Protein 8QNL (pdb70)

B-factor: mean 52.07, std 15.45, range [23.97, 124.37]

Organism: Pseudomonas aeruginosa (strain ATCC 15692 / DSM 22644 / CIP 104116 / JCM 14847 / LMG 12228 / 1C / PRS 101 / PAO1) (NCBI:txid208964)

Sequence (980 aa):
DLNWISSALIKERPSADAVLAKAVLAAREQLGLTQLELAGIVGVDRSAISRWKTQGLRVDSKTGELALLLVRVYRALYALFGGQQEDMRHFLRTPNHHLAGEPLALMGQVQGLVHVLEYLDAIRGKVERPSADAVLAKAVLAAREQLGLTQLELAGIVGVDRSAISRWKTQGLRVDSKTGELALLLVRVYRALYALFGGQQEDMRHFLRTPNHHLAGEPLALMGQVQGLVHVLEYLDAIRPSEIWRQCKGERHIRPLQGRLVRLVESQEQVATLQLVDTLEEQALLEELLESSKPPVPADAEPLHYLLKTPFRYPPLRWGSRFGRRHEPSLFYAALKLETAMAESAYYRCVLWSGMVVPPPSGRILSEHASFEAGWKVERGIRLQAPPFSDHEAALTDIADYRAPQELGSAMRSAGVQAFEYRSARCPERGCNVALFTPAAFTEKRPRNLTPWLCETTAGYVAFKPAHVPGSPKIFSWELFLVDGKLPHPDLNWISSALIKERPSADAVLAKAVLAAREQLGLTQLELAGIVGVDRSAISRWKTQGLRVDSKTGELALLLVRVYRALYALFGGQQEDMRHFLRTPNHHLAGEPLALMGQVQGLVHVLEYLDAIRGKVERPSADAVLAKAVLAAREQLGLTQLELAGIVGVDRSAISRWKTQGLRVDSKTGELALLLVRVYRALYALFGGQQEDMRHFLRTPNHHLAGEPLALMGQVQGLVHVLEYLDAIRPSEIWRQCKGERHIRPLQGRLVRLVESQEQVATLQLVDTLEEQALLEELLESSKPPVPADAEPLHYLLKTPFRYPPLRWGSRFGRRHEPSLFYAALKLETAMAESAYYRCVLWSGMVVPPPSGRILSEHASFEAGWKVERGIRLQAPPFSDHEAALTDIADYRAPQELGSAMRSAGVQAFEYRSARCPERGCNVALFTPAAFTEKRPRNLTPWLCETTAGYVAFKPAHVPGSPKIFSWELFLVDGKLPHP

Structure (mmCIF, N/CA/C/O backbone):
data_8QNL
#
_entry.id   8QNL
#
_cell.length_a   55.180
_cell.length_b   106.922
_cell.length_c   93.499
_cell.angle_alpha   90.00
_cell.angle_beta   104.21
_cell.angle_gamma   90.00
#
_symmetry.space_group_name_H-M   'P 1 21 1'
#
loop_
_entity.id
_entity.type
_entity.pdbx_description
1 polymer 'Antitoxin Xre/MbcA/ParS-like toxin-binding domain-containing protein'
2 polymer 'RES domain-containing protein'
3 non-polymer 'PHOSPHATE ION'
4 water water
#
loop_
_atom_site.group_PDB
_atom_site.id
_atom_site.type_symbol
_atom_site.label_atom_id
_atom_site.label_alt_id
_atom_site.label_comp_id
_atom_site.label_asym_id
_atom_site.label_entity_id
_atom_site.label_seq_id
_atom_site.pdbx_PDB_ins_code
_atom_site.Cartn_x
_atom_site.Cartn_y
_atom_site.Cartn_z
_atom_site.occupancy
_atom_site.B_iso_or_equiv
_atom_site.auth_seq_id
_atom_site.auth_comp_id
_atom_site.auth_asym_id
_atom_site.auth_atom_id
_atom_site.pdbx_PDB_model_num
ATOM 1 N N . ASP A 1 3 ? 25.524 74.687 101.038 0.00 81.25 -4 ASP A N 1
ATOM 2 C CA . ASP A 1 3 ? 24.510 75.404 101.803 0.00 81.30 -4 ASP A CA 1
ATOM 3 C C . ASP A 1 3 ? 23.165 74.689 101.724 0.00 82.22 -4 ASP A C 1
ATOM 4 O O . ASP A 1 3 ? 22.749 74.027 102.675 0.00 82.47 -4 ASP A O 1
ATOM 9 N N . LEU A 1 4 ? 22.504 74.763 100.561 1.00 84.32 -3 LEU A N 1
ATOM 10 C CA . LEU A 1 4 ? 21.165 74.128 100.381 1.00 84.22 -3 LEU A CA 1
ATOM 11 C C . LEU A 1 4 ? 21.131 73.342 99.069 1.00 84.11 -3 LEU A C 1
ATOM 12 O O . LEU A 1 4 ? 20.037 73.145 98.539 1.00 81.65 -3 LEU A O 1
ATOM 17 N N . ASN A 1 5 ? 22.293 72.908 98.584 1.00 88.08 -2 ASN A N 1
ATOM 18 C CA . ASN A 1 5 ? 22.377 72.206 97.279 1.00 85.32 -2 ASN A CA 1
ATOM 19 C C . ASN A 1 5 ? 21.740 70.834 97.445 1.00 87.63 -2 ASN A C 1
ATOM 20 O O . ASN A 1 5 ? 21.354 70.230 96.443 1.00 87.60 -2 ASN A O 1
ATOM 25 N N . TRP A 1 6 ? 21.624 70.389 98.687 1.00 85.27 -1 TRP A N 1
ATOM 26 C CA . TRP A 1 6 ? 20.959 69.115 98.935 1.00 81.19 -1 TRP A CA 1
ATOM 27 C C . TRP A 1 6 ? 19.464 69.176 98.654 1.00 81.62 -1 TRP A C 1
ATOM 28 O O . TRP A 1 6 ? 18.852 68.131 98.413 1.00 82.20 -1 TRP A O 1
ATOM 39 N N . ILE A 1 7 ? 18.867 70.370 98.684 0.00 80.01 0 ILE A N 1
ATOM 40 C CA . ILE A 1 7 ? 17.434 70.501 98.427 0.00 77.90 0 ILE A CA 1
ATOM 41 C C . ILE A 1 7 ? 17.089 69.982 97.036 0.00 77.34 0 ILE A C 1
ATOM 42 O O . ILE A 1 7 ? 16.081 69.289 96.848 0.00 76.79 0 ILE A O 1
ATOM 47 N N . SER A 1 8 ? 17.917 70.302 96.042 0.00 76.70 1 SER A N 1
ATOM 48 C CA . SER A 1 8 ? 17.698 69.821 94.685 0.00 74.56 1 SER A CA 1
ATOM 49 C C . SER A 1 8 ? 18.568 68.628 94.319 0.00 78.88 1 SER A C 1
ATOM 50 O O . SER A 1 8 ? 18.280 67.958 93.321 0.00 78.39 1 SER A O 1
ATOM 53 N N . SER A 1 9 ? 19.625 68.350 95.085 1.00 82.61 2 SER A N 1
ATOM 54 C CA . SER A 1 9 ? 20.423 67.158 94.826 1.00 85.11 2 SER A CA 1
ATOM 55 C C . SER A 1 9 ? 19.664 65.885 95.156 1.00 88.81 2 SER A C 1
ATOM 56 O O . SER A 1 9 ? 20.095 64.799 94.753 1.00 92.11 2 SER A O 1
ATOM 59 N N . ALA A 1 10 ? 18.554 65.997 95.878 1.00 87.79 3 ALA A N 1
ATOM 60 C CA . ALA A 1 10 ? 17.715 64.858 96.202 1.00 87.14 3 ALA A CA 1
ATOM 61 C C . ALA A 1 10 ? 16.272 65.334 96.275 1.00 88.86 3 ALA A C 1
ATOM 62 O O . ALA A 1 10 ? 15.988 66.535 96.226 1.00 86.53 3 ALA A O 1
ATOM 64 N N . LEU A 1 11 ? 15.362 64.369 96.382 1.00 86.56 4 LEU A N 1
ATOM 65 C CA . LEU A 1 11 ? 13.926 64.608 96.497 1.00 86.25 4 LEU A CA 1
ATOM 66 C C . LEU A 1 11 ? 13.357 65.372 95.309 1.00 86.18 4 LEU A C 1
ATOM 67 O O . LEU A 1 11 ? 12.312 66.024 95.429 1.00 82.91 4 LEU A O 1
ATOM 72 N N . ILE A 1 12 ? 14.011 65.298 94.154 1.00 85.10 5 ILE A N 1
ATOM 73 C CA . ILE A 1 12 ? 13.518 65.961 92.955 1.00 79.59 5 ILE A CA 1
ATOM 74 C C . ILE A 1 12 ? 14.018 65.193 91.741 1.00 83.02 5 ILE A C 1
ATOM 75 O O . ILE A 1 12 ? 13.504 65.357 90.628 1.00 78.53 5 ILE A O 1
ATOM 80 N N . LYS A 1 13 ? 15.023 64.349 91.953 1.00 85.39 6 LYS A N 1
ATOM 81 C CA . LYS A 1 13 ? 15.556 63.475 90.919 1.00 82.49 6 LYS A CA 1
ATOM 82 C C . LYS A 1 13 ? 15.011 62.070 91.133 1.00 85.66 6 LYS A C 1
ATOM 83 O O . LYS A 1 13 ? 15.157 61.500 92.220 1.00 87.42 6 LYS A O 1
ATOM 89 N N . GLU A 1 14 ? 14.381 61.519 90.101 1.00 83.83 7 GLU A N 1
ATOM 90 C CA . GLU A 1 14 ? 13.867 60.160 90.136 1.00 77.26 7 GLU A CA 1
ATOM 91 C C . GLU A 1 14 ? 14.711 59.269 89.233 1.00 83.05 7 GLU A C 1
ATOM 92 O O . GLU A 1 14 ? 15.331 59.738 88.273 1.00 83.09 7 GLU A O 1
ATOM 98 N N . ARG A 1 15 ? 14.738 57.974 89.554 1.00 73.82 8 ARG A N 1
ATOM 99 C CA . ARG A 1 15 ? 15.502 56.982 88.797 1.00 69.59 8 ARG A CA 1
ATOM 100 C C . ARG A 1 15 ? 14.535 55.986 88.167 1.00 67.02 8 ARG A C 1
ATOM 101 O O . ARG A 1 15 ? 14.235 54.935 88.755 1.00 61.57 8 ARG A O 1
ATOM 109 N N . PRO A 1 16 ? 14.044 56.266 86.963 1.00 58.26 9 PRO A N 1
ATOM 110 C CA . PRO A 1 16 ? 13.018 55.417 86.351 1.00 62.52 9 PRO A CA 1
ATOM 111 C C . PRO A 1 16 ? 13.585 54.099 85.847 1.00 53.16 9 PRO A C 1
ATOM 112 O O . PRO A 1 16 ? 14.783 53.953 85.598 1.00 51.20 9 PRO A O 1
ATOM 116 N N . SER A 1 17 ? 12.680 53.1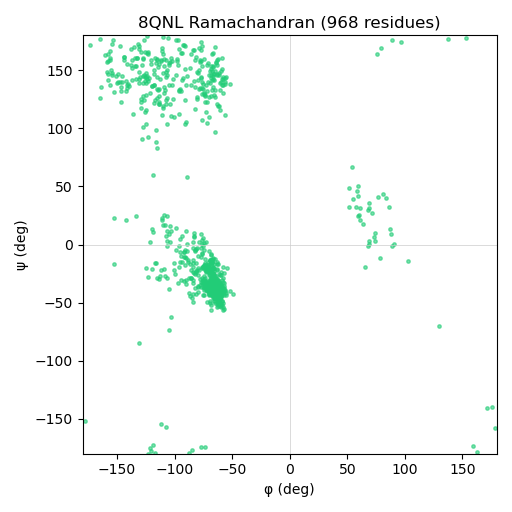37 85.685 1.00 48.12 10 SER A N 1
ATOM 117 C CA . SER A 1 17 ? 13.034 51.822 85.172 1.00 51.45 10 SER A CA 1
ATOM 118 C C . SER A 1 17 ? 13.255 51.873 83.666 1.00 44.69 10 SER A C 1
ATOM 119 O O . SER A 1 17 ? 12.513 52.535 82.936 1.00 47.37 10 SER A O 1
ATOM 122 N N . ALA A 1 18 ? 14.282 51.158 83.201 1.00 48.22 11 ALA A N 1
ATOM 123 C CA . ALA A 1 18 ? 14.589 51.151 81.774 1.00 41.96 11 ALA A CA 1
ATOM 124 C C . ALA A 1 18 ? 13.496 50.456 80.971 1.00 47.39 11 ALA A C 1
ATOM 125 O O . ALA A 1 18 ? 13.140 50.910 79.877 1.00 46.69 11 ALA A O 1
ATOM 127 N N . ASP A 1 19 ? 12.938 49.363 81.505 1.00 43.43 12 ASP A N 1
ATOM 128 C CA . ASP A 1 19 ? 11.890 48.637 80.790 1.00 42.40 12 ASP A CA 1
ATOM 129 C C . ASP A 1 19 ? 10.605 49.451 80.696 1.00 44.70 12 ASP A C 1
ATOM 130 O O . ASP A 1 19 ? 9.885 49.368 79.694 1.00 41.62 12 ASP A O 1
ATOM 135 N N . ALA A 1 20 ? 10.290 50.227 81.735 1.00 44.95 13 ALA A N 1
ATOM 136 C CA . ALA A 1 20 ? 9.080 51.041 81.700 1.00 40.89 13 ALA A CA 1
ATOM 137 C C . ALA A 1 20 ? 9.238 52.217 80.745 1.00 39.89 13 ALA A C 1
ATOM 138 O O . ALA A 1 20 ? 8.281 52.601 80.063 1.00 38.81 13 ALA A O 1
ATOM 140 N N . VAL A 1 21 ? 10.437 52.801 80.684 1.00 41.44 14 VAL A N 1
ATOM 141 C CA . VAL A 1 21 ? 10.678 53.915 79.770 1.00 41.50 14 VAL A CA 1
ATOM 142 C C . VAL A 1 21 ? 10.612 53.443 78.322 1.00 41.14 14 VAL A C 1
ATOM 143 O O . VAL A 1 21 ? 10.024 54.112 77.463 1.00 38.85 14 VAL A O 1
ATOM 147 N N . LEU A 1 22 ? 11.213 52.289 78.027 1.00 39.97 15 LEU A N 1
ATOM 148 C CA . LEU A 1 22 ? 11.179 51.775 76.662 1.00 40.86 15 LEU A CA 1
ATOM 149 C C . LEU A 1 22 ? 9.753 51.461 76.229 1.00 42.70 15 LEU A C 1
ATOM 150 O O . LEU A 1 22 ? 9.358 51.769 75.098 1.00 36.85 15 LEU A O 1
ATOM 155 N N . ALA A 1 23 ? 8.967 50.849 77.117 1.00 44.97 16 ALA A N 1
ATOM 156 C CA . ALA A 1 23 ? 7.578 50.545 76.793 1.00 42.78 16 ALA A CA 1
ATOM 157 C C . ALA A 1 23 ? 6.791 51.824 76.541 1.00 41.25 16 ALA A C 1
ATOM 158 O O . ALA A 1 23 ? 6.046 51.928 75.560 1.00 42.04 16 ALA A O 1
ATOM 160 N N . LYS A 1 24 ? 6.958 52.815 77.420 1.00 42.22 17 LYS A N 1
ATOM 161 C CA . LYS A 1 24 ? 6.282 54.097 77.247 1.00 43.62 17 LYS A CA 1
ATOM 162 C C . LYS A 1 24 ? 6.698 54.774 75.944 1.00 39.02 17 LYS A C 1
ATOM 163 O O . LYS A 1 24 ? 5.864 55.370 75.250 1.00 38.26 17 LYS A O 1
ATOM 169 N N . ALA A 1 25 ? 7.983 54.687 75.591 1.00 39.66 18 ALA A N 1
ATOM 170 C CA . ALA A 1 25 ? 8.468 55.376 74.398 1.00 38.86 18 ALA A CA 1
ATOM 171 C C . ALA A 1 25 ? 7.987 54.695 73.125 1.00 38.57 18 ALA A C 1
ATOM 172 O O . ALA A 1 25 ? 7.634 55.369 72.150 1.00 36.80 18 ALA A O 1
ATOM 174 N N . VAL A 1 26 ? 7.964 53.365 73.109 1.00 37.01 19 VAL A N 1
ATOM 175 C CA . VAL A 1 26 ? 7.561 52.682 71.887 1.00 36.50 19 VAL A CA 1
ATOM 176 C C . VAL A 1 26 ? 6.053 52.795 71.656 1.00 40.34 19 VAL A C 1
ATOM 177 O O . VAL A 1 26 ? 5.607 52.849 70.504 1.00 40.64 19 VAL A O 1
ATOM 181 N N . LEU A 1 27 ? 5.244 52.867 72.719 1.00 40.78 20 LEU A N 1
ATOM 182 C CA . LEU A 1 27 ? 3.810 53.067 72.523 1.00 42.79 20 LEU A CA 1
ATOM 183 C C . LEU A 1 27 ? 3.514 54.489 72.069 1.00 43.32 20 LEU A C 1
ATOM 184 O O . LEU A 1 27 ? 2.614 54.711 71.250 1.00 39.23 20 LEU A O 1
ATOM 189 N N . ALA A 1 28 ? 4.256 55.466 72.594 1.00 37.30 21 ALA A N 1
ATOM 190 C CA . ALA A 1 28 ? 4.082 56.839 72.133 1.00 37.58 21 ALA A CA 1
ATOM 191 C C . ALA A 1 28 ? 4.546 56.995 70.690 1.00 38.48 21 ALA A C 1
ATOM 192 O O . ALA A 1 28 ? 3.941 57.746 69.917 1.00 39.84 21 ALA A O 1
ATOM 194 N N . ALA A 1 29 ? 5.616 56.297 70.307 1.00 35.17 22 ALA A N 1
ATOM 195 C CA . ALA A 1 29 ? 6.063 56.365 68.922 1.00 38.71 22 ALA A CA 1
ATOM 196 C C . ALA A 1 29 ? 5.049 55.712 67.994 1.00 37.33 22 ALA A C 1
ATOM 197 O O . ALA A 1 29 ? 4.865 56.153 66.852 1.00 37.99 22 ALA A O 1
ATOM 199 N N . ARG A 1 30 ? 4.384 54.657 68.470 1.00 43.48 23 ARG A N 1
ATOM 200 C CA . ARG A 1 30 ? 3.330 54.021 67.688 1.00 43.72 23 ARG A CA 1
ATOM 201 C C . ARG A 1 30 ? 2.184 54.986 67.428 1.00 44.36 23 ARG A C 1
ATOM 202 O O . ARG A 1 30 ? 1.673 55.075 66.305 1.00 43.79 23 ARG A O 1
ATOM 210 N N . GLU A 1 31 ? 1.762 55.710 68.463 1.00 46.21 24 GLU A N 1
ATOM 211 C CA . GLU A 1 31 ? 0.632 56.614 68.319 1.00 46.49 24 GLU A CA 1
ATOM 212 C C . GLU A 1 31 ? 0.987 57.802 67.432 1.00 46.49 24 GLU A C 1
ATOM 213 O O . GLU A 1 31 ? 0.187 58.205 66.580 1.00 43.36 24 GLU A O 1
ATOM 219 N N . GLN A 1 32 ? 2.192 58.356 67.595 1.00 41.51 25 GLN A N 1
ATOM 220 C CA . GLN A 1 32 ? 2.576 59.524 66.807 1.00 41.48 25 GLN A CA 1
ATOM 221 C C . GLN A 1 32 ? 2.732 59.175 65.330 1.00 41.18 25 GLN A C 1
ATOM 222 O O . GLN A 1 32 ? 2.327 59.953 64.458 1.00 40.98 25 GLN A O 1
ATOM 228 N N . LEU A 1 33 ? 3.309 58.012 65.025 1.00 38.66 26 LEU A N 1
ATOM 229 C CA . LEU A 1 33 ? 3.442 57.565 63.642 1.00 38.03 26 LEU A CA 1
ATOM 230 C C . LEU A 1 33 ? 2.140 57.023 63.062 1.00 40.18 26 LEU A C 1
ATOM 231 O O . LEU A 1 33 ? 2.111 56.668 61.879 1.00 39.66 26 LEU A O 1
ATOM 236 N N . GLY A 1 34 ? 1.071 56.952 63.850 1.00 41.19 27 GLY A N 1
ATOM 237 C CA . GLY A 1 34 ? -0.189 56.445 63.342 1.00 42.82 27 GLY A CA 1
ATOM 238 C C . GLY A 1 34 ? -0.184 54.968 63.023 1.00 46.74 27 GLY A C 1
ATOM 239 O O . GLY A 1 34 ? -0.828 54.547 62.057 1.00 44.61 27 GLY A O 1
ATOM 240 N N . LEU A 1 35 ? 0.528 54.166 63.809 1.00 40.52 28 LEU A N 1
ATOM 241 C CA . LEU A 1 35 ? 0.598 52.730 63.588 1.00 40.92 28 LEU A CA 1
ATOM 242 C C . LEU A 1 35 ? -0.457 52.012 64.420 1.00 42.80 28 LEU A C 1
ATOM 243 O O . LEU A 1 35 ? -0.722 52.385 65.566 1.00 46.12 28 LEU A O 1
ATOM 248 N N . THR A 1 36 ? -1.059 50.980 63.835 1.00 46.22 29 THR A N 1
ATOM 249 C CA . THR A 1 36 ? -1.975 50.137 64.584 1.00 46.85 29 THR A CA 1
ATOM 250 C C . THR A 1 36 ? -1.194 49.186 65.486 1.00 48.08 29 THR A C 1
ATOM 251 O O . THR A 1 36 ? 0.024 49.027 65.364 1.00 43.00 29 THR A O 1
ATOM 255 N N . GLN A 1 37 ? -1.917 48.542 66.405 1.00 48.35 30 GLN A N 1
ATOM 256 C CA . GLN A 1 37 ? -1.278 47.581 67.295 1.00 50.81 30 GLN A CA 1
ATOM 257 C C . GLN A 1 37 ? -0.728 46.386 66.529 1.00 50.35 30 GLN A C 1
ATOM 258 O O . GLN A 1 37 ? 0.305 45.828 66.915 1.00 49.58 30 GLN A O 1
ATOM 264 N N . LEU A 1 38 ? -1.389 45.984 65.442 1.00 47.67 31 LEU A N 1
ATOM 265 C CA . LEU A 1 38 ? -0.894 44.859 64.656 1.00 53.61 31 LEU A CA 1
ATOM 266 C C . LEU A 1 38 ? 0.309 45.255 63.808 1.00 47.95 31 LEU A C 1
ATOM 267 O O . LEU A 1 38 ? 1.234 44.453 63.628 1.00 45.47 31 LEU A O 1
ATOM 272 N N . GLU A 1 39 ? 0.316 46.483 63.277 1.00 45.42 32 GLU A N 1
ATOM 273 C CA . GLU A 1 39 ? 1.489 46.973 62.559 1.00 46.04 32 GLU A CA 1
ATOM 274 C C . GLU A 1 39 ? 2.694 47.073 63.485 1.00 45.05 32 GLU A C 1
ATOM 275 O O . GLU A 1 39 ? 3.808 46.685 63.112 1.00 44.35 32 GLU A O 1
ATOM 281 N N . LEU A 1 40 ? 2.491 47.587 64.702 1.00 41.88 33 LEU A N 1
ATOM 282 C CA . LEU A 1 40 ? 3.563 47.577 65.691 1.00 44.81 33 LEU A CA 1
ATOM 283 C C . LEU A 1 40 ? 3.969 46.150 66.039 1.00 48.34 33 LEU A C 1
ATOM 284 O O . LEU A 1 40 ? 5.157 45.861 66.226 1.00 44.52 33 LEU A O 1
ATOM 289 N N . ALA A 1 41 ? 2.995 45.240 66.116 1.00 48.62 34 ALA A N 1
ATOM 290 C CA . ALA A 1 41 ? 3.300 43.857 66.466 1.00 45.71 34 ALA A CA 1
ATOM 291 C C . ALA A 1 41 ? 4.172 43.198 65.406 1.00 46.33 34 ALA A C 1
ATOM 292 O O . ALA A 1 41 ? 5.049 42.388 65.727 1.00 45.24 34 ALA A O 1
ATOM 294 N N . GLY A 1 42 ? 3.952 43.539 64.133 1.00 46.19 35 GLY A N 1
ATOM 295 C CA . GLY A 1 42 ? 4.751 42.967 63.064 1.00 44.82 35 GLY A CA 1
ATOM 296 C C . GLY A 1 42 ? 6.151 43.529 62.953 1.00 44.36 35 GLY A C 1
ATOM 297 O O . GLY A 1 42 ? 7.017 42.889 62.348 1.00 45.79 35 GLY A O 1
ATOM 298 N N . ILE A 1 43 ? 6.396 44.708 63.523 1.00 44.37 36 ILE A N 1
ATOM 299 C CA . ILE A 1 43 ? 7.722 45.310 63.445 1.00 44.46 36 ILE A CA 1
ATOM 300 C C . ILE A 1 43 ? 8.631 44.753 64.533 1.00 40.67 36 ILE A C 1
ATOM 301 O O . ILE A 1 43 ? 9.762 44.332 64.263 1.00 39.90 36 ILE A O 1
ATOM 306 N N . VAL A 1 44 ? 8.148 44.737 65.780 1.00 40.81 37 VAL A N 1
ATOM 307 C CA . VAL A 1 44 ? 8.957 44.264 66.902 1.00 43.40 37 VAL A CA 1
ATOM 308 C C . VAL A 1 44 ? 8.829 42.765 67.131 1.00 41.58 37 VAL A C 1
ATOM 309 O O . VAL A 1 44 ? 9.633 42.194 67.884 1.00 38.08 37 VAL A O 1
ATOM 313 N N . GLY A 1 45 ? 7.847 42.113 66.518 1.00 40.88 38 GLY A N 1
ATOM 314 C CA . GLY A 1 45 ? 7.765 40.666 66.558 1.00 41.72 38 GLY A CA 1
ATOM 315 C C . GLY A 1 45 ? 7.107 40.075 67.783 1.00 49.08 38 GLY A C 1
ATOM 316 O O . GLY A 1 45 ? 7.574 39.053 68.301 1.00 52.59 38 GLY A O 1
ATOM 317 N N . VAL A 1 46 ? 6.030 40.688 68.267 1.00 48.00 39 VAL A N 1
ATOM 318 C CA . VAL A 1 46 ? 5.233 40.146 69.356 1.00 51.62 39 VAL A CA 1
ATOM 319 C C . VAL A 1 46 ? 3.779 40.081 68.904 1.00 54.71 39 VAL A C 1
ATOM 320 O O . VAL A 1 46 ? 3.426 40.517 67.810 1.00 58.70 39 VAL A O 1
ATOM 324 N N . ASP A 1 47 ? 2.937 39.522 69.761 1.00 54.29 40 ASP A N 1
ATOM 325 C CA . ASP A 1 47 ? 1.503 39.523 69.532 1.00 56.95 40 ASP A CA 1
ATOM 326 C C . ASP A 1 47 ? 0.867 40.706 70.255 1.00 57.42 40 ASP A C 1
ATOM 327 O O . ASP A 1 47 ? 1.480 41.339 71.119 1.00 60.81 40 ASP A O 1
ATOM 332 N N . ARG A 1 48 ? -0.377 41.014 69.886 1.00 60.40 41 ARG A N 1
ATOM 333 C CA . ARG A 1 48 ? -1.058 42.147 70.504 1.00 66.63 41 ARG A CA 1
ATOM 334 C C . ARG A 1 48 ? -1.336 41.925 71.982 1.00 68.15 41 ARG A C 1
ATOM 335 O O . ARG A 1 48 ? -1.477 42.901 72.725 1.00 71.34 41 ARG A O 1
ATOM 343 N N . SER A 1 49 ? -1.388 40.669 72.430 1.00 66.90 42 SER A N 1
ATOM 344 C CA . SER A 1 49 ? -1.542 40.410 73.856 1.00 68.79 42 SER A CA 1
ATOM 345 C C . SER A 1 49 ? -0.283 40.794 74.618 1.00 69.02 42 SER A C 1
ATOM 346 O O . SER A 1 49 ? -0.364 41.332 75.726 1.00 70.37 42 SER A O 1
ATOM 349 N N . ALA A 1 50 ? 0.891 40.532 74.038 1.00 65.91 43 ALA A N 1
ATOM 350 C CA . ALA A 1 50 ? 2.136 40.862 74.721 1.00 68.09 43 ALA A CA 1
ATOM 351 C C . ALA A 1 50 ? 2.354 42.368 74.799 1.00 64.52 43 ALA A C 1
ATOM 352 O O . ALA A 1 50 ? 3.036 42.845 75.714 1.00 61.19 43 ALA A O 1
ATOM 354 N N . ILE A 1 51 ? 1.788 43.129 73.859 1.00 62.20 44 ILE A N 1
ATOM 355 C CA . ILE A 1 51 ? 1.892 44.585 73.925 1.00 63.85 44 ILE A CA 1
ATOM 356 C C . ILE A 1 51 ? 1.153 45.110 75.151 1.00 69.57 44 ILE A C 1
ATOM 357 O O . ILE A 1 51 ? 1.607 46.050 75.817 1.00 67.76 44 ILE A O 1
ATOM 362 N N . SER A 1 52 ? 0.020 44.488 75.486 1.00 74.16 45 SER A N 1
ATOM 363 C CA . SER A 1 52 ? -0.782 44.916 76.626 1.00 69.99 45 SER A CA 1
ATOM 364 C C . SER A 1 52 ? -0.078 44.695 77.964 1.00 67.93 45 SER A C 1
ATOM 365 O O . SER A 1 52 ? -0.458 45.329 78.955 1.00 68.20 45 SER A O 1
ATOM 368 N N . ARG A 1 53 ? 0.933 43.818 78.019 1.00 67.46 46 ARG A N 1
ATOM 369 C CA . ARG A 1 53 ? 1.715 43.633 79.241 1.00 68.36 46 ARG A CA 1
ATOM 370 C C . ARG A 1 53 ? 2.782 44.704 79.430 1.00 70.37 46 ARG A C 1
ATOM 371 O O . ARG A 1 53 ? 3.248 44.894 80.559 1.00 65.47 46 ARG A O 1
ATOM 379 N N . TRP A 1 54 ? 3.201 45.380 78.353 1.00 64.59 47 TRP A N 1
ATOM 380 C CA . TRP A 1 54 ? 4.241 46.400 78.475 1.00 60.75 47 TRP A CA 1
ATOM 381 C C . TRP A 1 54 ? 3.829 47.513 79.430 1.00 59.83 47 TRP A C 1
ATOM 382 O O . TRP A 1 54 ? 4.674 48.062 80.146 1.00 55.72 47 TRP A O 1
ATOM 393 N N . LYS A 1 55 ? 2.540 47.854 79.459 1.00 60.33 48 LYS A N 1
ATOM 394 C CA . LYS A 1 55 ? 2.072 48.934 80.318 1.00 69.44 48 LYS A CA 1
ATOM 395 C C . LYS A 1 55 ? 2.079 48.567 81.797 1.00 66.68 48 LYS A C 1
ATOM 396 O O . LYS A 1 55 ? 2.127 49.469 82.640 1.00 71.29 48 LYS A O 1
ATOM 402 N N . THR A 1 56 ? 2.044 47.277 82.132 1.00 68.32 49 THR A N 1
ATOM 403 C CA . THR A 1 56 ? 2.125 46.824 83.516 1.00 66.94 49 THR A CA 1
ATOM 404 C C . THR A 1 56 ? 3.449 46.165 83.867 1.00 65.49 49 THR A C 1
ATOM 405 O O . THR A 1 56 ? 3.848 46.197 85.033 1.00 73.25 49 THR A O 1
ATOM 409 N N . GLN A 1 57 ? 4.137 45.572 82.894 1.00 66.12 50 GLN A N 1
ATOM 410 C CA . GLN A 1 57 ? 5.404 44.889 83.120 1.00 67.92 50 GLN A CA 1
ATOM 411 C C . GLN A 1 57 ? 6.591 45.564 82.444 1.00 66.39 50 GLN A C 1
ATOM 412 O O . GLN A 1 57 ? 7.707 45.486 82.965 1.00 62.84 50 GLN A O 1
ATOM 418 N N . GLY A 1 58 ? 6.384 46.240 81.320 1.00 63.59 51 GLY A N 1
ATOM 419 C CA . GLY A 1 58 ? 7.460 46.883 80.598 1.00 51.25 51 GLY A CA 1
ATOM 420 C C . GLY A 1 58 ? 7.973 46.022 79.458 1.00 54.28 51 GLY A C 1
ATOM 421 O O . GLY A 1 58 ? 7.576 44.870 79.268 1.00 52.40 51 GLY A O 1
ATOM 422 N N . LEU A 1 59 ? 8.875 46.609 78.681 1.00 56.27 52 LEU A N 1
ATOM 423 C CA . LEU A 1 59 ? 9.522 45.925 77.570 1.00 47.20 52 LEU A CA 1
ATOM 424 C C . LEU A 1 59 ? 10.982 45.734 77.947 1.00 47.40 52 LEU A C 1
ATOM 425 O O . LEU A 1 59 ? 11.736 46.708 78.047 1.00 49.81 52 LEU A O 1
ATOM 430 N N . ARG A 1 60 ? 11.370 44.482 78.174 1.00 50.38 53 ARG A N 1
ATOM 431 C CA . ARG A 1 60 ? 12.716 44.194 78.646 1.00 52.57 53 ARG A CA 1
ATOM 432 C C . ARG A 1 60 ? 13.731 44.582 77.579 1.00 57.85 53 ARG A C 1
ATOM 433 O O . ARG A 1 60 ? 13.620 44.178 76.418 1.00 56.22 53 ARG A O 1
ATOM 441 N N . VAL A 1 61 ? 14.716 45.388 77.977 1.00 55.53 54 VAL A N 1
ATOM 442 C CA . VAL A 1 61 ? 15.636 45.968 77.007 1.00 53.84 54 VAL A CA 1
ATOM 443 C C . VAL A 1 61 ? 16.660 44.948 76.524 1.00 56.23 54 VAL A C 1
ATOM 444 O O . VAL A 1 61 ? 17.148 45.048 75.392 1.00 58.27 54 VAL A O 1
ATOM 448 N N . ASP A 1 62 ? 17.002 43.957 77.349 1.00 61.45 55 ASP A N 1
ATOM 449 C CA . ASP A 1 62 ? 18.011 42.971 76.978 1.00 62.28 55 ASP A CA 1
ATOM 450 C C . ASP A 1 62 ? 17.497 41.939 75.988 1.00 65.28 55 ASP A C 1
ATOM 451 O O . ASP A 1 62 ? 18.231 41.004 75.657 1.00 76.24 55 ASP A O 1
ATOM 456 N N . SER A 1 63 ? 16.265 42.071 75.519 1.00 60.67 56 SER A N 1
ATOM 457 C CA . SER A 1 63 ? 15.685 41.111 74.597 1.00 52.10 56 SER A CA 1
ATOM 458 C C . SER A 1 63 ? 15.797 41.622 73.171 1.00 53.45 56 SER A C 1
ATOM 459 O O . SER A 1 63 ? 15.933 42.824 72.923 1.00 52.02 56 SER A O 1
ATOM 462 N N . LYS A 1 64 ? 15.727 40.684 72.226 1.00 50.65 57 LYS A N 1
ATOM 463 C CA . LYS A 1 64 ? 15.715 41.061 70.820 1.00 47.87 57 LYS A CA 1
ATOM 464 C C . LYS A 1 64 ? 14.445 41.819 70.459 1.00 49.54 57 LYS A C 1
ATOM 465 O O . LYS A 1 64 ? 14.457 42.647 69.541 1.00 49.00 57 LYS A O 1
ATOM 471 N N . THR A 1 65 ? 13.343 41.548 71.164 1.00 44.19 58 THR A N 1
ATOM 472 C CA . THR A 1 65 ? 12.139 42.356 70.999 1.00 47.07 58 THR A CA 1
ATOM 473 C C . THR A 1 65 ? 12.406 43.809 71.368 1.00 49.19 58 THR A C 1
ATOM 474 O O . THR A 1 65 ? 11.948 44.730 70.681 1.00 48.75 58 THR A O 1
ATOM 478 N N . GLY A 1 66 ? 13.156 44.031 72.450 1.00 44.83 59 GLY A N 1
ATOM 479 C CA . GLY A 1 66 ? 13.473 45.389 72.854 1.00 40.55 59 GLY A CA 1
ATOM 480 C C . GLY A 1 66 ? 14.413 46.088 71.890 1.00 43.06 59 GLY A C 1
ATOM 481 O O . GLY A 1 66 ? 14.270 47.288 71.636 1.00 38.66 59 GLY A O 1
ATOM 482 N N . GLU A 1 67 ? 15.391 45.354 71.349 1.00 41.35 60 GLU A N 1
ATOM 483 C CA . GLU A 1 67 ? 16.304 45.935 70.366 1.00 43.59 60 GLU A CA 1
ATOM 484 C C . GLU A 1 67 ? 15.555 46.421 69.136 1.00 40.54 60 GLU A C 1
ATOM 485 O O . GLU A 1 67 ? 15.818 47.518 68.630 1.00 42.45 60 GLU A O 1
ATOM 491 N N . LEU A 1 68 ? 14.625 45.610 68.630 1.00 37.40 61 LEU A N 1
ATOM 492 C CA . LEU A 1 68 ? 13.823 46.041 67.494 1.00 41.25 61 LEU A CA 1
ATOM 493 C C . LEU A 1 68 ? 12.971 47.251 67.849 1.00 39.02 61 LEU A C 1
ATOM 494 O O . LEU A 1 68 ? 12.751 48.126 67.001 1.00 36.22 61 LEU A O 1
ATOM 499 N N . ALA A 1 69 ? 12.503 47.330 69.098 1.00 40.95 62 ALA A N 1
ATOM 500 C CA . ALA A 1 69 ? 11.779 48.516 69.544 1.00 39.24 62 ALA A CA 1
ATOM 501 C C . ALA A 1 69 ? 12.692 49.730 69.641 1.00 36.43 62 ALA A C 1
ATOM 502 O O . ALA A 1 69 ? 12.251 50.856 69.385 1.00 36.36 62 ALA A O 1
ATOM 504 N N . LEU A 1 70 ? 13.959 49.525 70.004 1.00 36.49 63 LEU A N 1
ATOM 505 C CA . LEU A 1 70 ? 14.913 50.627 69.977 1.00 33.72 63 LEU A CA 1
ATOM 506 C C . LEU A 1 70 ? 15.126 51.128 68.557 1.00 37.17 63 LEU A C 1
ATOM 507 O O . LEU A 1 70 ? 15.158 52.341 68.323 1.00 35.79 63 LEU A O 1
ATOM 512 N N . LEU A 1 71 ? 15.270 50.209 67.596 1.00 37.49 64 LEU A N 1
ATOM 513 C CA . LEU A 1 71 ? 15.422 50.616 66.202 1.00 33.73 64 LEU A CA 1
ATOM 514 C C . LEU A 1 71 ? 14.184 51.350 65.707 1.00 37.33 64 LEU A C 1
ATOM 515 O O . LEU A 1 71 ? 14.294 52.328 64.960 1.00 36.78 64 LEU A O 1
ATOM 520 N N . LEU A 1 72 ? 12.997 50.889 66.107 1.00 37.47 65 LEU A N 1
ATOM 521 C CA . LEU A 1 72 ? 11.771 51.565 65.697 1.00 32.37 65 LEU A CA 1
ATOM 522 C C . LEU A 1 72 ? 11.712 52.983 66.252 1.00 33.16 65 LEU A C 1
ATOM 523 O O . LEU A 1 72 ? 11.311 53.914 65.545 1.00 31.87 65 LEU A O 1
ATOM 528 N N . VAL A 1 73 ? 12.111 53.170 67.514 1.00 30.62 66 VAL A N 1
ATOM 529 C CA . VAL A 1 73 ? 12.119 54.509 68.097 1.00 33.83 66 VAL A CA 1
ATOM 530 C C . VAL A 1 73 ? 13.122 55.396 67.371 1.00 32.21 66 VAL A C 1
ATOM 531 O O . VAL A 1 73 ? 12.874 56.588 67.147 1.00 32.04 66 VAL A O 1
ATOM 535 N N . ARG A 1 74 ? 14.266 54.827 66.981 1.00 30.90 67 ARG A N 1
ATOM 536 C CA . ARG A 1 74 ? 15.256 55.583 66.222 1.00 31.35 67 ARG A CA 1
ATOM 537 C C . ARG A 1 74 ? 14.731 55.973 64.847 1.00 32.09 67 ARG A C 1
ATOM 538 O O . ARG A 1 74 ? 15.126 57.013 64.308 1.00 31.64 67 ARG A O 1
ATOM 546 N N . VAL A 1 75 ? 13.845 55.159 64.268 1.00 26.56 68 VAL A N 1
ATOM 547 C CA . VAL A 1 75 ? 13.194 55.532 63.015 1.00 31.59 68 VAL A CA 1
ATOM 548 C C . VAL A 1 75 ? 12.301 56.750 63.226 1.00 32.88 68 VAL A C 1
ATOM 549 O O . VAL A 1 75 ? 12.329 57.705 62.441 1.00 32.29 68 VAL A O 1
ATOM 553 N N . TYR A 1 76 ? 11.497 56.737 64.296 1.00 33.00 69 TYR A N 1
ATOM 554 C CA . TYR A 1 76 ? 10.711 57.917 64.644 1.00 33.43 69 TYR A CA 1
ATOM 555 C C . TYR A 1 76 ? 11.615 59.097 64.968 1.00 30.80 69 TYR A C 1
ATOM 556 O O . TYR A 1 76 ? 11.300 60.243 64.627 1.00 37.20 69 TYR A O 1
ATOM 565 N N . ARG A 1 77 ? 12.727 58.838 65.656 1.00 31.06 70 ARG A N 1
ATOM 566 C CA . ARG A 1 77 ? 13.618 59.916 66.071 1.00 32.45 70 ARG A CA 1
ATOM 567 C C . ARG A 1 77 ? 14.256 60.594 64.861 1.00 33.15 70 ARG A C 1
ATOM 568 O O . ARG A 1 77 ? 14.285 61.829 64.774 1.00 26.85 70 ARG A O 1
ATOM 576 N N . ALA A 1 78 ? 14.739 59.800 63.899 1.00 30.29 71 ALA A N 1
ATOM 577 C CA . ALA A 1 78 ? 15.292 60.368 62.673 1.00 32.27 71 ALA A CA 1
ATOM 578 C C . ALA A 1 78 ? 14.217 61.059 61.839 1.00 30.71 71 ALA A C 1
ATOM 579 O O . ALA A 1 78 ? 14.452 62.144 61.297 1.00 30.43 71 ALA A O 1
ATOM 581 N N . LEU A 1 79 ? 13.035 60.446 61.713 1.00 29.96 72 LEU A N 1
ATOM 582 C CA . LEU A 1 79 ? 11.971 61.066 60.926 1.00 31.30 72 LEU A CA 1
ATOM 583 C C . LEU A 1 79 ? 11.565 62.416 61.502 1.00 29.66 72 LEU A C 1
ATOM 584 O O . LEU A 1 79 ? 11.292 63.360 60.754 1.00 30.78 72 LEU A O 1
ATOM 589 N N . TYR A 1 80 ? 11.511 62.525 62.831 1.00 30.26 73 TYR A N 1
ATOM 590 C CA . TYR A 1 80 ? 11.133 63.792 63.450 1.00 30.94 73 TYR A CA 1
ATOM 591 C C . TYR A 1 80 ? 12.142 64.883 63.116 1.00 28.72 73 TYR A C 1
ATOM 592 O O . TYR A 1 80 ? 11.767 66.002 62.743 1.00 27.29 73 TYR A O 1
ATOM 601 N N . ALA A 1 81 ? 13.434 64.572 63.241 1.00 29.58 74 ALA A N 1
ATOM 602 C CA . ALA A 1 81 ? 14.460 65.567 62.956 1.00 33.08 74 ALA A CA 1
ATOM 603 C C . ALA A 1 81 ? 14.488 65.919 61.474 1.00 30.34 74 ALA A C 1
ATOM 604 O O . ALA A 1 81 ? 14.683 67.085 61.112 1.00 36.47 74 ALA A O 1
ATOM 606 N N . LEU A 1 82 ? 14.274 64.926 60.607 1.00 28.73 75 LEU A N 1
ATOM 607 C CA . LEU A 1 82 ? 14.298 65.172 59.168 1.00 30.77 75 LEU A CA 1
ATOM 608 C C . LEU A 1 82 ? 13.102 66.001 58.715 1.00 30.83 75 LEU A C 1
ATOM 609 O O . LEU A 1 82 ? 13.239 66.869 57.845 1.00 31.50 75 LEU A O 1
ATOM 614 N N . PHE A 1 83 ? 11.923 65.749 59.283 1.00 30.81 76 PHE A N 1
ATOM 615 C CA . PHE A 1 83 ? 10.699 66.415 58.856 1.00 31.60 76 PHE A CA 1
ATOM 616 C C . PHE A 1 83 ? 10.242 67.501 59.825 1.00 29.72 76 PHE A C 1
ATOM 617 O O . PHE A 1 83 ? 9.090 67.941 59.746 1.00 29.41 76 PHE A O 1
ATOM 625 N N . GLY A 1 84 ? 11.115 67.948 60.725 1.00 29.47 77 GLY A N 1
ATOM 626 C CA . GLY A 1 84 ? 10.761 68.999 61.658 1.00 31.77 77 GLY A CA 1
ATOM 627 C C . GLY A 1 84 ? 9.597 68.681 62.572 1.00 35.07 77 GLY A C 1
ATOM 628 O O . GLY A 1 84 ? 8.924 69.601 63.043 1.00 30.24 77 GLY A O 1
ATOM 629 N N . GLY A 1 85 ? 9.337 67.406 62.844 1.00 29.28 78 GLY A N 1
ATOM 630 C CA . GLY A 1 85 ? 8.226 67.058 63.698 1.00 31.54 78 GLY A CA 1
ATOM 631 C C . GLY A 1 85 ? 6.857 67.193 63.071 1.00 34.28 78 GLY A C 1
ATOM 632 O O . GLY A 1 85 ? 5.854 67.099 63.787 1.00 30.27 78 GLY A O 1
ATOM 633 N N . GLN A 1 86 ? 6.771 67.408 61.762 1.00 31.96 79 GLN A N 1
ATOM 634 C CA . GLN A 1 86 ? 5.467 67.517 61.117 1.00 32.68 79 GLN A CA 1
ATOM 635 C C . GLN A 1 86 ? 4.867 66.125 60.966 1.00 36.69 79 GLN A C 1
ATOM 636 O O . GLN A 1 86 ? 5.307 65.335 60.125 1.00 33.17 79 GLN A O 1
ATOM 642 N N . GLN A 1 87 ? 3.852 65.831 61.785 1.00 36.43 80 GLN A N 1
ATOM 643 C CA . GLN A 1 87 ? 3.347 64.466 61.901 1.00 38.35 80 GLN A CA 1
ATOM 644 C C . GLN A 1 87 ? 2.791 63.949 60.578 1.00 38.37 80 GLN A C 1
ATOM 645 O O . GLN A 1 87 ? 2.994 62.779 60.231 1.00 36.50 80 GLN A O 1
ATOM 651 N N . GLU A 1 88 ? 2.094 64.798 59.819 1.00 34.86 81 GLU A N 1
ATOM 652 C CA . GLU A 1 88 ? 1.502 64.322 58.571 1.00 42.73 81 GLU A CA 1
ATOM 653 C C . GLU A 1 88 ? 2.568 63.968 57.537 1.00 43.27 81 GLU A C 1
ATOM 654 O O . GLU A 1 88 ? 2.339 63.096 56.690 1.00 40.74 81 GLU A O 1
ATOM 660 N N . ASP A 1 89 ? 3.738 64.615 57.594 1.00 35.86 82 ASP A N 1
ATOM 661 C CA . ASP A 1 89 ? 4.822 64.257 56.683 1.00 38.08 82 ASP A CA 1
ATOM 662 C C . ASP A 1 89 ? 5.562 63.008 57.148 1.00 32.45 82 ASP A C 1
ATOM 663 O O . ASP A 1 89 ? 5.986 62.195 56.320 1.00 32.69 82 ASP A O 1
ATOM 668 N N . MET A 1 90 ? 5.730 62.841 58.460 1.00 28.65 83 MET A N 1
ATOM 669 C CA . MET A 1 90 ? 6.368 61.631 58.965 1.00 33.40 83 MET A CA 1
ATOM 670 C C . MET A 1 90 ? 5.531 60.398 58.655 1.00 34.31 83 MET A C 1
ATOM 671 O O . MET A 1 90 ? 6.070 59.359 58.255 1.00 36.31 83 MET A O 1
ATOM 676 N N . ARG A 1 91 ? 4.212 60.493 58.833 1.00 33.35 84 ARG A N 1
ATOM 677 C CA . ARG A 1 91 ? 3.342 59.371 58.500 1.00 35.63 84 ARG A CA 1
ATOM 678 C C . ARG A 1 91 ? 3.317 59.125 56.998 1.00 33.26 84 ARG A C 1
ATOM 679 O O . ARG A 1 91 ? 3.304 57.972 56.552 1.00 32.43 84 ARG A O 1
ATOM 687 N N . HIS A 1 92 ? 3.306 60.199 56.205 1.00 32.07 85 HIS A N 1
ATOM 688 C CA . HIS A 1 92 ? 3.316 60.050 54.753 1.00 36.15 85 HIS A CA 1
ATOM 689 C C . HIS A 1 92 ? 4.554 59.299 54.278 1.00 35.43 85 HIS A C 1
ATOM 690 O O . HIS A 1 92 ? 4.468 58.455 53.379 1.00 31.90 85 HIS A O 1
ATOM 697 N N . PHE A 1 93 ? 5.716 59.591 54.872 1.00 32.37 86 PHE A N 1
ATOM 698 C CA . PHE A 1 93 ? 6.940 58.907 54.467 1.00 34.66 86 PHE A CA 1
ATOM 699 C C . PHE A 1 93 ? 6.817 57.400 54.655 1.00 33.20 86 PHE A C 1
ATOM 700 O O . PHE A 1 93 ? 7.222 56.626 53.781 1.00 32.60 86 PHE A O 1
ATOM 708 N N . LEU A 1 94 ? 6.252 56.963 55.785 1.00 29.38 87 LEU A N 1
ATOM 709 C CA . LEU A 1 94 ? 6.194 55.534 56.079 1.00 33.54 87 LEU A CA 1
ATOM 710 C C . LEU A 1 94 ? 5.250 54.789 55.143 1.00 35.29 87 LEU A C 1
ATOM 711 O O . LEU A 1 94 ? 5.501 53.623 54.818 1.00 38.17 87 LEU A O 1
ATOM 716 N N . ARG A 1 95 ? 4.166 55.428 54.707 1.00 35.63 88 ARG A N 1
ATOM 717 C CA . ARG A 1 95 ? 3.124 54.741 53.955 1.00 40.98 88 ARG A CA 1
ATOM 718 C C . ARG A 1 95 ? 3.149 55.063 52.466 1.00 40.62 88 ARG A C 1
ATOM 719 O O . ARG A 1 95 ? 2.222 54.679 51.746 1.00 45.40 88 ARG A O 1
ATOM 727 N N . THR A 1 96 ? 4.188 55.750 51.984 1.00 37.18 89 THR A N 1
ATOM 728 C CA . THR A 1 96 ? 4.309 56.071 50.571 1.00 35.82 89 THR A CA 1
ATOM 729 C C . THR A 1 96 ? 5.422 55.249 49.935 1.00 37.68 89 THR A C 1
ATOM 730 O O . THR A 1 96 ? 6.495 55.103 50.531 1.00 32.60 89 THR A O 1
ATOM 734 N N . PRO A 1 97 ? 5.191 54.682 48.751 1.00 41.04 90 PRO A N 1
ATOM 735 C CA . PRO A 1 97 ? 6.286 54.032 48.023 1.00 42.15 90 PRO A CA 1
ATOM 736 C C . PRO A 1 97 ? 7.477 54.968 47.885 1.00 39.06 90 PRO A C 1
ATOM 737 O O . PRO A 1 97 ? 7.327 56.166 47.627 1.00 35.24 90 PRO A O 1
ATOM 741 N N . ASN A 1 98 ? 8.670 54.412 48.086 1.00 32.10 91 ASN A N 1
ATOM 742 C CA . ASN A 1 98 ? 9.916 55.166 48.095 1.00 33.09 91 ASN A CA 1
ATOM 743 C C . ASN A 1 98 ? 10.849 54.625 47.021 1.00 33.60 91 ASN A C 1
ATOM 744 O O . ASN A 1 98 ? 11.076 53.413 46.944 1.00 31.76 91 ASN A O 1
ATOM 749 N N . HIS A 1 99 ? 11.399 55.530 46.203 1.00 31.59 92 HIS A N 1
ATOM 750 C CA . HIS A 1 99 ? 12.328 55.120 45.151 1.00 32.43 92 HIS A CA 1
ATOM 751 C C . HIS A 1 99 ? 13.634 54.588 45.727 1.00 34.14 92 HIS A C 1
ATOM 752 O O . HIS A 1 99 ? 14.169 53.583 45.242 1.00 38.14 92 HIS A O 1
ATOM 759 N N . HIS A 1 100 ? 14.173 55.260 46.747 1.00 34.16 93 HIS A N 1
ATOM 760 C CA . HIS A 1 100 ? 15.484 54.904 47.282 1.00 33.63 93 HIS A CA 1
ATOM 761 C C . HIS A 1 100 ? 15.449 53.618 48.095 1.00 36.91 93 HIS A C 1
ATOM 762 O O . HIS A 1 100 ? 16.442 52.886 48.125 1.00 45.67 93 HIS A O 1
ATOM 769 N N . LEU A 1 101 ? 14.338 53.333 48.761 1.00 34.75 94 LEU A N 1
ATOM 770 C CA . LEU A 1 101 ? 14.189 52.086 49.489 1.00 39.27 94 LEU A CA 1
ATOM 771 C C . LEU A 1 101 ? 13.526 51.042 48.594 1.00 41.91 94 LEU A C 1
ATOM 772 O O . LEU A 1 101 ? 13.057 51.335 47.492 1.00 45.19 94 LEU A O 1
ATOM 777 N N . ALA A 1 102 ? 13.495 49.800 49.080 1.00 40.57 95 ALA A N 1
ATOM 778 C CA . ALA A 1 102 ? 12.963 48.718 48.260 1.00 62.79 95 ALA A CA 1
ATOM 779 C C . ALA A 1 102 ? 11.468 48.853 47.994 1.00 47.46 95 ALA A C 1
ATOM 780 O O . ALA A 1 102 ? 10.945 48.146 47.126 1.00 46.05 95 ALA A O 1
ATOM 782 N N . GLY A 1 103 ? 10.777 49.742 48.706 1.00 47.55 96 GLY A N 1
ATOM 783 C CA . GLY A 1 103 ? 9.342 49.904 48.573 1.00 38.49 96 GLY A CA 1
ATOM 784 C C . GLY A 1 103 ? 8.781 50.900 49.571 1.00 42.07 96 GLY A C 1
ATOM 785 O O . GLY A 1 103 ? 9.396 51.940 49.828 1.00 43.53 96 GLY A O 1
ATOM 786 N N . GLU A 1 104 ? 7.616 50.596 50.136 1.00 41.50 97 GLU A N 1
ATOM 787 C CA . GLU A 1 104 ? 7.028 51.461 51.153 1.00 45.30 97 GLU A CA 1
ATOM 788 C C . GLU A 1 104 ? 7.688 51.183 52.499 1.00 39.68 97 GLU A C 1
ATOM 789 O O . GLU A 1 104 ? 7.742 50.025 52.924 1.00 40.37 97 GLU A O 1
ATOM 795 N N . PRO A 1 105 ? 8.206 52.208 53.183 1.00 39.93 98 PRO A N 1
ATOM 796 C CA . PRO A 1 105 ? 9.018 51.950 54.387 1.00 39.13 98 PRO A CA 1
ATOM 797 C C . PRO A 1 105 ? 8.302 51.151 55.461 1.00 41.63 98 PRO A C 1
ATOM 798 O O . PRO A 1 105 ? 8.926 50.288 56.091 1.00 38.30 98 PRO A O 1
ATOM 802 N N . LEU A 1 106 ? 7.010 51.403 55.689 1.00 38.73 99 LEU A N 1
ATOM 803 C CA . LEU A 1 106 ? 6.301 50.658 56.726 1.00 43.19 99 LEU A CA 1
ATOM 804 C C . LEU A 1 106 ? 6.244 49.172 56.394 1.00 41.05 99 LEU A C 1
ATOM 805 O O . LEU A 1 106 ? 6.405 48.326 57.281 1.00 42.98 99 LEU A O 1
ATOM 810 N N . ALA A 1 107 ? 6.021 48.832 55.123 1.00 36.50 100 ALA A N 1
ATOM 811 C CA . ALA A 1 107 ? 6.014 47.424 54.743 1.00 40.69 100 ALA A CA 1
ATOM 812 C C . ALA A 1 107 ? 7.394 46.802 54.925 1.00 40.51 100 ALA A C 1
ATOM 813 O O . ALA A 1 107 ? 7.509 45.664 55.396 1.00 40.39 100 ALA A O 1
ATOM 815 N N . LEU A 1 108 ? 8.452 47.544 54.583 1.00 40.12 101 LEU A N 1
ATOM 816 C CA . LEU A 1 108 ? 9.809 47.032 54.753 1.00 36.34 101 LEU A CA 1
ATOM 817 C C . LEU A 1 108 ? 10.130 46.766 56.221 1.00 36.34 101 LEU A C 1
ATOM 818 O O . LEU A 1 108 ? 10.765 45.757 56.548 1.00 39.25 101 LEU A O 1
ATOM 823 N N . MET A 1 109 ? 9.691 47.651 57.120 1.00 36.62 102 MET A N 1
ATOM 824 C CA . MET A 1 109 ? 9.952 47.480 58.545 1.00 41.23 102 MET A CA 1
ATOM 825 C C . MET A 1 109 ? 9.272 46.253 59.138 1.00 38.15 102 MET A C 1
ATOM 826 O O . MET A 1 109 ? 9.598 45.876 60.269 1.00 40.72 102 MET A O 1
ATOM 831 N N . GLY A 1 110 ? 8.342 45.624 58.415 1.00 40.54 103 GLY A N 1
ATOM 832 C CA . GLY A 1 110 ? 7.773 44.372 58.880 1.00 44.28 103 GLY A CA 1
ATOM 833 C C . GLY A 1 110 ? 8.778 43.243 58.983 1.00 46.12 103 GLY A C 1
ATOM 834 O O . GLY A 1 110 ? 8.538 42.275 59.715 1.00 47.33 103 GLY A O 1
ATOM 835 N N . GLN A 1 111 ? 9.896 43.341 58.270 1.00 38.93 104 GLN A N 1
ATOM 836 C CA . GLN A 1 111 ? 10.980 42.378 58.371 1.00 43.60 104 GLN A CA 1
ATOM 837 C C . GLN A 1 111 ? 12.215 43.039 58.969 1.00 39.85 104 GLN A C 1
ATOM 838 O O . GLN A 1 111 ? 12.403 44.255 58.882 1.00 39.50 104 GLN A O 1
ATOM 844 N N . VAL A 1 112 ? 13.064 42.205 59.573 1.00 38.23 105 VAL A N 1
ATOM 845 C CA . VAL A 1 112 ? 14.245 42.704 60.273 1.00 36.65 105 VAL A CA 1
ATOM 846 C C . VAL A 1 112 ? 15.167 43.447 59.313 1.00 39.55 105 VAL A C 1
ATOM 847 O O . VAL A 1 112 ? 15.582 44.581 59.578 1.00 38.89 105 VAL A O 1
ATOM 851 N N . GLN A 1 113 ? 15.508 42.816 58.185 1.00 39.14 106 GLN A N 1
ATOM 852 C CA . GLN A 1 113 ? 16.438 43.440 57.246 1.00 41.49 106 GLN A CA 1
ATOM 853 C C . GLN A 1 113 ? 15.857 44.707 56.629 1.00 38.63 106 GLN A C 1
ATOM 854 O O . GLN A 1 113 ? 16.605 45.644 56.315 1.00 38.42 106 GLN A O 1
ATOM 860 N N . GLY A 1 114 ? 14.537 44.759 56.448 1.00 37.85 10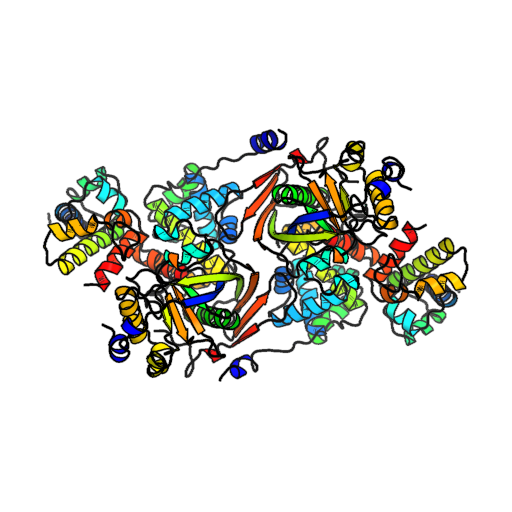7 GLY A N 1
ATOM 861 C CA . GLY A 1 114 ? 13.918 45.978 55.961 1.00 38.19 107 GLY A CA 1
ATOM 862 C C . GLY A 1 114 ? 13.905 47.083 56.998 1.00 36.15 107 GLY A C 1
ATOM 863 O O . GLY A 1 114 ? 14.092 48.256 56.662 1.00 35.29 107 GLY A O 1
ATOM 864 N N . LEU A 1 115 ? 13.695 46.729 58.269 1.00 34.94 108 LEU A N 1
ATOM 865 C CA . LEU A 1 115 ? 13.755 47.724 59.335 1.00 39.24 108 LEU A CA 1
ATOM 866 C C . LEU A 1 115 ? 15.133 48.367 59.415 1.00 37.92 108 LEU A C 1
ATOM 867 O O . LEU A 1 115 ? 15.247 49.589 59.555 1.00 39.97 108 LEU A O 1
ATOM 872 N N . VAL A 1 116 ? 16.193 47.559 59.327 1.00 33.29 109 VAL A N 1
ATOM 873 C CA . VAL A 1 116 ? 17.543 48.114 59.337 1.00 36.17 109 VAL A CA 1
ATOM 874 C C . VAL A 1 116 ? 17.778 48.951 58.087 1.00 35.36 109 VAL A C 1
ATOM 875 O O . VAL A 1 116 ? 18.409 50.014 58.143 1.00 32.83 109 VAL A O 1
ATOM 879 N N . HIS A 1 117 ? 17.257 48.497 56.946 1.00 33.83 110 HIS A N 1
ATOM 880 C CA . HIS A 1 117 ? 17.411 49.246 55.703 1.00 37.75 110 HIS A CA 1
ATOM 881 C C . HIS A 1 117 ? 16.779 50.630 55.810 1.00 33.55 110 HIS A C 1
ATOM 882 O O . HIS A 1 117 ? 17.390 51.632 55.419 1.00 34.97 110 HIS A O 1
ATOM 889 N N . VAL A 1 118 ? 15.561 50.710 56.349 1.00 34.64 111 VAL A N 1
ATOM 890 C CA . VAL A 1 118 ? 14.905 52.005 56.501 1.00 32.70 111 VAL A CA 1
ATOM 891 C C . VAL A 1 118 ? 15.671 52.883 57.485 1.00 32.69 111 VAL A C 1
ATOM 892 O O . VAL A 1 118 ? 15.908 54.069 57.227 1.00 31.92 111 VAL A O 1
ATOM 896 N N . LEU A 1 119 ? 16.090 52.312 58.617 1.00 30.49 112 LEU A N 1
ATOM 897 C CA . LEU A 1 119 ? 16.791 53.096 59.629 1.00 32.52 112 LEU A CA 1
ATOM 898 C C . LEU A 1 119 ? 18.129 53.612 59.113 1.00 33.43 112 LEU A C 1
ATOM 899 O O . LEU A 1 119 ? 18.467 54.784 59.320 1.00 33.18 112 LEU A O 1
ATOM 904 N N . GLU A 1 120 ? 18.905 52.754 58.446 1.00 32.76 113 GLU A N 1
ATOM 905 C CA . GLU A 1 120 ? 20.191 53.191 57.914 1.00 35.21 113 GLU A CA 1
ATOM 906 C C . GLU A 1 120 ? 20.030 54.304 56.886 1.00 32.21 113 GLU A C 1
ATOM 907 O O . GLU A 1 120 ? 20.835 55.242 56.861 1.00 26.76 113 GLU A O 1
ATOM 913 N N . TYR A 1 121 ? 18.989 54.234 56.054 1.00 29.10 114 TYR A N 1
ATOM 914 C CA . TYR A 1 121 ? 18.726 55.305 55.099 1.00 27.75 114 TYR A CA 1
ATOM 915 C C . TYR A 1 121 ? 18.440 56.622 55.812 1.00 31.92 114 TYR A C 1
ATOM 916 O O . TYR A 1 121 ? 18.982 57.672 55.448 1.00 29.79 114 TYR A O 1
ATOM 925 N N . LEU A 1 122 ? 17.575 56.584 56.828 1.00 32.04 115 LEU A N 1
ATOM 926 C CA . LEU A 1 122 ? 17.230 57.800 57.555 1.00 32.37 115 LEU A CA 1
ATOM 927 C C . LEU A 1 122 ? 18.416 58.337 58.345 1.00 30.96 115 LEU A C 1
ATOM 928 O O . LEU A 1 122 ? 18.563 59.556 58.488 1.00 34.43 115 LEU A O 1
ATOM 933 N N . ASP A 1 123 ? 19.266 57.452 58.863 1.00 30.32 116 ASP A N 1
ATOM 934 C CA . ASP A 1 123 ? 20.461 57.916 59.557 1.00 32.42 116 ASP A CA 1
ATOM 935 C C . ASP A 1 123 ? 21.437 58.573 58.590 1.00 33.96 116 ASP A C 1
ATOM 936 O O . ASP A 1 123 ? 21.987 59.639 58.886 1.00 35.62 116 ASP A O 1
ATOM 941 N N . ALA A 1 124 ? 21.645 57.965 57.417 1.00 33.71 117 ALA A N 1
ATOM 942 C CA . ALA A 1 124 ? 22.660 58.463 56.496 1.00 37.07 117 ALA A CA 1
ATOM 943 C C . ALA A 1 124 ? 22.229 59.759 55.820 1.00 37.41 117 ALA A C 1
ATOM 944 O O . ALA A 1 124 ? 23.070 60.623 55.547 1.00 33.06 117 ALA A O 1
ATOM 946 N N . ILE A 1 125 ? 20.932 59.921 55.538 1.00 32.28 118 ILE A N 1
ATOM 947 C CA . ILE A 1 125 ? 20.477 61.143 54.879 1.00 32.32 118 ILE A CA 1
ATOM 948 C C . ILE A 1 125 ? 20.425 62.333 55.828 1.00 33.51 118 ILE A C 1
ATOM 949 O O . ILE A 1 125 ? 20.210 63.466 55.378 1.00 33.76 118 ILE A O 1
ATOM 954 N N . ARG A 1 126 ? 20.641 62.126 57.123 1.00 39.06 119 ARG A N 1
ATOM 955 C CA . ARG A 1 126 ? 20.695 63.244 58.057 1.00 40.05 119 ARG A CA 1
ATOM 956 C C . ARG A 1 126 ? 22.052 63.936 57.966 1.00 47.50 119 ARG A C 1
ATOM 957 O O . ARG A 1 126 ? 23.075 63.291 57.741 1.00 39.67 119 ARG A O 1
ATOM 965 N N . GLY A 1 127 ? 22.074 65.227 58.239 1.00 52.63 120 GLY A N 1
ATOM 966 C CA . GLY A 1 127 ? 23.371 65.882 58.441 1.00 55.55 120 GLY A CA 1
ATOM 967 C C . GLY A 1 127 ? 23.793 65.351 59.794 1.00 56.52 120 GLY A C 1
ATOM 968 O O . GLY A 1 127 ? 22.895 65.342 60.645 1.00 59.35 120 GLY A O 1
ATOM 969 N N . LYS A 1 128 ? 25.051 64.971 60.004 1.00 57.93 121 LYS A N 1
ATOM 970 C CA . LYS A 1 128 ? 25.561 64.236 61.204 1.00 52.39 121 LYS A CA 1
ATOM 971 C C . LYS A 1 128 ? 25.715 62.796 60.739 1.00 44.51 121 LYS A C 1
ATOM 972 O O . LYS A 1 128 ? 26.407 62.063 61.419 1.00 59.89 121 LYS A O 1
ATOM 978 N N . VAL A 1 129 ? 25.127 62.446 59.587 0.00 48.44 122 VAL A N 1
ATOM 979 C CA . VAL A 1 129 ? 25.166 61.050 59.044 0.00 45.87 122 VAL A CA 1
ATOM 980 C C . VAL A 1 129 ? 25.270 60.050 60.205 0.00 45.05 122 VAL A C 1
ATOM 981 O O . VAL A 1 129 ? 24.308 59.954 60.969 0.00 44.27 122 VAL A O 1
ATOM 986 N N . GLU B 1 14 ? 8.202 11.618 57.938 1.00 62.22 7 GLU B N 1
ATOM 987 C CA . GLU B 1 14 ? 7.402 12.816 58.177 1.00 59.81 7 GLU B CA 1
ATOM 988 C C . GLU B 1 14 ? 7.629 13.859 57.082 1.00 56.47 7 GLU B C 1
ATOM 989 O O . GLU B 1 14 ? 8.706 13.922 56.491 1.00 56.78 7 GLU B O 1
ATOM 995 N N . ARG B 1 15 ? 6.607 14.675 56.822 1.00 57.32 8 ARG B N 1
ATOM 996 C CA . ARG B 1 15 ? 6.680 15.649 55.745 1.00 50.27 8 ARG B CA 1
ATOM 997 C C . ARG B 1 15 ? 7.740 16.709 56.038 1.00 53.55 8 ARG B C 1
ATOM 998 O O . ARG B 1 15 ? 7.968 17.071 57.195 1.00 52.87 8 ARG B O 1
ATOM 1006 N N . PRO B 1 16 ? 8.408 17.213 55.003 1.00 44.67 9 PRO B N 1
ATOM 1007 C CA . PRO B 1 16 ? 9.323 18.340 55.199 1.00 42.36 9 PRO B CA 1
ATOM 1008 C C . PRO B 1 16 ? 8.554 19.614 55.507 1.00 43.66 9 PRO B C 1
ATOM 1009 O O . PRO B 1 16 ? 7.449 19.838 55.008 1.00 46.29 9 PRO B O 1
ATOM 1013 N N . SER B 1 17 ? 9.149 20.450 56.353 1.00 45.92 10 SER B N 1
ATOM 1014 C CA . SER B 1 17 ? 8.497 21.672 56.796 1.00 43.11 10 SER B CA 1
ATOM 1015 C C . SER B 1 17 ? 9.505 22.811 56.803 1.00 37.24 10 SER B C 1
ATOM 1016 O O . SER B 1 17 ? 10.715 22.602 56.933 1.00 38.54 10 SER B O 1
ATOM 1019 N N . ALA B 1 18 ? 8.977 24.029 56.658 1.00 37.17 11 ALA B N 1
ATOM 1020 C CA . ALA B 1 18 ? 9.822 25.218 56.643 1.00 39.24 11 ALA B CA 1
ATOM 1021 C C . ALA B 1 18 ? 10.600 25.364 57.943 1.00 43.67 11 ALA B C 1
ATOM 1022 O O . ALA B 1 18 ? 11.787 25.712 57.928 1.00 39.26 11 ALA B O 1
ATOM 1024 N N . ASP B 1 19 ? 9.948 25.098 59.079 1.00 41.51 12 ASP B N 1
ATOM 1025 C CA . ASP B 1 19 ? 10.610 25.245 60.371 1.00 44.51 12 ASP B CA 1
ATOM 1026 C C . ASP B 1 19 ? 11.750 24.246 60.528 1.00 46.89 12 ASP B C 1
ATOM 1027 O O . ASP B 1 19 ? 12.799 24.579 61.093 1.00 48.14 12 ASP B O 1
ATOM 1032 N N . ALA B 1 20 ? 11.566 23.017 60.040 1.00 42.08 13 ALA B N 1
ATOM 1033 C CA . ALA B 1 20 ? 12.643 22.036 60.109 1.00 45.67 13 ALA B CA 1
ATOM 1034 C C . ALA B 1 20 ? 13.779 22.385 59.156 1.00 41.25 13 ALA B C 1
ATOM 1035 O O . ALA B 1 20 ? 14.947 22.121 59.463 1.00 41.01 13 ALA B O 1
ATOM 1037 N N . VAL B 1 21 ? 13.461 22.969 58.001 1.00 38.71 14 VAL B N 1
ATOM 1038 C CA . VAL B 1 21 ? 14.505 23.349 57.054 1.00 42.10 14 VAL B CA 1
ATOM 1039 C C . VAL B 1 21 ? 15.375 24.456 57.639 1.00 39.11 14 VAL B C 1
ATOM 1040 O O . VAL B 1 21 ? 16.608 24.366 57.636 1.00 38.54 14 VAL B O 1
ATOM 1044 N N . LEU B 1 22 ? 14.747 25.508 58.168 1.00 38.92 15 LEU B N 1
ATOM 1045 C CA . LEU B 1 22 ? 15.519 26.604 58.743 1.00 39.30 15 LEU B CA 1
ATOM 1046 C C . LEU B 1 22 ? 16.348 26.135 59.933 1.00 41.16 15 LEU B C 1
ATOM 1047 O O . LEU B 1 22 ? 17.510 26.531 60.079 1.00 39.00 15 LEU B O 1
ATOM 1052 N N . ALA B 1 23 ? 15.776 25.278 60.784 1.00 41.94 16 ALA B N 1
ATOM 1053 C CA . ALA B 1 23 ? 16.509 24.791 61.949 1.00 44.02 16 ALA B CA 1
ATOM 1054 C C . ALA B 1 23 ? 17.753 24.019 61.532 1.00 44.24 16 ALA B C 1
ATOM 1055 O O . ALA B 1 23 ? 18.840 24.222 62.085 1.00 44.95 16 ALA B O 1
ATOM 1057 N N . LYS B 1 24 ? 17.613 23.130 60.545 1.00 42.62 17 LYS B N 1
ATOM 1058 C CA . LYS B 1 24 ? 18.755 22.359 60.067 1.00 42.14 17 LYS B CA 1
ATOM 1059 C C . LYS B 1 24 ? 19.839 23.270 59.498 1.00 44.33 17 LYS B C 1
ATOM 1060 O O . LYS B 1 24 ? 21.035 23.017 59.685 1.00 43.46 17 LYS B O 1
ATOM 1066 N N . ALA B 1 25 ? 19.438 24.345 58.816 1.00 42.37 18 ALA B N 1
ATOM 1067 C CA . ALA B 1 25 ? 20.412 25.244 58.204 1.00 43.07 18 ALA B CA 1
ATOM 1068 C C . ALA B 1 25 ? 21.188 26.023 59.259 1.00 42.01 18 ALA B C 1
ATOM 1069 O O . ALA B 1 25 ? 22.421 26.104 59.204 1.00 45.52 18 ALA B O 1
ATOM 1071 N N . VAL B 1 26 ? 20.483 26.615 60.224 1.00 42.79 19 VAL B N 1
ATOM 1072 C CA . VAL B 1 26 ? 21.176 27.428 61.217 1.00 52.78 19 VAL B CA 1
ATOM 1073 C C . VAL B 1 26 ? 22.032 26.553 62.130 1.00 48.58 19 VAL B C 1
ATOM 1074 O O . VAL B 1 26 ? 23.124 26.962 62.544 1.00 52.31 19 VAL B O 1
ATOM 1078 N N . LEU B 1 27 ? 21.580 25.332 62.433 1.00 48.05 20 LEU B N 1
ATOM 1079 C CA . LEU B 1 27 ? 22.392 24.433 63.249 1.00 49.99 20 LEU B CA 1
ATOM 1080 C C . LEU B 1 27 ? 23.642 23.991 62.499 1.00 52.68 20 LEU B C 1
ATOM 1081 O O . LEU B 1 27 ? 24.708 23.817 63.103 1.00 53.92 20 LEU B O 1
ATOM 1086 N N . ALA B 1 28 ? 23.531 23.806 61.182 1.00 49.64 21 ALA B N 1
ATOM 1087 C CA . ALA B 1 28 ? 24.704 23.483 60.379 1.00 52.20 21 ALA B CA 1
ATOM 1088 C C . ALA B 1 28 ? 25.666 24.661 60.292 1.00 56.33 21 ALA B C 1
ATOM 1089 O O . ALA B 1 28 ? 26.886 24.460 60.242 1.00 61.28 21 ALA B O 1
ATOM 1091 N N . ALA B 1 29 ? 25.146 25.890 60.271 1.00 56.94 22 ALA B N 1
ATOM 1092 C CA . ALA B 1 29 ? 26.022 27.057 60.256 1.00 57.70 22 ALA B CA 1
ATOM 1093 C C . ALA B 1 29 ? 26.725 27.234 61.595 1.00 58.50 22 ALA B C 1
ATOM 1094 O O . ALA B 1 29 ? 27.903 27.608 61.638 1.00 56.77 22 ALA B O 1
ATOM 1096 N N . ARG B 1 30 ? 26.020 26.970 62.699 1.00 55.77 23 ARG B N 1
ATOM 1097 C CA . ARG B 1 30 ? 26.638 27.071 64.018 1.00 61.15 23 ARG B CA 1
ATOM 1098 C C . ARG B 1 30 ? 27.769 26.064 64.173 1.00 67.85 23 ARG B C 1
ATOM 1099 O O . ARG B 1 30 ? 28.806 26.368 64.776 1.00 68.65 23 ARG B O 1
ATOM 1107 N N . GLU B 1 31 ? 27.581 24.856 63.638 1.00 69.90 24 GLU B N 1
ATOM 1108 C CA . GLU B 1 31 ? 28.617 23.831 63.713 1.00 70.24 24 GLU B CA 1
ATOM 1109 C C . GLU B 1 31 ? 29.892 24.283 63.015 1.00 66.06 24 GLU B C 1
ATOM 1110 O O . GLU B 1 31 ? 30.980 24.258 63.602 1.00 67.76 24 GLU B O 1
ATOM 1116 N N . GLN B 1 32 ? 29.773 24.710 61.754 1.00 67.99 25 GLN B N 1
ATOM 1117 C CA . GLN B 1 32 ? 30.954 25.030 60.959 1.00 69.18 25 GLN B CA 1
ATOM 1118 C C . GLN B 1 32 ? 31.663 26.283 61.459 1.00 67.30 25 GLN B C 1
ATOM 1119 O O . GLN B 1 32 ? 32.894 26.368 61.376 1.00 68.71 25 GLN B O 1
ATOM 1125 N N . LEU B 1 33 ? 30.919 27.259 61.976 1.00 65.48 26 LEU B N 1
ATOM 1126 C CA . LEU B 1 33 ? 31.522 28.489 62.474 1.00 66.71 26 LEU B CA 1
ATOM 1127 C C . LEU B 1 33 ? 32.059 28.358 63.894 1.00 67.70 26 LEU B C 1
ATOM 1128 O O . LEU B 1 33 ? 32.677 29.305 64.392 1.00 65.40 26 LEU B O 1
ATOM 1133 N N . GLY B 1 34 ? 31.845 27.222 64.553 1.00 68.44 27 GLY B N 1
ATOM 1134 C CA . GLY B 1 34 ? 32.358 27.034 65.897 1.00 68.95 27 GLY B CA 1
ATOM 1135 C C . GLY B 1 34 ? 31.697 27.896 66.946 1.00 67.29 27 GLY B C 1
ATOM 1136 O O . GLY B 1 34 ? 32.347 28.282 67.922 1.00 70.92 27 GLY B O 1
ATOM 1137 N N . LEU B 1 35 ? 30.417 28.212 66.773 1.00 63.67 28 LEU B N 1
ATOM 1138 C CA . LEU B 1 35 ? 29.693 29.046 67.718 1.00 63.85 28 LEU B CA 1
ATOM 1139 C C . LEU B 1 35 ? 29.124 28.202 68.850 1.00 68.14 28 LEU B C 1
ATOM 1140 O O . LEU B 1 35 ? 28.596 27.109 68.624 1.00 67.01 28 LEU B O 1
ATOM 1145 N N . THR B 1 36 ? 29.241 28.715 70.072 1.00 62.60 29 THR B N 1
ATOM 1146 C CA . THR B 1 36 ? 28.628 28.068 71.218 1.00 67.89 29 THR B CA 1
ATOM 1147 C C . THR B 1 36 ? 27.129 28.358 71.238 1.00 68.27 29 THR B C 1
ATOM 1148 O O . THR B 1 36 ? 26.606 29.124 70.426 1.00 70.39 29 THR B O 1
ATOM 1152 N N . GLN B 1 37 ? 26.429 27.727 72.181 1.00 68.00 30 GLN B N 1
ATOM 1153 C CA . GLN B 1 37 ? 24.998 27.981 72.297 1.00 75.88 30 GLN B CA 1
ATOM 1154 C C . GLN B 1 37 ? 24.735 29.382 72.832 1.00 76.95 30 GLN B C 1
ATOM 1155 O O . GLN B 1 37 ? 23.763 30.032 72.434 1.00 77.69 30 GLN B O 1
ATOM 1161 N N . LEU B 1 38 ? 25.592 29.866 73.733 1.00 75.81 31 LEU B N 1
ATOM 1162 C CA . LEU B 1 38 ? 25.403 31.208 74.270 1.00 76.93 31 LEU B CA 1
ATOM 1163 C C . LEU B 1 38 ? 25.701 32.271 73.217 1.00 75.10 31 LEU B C 1
ATOM 1164 O O . LEU B 1 38 ? 25.021 33.302 73.158 1.00 75.38 31 LEU B O 1
ATOM 1169 N N . GLU B 1 39 ? 26.701 32.031 72.365 1.00 67.16 32 GLU B N 1
ATOM 1170 C CA . GLU B 1 39 ? 26.985 32.963 71.278 1.00 69.05 32 GLU B CA 1
ATOM 1171 C C . GLU B 1 39 ? 25.860 32.971 70.249 1.00 70.37 32 GLU B C 1
ATOM 1172 O O . GLU B 1 39 ? 25.451 34.038 69.776 1.00 65.42 32 GLU B O 1
ATOM 1178 N N . LEU B 1 40 ? 25.346 31.790 69.892 1.00 72.02 33 LEU B N 1
ATOM 1179 C CA . LEU B 1 40 ? 24.200 31.717 68.990 1.00 65.05 33 LEU B CA 1
ATOM 1180 C C . LEU B 1 40 ? 22.958 32.333 69.623 1.00 66.70 33 LEU B C 1
ATOM 1181 O O . LEU B 1 40 ? 22.147 32.960 68.932 1.00 60.95 33 LEU B O 1
ATOM 1186 N N . ALA B 1 41 ? 22.795 32.164 70.938 1.00 71.95 34 ALA B N 1
ATOM 1187 C CA . ALA B 1 41 ? 21.622 32.697 71.623 1.00 69.16 34 ALA B CA 1
ATOM 1188 C C . ALA B 1 41 ? 21.588 34.219 71.569 1.00 63.01 34 ALA B C 1
ATOM 1189 O O . ALA B 1 41 ? 20.519 34.819 71.410 1.00 62.74 34 ALA B O 1
ATOM 1191 N N . GLY B 1 42 ? 22.749 34.862 71.705 1.00 59.41 35 GLY B N 1
ATOM 1192 C CA . GLY B 1 42 ? 22.796 36.310 71.639 1.00 59.69 35 GLY B CA 1
ATOM 1193 C C . GLY B 1 42 ? 22.632 36.871 70.242 1.00 59.39 35 GLY B C 1
ATOM 1194 O O . GLY B 1 42 ? 22.322 38.057 70.098 1.00 52.67 35 GLY B O 1
ATOM 1195 N N . ILE B 1 43 ? 22.837 36.051 69.209 1.00 60.63 36 ILE B N 1
ATOM 1196 C CA . ILE B 1 43 ? 22.709 36.549 67.842 1.00 52.96 36 ILE B CA 1
ATOM 1197 C C . ILE B 1 43 ? 21.265 36.468 67.371 1.00 49.29 36 ILE B C 1
ATOM 1198 O O . ILE B 1 43 ? 20.747 37.415 66.769 1.00 51.60 36 ILE B O 1
ATOM 1203 N N . VAL B 1 44 ? 20.589 35.346 67.647 1.00 49.07 37 VAL B N 1
ATOM 1204 C CA . VAL B 1 44 ? 19.195 35.177 67.238 1.00 52.11 37 VAL B CA 1
ATOM 1205 C C . VAL B 1 44 ? 18.204 35.619 68.305 1.00 58.34 37 VAL B C 1
ATOM 1206 O O . VAL B 1 44 ? 16.991 35.630 68.041 1.00 59.53 37 VAL B O 1
ATOM 1210 N N . GLY B 1 45 ? 18.668 35.970 69.499 1.00 58.75 38 GLY B N 1
ATOM 1211 C CA . GLY B 1 45 ? 17.784 36.539 70.499 1.00 62.82 38 GLY B CA 1
ATOM 1212 C C . GLY B 1 45 ? 16.879 35.553 71.201 1.00 68.55 38 GLY B C 1
ATOM 1213 O O . GLY B 1 45 ? 15.702 35.855 71.439 1.00 71.83 38 GLY B O 1
ATOM 1214 N N . VAL B 1 46 ? 17.396 34.377 71.549 1.00 67.98 39 VAL B N 1
ATOM 1215 C CA . VAL B 1 46 ? 16.632 33.361 72.252 1.00 72.72 39 VAL B CA 1
ATOM 1216 C C . VAL B 1 46 ? 17.506 32.805 73.370 1.00 76.19 39 VAL B C 1
ATOM 1217 O O . VAL B 1 46 ? 18.697 33.100 73.461 1.00 76.00 39 VAL B O 1
ATOM 1221 N N . ASP B 1 47 ? 16.893 32.008 74.241 1.00 81.76 40 ASP B N 1
ATOM 1222 C CA . ASP B 1 47 ? 17.628 31.412 75.344 1.00 85.12 40 ASP B CA 1
ATOM 1223 C C . ASP B 1 47 ? 18.387 30.171 74.880 1.00 86.55 40 ASP B C 1
ATOM 1224 O O . ASP B 1 47 ? 18.097 29.583 73.835 1.00 88.02 40 ASP B O 1
ATOM 1229 N N . ARG B 1 48 ? 19.378 29.775 75.684 1.00 87.74 41 ARG B N 1
ATOM 1230 C CA . ARG B 1 48 ? 20.188 28.610 75.340 1.00 87.34 41 ARG B CA 1
ATOM 1231 C C . ARG B 1 48 ? 19.375 27.324 75.381 1.00 89.62 41 ARG B C 1
ATOM 1232 O O . ARG B 1 48 ? 19.710 26.360 74.685 1.00 91.40 41 ARG B O 1
ATOM 1240 N N . SER B 1 49 ? 18.310 27.287 76.183 1.00 88.13 42 SER B N 1
ATOM 1241 C CA . SER B 1 49 ? 17.487 26.086 76.251 1.00 89.26 42 SER B CA 1
ATOM 1242 C C . SER B 1 49 ? 16.644 25.912 74.995 1.00 88.97 42 SER B C 1
ATOM 1243 O O . SER B 1 49 ? 16.403 24.778 74.564 1.00 90.39 42 SER B O 1
ATOM 1246 N N . ALA B 1 50 ? 16.201 27.016 74.389 1.00 87.90 43 ALA B N 1
ATOM 1247 C CA . ALA B 1 50 ? 15.334 26.930 73.223 1.00 87.37 43 ALA B CA 1
ATOM 1248 C C . ALA B 1 50 ? 16.081 26.487 71.974 1.00 84.24 43 ALA B C 1
ATOM 1249 O O . ALA B 1 50 ? 15.442 26.052 71.010 1.00 81.85 43 ALA B O 1
ATOM 1251 N N . ILE B 1 51 ? 17.412 26.585 71.967 1.00 80.75 44 ILE B N 1
ATOM 1252 C CA . ILE B 1 51 ? 18.187 26.115 70.823 1.00 84.27 44 ILE B CA 1
ATOM 1253 C C . ILE B 1 51 ? 18.083 24.600 70.693 1.00 88.46 44 ILE B C 1
ATOM 1254 O O . ILE B 1 51 ? 18.003 24.061 69.582 1.00 84.27 44 ILE B O 1
ATOM 1259 N N . SER B 1 52 ? 18.066 23.891 71.823 1.00 90.68 45 SER B N 1
ATOM 1260 C CA . SER B 1 52 ? 18.023 22.434 71.795 1.00 84.43 45 SER B CA 1
ATOM 1261 C C . SER B 1 52 ? 16.677 21.899 71.324 1.00 83.04 45 SER B C 1
ATOM 1262 O O . SER B 1 52 ? 16.593 20.732 70.930 1.00 81.06 45 SER B O 1
ATOM 1265 N N . ARG B 1 53 ? 15.628 22.718 71.350 1.00 81.66 46 ARG B N 1
ATOM 1266 C CA . ARG B 1 53 ? 14.323 22.271 70.887 1.00 78.69 46 ARG B CA 1
ATOM 1267 C C . ARG B 1 53 ? 14.155 22.388 69.378 1.00 80.16 46 ARG B C 1
ATOM 1268 O O . ARG B 1 53 ? 13.210 21.804 68.833 1.00 77.07 46 ARG B O 1
ATOM 1276 N N . TRP B 1 54 ? 15.052 23.108 68.694 1.00 79.41 47 TRP B N 1
ATOM 1277 C CA . TRP B 1 54 ? 14.943 23.261 67.244 1.00 75.87 47 TRP B CA 1
ATOM 1278 C C . TRP B 1 54 ? 15.069 21.929 66.521 1.00 77.20 47 TRP B C 1
ATOM 1279 O O . TRP B 1 54 ? 14.434 21.726 65.482 1.00 76.99 47 TRP B O 1
ATOM 1290 N N . LYS B 1 55 ? 15.879 21.013 67.052 1.00 79.62 48 LYS B N 1
ATOM 1291 C CA . LYS B 1 55 ? 16.111 19.737 66.381 1.00 81.18 48 LYS B CA 1
ATOM 1292 C C . LYS B 1 55 ? 14.832 18.912 66.310 1.00 80.73 48 LYS B C 1
ATOM 1293 O O . LYS B 1 55 ? 14.498 18.349 65.261 1.00 87.16 48 LYS B O 1
ATOM 1299 N N . THR B 1 56 ? 14.101 18.825 67.423 1.00 80.62 49 THR B N 1
ATOM 1300 C CA . THR B 1 56 ? 12.907 17.989 67.463 1.00 80.17 49 THR B CA 1
ATOM 1301 C C . THR B 1 56 ? 11.714 18.681 66.820 1.00 77.65 49 THR B C 1
ATOM 1302 O O . THR B 1 56 ? 10.937 18.043 66.100 1.00 84.85 49 THR B O 1
ATOM 1306 N N . GLN B 1 57 ? 11.557 19.981 67.063 1.00 74.18 50 GLN B N 1
ATOM 1307 C CA . GLN B 1 57 ? 10.415 20.736 66.569 1.00 82.80 50 GLN B CA 1
ATOM 1308 C C . GLN B 1 57 ? 10.770 21.593 65.360 1.00 83.53 50 GLN B C 1
ATOM 1309 O O . GLN B 1 57 ? 10.231 21.375 64.272 1.00 84.85 50 GLN B O 1
ATOM 1315 N N . GLY B 1 58 ? 11.672 22.557 65.510 1.00 76.05 51 GLY B N 1
ATOM 1316 C CA . GLY B 1 58 ? 11.996 23.460 64.418 1.00 69.09 51 GLY B CA 1
ATOM 1317 C C . GLY B 1 58 ? 12.119 24.899 64.857 1.00 67.71 51 GLY B C 1
ATOM 1318 O O . GLY B 1 58 ? 11.906 25.222 66.020 1.00 67.56 51 GLY B O 1
ATOM 1319 N N . LEU B 1 59 ? 12.472 25.771 63.913 1.00 61.10 52 LEU B N 1
ATOM 1320 C CA . LEU B 1 59 ? 12.592 27.199 64.170 1.00 52.03 52 LEU B CA 1
ATOM 1321 C C . LEU B 1 59 ? 11.560 27.924 63.315 1.00 55.82 52 LEU B C 1
ATOM 1322 O O . LEU B 1 59 ? 11.546 27.769 62.085 1.00 58.16 52 LEU B O 1
ATOM 1327 N N . ARG B 1 60 ? 10.713 28.724 63.958 1.00 51.97 53 ARG B N 1
ATOM 1328 C CA . ARG B 1 60 ? 9.645 29.414 63.242 1.00 55.85 53 ARG B CA 1
ATOM 1329 C C . ARG B 1 60 ? 10.228 30.372 62.209 1.00 53.99 53 ARG B C 1
ATOM 1330 O O . ARG B 1 60 ? 10.966 31.300 62.553 1.00 55.09 53 ARG B O 1
ATOM 1338 N N . VAL B 1 61 ? 9.896 30.140 60.937 1.00 52.36 54 VAL B N 1
ATOM 1339 C CA . VAL B 1 61 ? 10.383 31.011 59.870 1.00 58.67 54 VAL B CA 1
ATOM 1340 C C . VAL B 1 61 ? 9.742 32.388 59.975 1.00 58.67 54 VAL B C 1
ATOM 1341 O O . VAL B 1 61 ? 10.388 33.414 59.725 1.00 55.95 54 VAL B O 1
ATOM 1345 N N . ASP B 1 62 ? 8.475 32.436 60.368 1.00 61.47 55 ASP B N 1
ATOM 1346 C CA . ASP B 1 62 ? 7.734 33.685 60.476 1.00 70.75 55 ASP B CA 1
ATOM 1347 C C . ASP B 1 62 ? 8.085 34.488 61.731 1.00 70.28 55 ASP B C 1
ATOM 1348 O O . ASP B 1 62 ? 7.405 35.480 62.019 1.00 75.00 55 ASP B O 1
ATOM 1353 N N . SER B 1 63 ? 9.116 34.106 62.476 1.00 64.96 56 SER B N 1
ATOM 1354 C CA . SER B 1 63 ? 9.481 34.788 63.709 1.00 58.86 56 SER B CA 1
ATOM 1355 C C . SER B 1 63 ? 10.688 35.693 63.495 1.00 54.81 56 SER B C 1
ATOM 1356 O O . SER B 1 63 ? 11.451 35.539 62.538 1.00 52.73 56 SER B O 1
ATOM 1359 N N . LYS B 1 64 ? 10.858 36.647 64.414 1.00 44.18 57 LYS B N 1
ATOM 1360 C CA . LYS B 1 64 ? 12.047 37.491 64.374 1.00 46.63 57 LYS B CA 1
ATOM 1361 C C . LYS B 1 64 ? 13.301 36.669 64.625 1.00 42.69 57 LYS B C 1
ATOM 1362 O O . LYS B 1 64 ? 14.356 36.931 64.035 1.00 44.89 57 LYS B O 1
ATOM 1368 N N . THR B 1 65 ? 13.205 35.664 65.497 1.00 43.17 58 THR B N 1
ATOM 1369 C CA . THR B 1 65 ? 14.311 34.731 65.672 1.00 48.63 58 THR B CA 1
ATOM 1370 C C . THR B 1 65 ? 14.602 33.986 64.374 1.00 43.81 58 THR B C 1
ATOM 1371 O O . THR B 1 65 ? 15.765 33.716 64.051 1.00 44.45 58 THR B O 1
ATOM 1375 N N . GLY B 1 66 ? 13.558 33.660 63.609 1.00 43.73 59 GLY B N 1
ATOM 1376 C CA . GLY B 1 66 ? 13.770 33.007 62.328 1.00 46.78 59 GLY B CA 1
ATOM 1377 C C . GLY B 1 66 ? 14.415 33.925 61.309 1.00 40.81 59 GLY B C 1
ATOM 1378 O O . GLY B 1 66 ? 15.289 33.503 60.546 1.00 38.72 59 GLY B O 1
ATOM 1379 N N . GLU B 1 67 ? 13.996 35.193 61.284 1.00 39.97 60 GLU B N 1
ATOM 1380 C CA . GLU B 1 67 ? 14.609 36.166 60.384 1.00 40.96 60 GLU B CA 1
ATOM 1381 C C . GLU B 1 67 ? 16.084 36.371 60.710 1.00 43.17 60 GLU B C 1
ATOM 1382 O O . GLU B 1 67 ? 16.918 36.484 59.803 1.00 42.94 60 GLU B O 1
ATOM 1388 N N . LEU B 1 68 ? 16.426 36.427 61.999 1.00 40.10 61 LEU B N 1
ATOM 1389 C CA . LEU B 1 68 ? 17.826 36.583 62.384 1.00 39.62 61 LEU B CA 1
ATOM 1390 C C . LEU B 1 68 ? 18.612 35.307 62.131 1.00 40.41 61 LEU B C 1
ATOM 1391 O O . LEU B 1 68 ? 19.789 35.360 61.758 1.00 43.12 61 LEU B O 1
ATOM 1396 N N . ALA B 1 69 ? 17.986 34.149 62.358 1.00 41.41 62 ALA B N 1
ATOM 1397 C CA . ALA B 1 69 ? 18.635 32.888 62.022 1.00 41.84 62 ALA B CA 1
ATOM 1398 C C . ALA B 1 69 ? 18.943 32.818 60.533 1.00 44.57 62 ALA B C 1
ATOM 1399 O O . ALA B 1 69 ? 20.022 32.363 60.135 1.00 40.43 62 ALA B O 1
ATOM 1401 N N . LEU B 1 70 ? 18.011 33.281 59.697 1.00 40.53 63 LEU B N 1
ATOM 1402 C CA . LEU B 1 70 ? 18.265 33.326 58.262 1.00 41.06 63 LEU B CA 1
ATOM 1403 C C . LEU B 1 70 ? 19.422 34.265 57.939 1.00 43.96 63 LEU B C 1
ATOM 1404 O O . LEU B 1 70 ? 20.265 33.952 57.089 1.00 42.09 63 LEU B O 1
ATOM 1409 N N . LEU B 1 71 ? 19.481 35.420 58.609 1.00 38.18 64 LEU B N 1
ATOM 1410 C CA . LEU B 1 71 ? 20.589 36.344 58.394 1.00 47.71 64 LEU B CA 1
ATOM 1411 C C . LEU B 1 71 ? 21.917 35.712 58.791 1.00 42.36 64 LEU B C 1
ATOM 1412 O O . LEU B 1 71 ? 22.936 35.916 58.121 1.00 34.00 64 LEU B O 1
ATOM 1417 N N . LEU B 1 72 ? 21.925 34.934 59.875 1.00 39.48 65 LEU B N 1
ATOM 1418 C CA . LEU B 1 72 ? 23.148 34.248 60.276 1.00 43.78 65 LEU B CA 1
ATOM 1419 C C . LEU B 1 72 ? 23.567 33.206 59.243 1.00 41.48 65 LEU B C 1
ATOM 1420 O O . LEU B 1 72 ? 24.762 33.041 58.970 1.00 42.09 65 LEU B O 1
ATOM 1425 N N . VAL B 1 73 ? 22.601 32.494 58.658 1.00 39.65 66 VAL B N 1
ATOM 1426 C CA . VAL B 1 73 ? 22.932 31.522 57.619 1.00 41.92 66 VAL B CA 1
ATOM 1427 C C . VAL B 1 73 ? 23.542 32.224 56.413 1.00 41.44 66 VAL B C 1
ATOM 1428 O O . VAL B 1 73 ? 24.526 31.751 55.833 1.00 43.47 66 VAL B O 1
ATOM 1432 N N . ARG B 1 74 ? 22.973 33.368 56.022 1.00 42.40 67 ARG B N 1
ATOM 1433 C CA . ARG B 1 74 ? 23.533 34.128 54.909 1.00 38.86 67 ARG B CA 1
ATOM 1434 C C . ARG B 1 74 ? 24.952 34.592 55.208 1.00 44.01 67 ARG B C 1
ATOM 1435 O O . ARG B 1 74 ? 25.776 34.699 54.292 1.00 46.14 67 ARG B O 1
ATOM 1443 N N . VAL B 1 75 ? 25.258 34.863 56.478 1.00 39.24 68 VAL B N 1
ATOM 1444 C CA . VAL B 1 75 ? 26.625 35.214 56.851 1.00 46.55 68 VAL B CA 1
ATOM 1445 C C . VAL B 1 75 ? 27.551 34.021 56.653 1.00 43.06 68 VAL B C 1
ATOM 1446 O O . VAL B 1 75 ? 28.642 34.153 56.087 1.00 46.09 68 VAL B O 1
ATOM 1450 N N . TYR B 1 76 ? 27.128 32.840 57.106 1.00 47.04 69 TYR B N 1
ATOM 1451 C CA . TYR B 1 76 ? 27.925 31.636 56.898 1.00 48.10 69 TYR B CA 1
ATOM 1452 C C . TYR B 1 76 ? 28.111 31.341 55.414 1.00 49.99 69 TYR B C 1
ATOM 1453 O O . TYR B 1 76 ? 29.191 30.912 54.991 1.00 47.22 69 TYR B O 1
ATOM 1462 N N . ARG B 1 77 ? 27.070 31.566 54.608 1.00 48.21 70 ARG B N 1
ATOM 1463 C CA . ARG B 1 77 ? 27.185 31.338 53.170 1.00 45.96 70 ARG B CA 1
ATOM 1464 C C . ARG B 1 77 ? 28.155 32.321 52.530 1.00 52.84 70 ARG B C 1
ATOM 1465 O O . ARG B 1 77 ? 28.871 31.970 51.586 1.00 55.04 70 ARG B O 1
ATOM 1473 N N . ALA B 1 78 ? 28.185 33.561 53.022 1.00 51.13 71 ALA B N 1
ATOM 1474 C CA . ALA B 1 78 ? 29.133 34.532 52.488 1.00 47.83 71 ALA B CA 1
ATOM 1475 C C . ALA B 1 78 ? 30.555 34.214 52.933 1.00 52.56 71 ALA B C 1
ATOM 1476 O O . ALA B 1 78 ? 31.504 34.386 52.159 1.00 59.90 71 ALA B O 1
ATOM 1478 N N . LEU B 1 79 ? 30.724 33.741 54.171 1.00 51.95 72 LEU B N 1
ATOM 1479 C CA . LEU B 1 79 ? 32.052 33.352 54.636 1.00 57.99 72 LEU B CA 1
ATOM 1480 C C . LEU B 1 79 ? 32.562 32.125 53.894 1.00 61.30 72 LEU B C 1
ATOM 1481 O O . LEU B 1 79 ? 33.760 32.018 53.608 1.00 63.75 72 LEU B O 1
ATOM 1486 N N . TYR B 1 80 ? 31.668 31.183 53.585 1.00 57.42 73 TYR B N 1
ATOM 1487 C CA . TYR B 1 80 ? 32.079 29.975 52.878 1.00 63.67 73 TYR B CA 1
ATOM 1488 C C . TYR B 1 80 ? 32.537 30.297 51.462 1.00 67.53 73 TYR B C 1
ATOM 1489 O O . TYR B 1 80 ? 33.531 29.740 50.982 1.00 70.92 73 TYR B O 1
ATOM 1498 N N . ALA B 1 81 ? 31.829 31.200 50.781 1.00 61.54 74 ALA B N 1
ATOM 1499 C CA . ALA B 1 81 ? 32.190 31.544 49.411 1.00 64.97 74 ALA B CA 1
ATOM 1500 C C . ALA B 1 81 ? 33.441 32.410 49.355 1.00 69.06 74 ALA B C 1
ATOM 1501 O O . ALA B 1 81 ? 34.225 32.304 48.405 1.00 71.92 74 ALA B O 1
ATOM 1503 N N . LEU B 1 82 ? 33.647 33.269 50.355 1.00 68.40 75 LEU B N 1
ATOM 1504 C CA . LEU B 1 82 ? 34.778 34.189 50.310 1.00 69.63 75 LEU B CA 1
ATOM 1505 C C . LEU B 1 82 ? 36.086 33.491 50.660 1.00 66.72 75 LEU B C 1
ATOM 1506 O O . LEU B 1 82 ? 37.133 33.808 50.084 1.00 72.06 75 LEU B O 1
ATOM 1511 N N . PHE B 1 83 ? 36.049 32.547 51.597 1.00 69.60 76 PHE B N 1
ATOM 1512 C CA . PHE B 1 83 ? 37.232 31.805 52.006 1.00 71.04 76 PHE B CA 1
ATOM 1513 C C . PHE B 1 83 ? 37.327 30.437 51.342 1.00 71.05 76 PHE B C 1
ATOM 1514 O O . PHE B 1 83 ? 38.120 29.599 51.783 1.00 74.90 76 PHE B O 1
ATOM 1522 N N . GLY B 1 84 ? 36.537 30.195 50.298 1.00 71.19 77 GLY B N 1
ATOM 1523 C CA . GLY B 1 84 ? 36.617 28.948 49.561 1.00 73.79 77 GLY B CA 1
ATOM 1524 C C . GLY B 1 84 ? 36.264 27.717 50.360 1.00 72.58 77 GLY B C 1
ATOM 1525 O O . GLY B 1 84 ? 36.602 26.604 49.951 1.00 76.31 77 GLY B O 1
ATOM 1526 N N . GLY B 1 85 ? 35.589 27.881 51.492 1.00 73.07 78 GLY B N 1
ATOM 1527 C CA . GLY B 1 85 ? 35.254 26.758 52.337 1.00 71.15 78 GLY B CA 1
ATOM 1528 C C . GLY B 1 85 ? 36.271 26.420 53.405 1.00 70.16 78 GLY B C 1
ATOM 1529 O O . GLY B 1 85 ? 36.055 25.455 54.153 1.00 72.04 78 GLY B O 1
ATOM 1530 N N . GLN B 1 86 ? 37.376 27.166 53.508 1.00 77.48 79 GLN B N 1
ATOM 1531 C CA . GLN B 1 86 ? 38.330 26.931 54.594 1.00 79.75 79 GLN B CA 1
ATOM 1532 C C . GLN B 1 86 ? 37.694 27.232 55.940 1.00 76.80 79 GLN B C 1
ATOM 1533 O O . GLN B 1 86 ? 37.668 28.385 56.381 1.00 78.02 79 GLN B O 1
ATOM 1539 N N . GLN B 1 87 ? 37.201 26.188 56.609 1.00 75.91 80 GLN B N 1
ATOM 1540 C CA . GLN B 1 87 ? 36.484 26.361 57.873 1.00 78.80 80 GLN B CA 1
ATOM 1541 C C . GLN B 1 87 ? 37.343 27.080 58.906 1.00 78.12 80 GLN B C 1
ATOM 1542 O O . GLN B 1 87 ? 36.834 27.848 59.730 1.00 77.15 80 GLN B O 1
ATOM 1548 N N . GLU B 1 88 ? 38.655 26.849 58.867 1.00 77.20 81 GLU B N 1
ATOM 1549 C CA . GLU B 1 88 ? 39.549 27.480 59.828 1.00 78.88 81 GLU B CA 1
ATOM 1550 C C . GLU B 1 88 ? 39.701 28.973 59.562 1.00 76.08 81 GLU B C 1
ATOM 1551 O O . GLU B 1 88 ? 39.829 29.764 60.507 1.00 76.50 81 GLU B O 1
ATOM 1557 N N . ASP B 1 89 ? 39.670 29.381 58.292 1.00 74.57 82 ASP B N 1
ATOM 15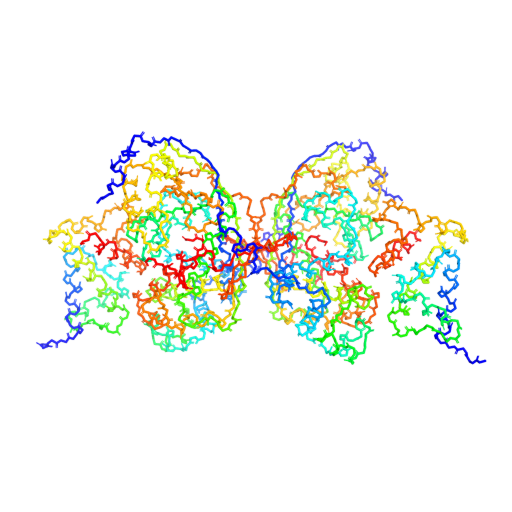58 C CA . ASP B 1 89 ? 39.738 30.800 57.956 1.00 73.12 82 ASP B CA 1
ATOM 1559 C C . ASP B 1 89 ? 38.432 31.529 58.248 1.00 74.52 82 ASP B C 1
ATOM 1560 O O . ASP B 1 89 ? 38.461 32.708 58.619 1.00 74.03 82 ASP B O 1
ATOM 1565 N N . MET B 1 90 ? 37.287 30.858 58.090 1.00 72.84 83 MET B N 1
ATOM 1566 C CA . MET B 1 90 ? 36.014 31.483 58.442 1.00 69.42 83 MET B CA 1
ATOM 1567 C C . MET B 1 90 ? 35.933 31.764 59.938 1.00 70.06 83 MET B C 1
ATOM 1568 O O . MET B 1 90 ? 35.401 32.800 60.353 1.00 67.48 83 MET B O 1
ATOM 1573 N N . ARG B 1 91 ? 36.449 30.852 60.764 1.00 64.71 84 ARG B N 1
ATOM 1574 C CA . ARG B 1 91 ? 36.437 31.079 62.206 1.00 70.40 84 ARG B CA 1
ATOM 1575 C C . ARG B 1 91 ? 37.434 32.157 62.610 1.00 68.85 84 ARG B C 1
ATOM 1576 O O . ARG B 1 91 ? 37.199 32.884 63.582 1.00 63.76 84 ARG B O 1
ATOM 1584 N N . HIS B 1 92 ? 38.546 32.275 61.882 1.00 67.78 85 HIS B N 1
ATOM 1585 C CA . HIS B 1 92 ? 39.519 33.317 62.189 1.00 71.25 85 HIS B CA 1
ATOM 1586 C C . HIS B 1 92 ? 38.968 34.700 61.863 1.00 70.23 85 HIS B C 1
ATOM 1587 O O . HIS B 1 92 ? 39.237 35.668 62.585 1.00 69.85 85 HIS B O 1
ATOM 1594 N N . PHE B 1 93 ? 38.193 34.812 60.782 1.00 69.77 86 PHE B N 1
ATOM 1595 C CA . PHE B 1 93 ? 37.617 36.102 60.414 1.00 66.56 86 PHE B CA 1
ATOM 1596 C C . PHE B 1 93 ? 36.638 36.595 61.472 1.00 65.38 86 PHE B C 1
ATOM 1597 O O . PHE B 1 93 ? 36.598 37.791 61.781 1.00 68.29 86 PHE B O 1
ATOM 1605 N N . LEU B 1 94 ? 35.845 35.686 62.047 1.00 61.45 87 LEU B N 1
ATOM 1606 C CA . LEU B 1 94 ? 34.782 36.095 62.960 1.00 65.22 87 LEU B CA 1
ATOM 1607 C C . LEU B 1 94 ? 35.322 36.599 64.293 1.00 68.11 87 LEU B C 1
ATOM 1608 O O . LEU B 1 94 ? 34.722 37.492 64.900 1.00 67.57 87 LEU B O 1
ATOM 1613 N N . ARG B 1 95 ? 36.438 36.048 64.770 1.00 71.49 88 ARG B N 1
ATOM 1614 C CA . ARG B 1 95 ? 36.919 36.341 66.114 1.00 73.80 88 ARG B CA 1
ATOM 1615 C C . ARG B 1 95 ? 38.160 37.228 66.135 1.00 76.09 88 ARG B C 1
ATOM 1616 O O . ARG B 1 95 ? 38.740 37.434 67.205 1.00 81.69 88 ARG B O 1
ATOM 1624 N N . THR B 1 96 ? 38.577 37.760 64.990 1.00 73.65 89 THR B N 1
ATOM 1625 C CA . THR B 1 96 ? 39.703 38.680 64.946 1.00 78.15 89 THR B CA 1
ATOM 1626 C C . THR B 1 96 ? 39.202 40.087 64.668 1.00 81.03 89 THR B C 1
ATOM 1627 O O . THR B 1 96 ? 38.365 40.267 63.772 1.00 78.36 89 THR B O 1
ATOM 1631 N N . PRO B 1 97 ? 39.661 41.096 65.409 1.00 83.67 90 PRO B N 1
ATOM 1632 C CA . PRO B 1 97 ? 39.244 42.475 65.117 1.00 81.60 90 PRO B CA 1
ATOM 1633 C C . PRO B 1 97 ? 39.607 42.869 63.693 1.00 81.54 90 PRO B C 1
ATOM 1634 O O . PRO B 1 97 ? 40.741 42.689 63.249 1.00 82.48 90 PRO B O 1
ATOM 1638 N N . ASN B 1 98 ? 38.629 43.411 62.978 1.00 82.78 91 ASN B N 1
ATOM 1639 C CA . ASN B 1 98 ? 38.778 43.695 61.559 1.00 83.79 91 ASN B CA 1
ATOM 1640 C C . ASN B 1 98 ? 39.256 45.126 61.346 1.00 81.98 91 ASN B C 1
ATOM 1641 O O . ASN B 1 98 ? 38.861 46.044 62.072 1.00 82.31 91 ASN B O 1
ATOM 1646 N N . HIS B 1 99 ? 40.113 45.310 60.337 1.00 81.29 92 HIS B N 1
ATOM 1647 C CA . HIS B 1 99 ? 40.655 46.635 60.054 1.00 86.10 92 HIS B CA 1
ATOM 1648 C C . HIS B 1 99 ? 39.598 47.546 59.442 1.00 85.76 92 HIS B C 1
ATOM 1649 O O . HIS B 1 99 ? 39.529 48.736 59.774 1.00 86.17 92 HIS B O 1
ATOM 1656 N N . HIS B 1 100 ? 38.765 47.007 58.550 1.00 84.56 93 HIS B N 1
ATOM 1657 C CA . HIS B 1 100 ? 37.753 47.807 57.872 1.00 78.10 93 HIS B CA 1
ATOM 1658 C C . HIS B 1 100 ? 36.467 47.935 58.677 1.00 75.85 93 HIS B C 1
ATOM 1659 O O . HIS B 1 100 ? 35.698 48.875 58.445 1.00 77.39 93 HIS B O 1
ATOM 1666 N N . LEU B 1 101 ? 36.211 47.019 59.603 1.00 76.74 94 LEU B N 1
ATOM 1667 C CA . LEU B 1 101 ? 35.002 47.031 60.411 1.00 68.65 94 LEU B CA 1
ATOM 1668 C C . LEU B 1 101 ? 35.261 47.712 61.750 1.00 73.25 94 LEU B C 1
ATOM 1669 O O . LEU B 1 101 ? 36.401 47.980 62.135 1.00 80.71 94 LEU B O 1
ATOM 1674 N N . ALA B 1 102 ? 34.173 47.989 62.467 1.00 67.71 95 ALA B N 1
ATOM 1675 C CA . ALA B 1 102 ? 34.250 48.704 63.735 1.00 64.29 95 ALA B CA 1
ATOM 1676 C C . ALA B 1 102 ? 34.637 47.812 64.907 1.00 63.12 95 ALA B C 1
ATOM 1677 O O . ALA B 1 102 ? 34.790 48.320 66.023 1.00 62.99 95 ALA B O 1
ATOM 1679 N N . GLY B 1 103 ? 34.798 46.513 64.692 1.00 67.76 96 GLY B N 1
ATOM 1680 C CA . GLY B 1 103 ? 35.190 45.633 65.773 1.00 68.70 96 GLY B CA 1
ATOM 1681 C C . GLY B 1 103 ? 35.262 44.198 65.308 1.00 71.01 96 GLY B C 1
ATOM 1682 O O . GLY B 1 103 ? 35.412 43.923 64.116 1.00 77.62 96 GLY B O 1
ATOM 1683 N N . GLU B 1 104 ? 35.157 43.283 66.264 1.00 70.51 97 GLU B N 1
ATOM 1684 C CA . GLU B 1 104 ? 35.207 41.864 65.938 1.00 70.76 97 GLU B CA 1
ATOM 1685 C C . GLU B 1 104 ? 33.893 41.447 65.290 1.00 64.75 97 GLU B C 1
ATOM 1686 O O . GLU B 1 104 ? 32.820 41.754 65.824 1.00 62.16 97 GLU B O 1
ATOM 1692 N N . PRO B 1 105 ? 33.928 40.767 64.139 1.00 64.18 98 PRO B N 1
ATOM 1693 C CA . PRO B 1 105 ? 32.666 40.446 63.450 1.00 60.84 98 PRO B CA 1
ATOM 1694 C C . PRO B 1 105 ? 31.682 39.665 64.307 1.00 58.72 98 PRO B C 1
ATOM 1695 O O . PRO B 1 105 ? 30.478 39.939 64.249 1.00 52.36 98 PRO B O 1
ATOM 1699 N N . LEU B 1 106 ? 32.157 38.715 65.118 1.00 61.45 99 LEU B N 1
ATOM 1700 C CA . LEU B 1 106 ? 31.248 37.959 65.974 1.00 58.91 99 LEU B CA 1
ATOM 1701 C C . LEU B 1 106 ? 30.609 38.857 67.025 1.00 53.95 99 LEU B C 1
ATOM 1702 O O . LEU B 1 106 ? 29.447 38.657 67.402 1.00 55.91 99 LEU B O 1
ATOM 1707 N N . ALA B 1 107 ? 31.356 39.850 67.514 1.00 61.49 100 ALA B N 1
ATOM 1708 C CA . ALA B 1 107 ? 30.797 40.794 68.476 1.00 60.22 100 ALA B CA 1
ATOM 1709 C C . ALA B 1 107 ? 29.789 41.727 67.814 1.00 55.94 100 ALA B C 1
ATOM 1710 O O . ALA B 1 107 ? 28.763 42.069 68.415 1.00 48.98 100 ALA B O 1
ATOM 1712 N N . LEU B 1 108 ? 30.064 42.146 66.576 1.00 56.01 101 LEU B N 1
ATOM 1713 C CA . LEU B 1 108 ? 29.122 42.992 65.850 1.00 50.91 101 LEU B CA 1
ATOM 1714 C C . LEU B 1 108 ? 27.798 42.277 65.622 1.00 56.13 101 LEU B C 1
ATOM 1715 O O . LEU B 1 108 ? 26.728 42.888 65.727 1.00 56.30 101 LEU B O 1
ATOM 1720 N N . MET B 1 109 ? 27.848 40.981 65.311 1.00 55.60 102 MET B N 1
ATOM 1721 C CA . MET B 1 109 ? 26.639 40.213 65.041 1.00 52.39 102 MET B CA 1
ATOM 1722 C C . MET B 1 109 ? 25.772 40.020 66.276 1.00 51.90 102 MET B C 1
ATOM 1723 O O . MET B 1 109 ? 24.643 39.536 66.146 1.00 49.04 102 MET B O 1
ATOM 1728 N N . GLY B 1 110 ? 26.268 40.382 67.461 1.00 54.60 103 GLY B N 1
ATOM 1729 C CA . GLY B 1 110 ? 25.459 40.307 68.663 1.00 51.65 103 GLY B CA 1
ATOM 1730 C C . GLY B 1 110 ? 24.302 41.283 68.688 1.00 54.94 103 GLY B C 1
ATOM 1731 O O . GLY B 1 110 ? 23.365 41.095 69.471 1.00 55.34 103 GLY B O 1
ATOM 1732 N N . GLN B 1 111 ? 24.344 42.321 67.855 1.00 50.09 104 GLN B N 1
ATOM 1733 C CA . GLN B 1 111 ? 23.245 43.263 67.725 1.00 54.35 104 GLN B CA 1
ATOM 1734 C C . GLN B 1 111 ? 22.658 43.179 66.321 1.00 49.99 104 GLN B C 1
ATOM 1735 O O . GLN B 1 111 ? 23.303 42.707 65.379 1.00 50.95 104 GLN B O 1
ATOM 1741 N N . VAL B 1 112 ? 21.417 43.653 66.193 1.00 49.14 105 VAL B N 1
ATOM 1742 C CA . VAL B 1 112 ? 20.680 43.503 64.940 1.00 46.35 105 VAL B CA 1
ATOM 1743 C C . VAL B 1 112 ? 21.374 44.254 63.814 1.00 46.56 105 VAL B C 1
ATOM 1744 O O . VAL B 1 112 ? 21.627 43.702 62.736 1.00 46.95 105 VAL B O 1
ATOM 1748 N N . GLN B 1 113 ? 21.682 45.530 64.044 1.00 45.36 106 GLN B N 1
ATOM 1749 C CA . GLN B 1 113 ? 22.275 46.341 62.990 1.00 44.05 106 GLN B CA 1
ATOM 1750 C C . GLN B 1 113 ? 23.682 45.868 62.642 1.00 48.17 106 GLN B C 1
ATOM 1751 O O . GLN B 1 113 ? 24.093 45.950 61.479 1.00 49.64 106 GLN B O 1
ATOM 1757 N N . GLY B 1 114 ? 24.430 45.364 63.625 1.00 46.62 107 GLY B N 1
ATOM 1758 C CA . GLY B 1 114 ? 25.736 44.803 63.329 1.00 43.60 107 GLY B CA 1
ATOM 1759 C C . GLY B 1 114 ? 25.658 43.498 62.564 1.00 47.77 107 GLY B C 1
ATOM 1760 O O . GLY B 1 114 ? 26.524 43.210 61.732 1.00 47.54 107 GLY B O 1
ATOM 1761 N N . LEU B 1 115 ? 24.625 42.695 62.827 1.00 48.08 108 LEU B N 1
ATOM 1762 C CA . LEU B 1 115 ? 24.442 41.459 62.074 1.00 49.12 108 LEU B CA 1
ATOM 1763 C C . LEU B 1 115 ? 24.209 41.750 60.598 1.00 46.96 108 LEU B C 1
ATOM 1764 O O . LEU B 1 115 ? 24.780 41.083 59.727 1.00 45.08 108 LEU B O 1
ATOM 1769 N N . VAL B 1 116 ? 23.381 42.753 60.297 1.00 46.35 109 VAL B N 1
ATOM 1770 C CA . VAL B 1 116 ? 23.170 43.153 58.910 1.00 42.81 109 VAL B CA 1
ATOM 1771 C C . VAL B 1 116 ? 24.448 43.738 58.322 1.00 45.24 109 VAL B C 1
ATOM 1772 O O . VAL B 1 116 ? 24.791 43.474 57.163 1.00 46.59 109 VAL B O 1
ATOM 1776 N N . HIS B 1 117 ? 25.182 44.522 59.113 1.00 42.36 110 HIS B N 1
ATOM 1777 C CA . HIS B 1 117 ? 26.382 45.173 58.597 1.00 49.74 110 HIS B CA 1
ATOM 1778 C C . HIS B 1 117 ? 27.451 44.157 58.212 1.00 49.67 110 HIS B C 1
ATOM 1779 O O . HIS B 1 117 ? 28.143 44.329 57.201 1.00 45.96 110 HIS B O 1
ATOM 1786 N N . VAL B 1 118 ? 27.605 43.095 59.005 1.00 49.40 111 VAL B N 1
ATOM 1787 C CA . VAL B 1 118 ? 28.587 42.066 58.674 1.00 48.01 111 VAL B CA 1
ATOM 1788 C C . VAL B 1 118 ? 28.210 41.374 57.370 1.00 50.30 111 VAL B C 1
ATOM 1789 O O . VAL B 1 118 ? 29.073 41.066 56.539 1.00 49.96 111 VAL B O 1
ATOM 1793 N N . LEU B 1 119 ? 26.914 41.135 57.159 1.00 46.07 112 LEU B N 1
ATOM 1794 C CA . LEU B 1 119 ? 26.478 40.536 55.902 1.00 48.37 112 LEU B CA 1
ATOM 1795 C C . LEU B 1 119 ? 26.696 41.490 54.731 1.00 50.04 112 LEU B C 1
ATOM 1796 O O . LEU B 1 119 ? 27.113 41.063 53.648 1.00 53.10 112 LEU B O 1
ATOM 1801 N N . GLU B 1 120 ? 26.433 42.786 54.930 1.00 52.48 113 GLU B N 1
ATOM 1802 C CA . GLU B 1 120 ? 26.673 43.766 53.873 1.00 50.61 113 GLU B CA 1
ATOM 1803 C C . GLU B 1 120 ? 28.155 43.863 53.536 1.00 54.50 113 GLU B C 1
ATOM 1804 O O . GLU B 1 120 ? 28.524 44.031 52.368 1.00 53.32 113 GLU B O 1
ATOM 1810 N N . TYR B 1 121 ? 29.020 43.760 54.547 1.00 50.27 114 TYR B N 1
ATOM 1811 C CA . TYR B 1 121 ? 30.456 43.821 54.301 1.00 51.96 114 TYR B CA 1
ATOM 1812 C C . TYR B 1 121 ? 30.936 42.600 53.525 1.00 57.96 114 TYR B C 1
ATOM 1813 O O . TYR B 1 121 ? 31.765 42.720 52.616 1.00 59.58 114 TYR B O 1
ATOM 1822 N N . LEU B 1 122 ? 30.410 41.418 53.855 1.00 57.63 115 LEU B N 1
ATOM 1823 C CA . LEU B 1 122 ? 30.871 40.202 53.193 1.00 56.70 115 LEU B CA 1
ATOM 1824 C C . LEU B 1 122 ? 30.378 40.127 51.753 1.00 59.21 115 LEU B C 1
ATOM 1825 O O . LEU B 1 122 ? 31.101 39.654 50.870 1.00 58.07 115 LEU B O 1
ATOM 1830 N N . ASP B 1 123 ? 29.154 40.592 51.493 1.00 60.66 116 ASP B N 1
ATOM 1831 C CA . ASP B 1 123 ? 28.633 40.559 50.130 1.00 60.63 116 ASP B CA 1
ATOM 1832 C C . ASP B 1 123 ? 29.379 41.523 49.215 1.00 62.51 116 ASP B C 1
ATOM 1833 O O . ASP B 1 123 ? 29.513 41.256 48.015 1.00 68.72 116 ASP B O 1
ATOM 1838 N N . ALA B 1 124 ? 29.880 42.634 49.758 1.00 61.15 117 ALA B N 1
ATOM 1839 C CA . ALA B 1 124 ? 30.579 43.615 48.934 1.00 63.84 117 ALA B CA 1
ATOM 1840 C C . ALA B 1 124 ? 31.973 43.140 48.546 1.00 71.21 117 ALA B C 1
ATOM 1841 O O . ALA B 1 124 ? 32.379 43.290 47.388 1.00 75.15 117 ALA B O 1
ATOM 1843 N N . ILE B 1 125 ? 32.721 42.568 49.493 1.00 68.83 118 ILE B N 1
ATOM 1844 C CA . ILE B 1 125 ? 34.060 42.089 49.176 1.00 69.64 118 ILE B CA 1
ATOM 1845 C C . ILE B 1 125 ? 34.015 40.887 48.246 1.00 75.59 118 ILE B C 1
ATOM 1846 O O . ILE B 1 125 ? 35.041 40.526 47.658 1.00 79.83 118 ILE B O 1
ATOM 1851 N N . ARG B 1 126 ? 32.853 40.256 48.098 1.00 75.45 119 ARG B N 1
ATOM 1852 C CA . ARG B 1 126 ? 32.669 39.201 47.107 1.00 77.64 119 ARG B CA 1
ATOM 1853 C C . ARG B 1 126 ? 32.830 39.768 45.703 1.00 78.29 119 ARG B C 1
ATOM 1854 O O . ARG B 1 126 ? 32.106 40.683 45.310 1.00 85.43 119 ARG B O 1
ATOM 1862 N N . PRO C 2 14 ? 41.768 48.751 41.099 1.00 75.85 1 PRO C N 1
ATOM 1863 C CA . PRO C 2 14 ? 42.523 49.981 41.365 1.00 71.60 1 PRO C CA 1
ATOM 1864 C C . PRO C 2 14 ? 41.885 51.210 40.724 1.00 67.89 1 PRO C C 1
ATOM 1865 O O . PRO C 2 14 ? 41.026 51.077 39.854 1.00 70.04 1 PRO C O 1
ATOM 1869 N N . SER C 2 15 ? 42.310 52.395 41.151 1.00 61.18 2 SER C N 1
ATOM 1870 C CA . SER C 2 15 ? 41.799 53.645 40.603 1.00 57.07 2 SER C CA 1
ATOM 1871 C C . SER C 2 15 ? 42.662 54.082 39.426 1.00 58.63 2 SER C C 1
ATOM 1872 O O . SER C 2 15 ? 43.882 54.232 39.565 1.00 54.61 2 SER C O 1
ATOM 1875 N N . GLU C 2 16 ? 42.026 54.291 38.270 1.00 55.04 3 GLU C N 1
ATOM 1876 C CA . GLU C 2 16 ? 42.742 54.855 37.131 1.00 57.67 3 GLU C CA 1
ATOM 1877 C C . GLU C 2 16 ? 43.197 56.278 37.410 1.00 50.44 3 GLU C C 1
ATOM 1878 O O . GLU C 2 16 ? 44.267 56.691 36.953 1.00 55.60 3 GLU C O 1
ATOM 1884 N N . ILE C 2 17 ? 42.403 57.040 38.162 1.00 51.61 4 ILE C N 1
ATOM 1885 C CA . ILE C 2 17 ? 42.786 58.406 38.493 1.00 49.47 4 ILE C CA 1
ATOM 1886 C C . ILE C 2 17 ? 43.972 58.415 39.449 1.00 52.90 4 ILE C C 1
ATOM 1887 O O . ILE C 2 17 ? 44.781 59.344 39.429 1.00 52.46 4 ILE C O 1
ATOM 1892 N N . TRP C 2 18 ? 44.108 57.390 40.291 1.00 47.62 5 TRP C N 1
ATOM 1893 C CA . TRP C 2 18 ? 45.238 57.355 41.209 1.00 48.16 5 TRP C CA 1
ATOM 1894 C C . TRP C 2 18 ? 46.496 56.828 40.531 1.00 49.89 5 TRP C C 1
ATOM 1895 O O . TRP C 2 18 ? 47.605 57.292 40.831 1.00 49.48 5 TRP C O 1
ATOM 1906 N N . ARG C 2 19 ? 46.350 55.834 39.649 1.00 51.66 6 ARG C N 1
ATOM 1907 C CA . ARG C 2 19 ? 47.492 55.363 38.870 1.00 54.47 6 ARG C CA 1
ATOM 1908 C C . ARG C 2 19 ? 48.025 56.482 37.986 1.00 52.24 6 ARG C C 1
ATOM 1909 O O . ARG C 2 19 ? 49.219 56.801 38.018 1.00 55.32 6 ARG C O 1
ATOM 1917 N N . GLN C 2 20 ? 47.149 57.095 37.193 1.00 50.16 7 GLN C N 1
ATOM 1918 C CA . GLN C 2 20 ? 47.476 58.363 36.566 1.00 55.12 7 GLN C CA 1
ATOM 1919 C C . GLN C 2 20 ? 47.643 59.420 37.657 1.00 58.75 7 GLN C C 1
ATOM 1920 O O . GLN C 2 20 ? 47.361 59.180 38.830 1.00 60.51 7 GLN C O 1
ATOM 1926 N N . CYS C 2 21 ? 48.144 60.593 37.273 1.00 56.60 8 CYS C N 1
ATOM 1927 C CA . CYS C 2 21 ? 48.420 61.662 38.236 1.00 53.22 8 CYS C CA 1
ATOM 1928 C C . CYS C 2 21 ? 49.527 61.293 39.219 1.00 47.91 8 CYS C C 1
ATOM 1929 O O . CYS C 2 21 ? 50.093 62.182 39.860 1.00 48.91 8 CYS C O 1
ATOM 1932 N N . LYS C 2 22 ? 49.819 60.001 39.378 1.00 43.12 9 LYS C N 1
ATOM 1933 C CA . LYS C 2 22 ? 50.849 59.519 40.299 1.00 52.04 9 LYS C CA 1
ATOM 1934 C C . LYS C 2 22 ? 50.602 60.061 41.711 1.00 50.25 9 LYS C C 1
ATOM 1935 O O . LYS C 2 22 ? 51.370 60.851 42.259 1.00 47.39 9 LYS C O 1
ATOM 1941 N N . GLY C 2 23 ? 49.490 59.590 42.284 1.00 45.23 10 GLY C N 1
ATOM 1942 C CA . GLY C 2 23 ? 48.954 60.211 43.487 1.00 42.14 10 GLY C CA 1
ATOM 1943 C C . GLY C 2 23 ? 49.929 60.241 44.649 1.00 44.03 10 GLY C C 1
ATOM 1944 O O . GLY C 2 23 ? 50.013 61.238 45.372 1.00 40.76 10 GLY C O 1
ATOM 1945 N N . GLU C 2 24 ? 50.684 59.154 44.840 1.00 48.22 11 GLU C N 1
ATOM 1946 C CA . GLU C 2 24 ? 51.601 59.065 45.974 1.00 47.88 11 GLU C CA 1
ATOM 1947 C C . GLU C 2 24 ? 52.618 60.199 45.976 1.00 43.74 11 GLU C C 1
ATOM 1948 O O . GLU C 2 24 ? 53.094 60.602 47.044 1.00 47.59 11 GLU C O 1
ATOM 1954 N N . ARG C 2 25 ? 52.964 60.723 44.796 1.00 45.32 12 ARG C N 1
ATOM 1955 C CA . ARG C 2 25 ? 53.939 61.802 44.710 1.00 42.89 12 ARG C CA 1
ATOM 1956 C C . ARG C 2 25 ? 53.379 63.135 45.184 1.00 46.74 12 ARG C C 1
ATOM 1957 O O . ARG C 2 25 ? 54.157 64.052 45.466 1.00 47.42 12 ARG C O 1
ATOM 1965 N N . HIS C 2 26 ? 52.058 63.269 45.271 1.00 46.47 13 HIS C N 1
ATOM 1966 C CA . HIS C 2 26 ? 51.432 64.537 45.618 1.00 48.20 13 HIS C CA 1
ATOM 1967 C C . HIS C 2 26 ? 50.864 64.556 47.032 1.00 43.28 13 HIS C C 1
ATOM 1968 O O . HIS C 2 26 ? 50.258 65.556 47.430 1.00 41.36 13 HIS C O 1
ATOM 1975 N N . ILE C 2 27 ? 51.053 63.482 47.799 1.00 41.91 14 ILE C N 1
ATOM 1976 C CA . ILE C 2 27 ? 50.642 63.466 49.198 1.00 38.83 14 ILE C CA 1
ATOM 1977 C C . ILE C 2 27 ? 51.528 64.416 49.991 1.00 47.55 14 ILE C C 1
ATOM 1978 O O . ILE C 2 27 ? 52.763 64.348 49.916 1.00 51.83 14 ILE C O 1
ATOM 1983 N N . ARG C 2 28 ? 50.905 65.315 50.746 1.00 47.50 15 ARG C N 1
ATOM 1984 C CA . ARG C 2 28 ? 51.634 66.331 51.491 1.00 43.78 15 ARG C CA 1
ATOM 1985 C C . ARG C 2 28 ? 50.753 66.814 52.634 1.00 46.78 15 ARG C C 1
ATOM 1986 O O . ARG C 2 28 ? 49.528 66.642 52.592 1.00 39.95 15 ARG C O 1
ATOM 1994 N N . PRO C 2 29 ? 51.347 67.391 53.680 1.00 44.90 16 PRO C N 1
ATOM 1995 C CA . PRO C 2 29 ? 50.540 67.891 54.798 1.00 44.91 16 PRO C CA 1
ATOM 1996 C C . PRO C 2 29 ? 49.551 68.956 54.352 1.00 42.52 16 PRO C C 1
ATOM 1997 O O . PRO C 2 29 ? 49.797 69.718 53.415 1.00 42.40 16 PRO C O 1
ATOM 2001 N N . LEU C 2 30 ? 48.421 69.005 55.053 1.00 38.84 17 LEU C N 1
ATOM 2002 C CA . LEU C 2 30 ? 47.308 69.852 54.660 1.00 42.08 17 LEU C CA 1
ATOM 2003 C C . LEU C 2 30 ? 46.554 70.285 55.910 1.00 39.60 17 LEU C C 1
ATOM 2004 O O . LEU C 2 30 ? 46.364 69.488 56.833 1.00 35.69 17 LEU C O 1
ATOM 2009 N N . GLN C 2 31 ? 46.137 71.553 55.936 1.00 41.54 18 GLN C N 1
ATOM 2010 C CA . GLN C 2 31 ? 45.431 72.139 57.070 1.00 46.42 18 GLN C CA 1
ATOM 2011 C C . GLN C 2 31 ? 44.284 73.004 56.567 1.00 39.73 18 GLN C C 1
ATOM 2012 O O . GLN C 2 31 ? 44.195 73.329 55.380 1.00 43.97 18 GLN C O 1
ATOM 2018 N N . GLY C 2 32 ? 43.414 73.391 57.486 1.00 41.66 19 GLY C N 1
ATOM 2019 C CA . GLY C 2 32 ? 42.310 74.271 57.156 1.00 40.61 19 GLY C CA 1
ATOM 2020 C C . GLY C 2 32 ? 41.198 74.167 58.180 1.00 42.18 19 GLY C C 1
ATOM 2021 O O . GLY C 2 32 ? 41.323 73.511 59.211 1.00 39.49 19 GLY C O 1
ATOM 2022 N N . ARG C 2 33 ? 40.098 74.848 57.870 1.00 37.41 20 ARG C N 1
ATOM 2023 C CA . ARG C 2 33 ? 38.879 74.788 58.661 1.00 44.63 20 ARG C CA 1
ATOM 2024 C C . ARG C 2 33 ? 37.766 74.159 57.833 1.00 37.64 20 ARG C C 1
ATOM 2025 O O . ARG C 2 33 ? 37.821 74.126 56.601 1.00 41.13 20 ARG C O 1
ATOM 2033 N N . LEU C 2 34 ? 36.755 73.646 58.523 1.00 33.52 21 LEU C N 1
ATOM 2034 C CA . LEU C 2 34 ? 35.618 73.035 57.858 1.00 37.43 21 LEU C CA 1
ATOM 2035 C C . LEU C 2 34 ? 34.327 73.543 58.482 1.00 38.84 21 LEU C C 1
ATOM 2036 O O . LEU C 2 34 ? 34.299 73.955 59.645 1.00 41.60 21 LEU C O 1
ATOM 2041 N N . VAL C 2 35 ? 33.262 73.520 57.685 1.00 40.53 22 VAL C N 1
ATOM 2042 C CA . VAL C 2 35 ? 31.921 73.888 58.118 1.00 38.52 22 VAL C CA 1
ATOM 2043 C C . VAL C 2 35 ? 30.982 72.751 57.757 1.00 38.56 22 VAL C C 1
ATOM 2044 O O . VAL C 2 35 ? 31.076 72.179 56.666 1.00 38.05 22 VAL C O 1
ATOM 2048 N N . ARG C 2 36 ? 30.061 72.442 58.664 1.00 36.86 23 ARG C N 1
ATOM 2049 C CA . ARG C 2 36 ? 29.163 71.311 58.501 1.00 37.83 23 ARG C CA 1
ATOM 2050 C C . ARG C 2 36 ? 27.791 71.696 59.029 1.00 40.19 23 ARG C C 1
ATOM 2051 O O . ARG C 2 36 ? 27.680 72.247 60.127 1.00 36.90 23 ARG C O 1
ATOM 2059 N N . LEU C 2 37 ? 26.756 71.414 58.248 1.00 37.89 24 LEU C N 1
ATOM 2060 C CA . LEU C 2 37 ? 25.379 71.717 58.613 1.00 37.99 24 LEU C CA 1
ATOM 2061 C C . LEU C 2 37 ? 24.678 70.411 58.957 1.00 43.43 24 LEU C C 1
ATOM 2062 O O . LEU C 2 37 ? 24.621 69.499 58.126 1.00 45.19 24 LEU C O 1
ATOM 2067 N N . VAL C 2 38 ? 24.165 70.314 60.185 1.00 38.66 25 VAL C N 1
ATOM 2068 C CA . VAL C 2 38 ? 23.560 69.085 60.680 1.00 47.07 25 VAL C CA 1
ATOM 2069 C C . VAL C 2 38 ? 22.171 69.393 61.226 1.00 44.71 25 VAL C C 1
ATOM 2070 O O . VAL C 2 38 ? 21.840 70.537 61.540 1.00 42.25 25 VAL C O 1
ATOM 2074 N N . GLU C 2 39 ? 21.355 68.348 61.342 1.00 46.49 26 GLU C N 1
ATOM 2075 C CA . GLU C 2 39 ? 20.035 68.503 61.934 1.00 45.55 26 GLU C CA 1
ATOM 2076 C C . GLU C 2 39 ? 20.126 68.512 63.453 1.00 49.12 26 GLU C C 1
ATOM 2077 O O . GLU C 2 39 ? 21.004 67.889 64.055 1.00 51.99 26 GLU C O 1
ATOM 2083 N N . SER C 2 40 ? 19.216 69.258 64.073 1.00 40.71 27 SER C N 1
ATOM 2084 C CA . SER C 2 40 ? 18.930 69.191 65.494 1.00 48.97 27 SER C CA 1
ATOM 2085 C C . SER C 2 40 ? 17.573 68.504 65.667 1.00 45.09 27 SER C C 1
ATOM 2086 O O . SER C 2 40 ? 17.151 67.751 64.770 1.00 55.79 27 SER C O 1
ATOM 2089 N N . GLN C 2 41 ? 16.907 68.745 66.795 1.00 44.02 28 GLN C N 1
ATOM 2090 C CA . GLN C 2 41 ? 15.578 68.218 67.100 1.00 42.90 28 GLN C CA 1
ATOM 2091 C C . GLN C 2 41 ? 15.548 66.707 67.327 1.00 37.82 28 GLN C C 1
ATOM 2092 O O . GLN C 2 41 ? 14.468 66.161 67.569 1.00 35.62 28 GLN C O 1
ATOM 2098 N N . GLU C 2 42 ? 16.683 66.011 67.245 1.00 39.19 29 GLU C N 1
ATOM 2099 C CA . GLU C 2 42 ? 16.707 64.591 67.596 1.00 39.18 29 GLU C CA 1
ATOM 2100 C C . GLU C 2 42 ? 16.372 64.377 69.069 1.00 39.13 29 GLU C C 1
ATOM 2101 O O . GLU C 2 42 ? 15.616 63.457 69.413 1.00 35.61 29 GLU C O 1
ATOM 2107 N N . GLN C 2 43 ? 16.928 65.207 69.956 1.00 38.38 30 GLN C N 1
ATOM 2108 C CA . GLN C 2 43 ? 16.600 65.084 71.373 1.00 41.43 30 GLN C CA 1
ATOM 2109 C C . GLN C 2 43 ? 15.203 65.598 71.684 1.00 35.81 30 GLN C C 1
ATOM 2110 O O . GLN C 2 43 ? 14.523 65.034 72.546 1.00 35.75 30 GLN C O 1
ATOM 2116 N N . VAL C 2 44 ? 14.766 66.660 71.000 1.00 35.77 31 VAL C N 1
ATOM 2117 C CA . VAL C 2 44 ? 13.377 67.106 71.094 1.00 36.49 31 VAL C CA 1
ATOM 2118 C C . VAL C 2 44 ? 12.432 65.986 70.688 1.00 32.31 31 VAL C C 1
ATOM 2119 O O . VAL C 2 44 ? 11.362 65.816 71.285 1.00 38.11 31 VAL C O 1
ATOM 2123 N N . ALA C 2 45 ? 12.817 65.199 69.681 1.00 32.01 32 ALA C N 1
ATOM 2124 C CA . ALA C 2 45 ? 11.975 64.106 69.206 1.00 33.34 32 ALA C CA 1
ATOM 2125 C C . ALA C 2 45 ? 11.653 63.123 70.326 1.00 35.81 32 ALA C C 1
ATOM 2126 O O . ALA C 2 45 ? 10.483 62.814 70.578 1.00 34.52 32 ALA C O 1
ATOM 2128 N N . THR C 2 46 ? 12.684 62.614 71.006 1.00 28.92 33 THR C N 1
ATOM 2129 C CA . THR C 2 46 ? 12.462 61.616 72.047 1.00 34.25 33 THR C CA 1
ATOM 2130 C C . THR C 2 46 ? 11.844 62.216 73.301 1.00 37.02 33 THR C C 1
ATOM 2131 O O . THR C 2 46 ? 11.222 61.485 74.081 1.00 40.11 33 THR C O 1
ATOM 2135 N N . LEU C 2 47 ? 11.992 63.525 73.512 1.00 36.19 34 LEU C N 1
ATOM 2136 C CA . LEU C 2 47 ? 11.325 64.158 74.642 1.00 38.38 34 LEU C CA 1
ATOM 2137 C C . LEU C 2 47 ? 9.807 64.119 74.486 1.00 43.03 34 LEU C C 1
ATOM 2138 O O . LEU C 2 47 ? 9.085 64.139 75.489 1.00 42.73 34 LEU C O 1
ATOM 2143 N N . GLN C 2 48 ? 9.306 64.035 73.245 1.00 38.16 35 GLN C N 1
ATOM 2144 C CA . GLN C 2 48 ? 7.870 63.892 73.015 1.00 39.40 35 GLN C CA 1
ATOM 2145 C C . GLN C 2 48 ? 7.352 62.510 73.398 1.00 42.74 35 GLN C C 1
ATOM 2146 O O . GLN C 2 48 ? 6.145 62.361 73.636 1.00 42.26 35 GLN C O 1
ATOM 2152 N N . LEU C 2 49 ? 8.229 61.499 73.452 1.00 42.11 36 LEU C N 1
ATOM 2153 C CA . LEU C 2 49 ? 7.826 60.131 73.773 1.00 40.37 36 LEU C CA 1
ATOM 2154 C C . LEU C 2 49 ? 7.686 59.862 75.268 1.00 44.34 36 LEU C C 1
ATOM 2155 O O . LEU C 2 49 ? 6.946 58.951 75.647 1.00 48.81 36 LEU C O 1
ATOM 2160 N N . VAL C 2 50 ? 8.381 60.614 76.123 1.00 41.47 37 VAL C N 1
ATOM 2161 C CA . VAL C 2 50 ? 8.340 60.385 77.565 1.00 45.32 37 VAL C CA 1
ATOM 2162 C C . VAL C 2 50 ? 7.778 61.622 78.258 1.00 45.54 37 VAL C C 1
ATOM 2163 O O . VAL C 2 50 ? 7.300 62.552 77.598 1.00 47.96 37 VAL C O 1
ATOM 2167 N N . ASP C 2 51 ? 7.821 61.644 79.589 1.00 54.18 38 ASP C N 1
ATOM 2168 C CA . ASP C 2 51 ? 7.263 62.760 80.345 1.00 56.74 38 ASP C CA 1
ATOM 2169 C C . ASP C 2 51 ? 8.310 63.696 80.925 1.00 57.05 38 ASP C C 1
ATOM 2170 O O . ASP C 2 51 ? 8.107 64.913 80.915 1.00 57.58 38 ASP C O 1
ATOM 2175 N N . THR C 2 52 ? 9.432 63.172 81.411 1.00 49.76 39 THR C N 1
ATOM 2176 C CA . THR C 2 52 ? 10.435 63.976 82.092 1.00 50.82 39 THR C CA 1
ATOM 2177 C C . THR C 2 52 ? 11.752 63.958 81.327 1.00 44.10 39 THR C C 1
ATOM 2178 O O . THR C 2 52 ? 12.009 63.079 80.500 1.00 42.23 39 THR C O 1
ATOM 2182 N N . LEU C 2 53 ? 12.589 64.960 81.616 1.00 45.74 40 LEU C N 1
ATOM 2183 C CA . LEU C 2 53 ? 13.922 65.004 81.027 1.00 47.09 40 LEU C CA 1
ATOM 2184 C C . LEU C 2 53 ? 14.779 63.843 81.509 1.00 48.37 40 LEU C C 1
ATOM 2185 O O . LEU C 2 53 ? 15.663 63.378 80.780 1.00 41.99 40 LEU C O 1
ATOM 2190 N N . GLU C 2 54 ? 14.533 63.366 82.731 1.00 45.89 41 GLU C N 1
ATOM 2191 C CA . GLU C 2 54 ? 15.247 62.196 83.230 1.00 48.74 41 GLU C CA 1
ATOM 2192 C C . GLU C 2 54 ? 14.859 60.936 82.462 1.00 41.53 41 GLU C C 1
ATOM 2193 O O . GLU C 2 54 ? 15.719 60.096 82.171 1.00 46.76 41 GLU C O 1
ATOM 2199 N N . GLU C 2 55 ? 13.573 60.779 82.132 1.00 46.49 42 GLU C N 1
ATOM 2200 C CA . GLU C 2 55 ? 13.161 59.637 81.319 1.00 39.60 42 GLU C CA 1
ATOM 2201 C C . GLU C 2 55 ? 13.745 59.730 79.917 1.00 41.58 42 GLU C C 1
ATOM 2202 O O . GLU C 2 55 ? 14.140 58.714 79.331 1.00 39.18 42 GLU C O 1
ATOM 2208 N N . GLN C 2 56 ? 13.811 60.943 79.363 1.00 39.15 43 GLN C N 1
ATOM 2209 C CA . GLN C 2 56 ? 14.395 61.120 78.038 1.00 41.87 43 GLN C CA 1
ATOM 2210 C C . GLN C 2 56 ? 15.888 60.809 78.049 1.00 42.48 43 GLN C C 1
ATOM 2211 O O . GLN C 2 56 ? 16.406 60.204 77.104 1.00 39.32 43 GLN C O 1
ATOM 2217 N N . ALA C 2 57 ? 16.594 61.197 79.116 1.00 43.47 44 ALA C N 1
ATOM 2218 C CA . ALA C 2 57 ? 18.020 60.897 79.193 1.00 43.80 44 ALA C CA 1
ATOM 2219 C C . ALA C 2 57 ? 18.262 59.394 79.251 1.00 43.92 44 ALA C C 1
ATOM 2220 O O . ALA C 2 57 ? 19.189 58.883 78.610 1.00 45.38 44 ALA C O 1
ATOM 2222 N N . LEU C 2 58 ? 17.431 58.668 80.001 1.00 40.39 45 LEU C N 1
ATOM 2223 C CA . LEU C 2 58 ? 17.562 57.216 80.045 1.00 42.20 45 LEU C CA 1
ATOM 2224 C C . LEU C 2 58 ? 17.230 56.592 78.694 1.00 37.13 45 LEU C C 1
ATOM 2225 O O . LEU C 2 58 ? 17.911 55.658 78.253 1.00 36.13 45 LEU C O 1
ATOM 2230 N N . LEU C 2 59 ? 16.194 57.097 78.018 1.00 37.55 46 LEU C N 1
ATOM 2231 C CA . LEU C 2 59 ? 15.831 56.557 76.710 1.00 40.49 46 LEU C CA 1
ATOM 2232 C C . LEU C 2 59 ? 16.947 56.773 75.694 1.00 37.02 46 LEU C C 1
ATOM 2233 O O . LEU C 2 59 ? 17.253 55.876 74.900 1.00 39.83 46 LEU C O 1
ATOM 2238 N N . GLU C 2 60 ? 17.571 57.956 75.711 1.00 37.83 47 GLU C N 1
ATOM 2239 C CA . GLU C 2 60 ? 18.698 58.217 74.820 1.00 42.44 47 GLU C CA 1
ATOM 2240 C C . GLU C 2 60 ? 19.854 57.257 75.082 1.00 41.93 47 GLU C C 1
ATOM 2241 O O . GLU C 2 60 ? 20.561 56.869 74.145 1.00 38.44 47 GLU C O 1
ATOM 2247 N N . GLU C 2 61 ? 20.059 56.859 76.341 1.00 40.57 48 GLU C N 1
ATOM 2248 C CA . GLU C 2 61 ? 21.074 55.852 76.640 1.00 43.78 48 GLU C CA 1
ATOM 2249 C C . GLU C 2 61 ? 20.697 54.495 76.057 1.00 41.75 48 GLU C C 1
ATOM 2250 O O . GLU C 2 61 ? 21.561 53.770 75.550 1.00 42.55 48 GLU C O 1
ATOM 2256 N N . LEU C 2 62 ? 19.414 54.130 76.120 1.00 38.88 49 LEU C N 1
ATOM 2257 C CA . LEU C 2 62 ? 18.989 52.863 75.532 1.00 40.53 49 LEU C CA 1
ATOM 2258 C C . LEU C 2 62 ? 19.141 52.884 74.017 1.00 44.44 49 LEU C C 1
ATOM 2259 O O . LEU C 2 62 ? 19.562 51.890 73.414 1.00 41.21 49 LEU C O 1
ATOM 2264 N N . LEU C 2 63 ? 18.799 54.009 73.385 1.00 39.06 50 LEU C N 1
ATOM 2265 C CA . LEU C 2 63 ? 18.951 54.119 71.940 1.00 40.56 50 LEU C CA 1
ATOM 2266 C C . LEU C 2 63 ? 20.414 54.061 71.528 1.00 40.85 50 LEU C C 1
ATOM 2267 O O . LEU C 2 63 ? 20.738 53.502 70.473 1.00 38.17 50 LEU C O 1
ATOM 2272 N N . GLU C 2 64 ? 21.307 54.620 72.348 1.00 40.70 51 GLU C N 1
ATOM 2273 C CA . GLU C 2 64 ? 22.730 54.601 72.033 1.00 39.48 51 GLU C CA 1
ATOM 2274 C C . GLU C 2 64 ? 23.273 53.179 71.957 1.00 41.29 51 GLU C C 1
ATOM 2275 O O . GLU C 2 64 ? 24.141 52.889 71.124 1.00 43.23 51 GLU C O 1
ATOM 2281 N N . SER C 2 65 ? 22.767 52.277 72.804 1.00 42.38 52 SER C N 1
ATOM 2282 C CA . SER C 2 65 ? 23.281 50.912 72.854 1.00 43.42 52 SER C CA 1
ATOM 2283 C C . SER C 2 65 ? 22.961 50.115 71.597 1.00 41.52 52 SER C C 1
ATOM 2284 O O . SER C 2 65 ? 23.649 49.129 71.314 1.00 43.52 52 SER C O 1
ATOM 2287 N N . SER C 2 66 ? 21.935 50.506 70.844 1.00 36.35 53 SER C N 1
ATOM 2288 C CA . SER C 2 66 ? 21.570 49.793 69.629 1.00 37.72 53 SER C CA 1
ATOM 2289 C C . SER C 2 66 ? 22.249 50.347 68.384 1.00 39.45 53 SER C C 1
ATOM 2290 O O . SER C 2 66 ? 22.113 49.753 67.310 1.00 38.67 53 SER C O 1
ATOM 2293 N N . LYS C 2 67 ? 22.969 51.462 68.499 1.00 38.97 54 LYS C N 1
ATOM 2294 C CA . LYS C 2 67 ? 23.620 52.097 67.364 1.00 40.49 54 LYS C CA 1
ATOM 2295 C C . LYS C 2 67 ? 24.891 51.347 66.977 1.00 43.03 54 LYS C C 1
ATOM 2296 O O . LYS C 2 67 ? 25.460 50.612 67.788 1.00 41.23 54 LYS C O 1
ATOM 2302 N N . PRO C 2 68 ? 25.352 51.502 65.737 1.00 45.83 55 PRO C N 1
ATOM 2303 C CA . PRO C 2 68 ? 26.654 50.945 65.357 1.00 45.21 55 PRO C CA 1
ATOM 2304 C C . PRO C 2 68 ? 27.750 51.518 66.234 1.00 45.56 55 PRO C C 1
ATOM 2305 O O . PRO C 2 68 ? 27.705 52.701 66.607 1.00 43.58 55 PRO C O 1
ATOM 2309 N N . PRO C 2 69 ? 28.743 50.712 66.600 1.00 46.98 56 PRO C N 1
ATOM 2310 C CA . PRO C 2 69 ? 29.754 51.186 67.549 1.00 41.67 56 PRO C CA 1
ATOM 2311 C C . PRO C 2 69 ? 30.639 52.262 66.943 1.00 45.02 56 PRO C C 1
ATOM 2312 O O . PRO C 2 69 ? 30.889 52.296 65.735 1.00 47.47 56 PRO C O 1
ATOM 2316 N N . VAL C 2 70 ? 31.098 53.156 67.806 1.00 43.77 57 VAL C N 1
ATOM 2317 C CA . VAL C 2 70 ? 32.016 54.221 67.398 1.00 41.20 57 VAL C CA 1
ATOM 2318 C C . VAL C 2 70 ? 33.405 53.620 67.201 1.00 45.47 57 VAL C C 1
ATOM 2319 O O . VAL C 2 70 ? 33.853 52.834 68.052 1.00 46.29 57 VAL C O 1
ATOM 2323 N N . PRO C 2 71 ? 34.103 53.936 66.107 1.00 47.21 58 PRO C N 1
ATOM 2324 C CA . PRO C 2 71 ? 35.497 53.493 65.975 1.00 47.88 58 PRO C CA 1
ATOM 2325 C C . PRO C 2 71 ? 36.336 53.982 67.148 1.00 46.58 58 PRO C C 1
ATOM 2326 O O . PRO C 2 71 ? 36.140 55.090 67.653 1.00 41.85 58 PRO C O 1
ATOM 2330 N N . ALA C 2 72 ? 37.281 53.136 67.574 1.00 50.36 59 ALA C N 1
ATOM 2331 C CA . ALA C 2 72 ? 38.000 53.370 68.825 1.00 50.36 59 ALA C CA 1
ATOM 2332 C C . ALA C 2 72 ? 38.702 54.721 68.848 1.00 48.06 59 ALA C C 1
ATOM 2333 O O . ALA C 2 72 ? 38.777 55.361 69.904 1.00 55.41 59 ALA C O 1
ATOM 2335 N N . ASP C 2 73 ? 39.218 55.172 67.706 1.00 52.18 60 ASP C N 1
ATOM 2336 C CA . ASP C 2 73 ? 39.923 56.446 67.654 1.00 53.82 60 ASP C CA 1
ATOM 2337 C C . ASP C 2 73 ? 38.985 57.648 67.687 1.00 48.99 60 ASP C C 1
ATOM 2338 O O . ASP C 2 73 ? 39.425 58.749 68.034 1.00 52.73 60 ASP C O 1
ATOM 2343 N N . ALA C 2 74 ? 37.710 57.471 67.343 1.00 49.02 61 ALA C N 1
ATOM 2344 C CA . ALA C 2 74 ? 36.765 58.580 67.378 1.00 46.89 61 ALA C CA 1
ATOM 2345 C C . ALA C 2 74 ? 36.035 58.709 68.710 1.00 48.33 61 ALA C C 1
ATOM 2346 O O . ALA C 2 74 ? 35.373 59.728 68.933 1.00 47.30 61 ALA C O 1
ATOM 2348 N N . GLU C 2 75 ? 36.147 57.719 69.598 1.00 48.60 62 GLU C N 1
ATOM 2349 C CA . GLU C 2 75 ? 35.393 57.754 70.852 1.00 55.16 62 GLU C CA 1
ATOM 2350 C C . GLU C 2 75 ? 35.703 58.970 71.719 1.00 52.49 62 GLU C C 1
ATOM 2351 O O . GLU C 2 75 ? 34.753 59.582 72.237 1.00 54.62 62 GLU C O 1
ATOM 2357 N N . PRO C 2 76 ? 36.961 59.375 71.932 1.00 50.30 63 PRO C N 1
ATOM 2358 C CA . PRO C 2 76 ? 37.214 60.538 72.799 1.00 47.81 63 PRO C CA 1
ATOM 2359 C C . PRO C 2 76 ? 36.832 61.877 72.186 1.00 50.71 63 PRO C C 1
ATOM 2360 O O . PRO C 2 76 ? 37.052 62.911 72.826 1.00 51.17 63 PRO C O 1
ATOM 2364 N N . LEU C 2 77 ? 36.273 61.903 70.980 1.00 49.56 64 LEU C N 1
ATOM 2365 C CA . LEU C 2 77 ? 35.911 63.165 70.361 1.00 48.28 64 LEU C CA 1
ATOM 2366 C C . LEU C 2 77 ? 34.541 63.635 70.836 1.00 43.83 64 LEU C C 1
ATOM 2367 O O . LEU C 2 77 ? 33.771 62.895 71.457 1.00 47.90 64 LEU C O 1
ATOM 2372 N N . HIS C 2 78 ? 34.244 64.892 70.524 1.00 42.21 65 HIS C N 1
ATOM 2373 C CA . HIS C 2 78 ? 32.932 65.454 70.798 1.00 42.03 65 HIS C CA 1
ATOM 2374 C C . HIS C 2 78 ? 31.861 64.709 70.001 1.00 44.67 65 HIS C C 1
ATOM 2375 O O . HIS C 2 78 ? 32.127 64.128 68.943 1.00 40.75 65 HIS C O 1
ATOM 2382 N N . TYR C 2 79 ? 30.632 64.738 70.529 1.00 40.54 66 TYR C N 1
ATOM 2383 C CA . TYR C 2 79 ? 29.521 64.006 69.924 1.00 38.18 66 TYR C CA 1
ATOM 2384 C C . TYR C 2 79 ? 29.328 64.378 68.457 1.00 42.41 66 TYR C C 1
ATOM 2385 O O . TYR C 2 79 ? 29.078 63.505 67.618 1.00 41.61 66 TYR C O 1
ATOM 2394 N N . LEU C 2 80 ? 29.431 65.669 68.128 1.00 39.61 67 LEU C N 1
ATOM 2395 C CA . LEU C 2 80 ? 29.237 66.099 66.746 1.00 39.93 67 LEU C CA 1
ATOM 2396 C C . LEU C 2 80 ? 30.402 65.711 65.843 1.00 41.27 67 LEU C C 1
ATOM 2397 O O . LEU C 2 80 ? 30.225 65.644 64.622 1.00 37.30 67 LEU C O 1
ATOM 2402 N N . LEU C 2 81 ? 31.583 65.461 66.404 1.00 38.19 68 LEU C N 1
ATOM 2403 C CA . LEU C 2 81 ? 32.721 65.052 65.589 1.00 40.43 68 LEU C CA 1
ATOM 2404 C C . LEU C 2 81 ? 32.818 63.542 65.427 1.00 37.03 68 LEU C C 1
ATOM 2405 O O . LEU C 2 81 ? 33.285 63.069 64.385 1.00 38.25 68 LEU C O 1
ATOM 2410 N N . LYS C 2 82 ? 32.370 62.773 66.420 1.00 39.55 69 LYS C N 1
ATOM 2411 C CA . LYS C 2 82 ? 32.481 61.320 66.372 1.00 45.44 69 LYS C CA 1
ATOM 2412 C C . LYS C 2 82 ? 31.329 60.649 65.635 1.00 40.52 69 LYS C C 1
ATOM 2413 O O . LYS C 2 82 ? 31.523 59.572 65.059 1.00 38.84 69 LYS C O 1
ATOM 2419 N N . THR C 2 83 ? 30.140 61.254 65.636 1.00 38.60 70 THR C N 1
ATOM 2420 C CA . THR C 2 83 ? 28.970 60.591 65.064 1.00 38.83 70 THR C CA 1
ATOM 2421 C C . THR C 2 83 ? 29.116 60.252 63.583 1.00 35.22 70 THR C C 1
ATOM 2422 O O . THR C 2 83 ? 28.750 59.125 63.204 1.00 39.82 70 THR C O 1
ATOM 2426 N N . PRO C 2 84 ? 29.619 61.132 62.708 1.00 38.40 71 PRO C N 1
ATOM 2427 C CA . PRO C 2 84 ? 29.744 60.750 61.290 1.00 44.03 71 PRO C CA 1
ATOM 2428 C C . PRO C 2 84 ? 30.588 59.505 61.041 1.00 41.52 71 PRO C C 1
ATOM 2429 O O . PRO C 2 84 ? 30.383 58.833 60.021 1.00 43.85 71 PRO C O 1
ATOM 2433 N N . PHE C 2 85 ? 31.514 59.164 61.938 1.00 36.72 72 PHE C N 1
ATOM 2434 C CA . PHE C 2 85 ? 32.359 57.994 61.745 1.00 39.00 72 PHE C CA 1
ATOM 2435 C C . PHE C 2 85 ? 31.673 56.682 62.110 1.00 39.30 72 PHE C C 1
ATOM 2436 O O . PHE C 2 85 ? 32.226 55.619 61.813 1.00 39.81 72 PHE C O 1
ATOM 2444 N N . ARG C 2 86 ? 30.493 56.715 62.735 1.00 35.40 73 ARG C N 1
ATOM 2445 C CA . ARG C 2 86 ? 29.869 55.482 63.200 1.00 36.19 73 ARG C CA 1
ATOM 2446 C C . ARG C 2 86 ? 28.785 54.949 62.270 1.00 39.37 73 ARG C C 1
ATOM 2447 O O . ARG C 2 86 ? 28.526 53.741 62.282 1.00 42.26 73 ARG C O 1
ATOM 2455 N N . TYR C 2 87 ? 28.153 55.805 61.467 1.00 37.65 74 TYR C N 1
ATOM 2456 C CA . TYR C 2 87 ? 27.054 55.252 60.692 1.00 38.70 74 TYR C CA 1
ATOM 2457 C C . TYR C 2 87 ? 27.496 54.933 59.269 1.00 39.33 74 TYR C C 1
ATOM 2458 O O . TYR C 2 87 ? 28.334 55.636 58.697 1.00 40.25 74 TYR C O 1
ATOM 2467 N N . PRO C 2 88 ? 26.950 53.881 58.665 1.00 39.22 75 PRO C N 1
ATOM 2468 C CA . PRO C 2 88 ? 27.249 53.595 57.260 1.00 36.05 75 PRO C CA 1
ATOM 2469 C C . PRO C 2 88 ? 26.582 54.615 56.356 1.00 38.92 75 PRO C C 1
ATOM 2470 O O . PRO C 2 88 ? 25.589 55.247 56.745 1.00 37.92 75 PRO C O 1
ATOM 2474 N N . PRO C 2 89 ? 27.098 54.811 55.143 1.00 42.34 76 PRO C N 1
ATOM 2475 C CA . PRO C 2 89 ? 26.471 55.773 54.227 1.00 36.41 76 PRO C CA 1
ATOM 2476 C C . PRO C 2 89 ? 25.217 55.204 53.585 1.00 35.80 76 PRO C C 1
ATOM 2477 O O . PRO C 2 89 ? 24.780 54.102 53.936 1.00 34.56 76 PRO C O 1
ATOM 2481 N N . LEU C 2 90 ? 24.633 55.947 52.646 1.00 31.86 77 LEU C N 1
ATOM 2482 C CA . LEU C 2 90 ? 23.540 55.422 51.842 1.00 33.26 77 LEU C CA 1
ATOM 2483 C C . LEU C 2 90 ? 23.992 54.179 51.081 1.00 35.67 77 LEU C C 1
ATOM 2484 O O . LEU C 2 90 ? 25.187 53.942 50.871 1.00 33.98 77 LEU C O 1
ATOM 2489 N N . ARG C 2 91 ? 23.007 53.384 50.652 1.00 37.91 78 ARG C N 1
ATOM 2490 C CA . ARG C 2 91 ? 23.302 52.082 50.062 1.00 38.98 78 ARG C CA 1
ATOM 2491 C C . ARG C 2 91 ? 24.114 52.208 48.778 1.00 40.02 78 ARG C C 1
ATOM 2492 O O . ARG C 2 91 ? 24.906 51.314 48.459 1.00 41.20 78 ARG C O 1
ATOM 2500 N N . TRP C 2 92 ? 23.952 53.301 48.036 1.00 37.35 79 TRP C N 1
ATOM 2501 C CA . TRP C 2 92 ? 24.781 53.541 46.862 1.00 38.12 79 TRP C CA 1
ATOM 2502 C C . TRP C 2 92 ? 26.123 54.178 47.210 1.00 36.82 79 TRP C C 1
ATOM 2503 O O . TRP C 2 92 ? 26.848 54.601 46.304 1.00 33.74 79 TRP C O 1
ATOM 2514 N N . GLY C 2 93 ? 26.471 54.249 48.494 1.00 35.96 80 GLY C N 1
ATOM 2515 C CA . GLY C 2 93 ? 27.743 54.794 48.920 1.00 34.34 80 GLY C CA 1
ATOM 2516 C C . GLY C 2 93 ? 27.771 56.314 48.923 1.00 32.52 80 GLY C C 1
ATOM 2517 O O . GLY C 2 93 ? 26.877 56.995 48.422 1.00 37.18 80 GLY C O 1
ATOM 2518 N N . SER C 2 94 ? 28.830 56.853 49.525 1.00 32.87 81 SER C N 1
ATOM 2519 C CA . SER C 2 94 ? 29.151 58.266 49.407 1.00 28.23 81 SER C CA 1
ATOM 2520 C C . SER C 2 94 ? 30.007 58.486 48.163 1.00 29.96 81 SER C C 1
ATOM 2521 O O . SER C 2 94 ? 30.325 57.549 47.427 1.00 29.71 81 SER C O 1
ATOM 2524 N N . ARG C 2 95 ? 30.398 59.743 47.926 1.00 30.58 82 ARG C N 1
ATOM 2525 C CA . ARG C 2 95 ? 31.159 60.070 46.723 1.00 29.67 82 ARG C CA 1
ATOM 2526 C C . ARG C 2 95 ? 32.515 59.368 46.706 1.00 34.03 82 ARG C C 1
ATOM 2527 O O . ARG C 2 95 ? 32.955 58.885 45.655 1.00 33.04 82 ARG C O 1
ATOM 2535 N N . PHE C 2 96 ? 33.187 59.291 47.857 1.00 28.58 83 PHE C N 1
ATOM 2536 C CA . PHE C 2 96 ? 34.519 58.701 47.951 1.00 33.07 83 PHE C CA 1
ATOM 2537 C C . PHE C 2 96 ? 34.570 57.497 48.883 1.00 33.49 83 PHE C C 1
ATOM 2538 O O . PHE C 2 96 ? 35.668 57.053 49.242 1.00 36.97 83 PHE C O 1
ATOM 2546 N N . GLY C 2 97 ? 33.428 56.955 49.278 1.00 32.08 84 GLY C N 1
ATOM 2547 C CA . GLY C 2 97 ? 33.404 55.810 50.171 1.00 35.86 84 GLY C CA 1
ATOM 2548 C C . GLY C 2 97 ? 32.196 54.948 49.891 1.00 36.50 84 GLY C C 1
ATOM 2549 O O . GLY C 2 97 ? 31.128 55.446 49.519 1.00 36.80 84 GLY C O 1
ATOM 2550 N N . ARG C 2 98 ? 32.366 53.644 50.067 1.00 37.48 85 ARG C N 1
ATOM 2551 C CA . ARG C 2 98 ? 31.306 52.689 49.790 1.00 43.12 85 ARG C CA 1
ATOM 2552 C C . ARG C 2 98 ? 30.791 52.064 51.079 1.00 45.60 85 ARG C C 1
ATOM 2553 O O . ARG C 2 98 ? 31.378 52.206 52.155 1.00 48.32 85 ARG C O 1
ATOM 2561 N N . ARG C 2 99 ? 29.671 51.353 50.939 1.00 49.10 86 ARG C N 1
ATOM 2562 C CA . ARG C 2 99 ? 28.950 50.812 52.084 1.00 56.10 86 ARG C CA 1
ATOM 2563 C C . ARG C 2 99 ? 29.799 49.862 52.921 1.00 54.87 86 ARG C C 1
ATOM 2564 O O . ARG C 2 99 ? 29.529 49.700 54.116 1.00 63.14 86 ARG C O 1
ATOM 2572 N N . HIS C 2 100 ? 30.830 49.251 52.340 1.00 49.96 87 HIS C N 1
ATOM 2573 C CA . HIS C 2 100 ? 31.639 48.264 53.043 1.00 51.04 87 HIS C CA 1
ATOM 2574 C C . HIS C 2 100 ? 32.911 48.841 53.653 1.00 55.68 87 HIS C C 1
ATOM 2575 O O . HIS C 2 100 ? 33.669 48.095 54.281 1.00 63.03 87 HIS C O 1
ATOM 2582 N N . GLU C 2 101 ? 33.173 50.130 53.480 1.00 51.55 88 GLU C N 1
ATOM 2583 C CA . GLU C 2 101 ? 34.343 50.780 54.049 1.00 46.76 88 GLU C CA 1
ATOM 2584 C C . GLU C 2 101 ? 33.940 51.690 55.203 1.00 50.47 88 GLU C C 1
ATOM 2585 O O . GLU C 2 101 ? 32.774 52.087 55.315 1.00 47.04 88 GLU C O 1
ATOM 2591 N N . PRO C 2 102 ? 34.872 52.025 56.095 1.00 51.08 89 PRO C N 1
ATOM 2592 C CA . PRO C 2 102 ? 34.551 52.989 57.155 1.00 49.21 89 PRO C CA 1
ATOM 2593 C C . PRO C 2 102 ? 34.100 54.315 56.559 1.00 44.04 89 PRO C C 1
ATOM 2594 O O . PRO C 2 102 ? 34.672 54.807 55.584 1.00 43.00 89 PRO C O 1
ATOM 2598 N N . SER C 2 103 ? 33.048 54.879 57.146 1.00 41.72 90 SER C N 1
ATOM 2599 C CA . SER C 2 103 ? 32.500 56.132 56.653 1.00 45.08 90 SER C CA 1
ATOM 2600 C C . SER C 2 103 ? 33.514 57.262 56.810 1.00 39.64 90 SER C C 1
ATOM 2601 O O . SER C 2 103 ? 34.435 57.203 57.628 1.00 37.66 90 SER C O 1
ATOM 2604 N N . LEU C 2 104 ? 33.339 58.294 55.993 1.00 35.51 91 LEU C N 1
ATOM 2605 C CA . LEU C 2 104 ? 34.184 59.477 56.022 1.00 36.29 91 LEU C CA 1
ATOM 2606 C C . LEU C 2 104 ? 33.442 60.635 56.674 1.00 34.71 91 LEU C C 1
ATOM 2607 O O . LEU C 2 104 ? 32.210 60.686 56.691 1.00 35.17 91 LEU C O 1
ATOM 2612 N N . PHE C 2 105 ? 34.213 61.581 57.194 1.00 31.10 92 PHE C N 1
ATOM 2613 C CA . PHE C 2 105 ? 33.661 62.830 57.712 1.00 34.71 92 PHE C CA 1
ATOM 2614 C C . PHE C 2 105 ? 33.642 63.831 56.563 1.00 35.88 92 PHE C C 1
ATOM 2615 O O . PHE C 2 105 ? 34.684 64.353 56.164 1.00 32.54 92 PHE C O 1
ATOM 2623 N N . TYR C 2 106 ? 32.453 64.097 56.027 1.00 28.37 93 TYR C N 1
ATOM 2624 C CA . TYR C 2 106 ? 32.291 65.037 54.926 1.00 27.55 93 TYR C CA 1
ATOM 2625 C C . TYR C 2 106 ? 31.908 66.416 55.448 1.00 31.19 93 TYR C C 1
ATOM 2626 O O . TYR C 2 106 ? 31.021 66.547 56.295 1.00 33.93 93 TYR C O 1
ATOM 2635 N N . ALA C 2 107 ? 32.575 67.447 54.932 1.00 25.60 94 ALA C N 1
ATOM 2636 C CA . ALA C 2 107 ? 32.238 68.821 55.285 1.00 30.01 94 ALA C CA 1
ATOM 2637 C C . ALA C 2 107 ? 32.639 69.734 54.135 1.00 32.10 94 ALA C C 1
ATOM 2638 O O . ALA C 2 107 ? 33.212 69.294 53.136 1.00 34.83 94 ALA C O 1
ATOM 2640 N N . ALA C 2 108 ? 32.316 71.015 54.282 1.00 31.91 95 ALA C N 1
ATOM 2641 C CA . ALA C 2 108 ? 32.658 72.036 53.306 1.00 32.80 95 ALA C CA 1
ATOM 2642 C C . ALA C 2 108 ? 33.698 72.986 53.886 1.00 36.65 95 ALA C C 1
ATOM 2643 O O . ALA C 2 108 ? 33.861 73.095 55.104 1.00 33.08 95 ALA C O 1
ATOM 2645 N N . LEU C 2 109 ? 34.411 73.674 52.991 1.00 33.02 96 LEU C N 1
ATOM 2646 C CA . LEU C 2 109 ? 35.387 74.666 53.429 1.00 38.33 96 LEU C CA 1
ATOM 2647 C C . LEU C 2 109 ? 34.725 75.981 53.817 1.00 35.11 96 LEU C C 1
ATOM 2648 O O . LEU C 2 109 ? 35.277 76.732 54.628 1.00 40.14 96 LEU C O 1
ATOM 2653 N N . LYS C 2 110 ? 33.558 76.275 53.251 1.00 36.36 97 LYS C N 1
ATOM 2654 C CA . LYS C 2 110 ? 32.855 77.522 53.505 1.00 38.39 97 LYS C CA 1
ATOM 2655 C C . LYS C 2 110 ? 31.386 77.229 53.767 1.00 38.04 97 LYS C C 1
ATOM 2656 O O . LYS C 2 110 ? 30.863 76.176 53.392 1.00 35.15 97 LYS C O 1
ATOM 2662 N N . LEU C 2 111 ? 30.720 78.194 54.403 1.00 37.81 98 LEU C N 1
ATOM 2663 C CA . LEU C 2 111 ? 29.343 77.986 54.837 1.00 35.77 98 LEU C CA 1
ATOM 2664 C C . LEU C 2 111 ? 28.396 77.831 53.652 1.00 36.48 98 LEU C C 1
ATOM 2665 O O . LEU C 2 111 ? 27.538 76.941 53.655 1.00 38.72 98 LEU C O 1
ATOM 2670 N N . GLU C 2 112 ? 28.537 78.682 52.631 1.00 32.10 99 GLU C N 1
ATOM 2671 C CA . GLU C 2 112 ? 27.618 78.636 51.497 1.00 35.90 99 GLU C CA 1
ATOM 2672 C C . GLU C 2 112 ? 27.710 77.310 50.751 1.00 36.56 99 GLU C C 1
ATOM 2673 O O . GLU C 2 112 ? 26.711 76.844 50.191 1.00 34.02 99 GLU C O 1
ATOM 2679 N N . THR C 2 113 ? 28.893 76.688 50.734 1.00 34.53 100 THR C N 1
ATOM 2680 C CA . THR C 2 113 ? 29.027 75.360 50.140 1.00 33.18 100 THR C CA 1
ATOM 2681 C C . THR C 2 113 ? 28.352 74.304 51.008 1.00 35.41 100 THR C C 1
ATOM 2682 O O . THR C 2 113 ? 27.740 73.362 50.490 1.00 30.26 100 THR C O 1
ATOM 2686 N N . ALA C 2 114 ? 28.458 74.445 52.332 1.00 30.35 101 ALA C N 1
ATOM 2687 C CA . ALA C 2 114 ? 27.797 73.511 53.236 1.00 30.79 101 ALA C CA 1
ATOM 2688 C C . ALA C 2 114 ? 26.285 73.574 53.077 1.00 33.56 101 ALA C C 1
ATOM 2689 O O . ALA C 2 114 ? 25.603 72.544 53.129 1.00 36.25 101 ALA C O 1
ATOM 2691 N N . MET C 2 115 ? 25.745 74.778 52.878 1.00 30.52 102 MET C N 1
ATOM 2692 C CA . MET C 2 115 ? 24.308 74.921 52.681 1.00 31.15 102 MET C CA 1
ATOM 2693 C C . MET C 2 115 ? 23.865 74.304 51.361 1.00 33.96 102 MET C C 1
ATOM 2694 O O . MET C 2 115 ? 22.783 73.711 51.282 1.00 31.78 102 MET C O 1
ATOM 2699 N N . ALA C 2 116 ? 24.686 74.423 50.314 1.00 31.79 103 ALA C N 1
ATOM 2700 C CA . ALA C 2 116 ? 24.336 73.812 49.035 1.00 33.17 103 ALA C CA 1
ATOM 2701 C C . ALA C 2 116 ? 24.295 72.292 49.141 1.00 29.43 103 ALA C C 1
ATOM 2702 O O . ALA C 2 116 ? 23.376 71.652 48.615 1.00 31.01 103 ALA C O 1
ATOM 2704 N N . GLU C 2 117 ? 25.281 71.695 49.815 1.00 29.42 104 GLU C N 1
ATOM 2705 C CA . GLU C 2 117 ? 25.278 70.246 49.986 1.00 29.13 104 GLU C CA 1
ATOM 2706 C C . GLU C 2 117 ? 24.107 69.802 50.853 1.00 31.29 104 GLU C C 1
ATOM 2707 O O . GLU C 2 117 ? 23.484 68.770 50.580 1.00 30.79 104 GLU C O 1
ATOM 2713 N N . SER C 2 118 ? 23.783 70.577 51.893 1.00 30.97 105 SER C N 1
ATOM 2714 C CA . SER C 2 118 ? 22.628 70.256 52.726 1.00 30.42 105 SER C CA 1
ATOM 2715 C C . SER C 2 118 ? 21.321 70.411 51.953 1.00 30.10 105 SER C C 1
ATOM 2716 O O . SER C 2 118 ? 20.432 69.560 52.060 1.00 29.25 105 SER C O 1
ATOM 2719 N N . ALA C 2 119 ? 21.180 71.486 51.171 1.00 27.96 106 ALA C N 1
ATOM 2720 C CA . ALA C 2 119 ? 19.961 71.655 50.381 1.00 28.53 106 ALA C CA 1
ATOM 2721 C C . ALA C 2 119 ? 19.775 70.518 49.386 1.00 29.32 106 ALA C C 1
ATOM 2722 O O . ALA C 2 119 ? 18.640 70.091 49.137 1.00 27.77 106 ALA C O 1
ATOM 2724 N N . TYR C 2 120 ? 20.867 70.011 48.810 1.00 28.04 107 TYR C N 1
ATOM 2725 C CA . TYR C 2 120 ? 20.740 68.923 47.847 1.00 30.18 107 TYR C CA 1
ATOM 2726 C C . TYR C 2 120 ? 20.156 67.677 48.507 1.00 28.73 107 TYR C C 1
ATOM 2727 O O . TYR C 2 120 ? 19.241 67.048 47.962 1.00 31.39 107 TYR C O 1
ATOM 2736 N N . TYR C 2 121 ? 20.648 67.324 49.702 1.00 26.40 108 TYR C N 1
ATOM 2737 C CA . TYR C 2 121 ? 20.129 66.153 50.406 1.00 31.76 108 TYR C CA 1
ATOM 2738 C C . TYR C 2 121 ? 18.753 66.382 51.025 1.00 28.38 108 TYR C C 1
ATOM 2739 O O . TYR C 2 121 ? 18.060 65.403 51.321 1.00 28.96 108 TYR C O 1
ATOM 2748 N N . ARG C 2 122 ? 18.318 67.633 51.193 1.00 30.64 109 ARG C N 1
ATOM 2749 C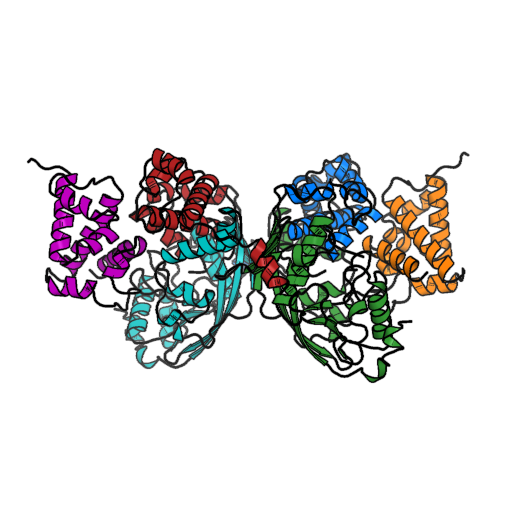 CA . ARG C 2 122 ? 16.896 67.861 51.430 1.00 30.39 109 ARG C CA 1
ATOM 2750 C C . ARG C 2 122 ? 16.076 67.472 50.205 1.00 27.52 109 ARG C C 1
ATOM 2751 O O . ARG C 2 122 ? 15.013 66.856 50.336 1.00 27.81 109 ARG C O 1
ATOM 2759 N N . CYS C 2 123 ? 16.559 67.808 49.001 1.00 28.36 110 CYS C N 1
ATOM 2760 C CA . CYS C 2 123 ? 15.852 67.395 47.791 1.00 29.50 110 CYS C CA 1
ATOM 2761 C C . CYS C 2 123 ? 15.923 65.888 47.593 1.00 28.48 110 CYS C C 1
ATOM 2762 O O . CYS C 2 123 ? 14.986 65.294 47.046 1.00 28.31 110 CYS C O 1
ATOM 2765 N N . VAL C 2 124 ? 17.027 65.260 48.012 1.00 28.03 111 VAL C N 1
ATOM 2766 C CA . VAL C 2 124 ? 17.148 63.807 47.918 1.00 31.35 111 VAL C CA 1
ATOM 2767 C C . VAL C 2 124 ? 16.082 63.132 48.772 1.00 32.15 111 VAL C C 1
ATOM 2768 O O . VAL C 2 124 ? 15.416 62.189 48.330 1.00 33.64 111 VAL C O 1
ATOM 2772 N N . LEU C 2 125 ? 15.911 63.598 50.012 1.00 27.57 112 LEU C N 1
ATOM 2773 C CA . LEU C 2 125 ? 14.863 63.042 50.862 1.00 29.58 112 LEU C CA 1
ATOM 2774 C C . LEU C 2 125 ? 13.490 63.262 50.242 1.00 31.53 112 LEU C C 1
ATOM 2775 O O . LEU C 2 125 ? 12.680 62.331 50.159 1.00 30.50 112 LEU C O 1
ATOM 2780 N N . TRP C 2 126 ? 13.228 64.486 49.776 1.00 26.65 113 TRP C N 1
ATOM 2781 C CA . TRP C 2 126 ? 11.944 64.824 49.167 1.00 29.42 113 TRP C CA 1
ATOM 2782 C C . TRP C 2 126 ? 11.643 63.934 47.962 1.00 33.25 113 TRP C C 1
ATOM 2783 O O . TRP C 2 126 ? 10.560 63.340 47.871 1.00 30.65 113 TRP C O 1
ATOM 2794 N N . SER C 2 127 ? 12.602 63.822 47.031 1.00 29.84 114 SER C N 1
ATOM 2795 C CA . SER C 2 127 ? 12.433 63.078 45.781 1.00 33.84 114 SER C CA 1
ATOM 2796 C C . SER C 2 127 ? 12.387 61.560 45.963 1.00 34.53 114 SER C C 1
ATOM 2797 O O . SER C 2 127 ? 11.962 60.863 45.039 1.00 35.18 114 SER C O 1
ATOM 2800 N N . GLY C 2 128 ? 12.798 61.025 47.114 1.00 33.10 115 GLY C N 1
ATOM 2801 C CA . GLY C 2 128 ? 12.673 59.589 47.330 1.00 34.40 115 GLY C CA 1
ATOM 2802 C C . GLY C 2 128 ? 11.229 59.117 47.374 1.00 36.06 115 GLY C C 1
ATOM 2803 O O . GLY C 2 128 ? 10.907 58.028 46.890 1.00 32.35 115 GLY C O 1
ATOM 2804 N N . MET C 2 129 ? 10.342 59.922 47.952 1.00 31.71 116 MET C N 1
ATOM 2805 C CA . MET C 2 129 ? 8.936 59.547 48.037 1.00 34.29 116 MET C CA 1
ATOM 2806 C C . MET C 2 129 ? 8.271 59.661 46.673 1.00 32.18 116 MET C C 1
ATOM 2807 O O . MET C 2 129 ? 8.379 60.693 46.004 1.00 33.59 116 MET C O 1
ATOM 2812 N N . VAL C 2 130 ? 7.583 58.595 46.258 1.00 33.84 117 VAL C N 1
ATOM 2813 C CA . VAL C 2 130 ? 6.910 58.607 44.962 1.00 36.23 117 VAL C CA 1
ATOM 2814 C C . VAL C 2 130 ? 5.878 59.726 44.910 1.00 33.69 117 VAL C C 1
ATOM 2815 O O . VAL C 2 130 ? 5.709 60.391 43.881 1.00 38.88 117 VAL C O 1
ATOM 2819 N N . VAL C 2 131 ? 5.191 59.961 46.017 1.00 35.19 118 VAL C N 1
ATOM 2820 C CA . VAL C 2 131 ? 4.259 61.075 46.169 1.00 36.49 118 VAL C CA 1
ATOM 2821 C C . VAL C 2 131 ? 4.911 62.102 47.086 1.00 31.87 118 VAL C C 1
ATOM 2822 O O . VAL C 2 131 ? 5.325 61.747 48.194 1.00 30.91 118 VAL C O 1
ATOM 2826 N N . PRO C 2 132 ? 5.023 63.363 46.674 1.00 32.99 119 PRO C N 1
ATOM 2827 C CA . PRO C 2 132 ? 5.745 64.360 47.484 1.00 36.48 119 PRO C CA 1
ATOM 2828 C C . PRO C 2 132 ? 5.080 64.566 48.834 1.00 39.41 119 PRO C C 1
ATOM 2829 O O . PRO C 2 132 ? 3.895 64.241 49.008 1.00 41.07 119 PRO C O 1
ATOM 2833 N N . PRO C 2 133 ? 5.815 65.091 49.815 1.00 42.42 120 PRO C N 1
ATOM 2834 C CA . PRO C 2 133 ? 5.243 65.268 51.148 1.00 43.32 120 PRO C CA 1
ATOM 2835 C C . PRO C 2 133 ? 4.008 66.151 51.101 1.00 45.57 120 PRO C C 1
ATOM 2836 O O . PRO C 2 133 ? 3.934 67.105 50.306 1.00 38.29 120 PRO C O 1
ATOM 2840 N N . PRO C 2 134 ? 3.013 65.860 51.940 1.00 48.16 121 PRO C N 1
ATOM 2841 C CA . PRO C 2 134 ? 1.789 66.667 51.949 1.00 50.75 121 PRO C CA 1
ATOM 2842 C C . PRO C 2 134 ? 2.049 68.068 52.475 1.00 46.30 121 PRO C C 1
ATOM 2843 O O . PRO C 2 134 ? 2.943 68.287 53.293 1.00 51.09 121 PRO C O 1
ATOM 2847 N N . SER C 2 135 ? 1.248 69.024 51.989 1.00 45.78 122 SER C N 1
ATOM 2848 C CA . SER C 2 135 ? 1.316 70.431 52.375 1.00 59.83 122 SER C CA 1
ATOM 2849 C C . SER C 2 135 ? 2.459 71.126 51.659 1.00 50.83 122 SER C C 1
ATOM 2850 O O . SER C 2 135 ? 2.542 72.358 51.671 1.00 61.34 122 SER C O 1
ATOM 2853 N N . GLY C 2 136 ? 3.336 70.356 51.022 1.00 41.82 123 GLY C N 1
ATOM 2854 C CA . GLY C 2 136 ? 4.361 70.923 50.152 1.00 43.19 123 GLY C CA 1
ATOM 2855 C C . GLY C 2 136 ? 5.313 71.861 50.851 1.00 36.96 123 GLY C C 1
ATOM 2856 O O . GLY C 2 136 ? 5.807 72.814 50.237 1.00 42.24 123 GLY C O 1
ATOM 2857 N N . ARG C 2 137 ? 5.574 71.621 52.132 1.00 33.54 124 ARG C N 1
ATOM 2858 C CA . ARG C 2 137 ? 6.479 72.470 52.885 1.00 38.10 124 ARG C CA 1
ATOM 2859 C C . ARG C 2 137 ? 6.882 71.750 54.160 1.00 40.13 124 ARG C C 1
ATOM 2860 O O . ARG C 2 137 ? 6.039 71.146 54.829 1.00 45.58 124 ARG C O 1
ATOM 2868 N N . ILE C 2 138 ? 8.175 71.806 54.474 1.00 37.05 125 ILE C N 1
ATOM 2869 C CA . ILE C 2 138 ? 8.738 71.194 55.670 1.00 32.49 125 ILE C CA 1
ATOM 2870 C C . ILE C 2 138 ? 9.570 72.247 56.382 1.00 31.34 125 ILE C C 1
ATOM 2871 O O . ILE C 2 138 ? 10.563 72.735 55.828 1.00 35.99 125 ILE C O 1
ATOM 2876 N N . LEU C 2 139 ? 9.175 72.586 57.604 1.00 29.68 126 LEU C N 1
ATOM 2877 C CA . LEU C 2 139 ? 9.912 73.511 58.452 1.00 29.30 126 LEU C CA 1
ATOM 2878 C C . LEU C 2 139 ? 10.715 72.684 59.449 1.00 30.37 126 LEU C C 1
ATOM 2879 O O . LEU C 2 139 ? 10.143 72.062 60.350 1.00 38.15 126 LEU C O 1
ATOM 2884 N N . SER C 2 140 ? 12.033 72.669 59.279 1.00 34.61 127 SER C N 1
ATOM 2885 C CA . SER C 2 140 ? 12.931 71.926 60.146 1.00 30.18 127 SER C CA 1
ATOM 2886 C C . SER C 2 140 ? 14.002 72.861 60.688 1.00 36.08 127 SER C C 1
ATOM 2887 O O . SER C 2 140 ? 14.193 73.977 60.195 1.00 38.33 127 SER C O 1
ATOM 2890 N N . GLU C 2 141 ? 14.697 72.395 61.718 1.00 38.82 128 GLU C N 1
ATOM 2891 C CA . GLU C 2 141 ? 15.719 73.182 62.390 1.00 40.51 128 GLU C CA 1
ATOM 2892 C C . GLU C 2 141 ? 17.053 72.465 62.273 1.00 40.04 128 GLU C C 1
ATOM 2893 O O . GLU C 2 141 ? 17.126 71.243 62.437 1.00 36.85 128 GLU C O 1
ATOM 2899 N N . HIS C 2 142 ? 18.099 73.225 61.968 1.00 40.67 129 HIS C N 1
ATOM 2900 C CA . HIS C 2 142 ? 19.424 72.679 61.735 1.00 39.60 129 HIS C CA 1
ATOM 2901 C C . HIS C 2 142 ? 20.438 73.463 62.553 1.00 35.52 129 HIS C C 1
ATOM 2902 O O . HIS C 2 142 ? 20.132 74.507 63.135 1.00 36.05 129 HIS C O 1
ATOM 2909 N N . ALA C 2 143 ? 21.663 72.950 62.590 1.00 37.76 130 ALA C N 1
ATOM 2910 C CA . ALA C 2 143 ? 22.756 73.609 63.288 1.00 40.90 130 ALA C CA 1
ATOM 2911 C C . ALA C 2 143 ? 24.026 73.470 62.465 1.00 33.76 130 ALA C C 1
ATOM 2912 O O . ALA C 2 143 ? 24.296 72.404 61.908 1.00 36.03 130 ALA C O 1
ATOM 2914 N N . SER C 2 144 ? 24.796 74.549 62.384 1.00 38.37 131 SER C N 1
ATOM 2915 C CA . SER C 2 144 ? 26.101 74.531 61.739 1.00 37.77 131 SER C CA 1
ATOM 2916 C C . SER C 2 144 ? 27.197 74.681 62.785 1.00 37.45 131 SER C C 1
ATOM 2917 O O . SER C 2 144 ? 27.014 75.352 63.803 1.00 35.80 131 SER C O 1
ATOM 2920 N N . PHE C 2 145 ? 28.342 74.052 62.528 1.00 36.36 132 PHE C N 1
ATOM 2921 C CA . PHE C 2 145 ? 29.500 74.218 63.393 1.00 35.36 132 PHE C CA 1
ATOM 2922 C C . PHE C 2 145 ? 30.769 74.218 62.552 1.00 38.16 132 PHE C C 1
ATOM 2923 O O . PHE C 2 145 ? 30.784 73.765 61.404 1.00 31.88 132 PHE C O 1
ATOM 2931 N N . GLU C 2 146 ? 31.839 74.746 63.141 1.00 36.84 133 GLU C N 1
ATOM 2932 C CA . GLU C 2 146 ? 33.143 74.825 62.504 1.00 39.00 133 GLU C CA 1
ATOM 2933 C C . GLU C 2 146 ? 34.167 74.058 63.331 1.00 40.37 133 GLU C C 1
ATOM 2934 O O . GLU C 2 146 ? 33.999 73.861 64.538 1.00 40.51 133 GLU C O 1
ATOM 2940 N N . ALA C 2 147 ? 35.231 73.618 62.663 1.00 36.21 134 ALA C N 1
ATOM 2941 C CA . ALA C 2 147 ? 36.285 72.867 63.330 1.00 36.58 134 ALA C CA 1
ATOM 2942 C C . ALA C 2 147 ? 37.563 72.956 62.510 1.00 39.78 134 ALA C C 1
ATOM 2943 O O . ALA C 2 147 ? 37.523 73.045 61.280 1.00 42.30 134 ALA C O 1
ATOM 2945 N N . GLY C 2 148 ? 38.697 72.926 63.205 1.00 39.10 135 GLY C N 1
ATOM 2946 C CA . GLY C 2 148 ? 39.987 72.880 62.548 1.00 38.38 135 GLY C CA 1
ATOM 2947 C C . GLY C 2 148 ? 40.436 71.452 62.284 1.00 39.56 135 GLY C C 1
ATOM 2948 O O . GLY C 2 148 ? 40.170 70.543 63.066 1.00 39.97 135 GLY C O 1
ATOM 2949 N N . TRP C 2 149 ? 41.124 71.261 61.161 1.00 35.19 136 TRP C N 1
ATOM 2950 C CA . TRP C 2 149 ? 41.648 69.951 60.808 1.00 40.79 136 TRP C CA 1
ATOM 2951 C C . TRP C 2 149 ? 43.063 70.091 60.266 1.00 39.89 136 TRP C C 1
ATOM 2952 O O . TRP C 2 149 ? 43.367 71.045 59.545 1.00 41.21 136 TRP C O 1
ATOM 2963 N N . LYS C 2 150 ? 43.926 69.141 60.624 1.00 39.02 137 LYS C N 1
ATOM 2964 C CA . LYS C 2 150 ? 45.307 69.133 60.154 1.00 39.37 137 LYS C CA 1
ATOM 2965 C C . LYS C 2 150 ? 45.770 67.694 59.997 1.00 37.33 137 LYS C C 1
ATOM 2966 O O . LYS C 2 150 ? 45.565 66.874 60.897 1.00 37.17 137 LYS C O 1
ATOM 2972 N N . VAL C 2 151 ? 46.385 67.388 58.857 1.00 34.85 138 VAL C N 1
ATOM 2973 C CA . VAL C 2 151 ? 46.922 66.059 58.600 1.00 32.25 138 VAL C CA 1
ATOM 2974 C C . VAL C 2 151 ? 48.315 66.202 58.010 1.00 37.94 138 VAL C C 1
ATOM 2975 O O . VAL C 2 151 ? 48.646 67.211 57.379 1.00 38.73 138 VAL C O 1
ATOM 2979 N N . GLU C 2 152 ? 49.139 65.181 58.215 1.00 38.71 139 GLU C N 1
ATOM 2980 C CA . GLU C 2 152 ? 50.449 65.190 57.588 1.00 47.57 139 GLU C CA 1
ATOM 2981 C C . GLU C 2 152 ? 50.429 64.580 56.193 1.00 39.60 139 GLU C C 1
ATOM 2982 O O . GLU C 2 152 ? 51.373 64.797 55.427 1.00 39.28 139 GLU C O 1
ATOM 2988 N N . ARG C 2 153 ? 49.365 63.856 55.835 1.00 38.02 140 ARG C N 1
ATOM 2989 C CA . ARG C 2 153 ? 49.246 63.181 54.539 1.00 39.30 140 ARG C CA 1
ATOM 2990 C C . ARG C 2 153 ? 47.910 63.577 53.912 1.00 35.75 140 ARG C C 1
ATOM 2991 O O . ARG C 2 153 ? 46.890 62.916 54.130 1.00 36.91 140 ARG C O 1
ATOM 2999 N N . GLY C 2 154 ? 47.920 64.653 53.120 1.00 35.96 141 GLY C N 1
ATOM 3000 C CA . GLY C 2 154 ? 46.720 65.169 52.504 1.00 32.28 141 GLY C CA 1
ATOM 3001 C C . GLY C 2 154 ? 46.844 65.250 50.989 1.00 39.28 141 GLY C C 1
ATOM 3002 O O . GLY C 2 154 ? 47.937 65.162 50.417 1.00 39.04 141 GLY C O 1
ATOM 3003 N N . ILE C 2 155 ? 45.693 65.424 50.346 1.00 37.58 142 ILE C N 1
ATOM 3004 C CA . ILE C 2 155 ? 45.593 65.492 48.893 1.00 30.22 142 ILE C CA 1
ATOM 3005 C C . ILE C 2 155 ? 44.593 66.581 48.529 1.00 34.87 142 ILE C C 1
ATOM 3006 O O . ILE C 2 155 ? 43.534 66.694 49.154 1.00 37.28 142 ILE C O 1
ATOM 3011 N N . ARG C 2 156 ? 44.930 67.392 47.529 1.00 32.12 143 ARG C N 1
ATOM 3012 C CA . ARG C 2 156 ? 44.008 68.379 46.969 1.00 32.95 143 ARG C CA 1
ATOM 3013 C C . ARG C 2 156 ? 43.540 67.874 45.606 1.00 38.91 143 ARG C C 1
ATOM 3014 O O . ARG C 2 156 ? 44.273 67.964 44.619 1.00 36.91 143 ARG C O 1
ATOM 3022 N N . LEU C 2 157 ? 42.309 67.355 45.548 1.00 37.66 144 LEU C N 1
ATOM 3023 C CA . LEU C 2 157 ? 41.777 66.873 44.276 1.00 32.82 144 LEU C CA 1
ATOM 3024 C C . LEU C 2 157 ? 41.418 68.005 43.323 1.00 36.07 144 LEU C C 1
ATOM 3025 O O . LEU C 2 157 ? 41.286 67.762 42.118 1.00 36.63 144 LEU C O 1
ATOM 3030 N N . GLN C 2 158 ? 41.254 69.228 43.823 1.00 35.43 145 GLN C N 1
ATOM 3031 C CA . GLN C 2 158 ? 41.025 70.371 42.950 1.00 41.84 145 GLN C CA 1
ATOM 3032 C C . GLN C 2 158 ? 42.322 70.962 42.409 1.00 43.83 145 GLN C C 1
ATOM 3033 O O . GLN C 2 158 ? 42.270 71.956 41.678 1.00 40.23 145 GLN C O 1
ATOM 3039 N N . ALA C 2 159 ? 43.469 70.370 42.747 1.00 46.89 146 ALA C N 1
ATOM 3040 C CA . ALA C 2 159 ? 44.783 70.833 42.330 1.00 46.25 146 ALA C CA 1
ATOM 3041 C C . ALA C 2 159 ? 45.108 70.344 40.920 1.00 49.08 146 ALA C C 1
ATOM 3042 O O . ALA C 2 159 ? 44.536 69.356 40.456 1.00 49.36 146 ALA C O 1
ATOM 3044 N N . PRO C 2 160 ? 46.038 71.013 40.230 1.00 51.53 147 PRO C N 1
ATOM 3045 C CA . PRO C 2 160 ? 46.305 70.713 38.806 1.00 55.07 147 PRO C CA 1
ATOM 3046 C C . PRO C 2 160 ? 46.494 69.232 38.512 1.00 61.69 147 PRO C C 1
ATOM 3047 O O . PRO C 2 160 ? 45.981 68.752 37.489 1.00 69.08 147 PRO C O 1
ATOM 3051 N N . PRO C 2 161 ? 47.228 68.466 39.340 1.00 46.25 148 PRO C N 1
ATOM 3052 C CA . PRO C 2 161 ? 47.388 67.037 39.001 1.00 44.27 148 PRO C CA 1
ATOM 3053 C C . PRO C 2 161 ? 46.066 66.288 38.896 1.00 53.14 148 PRO C C 1
ATOM 3054 O O . PRO C 2 161 ? 45.828 65.589 37.900 1.00 51.57 148 PRO C O 1
ATOM 3058 N N . PHE C 2 162 ? 45.184 66.429 39.883 1.00 43.75 149 PHE C N 1
ATOM 3059 C CA . PHE C 2 162 ? 43.934 65.680 39.883 1.00 45.19 149 PHE C CA 1
ATOM 3060 C C . PHE C 2 162 ? 42.784 66.417 39.208 1.00 36.74 149 PHE C C 1
ATOM 3061 O O . PHE C 2 162 ? 41.788 65.779 38.848 1.00 39.02 149 PHE C O 1
ATOM 3069 N N . SER C 2 163 ? 42.899 67.733 39.018 1.00 38.72 150 SER C N 1
ATOM 3070 C CA . SER C 2 163 ? 41.844 68.500 38.370 1.00 43.26 150 SER C CA 1
ATOM 3071 C C . SER C 2 163 ? 41.663 68.142 36.900 1.00 43.22 150 SER C C 1
ATOM 3072 O O . SER C 2 163 ? 40.676 68.578 36.298 1.00 40.61 150 SER C O 1
ATOM 3075 N N . ASP C 2 164 ? 42.588 67.379 36.307 1.00 46.00 151 ASP C N 1
ATOM 3076 C CA . ASP C 2 164 ? 42.365 66.852 34.965 1.00 43.27 151 ASP C CA 1
ATOM 3077 C C . ASP C 2 164 ? 41.215 65.855 34.928 1.00 45.13 151 ASP C C 1
ATOM 3078 O O . ASP C 2 164 ? 40.710 65.550 33.843 1.00 40.90 151 ASP C O 1
ATOM 3083 N N . HIS C 2 165 ? 40.799 65.331 36.082 1.00 43.50 152 HIS C N 1
ATOM 3084 C CA . HIS C 2 165 ? 39.678 64.406 36.167 1.00 43.19 152 HIS C CA 1
ATOM 3085 C C . HIS C 2 165 ? 38.478 65.024 36.873 1.00 37.13 152 HIS C C 1
ATOM 3086 O O . HIS C 2 165 ? 37.609 64.296 37.364 1.00 38.77 152 HIS C O 1
ATOM 3093 N N . GLU C 2 166 ? 38.411 66.357 36.924 1.00 36.87 153 GLU C N 1
ATOM 3094 C CA . GLU C 2 166 ? 37.372 67.023 37.701 1.00 40.37 153 GLU C CA 1
ATOM 3095 C C . GLU C 2 166 ? 35.974 66.719 37.172 1.00 39.81 153 GLU C C 1
ATOM 3096 O O . GLU C 2 166 ? 35.014 66.693 37.952 1.00 38.71 153 GLU C O 1
ATOM 3102 N N . ALA C 2 167 ? 35.833 66.491 35.863 1.00 33.89 154 ALA C N 1
ATOM 3103 C CA . ALA C 2 167 ? 34.529 66.116 35.323 1.00 39.89 154 ALA C CA 1
ATOM 3104 C C . ALA C 2 167 ? 34.061 64.781 35.888 1.00 40.24 154 ALA C C 1
ATOM 3105 O O . ALA C 2 167 ? 32.873 64.602 36.170 1.00 40.84 154 ALA C O 1
ATOM 3107 N N . ALA C 2 168 ? 34.976 63.829 36.053 1.00 39.23 155 ALA C N 1
ATOM 3108 C CA . ALA C 2 168 ? 34.594 62.530 36.588 1.00 39.92 155 ALA C CA 1
ATOM 3109 C C . ALA C 2 168 ? 34.485 62.554 38.105 1.00 41.94 155 ALA C C 1
ATOM 3110 O O . ALA C 2 168 ? 33.768 61.729 38.687 1.00 47.47 155 ALA C O 1
ATOM 3112 N N . LEU C 2 169 ? 35.175 63.489 38.755 1.00 38.40 156 LEU C N 1
ATOM 3113 C CA . LEU C 2 169 ? 35.131 63.589 40.206 1.00 38.52 156 LEU C CA 1
ATOM 3114 C C . LEU C 2 169 ? 33.918 64.369 40.701 1.00 39.34 156 LEU C C 1
ATOM 3115 O O . LEU C 2 169 ? 33.474 64.148 41.833 1.00 37.01 156 LEU C O 1
ATOM 3120 N N . THR C 2 170 ? 33.360 65.253 39.872 1.00 39.64 157 THR C N 1
ATOM 3121 C CA . THR C 2 170 ? 32.201 66.059 40.235 1.00 41.76 157 THR C CA 1
ATOM 3122 C C . THR C 2 170 ? 30.943 65.629 39.486 1.00 43.44 157 THR C C 1
ATOM 3123 O O . THR C 2 170 ? 30.024 66.430 39.295 1.00 46.46 157 THR C O 1
ATOM 3127 N N . ASP C 2 171 ? 30.888 64.373 39.055 1.00 38.26 158 ASP C N 1
ATOM 3128 C CA . ASP C 2 171 ? 29.727 63.889 38.322 1.00 37.50 158 ASP C CA 1
ATOM 3129 C C . ASP C 2 171 ? 28.495 63.860 39.218 1.00 42.91 158 ASP C C 1
ATOM 3130 O O . ASP C 2 171 ? 28.574 63.509 40.397 1.00 40.02 158 ASP C O 1
ATOM 3135 N N . ILE C 2 172 ? 27.337 64.194 38.644 1.00 42.08 159 ILE C N 1
ATOM 3136 C CA . ILE C 2 172 ? 26.151 64.394 39.471 1.00 41.71 159 ILE C CA 1
ATOM 3137 C C . ILE C 2 172 ? 25.442 63.093 39.846 1.00 40.48 159 ILE C C 1
ATOM 3138 O O . ILE C 2 172 ? 24.628 63.097 40.779 1.00 43.03 159 ILE C O 1
ATOM 3143 N N . ALA C 2 173 ? 25.722 61.970 39.163 1.00 45.29 160 ALA C N 1
ATOM 3144 C CA . ALA C 2 173 ? 24.972 60.742 39.430 1.00 44.35 160 ALA C CA 1
ATOM 3145 C C . ALA C 2 173 ? 25.784 59.490 39.117 1.00 47.88 160 ALA C C 1
ATOM 3146 O O . ALA C 2 173 ? 25.209 58.418 38.891 1.00 50.21 160 ALA C O 1
ATOM 3148 N N . ASP C 2 174 ? 27.111 59.606 39.111 1.00 42.60 161 ASP C N 1
ATOM 3149 C CA . ASP C 2 174 ? 28.005 58.472 38.917 1.00 41.57 161 ASP C CA 1
ATOM 3150 C C . ASP C 2 174 ? 29.143 58.562 39.920 1.00 40.59 161 ASP C C 1
ATOM 3151 O O . ASP C 2 174 ? 30.009 59.438 39.808 1.00 40.99 161 ASP C O 1
ATOM 3156 N N . TYR C 2 175 ? 29.160 57.624 40.861 1.00 32.04 162 TYR C N 1
ATOM 3157 C CA . TYR C 2 175 ? 30.125 57.589 41.947 1.00 39.13 162 TYR C CA 1
ATOM 3158 C C . TYR C 2 175 ? 31.297 56.637 41.706 1.00 37.81 162 TYR C C 1
ATOM 3159 O O . TYR C 2 175 ? 32.216 56.607 42.529 1.00 33.91 162 TYR C O 1
ATOM 3168 N N . ARG C 2 176 ? 31.300 55.869 40.610 1.00 38.34 163 ARG C N 1
ATOM 3169 C CA . ARG C 2 176 ? 32.280 54.790 40.463 1.00 41.78 163 ARG C 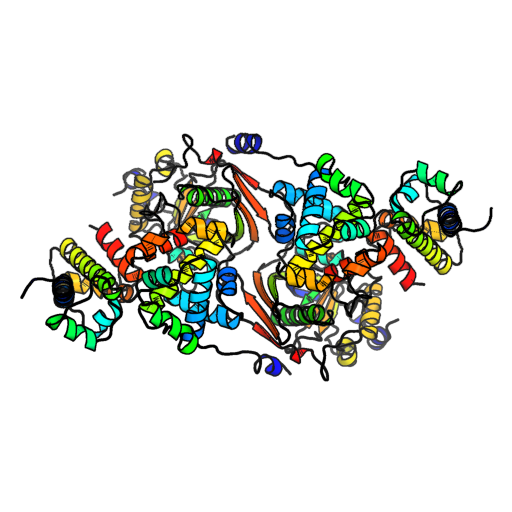CA 1
ATOM 3170 C C . ARG C 2 176 ? 33.711 55.315 40.506 1.00 37.15 163 ARG C C 1
ATOM 3171 O O . ARG C 2 176 ? 34.536 54.833 41.291 1.00 37.03 163 ARG C O 1
ATOM 3179 N N . ALA C 2 177 ? 34.028 56.300 39.663 1.00 36.29 164 ALA C N 1
ATOM 3180 C CA . ALA C 2 177 ? 35.394 56.822 39.623 1.00 40.59 164 ALA C CA 1
ATOM 3181 C C . ALA C 2 177 ? 35.822 57.451 40.943 1.00 39.12 164 ALA C C 1
ATOM 3182 O O . ALA C 2 177 ? 36.903 57.092 41.444 1.00 34.87 164 ALA C O 1
ATOM 3184 N N . PRO C 2 178 ? 35.059 58.361 41.564 1.00 39.26 165 PRO C N 1
ATOM 3185 C CA . PRO C 2 178 ? 35.506 58.881 42.867 1.00 35.56 165 PRO C CA 1
ATOM 3186 C C . PRO C 2 178 ? 35.553 57.820 43.958 1.00 34.40 165 PRO C C 1
ATOM 3187 O O . PRO C 2 178 ? 36.419 57.902 44.837 1.00 34.73 165 PRO C O 1
ATOM 3191 N N . GLN C 2 179 ? 34.666 56.819 43.930 1.00 30.66 166 GLN C N 1
ATOM 3192 C CA . GLN C 2 179 ? 34.687 55.798 44.977 1.00 35.12 166 GLN C CA 1
ATOM 3193 C C . GLN C 2 179 ? 35.920 54.913 44.869 1.00 39.09 166 GLN C C 1
ATOM 3194 O O . GLN C 2 179 ? 36.494 54.511 45.888 1.00 37.93 166 GLN C O 1
ATOM 3200 N N . GLU C 2 180 ? 36.337 54.587 43.645 1.00 39.41 167 GLU C N 1
ATOM 3201 C CA . GLU C 2 180 ? 37.577 53.840 43.486 1.00 39.02 167 GLU C CA 1
ATOM 3202 C C . GLU C 2 180 ? 38.785 54.691 43.861 1.00 33.28 167 GLU C C 1
ATOM 3203 O O . GLU C 2 180 ? 39.739 54.179 44.456 1.00 32.89 167 GLU C O 1
ATOM 3209 N N . LEU C 2 181 ? 38.755 55.989 43.541 1.00 33.23 168 LEU C N 1
ATOM 3210 C CA . LEU C 2 181 ? 39.830 56.878 43.970 1.00 34.73 168 LEU C CA 1
ATOM 3211 C C . LEU C 2 181 ? 39.904 56.959 45.490 1.00 39.11 168 LEU C C 1
ATOM 3212 O O . LEU C 2 181 ? 40.999 57.016 46.062 1.00 35.39 168 LEU C O 1
ATOM 3217 N N . GLY C 2 182 ? 38.748 56.962 46.159 1.00 36.91 169 GLY C N 1
ATOM 3218 C CA . GLY C 2 182 ? 38.746 57.000 47.612 1.00 36.46 169 GLY C CA 1
ATOM 3219 C C . GLY C 2 182 ? 39.386 55.774 48.233 1.00 39.83 169 GLY C C 1
ATOM 3220 O O . GLY C 2 182 ? 40.153 55.885 49.193 1.00 38.47 169 GLY C O 1
ATOM 3221 N N . SER C 2 183 ? 39.078 54.587 47.701 1.00 39.10 170 SER C N 1
ATOM 3222 C CA . SER C 2 183 ? 39.710 53.374 48.212 1.00 40.99 170 SER C CA 1
ATOM 3223 C C . SER C 2 183 ? 41.212 53.385 47.947 1.00 41.58 170 SER C C 1
ATOM 3224 O O . SER C 2 183 ? 41.998 52.915 48.779 1.00 44.41 170 SER C O 1
ATOM 3227 N N . ALA C 2 184 ? 41.628 53.928 46.799 1.00 35.84 171 ALA C N 1
ATOM 3228 C CA . ALA C 2 184 ? 43.050 53.992 46.476 1.00 37.79 171 ALA C CA 1
ATOM 3229 C C . ALA C 2 184 ? 43.782 54.973 47.384 1.00 38.77 171 ALA C C 1
ATOM 3230 O O . ALA C 2 184 ? 44.917 54.714 47.799 1.00 39.74 171 ALA C O 1
ATOM 3232 N N . MET C 2 185 ? 43.156 56.111 47.692 1.00 42.10 172 MET C N 1
ATOM 3233 C CA . MET C 2 185 ? 43.750 57.035 48.651 1.00 37.51 172 MET C CA 1
ATOM 3234 C C . MET C 2 185 ? 43.770 56.435 50.050 1.00 36.80 172 MET C C 1
ATOM 3235 O O . MET C 2 185 ? 44.743 56.609 50.792 1.00 40.94 172 MET C O 1
ATOM 3240 N N . ARG C 2 186 ? 42.706 55.723 50.425 1.00 34.03 173 ARG C N 1
ATOM 3241 C CA . ARG C 2 186 ? 42.662 55.096 51.742 1.00 40.94 173 ARG C CA 1
ATOM 3242 C C . ARG C 2 186 ? 43.804 54.098 51.912 1.00 43.71 173 ARG C C 1
ATOM 3243 O O . ARG C 2 186 ? 44.529 54.134 52.914 1.00 46.23 173 ARG C O 1
ATOM 3251 N N . SER C 2 187 ? 43.991 53.206 50.931 1.00 42.90 174 SER C N 1
ATOM 3252 C CA . SER C 2 187 ? 45.053 52.207 51.029 1.00 44.58 174 SER C CA 1
ATOM 3253 C C . SER C 2 187 ? 46.436 52.841 50.986 1.00 42.74 174 SER C C 1
ATOM 3254 O O . SER C 2 187 ? 47.372 52.321 51.604 1.00 45.39 174 SER C O 1
ATOM 3257 N N . ALA C 2 188 ? 46.587 53.950 50.263 1.00 41.84 175 ALA C N 1
ATOM 3258 C CA . ALA C 2 188 ? 47.855 54.663 50.185 1.00 37.04 175 ALA C CA 1
ATOM 3259 C C . ALA C 2 188 ? 48.159 55.491 51.430 1.00 40.67 175 ALA C C 1
ATOM 3260 O O . ALA C 2 188 ? 49.197 56.161 51.464 1.00 48.86 175 ALA C O 1
ATOM 3262 N N . GLY C 2 189 ? 47.292 55.480 52.439 1.00 45.18 176 GLY C N 1
ATOM 3263 C CA . GLY C 2 189 ? 47.555 56.194 53.673 1.00 42.52 176 GLY C CA 1
ATOM 3264 C C . GLY C 2 189 ? 47.128 57.646 53.708 1.00 40.71 176 GLY C C 1
ATOM 3265 O O . GLY C 2 189 ? 47.545 58.374 54.617 1.00 38.30 176 GLY C O 1
ATOM 3266 N N . VAL C 2 190 ? 46.316 58.097 52.753 1.00 42.16 177 VAL C N 1
ATOM 3267 C CA . VAL C 2 190 ? 45.810 59.465 52.794 1.00 40.49 177 VAL C CA 1
ATOM 3268 C C . VAL C 2 190 ? 44.909 59.627 54.011 1.00 35.65 177 VAL C C 1
ATOM 3269 O O . VAL C 2 190 ? 44.053 58.777 54.287 1.00 34.52 177 VAL C O 1
ATOM 3273 N N . GLN C 2 191 ? 45.114 60.712 54.760 1.00 34.18 178 GLN C N 1
ATOM 3274 C CA . GLN C 2 191 ? 44.346 60.960 55.974 1.00 36.96 178 GLN C CA 1
ATOM 3275 C C . GLN C 2 191 ? 43.167 61.894 55.740 1.00 31.59 178 GLN C C 1
ATOM 3276 O O . GLN C 2 191 ? 42.127 61.742 56.393 1.00 35.35 178 GLN C O 1
ATOM 3282 N N . ALA C 2 192 ? 43.304 62.853 54.827 1.00 32.42 179 ALA C N 1
ATOM 3283 C CA . ALA C 2 192 ? 42.228 63.777 54.500 1.00 33.27 179 ALA C CA 1
ATOM 3284 C C . ALA C 2 192 ? 42.497 64.356 53.121 1.00 34.17 179 ALA C C 1
ATOM 3285 O O . ALA C 2 192 ? 43.637 64.385 52.651 1.00 30.69 179 ALA C O 1
ATOM 3287 N N . PHE C 2 193 ? 41.434 64.829 52.480 1.00 31.23 180 PHE C N 1
ATOM 3288 C CA . PHE C 2 193 ? 41.598 65.400 51.155 1.00 32.60 180 PHE C CA 1
ATOM 3289 C C . PHE C 2 193 ? 40.485 66.400 50.888 1.00 34.55 180 PHE C C 1
ATOM 3290 O O . PHE C 2 193 ? 39.362 66.250 51.374 1.00 36.76 180 PHE C O 1
ATOM 3298 N N . GLU C 2 194 ? 40.825 67.429 50.123 1.00 29.37 181 GLU C N 1
ATOM 3299 C CA . GLU C 2 194 ? 39.871 68.408 49.628 1.00 32.45 181 GLU C CA 1
ATOM 3300 C C . GLU C 2 194 ? 39.457 68.042 48.209 1.00 33.57 181 GLU C C 1
ATOM 3301 O O . GLU C 2 194 ? 40.195 67.371 47.484 1.00 35.97 181 GLU C O 1
ATOM 3307 N N . TYR C 2 195 ? 38.264 68.478 47.819 1.00 33.57 182 TYR C N 1
ATOM 3308 C CA . TYR C 2 195 ? 37.773 68.171 46.483 1.00 35.09 182 TYR C CA 1
ATOM 3309 C C . TYR C 2 195 ? 36.746 69.218 46.080 1.00 39.26 182 TYR C C 1
ATOM 3310 O O . TYR C 2 195 ? 36.185 69.925 46.923 1.00 37.89 182 TYR C O 1
ATOM 3319 N N . ARG C 2 196 ? 36.517 69.312 44.773 1.00 34.81 183 ARG C N 1
ATOM 3320 C CA . ARG C 2 196 ? 35.546 70.258 44.243 1.00 34.72 183 ARG C CA 1
ATOM 3321 C C . ARG C 2 196 ? 34.134 69.750 44.506 1.00 36.80 183 ARG C C 1
ATOM 3322 O O . ARG C 2 196 ? 33.820 68.590 44.221 1.00 35.21 183 ARG C O 1
ATOM 3330 N N . SER C 2 197 ? 33.278 70.611 45.051 1.00 34.30 184 SER C N 1
ATOM 3331 C CA . SER C 2 197 ? 31.901 70.204 45.301 1.00 32.49 184 SER C CA 1
ATOM 3332 C C . SER C 2 197 ? 31.145 70.020 43.992 1.00 29.81 184 SER C C 1
ATOM 3333 O O . SER C 2 197 ? 31.285 70.812 43.057 1.00 30.64 184 SER C O 1
ATOM 3336 N N . ALA C 2 198 ? 30.328 68.969 43.935 1.00 30.66 185 ALA C N 1
ATOM 3337 C CA . ALA C 2 198 ? 29.506 68.686 42.767 1.00 30.64 185 ALA C CA 1
ATOM 3338 C C . ALA C 2 198 ? 28.192 69.450 42.765 1.00 36.23 185 ALA C C 1
ATOM 3339 O O . ALA C 2 198 ? 27.546 69.542 41.712 1.00 36.18 185 ALA C O 1
ATOM 3341 N N . ARG C 2 199 ? 27.789 70.001 43.911 1.00 29.70 186 ARG C N 1
ATOM 3342 C CA . ARG C 2 199 ? 26.499 70.654 44.057 1.00 36.28 186 ARG C CA 1
ATOM 3343 C C . ARG C 2 199 ? 26.582 72.159 44.252 1.00 32.97 186 ARG C C 1
ATOM 3344 O O . ARG C 2 199 ? 25.594 72.846 43.978 1.00 33.81 186 ARG C O 1
ATOM 3352 N N . CYS C 2 200 ? 27.708 72.686 44.715 1.00 28.78 187 CYS C N 1
ATOM 3353 C CA . CYS C 2 200 ? 27.786 74.108 45.028 1.00 33.12 187 CYS C CA 1
ATOM 3354 C C . CYS C 2 200 ? 27.836 74.921 43.741 1.00 40.11 187 CYS C C 1
ATOM 3355 O O . CYS C 2 200 ? 28.737 74.706 42.919 1.00 37.52 187 CYS C O 1
ATOM 3358 N N . PRO C 2 201 ? 26.909 75.858 43.521 1.00 39.58 188 PRO C N 1
ATOM 3359 C CA . PRO C 2 201 ? 26.923 76.600 42.251 1.00 37.60 188 PRO C CA 1
ATOM 3360 C C . PRO C 2 201 ? 28.064 77.594 42.158 1.00 41.06 188 PRO C C 1
ATOM 3361 O O . PRO C 2 201 ? 28.463 77.956 41.043 1.00 47.07 188 PRO C O 1
ATOM 3365 N N . GLU C 2 202 ? 28.594 78.057 43.287 1.00 39.98 189 GLU C N 1
ATOM 3366 C CA . GLU C 2 202 ? 29.758 78.934 43.292 1.00 43.74 189 GLU C CA 1
ATOM 3367 C C . GLU C 2 202 ? 31.068 78.160 43.182 1.00 46.36 189 GLU C C 1
ATOM 3368 O O . GLU C 2 202 ? 32.140 78.760 43.313 1.00 50.99 189 GLU C O 1
ATOM 3374 N N . ARG C 2 203 ? 30.991 76.847 42.954 1.00 48.70 190 ARG C N 1
ATOM 3375 C CA . ARG C 2 203 ? 32.161 75.976 42.807 1.00 47.00 190 ARG C CA 1
ATOM 3376 C C . ARG C 2 203 ? 33.046 76.006 44.051 1.00 43.46 190 ARG C C 1
ATOM 3377 O O . ARG C 2 203 ? 34.278 76.036 43.964 1.00 44.19 190 ARG C O 1
ATOM 3385 N N . GLY C 2 204 ? 32.412 75.992 45.224 1.00 38.16 191 GLY C N 1
ATOM 3386 C CA . GLY C 2 204 ? 33.152 75.845 46.457 1.00 37.69 191 GLY C CA 1
ATOM 3387 C C . GLY C 2 204 ? 33.783 74.471 46.585 1.00 39.85 191 GLY C C 1
ATOM 3388 O O . GLY C 2 204 ? 33.443 73.519 45.882 1.00 33.91 191 GLY C O 1
ATOM 3389 N N . CYS C 2 205 ? 34.735 74.372 47.504 1.00 33.79 192 CYS C N 1
ATOM 3390 C CA . CYS C 2 205 ? 35.447 73.128 47.746 1.00 34.40 192 CYS C CA 1
ATOM 3391 C C . CYS C 2 205 ? 34.997 72.502 49.058 1.00 38.56 192 CYS C C 1
ATOM 3392 O O . CYS C 2 205 ? 34.580 73.196 49.989 1.00 36.97 192 CYS C O 1
ATOM 3395 N N . ASN C 2 206 ? 35.061 71.177 49.105 1.00 35.19 193 ASN C N 1
ATOM 3396 C CA . ASN C 2 206 ? 34.724 70.389 50.278 1.00 27.06 193 ASN C CA 1
ATOM 3397 C C . ASN C 2 206 ? 35.995 69.781 50.860 1.00 32.11 193 ASN C C 1
ATOM 3398 O O . ASN C 2 206 ? 37.098 69.963 50.339 1.00 35.30 193 ASN C O 1
ATOM 3403 N N . VAL C 2 207 ? 35.830 69.052 51.956 1.00 35.56 194 VAL C N 1
ATOM 3404 C CA . VAL C 2 207 ? 36.930 68.315 52.566 1.00 31.77 194 VAL C CA 1
ATOM 3405 C C . VAL C 2 207 ? 36.358 67.038 53.161 1.00 33.92 194 VAL C C 1
ATOM 3406 O O . VAL C 2 207 ? 35.255 67.037 53.714 1.00 34.75 194 VAL C O 1
ATOM 3410 N N . ALA C 2 208 ? 37.094 65.942 53.013 1.00 32.69 195 ALA C N 1
ATOM 3411 C CA . ALA C 2 208 ? 36.725 64.666 53.606 1.00 36.69 195 ALA C CA 1
ATOM 3412 C C . ALA C 2 208 ? 37.858 64.186 54.500 1.00 31.80 195 ALA C C 1
ATOM 3413 O O . ALA C 2 208 ? 39.034 64.337 54.160 1.00 33.10 195 ALA C O 1
ATOM 3415 N N . LEU C 2 209 ? 37.501 63.605 55.642 1.00 34.24 196 LEU C N 1
ATOM 3416 C CA . LEU C 2 209 ? 38.473 63.084 56.594 1.00 32.27 196 LEU C CA 1
ATOM 3417 C C . LEU C 2 209 ? 38.305 61.575 56.680 1.00 35.39 196 LEU C C 1
ATOM 3418 O O . LEU C 2 209 ? 37.199 61.084 56.932 1.00 34.88 196 LEU C O 1
ATOM 3423 N N . PHE C 2 210 ? 39.400 60.840 56.464 1.00 33.96 197 PHE C N 1
ATOM 3424 C CA . PHE C 2 210 ? 39.359 59.394 56.644 1.00 34.67 197 PHE C CA 1
ATOM 3425 C C . PHE C 2 210 ? 39.415 59.005 58.114 1.00 35.53 197 PHE C C 1
ATOM 3426 O O . PHE C 2 210 ? 38.788 58.018 58.515 1.00 36.23 197 PHE C O 1
ATOM 3434 N N . THR C 2 211 ? 40.149 59.767 58.925 1.00 36.14 198 THR C N 1
ATOM 3435 C CA . THR C 2 211 ? 40.436 59.429 60.307 1.00 40.99 198 THR C CA 1
ATOM 3436 C C . THR C 2 211 ? 40.007 60.551 61.246 1.00 38.84 198 THR C C 1
ATOM 3437 O O . THR C 2 211 ? 40.128 61.734 60.910 1.00 36.52 198 THR C O 1
ATOM 3441 N N . PRO C 2 212 ? 39.511 60.208 62.438 1.00 43.56 199 PRO C N 1
ATOM 3442 C CA . PRO C 2 212 ? 39.170 61.249 63.419 1.00 36.79 199 PRO C CA 1
ATOM 3443 C C . PRO C 2 212 ? 40.378 61.998 63.967 1.00 41.14 199 PRO C C 1
ATOM 3444 O O . PRO C 2 212 ? 40.196 63.072 64.558 1.00 37.09 199 PRO C O 1
ATOM 3448 N N . ALA C 2 213 ? 41.600 61.488 63.775 1.00 37.78 200 ALA C N 1
ATOM 3449 C CA . ALA C 2 213 ? 42.797 62.183 64.241 1.00 43.23 200 ALA C CA 1
ATOM 3450 C C . ALA C 2 213 ? 43.069 63.476 63.479 1.00 41.28 200 ALA C C 1
ATOM 3451 O O . ALA C 2 213 ? 43.958 64.233 63.882 1.00 35.43 200 ALA C O 1
ATOM 3453 N N . ALA C 2 214 ? 42.332 63.744 62.396 1.00 39.85 201 ALA C N 1
ATOM 3454 C CA . ALA C 2 214 ? 42.504 64.992 61.658 1.00 36.48 201 ALA C CA 1
ATOM 3455 C C . ALA C 2 214 ? 42.082 66.207 62.474 1.00 39.37 201 ALA C C 1
ATOM 3456 O O . ALA C 2 214 ? 42.588 67.310 62.240 1.00 37.73 201 ALA C O 1
ATOM 3458 N N . PHE C 2 215 ? 41.157 66.041 63.414 1.00 37.73 202 PHE C N 1
ATOM 3459 C CA . PHE C 2 215 ? 40.644 67.193 64.143 1.00 44.58 202 PHE C CA 1
ATOM 3460 C C . PHE C 2 215 ? 41.710 67.753 65.076 1.00 42.64 202 PHE C C 1
ATOM 3461 O O . PHE C 2 215 ? 42.298 67.021 65.877 1.00 44.27 202 PHE C O 1
ATOM 3469 N N . THR C 2 216 ? 41.962 69.057 64.960 1.00 44.05 203 THR C N 1
ATOM 3470 C CA . THR C 2 216 ? 42.942 69.707 65.823 1.00 50.03 203 THR C CA 1
ATOM 3471 C C . THR C 2 216 ? 42.349 70.045 67.184 1.00 61.70 203 THR C C 1
ATOM 3472 O O . THR C 2 216 ? 42.999 69.843 68.216 1.00 63.95 203 THR C O 1
ATOM 3476 N N . GLU C 2 217 ? 41.124 70.557 67.204 1.00 63.18 204 GLU C N 1
ATOM 3477 C CA . GLU C 2 217 ? 40.512 71.041 68.428 1.00 59.12 204 GLU C CA 1
ATOM 3478 C C . GLU C 2 217 ? 39.722 69.933 69.120 1.00 64.15 204 GLU C C 1
ATOM 3479 O O . GLU C 2 217 ? 39.504 68.846 68.580 1.00 63.18 204 GLU C O 1
ATOM 3485 N N . LYS C 2 218 ? 39.290 70.235 70.341 1.00 66.30 205 LYS C N 1
ATOM 3486 C CA . LYS C 2 218 ? 38.545 69.302 71.171 1.00 66.72 205 LYS C CA 1
ATOM 3487 C C . LYS C 2 218 ? 37.039 69.501 71.087 1.00 69.59 205 LYS C C 1
ATOM 3488 O O . LYS C 2 218 ? 36.287 68.580 71.426 1.00 66.51 205 LYS C O 1
ATOM 3494 N N . ARG C 2 219 ? 36.584 70.667 70.634 1.00 60.88 206 ARG C N 1
ATOM 3495 C CA . ARG C 2 219 ? 35.184 71.030 70.679 1.00 52.83 206 ARG C CA 1
ATOM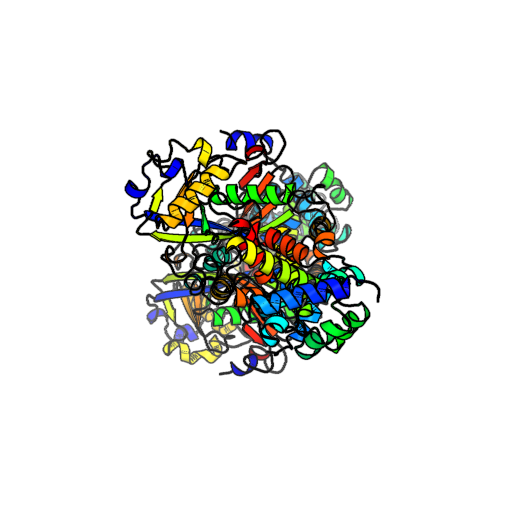 3496 C C . ARG C 2 219 ? 34.811 71.788 69.411 1.00 52.69 206 ARG C C 1
ATOM 3497 O O . ARG C 2 219 ? 35.557 72.681 68.982 1.00 49.65 206 ARG C O 1
ATOM 3505 N N . PRO C 2 220 ? 33.681 71.449 68.788 1.00 43.61 207 PRO C N 1
ATOM 3506 C CA . PRO C 2 220 ? 33.242 72.194 67.601 1.00 45.30 207 PRO C CA 1
ATOM 3507 C C . PRO C 2 220 ? 32.945 73.648 67.941 1.00 44.71 207 PRO C C 1
ATOM 3508 O O . PRO C 2 220 ? 32.475 73.969 69.034 1.00 50.04 207 PRO C O 1
ATOM 3512 N N . ARG C 2 221 ? 33.214 74.532 66.982 1.00 40.01 208 ARG C N 1
ATOM 3513 C CA . ARG C 2 221 ? 33.174 75.968 67.216 1.00 42.31 208 ARG C CA 1
ATOM 3514 C C . ARG C 2 221 ? 32.058 76.624 66.410 1.00 41.76 208 ARG C C 1
ATOM 3515 O O . ARG C 2 221 ? 31.650 76.128 65.356 1.00 36.52 208 ARG C O 1
ATOM 3523 N N . ASN C 2 222 ? 31.564 77.748 66.932 1.00 36.42 209 ASN C N 1
ATOM 3524 C CA . ASN C 2 222 ? 30.568 78.581 66.255 1.00 38.86 209 ASN C CA 1
ATOM 3525 C C . ASN C 2 222 ? 29.289 77.797 65.948 1.00 36.53 209 ASN C C 1
ATOM 3526 O O . ASN C 2 222 ? 28.750 77.850 64.839 1.00 38.24 209 ASN C O 1
ATOM 3531 N N . LEU C 2 223 ? 28.807 77.056 66.943 1.00 33.56 210 LEU C N 1
ATOM 3532 C CA . LEU C 2 223 ? 27.540 76.353 66.800 1.00 36.66 210 LEU C CA 1
ATOM 3533 C C . LEU C 2 223 ? 26.426 77.366 66.558 1.00 34.96 210 LEU C C 1
ATOM 3534 O O . LEU C 2 223 ? 26.183 78.242 67.395 1.00 34.24 210 LEU C O 1
ATOM 3539 N N . THR C 2 224 ? 25.765 77.263 65.407 1.00 32.61 211 THR C N 1
ATOM 3540 C CA . THR C 2 224 ? 24.776 78.252 64.979 1.00 36.53 211 THR C CA 1
ATOM 3541 C C . THR C 2 224 ? 23.493 77.530 64.591 1.00 42.54 211 THR C C 1
ATOM 3542 O O . THR C 2 224 ? 23.523 76.656 63.700 1.00 40.04 211 THR C O 1
ATOM 3546 N N . PRO C 2 225 ? 22.355 77.848 65.210 1.00 37.41 212 PRO C N 1
ATOM 3547 C CA . PRO C 2 225 ? 21.088 77.238 64.785 1.00 34.97 212 PRO C CA 1
ATOM 3548 C C . PRO C 2 225 ? 20.562 77.874 63.506 1.00 35.07 212 PRO C C 1
ATOM 3549 O O . PRO C 2 225 ? 20.698 79.080 63.286 1.00 35.96 212 PRO C O 1
ATOM 3553 N N . TRP C 2 226 ? 19.952 77.047 62.655 1.00 33.47 213 TRP C N 1
ATOM 3554 C CA . TRP C 2 226 ? 19.385 77.501 61.392 1.00 36.31 213 TRP C CA 1
ATOM 3555 C C . TRP C 2 226 ? 17.955 76.997 61.252 1.00 33.60 213 TRP C C 1
ATOM 3556 O O . TRP C 2 226 ? 17.632 75.886 61.682 1.00 31.94 213 TRP C O 1
ATOM 3567 N N . LEU C 2 227 ? 17.098 77.824 60.658 1.00 34.30 214 LEU C N 1
ATOM 3568 C CA . LEU C 2 227 ? 15.760 77.413 60.258 1.00 34.54 214 LEU C CA 1
ATOM 3569 C C . LEU C 2 227 ? 15.804 77.015 58.790 1.00 32.38 214 LEU C C 1
ATOM 3570 O O . LEU C 2 227 ? 16.368 77.743 57.969 1.00 30.66 214 LEU C O 1
ATOM 3575 N N . CYS C 2 228 ? 15.234 75.859 58.463 1.00 28.38 215 CYS C N 1
ATOM 3576 C CA . CYS C 2 228 ? 15.225 75.370 57.092 1.00 32.74 215 CYS C CA 1
ATOM 3577 C C . CYS C 2 228 ? 13.794 75.248 56.591 1.00 33.50 215 CYS C C 1
ATOM 3578 O O . CYS C 2 228 ? 12.912 74.766 57.307 1.00 31.52 215 CYS C O 1
ATOM 3581 N N . GLU C 2 229 ? 13.574 75.675 55.354 1.00 31.21 216 GLU C N 1
ATOM 3582 C CA . GLU C 2 229 ? 12.276 75.553 54.710 1.00 33.99 216 GLU C CA 1
ATOM 3583 C C . GLU C 2 229 ? 12.474 74.799 53.404 1.00 31.55 216 GLU C C 1
ATOM 3584 O O . GLU C 2 229 ? 13.169 75.283 52.506 1.00 33.63 216 GLU C O 1
ATOM 3590 N N . THR C 2 230 ? 11.878 73.612 53.298 1.00 31.58 217 THR C N 1
ATOM 3591 C CA . THR C 2 230 ? 12.016 72.768 52.115 1.00 28.30 217 THR C CA 1
ATOM 3592 C C . THR C 2 230 ? 10.667 72.670 51.414 1.00 30.49 217 THR C C 1
ATOM 3593 O O . THR C 2 230 ? 9.685 72.223 52.015 1.00 33.08 217 THR C O 1
ATOM 3597 N N . THR C 2 231 ? 10.622 73.092 50.154 1.00 33.20 218 THR C N 1
ATOM 3598 C CA . THR C 2 231 ? 9.452 72.962 49.292 1.00 32.51 218 THR C CA 1
ATOM 3599 C C . THR C 2 231 ? 9.822 72.143 48.061 1.00 33.34 218 THR C C 1
ATOM 3600 O O . THR C 2 231 ? 10.950 71.670 47.917 1.00 31.60 218 THR C O 1
ATOM 3604 N N . ALA C 2 232 ? 8.857 71.989 47.153 1.00 32.36 219 ALA C N 1
ATOM 3605 C CA . ALA C 2 232 ? 9.154 71.335 45.886 1.00 35.97 219 ALA C CA 1
ATOM 3606 C C . ALA C 2 232 ? 10.028 72.187 44.975 1.00 33.19 219 ALA C C 1
ATOM 3607 O O . ALA C 2 232 ? 10.644 71.640 44.054 1.00 32.46 219 ALA C O 1
ATOM 3609 N N . GLY C 2 233 ? 10.122 73.494 45.219 1.00 30.26 220 GLY C N 1
ATOM 3610 C CA . GLY C 2 233 ? 10.872 74.370 44.332 1.00 30.79 220 GLY C CA 1
ATOM 3611 C C . GLY C 2 233 ? 12.176 74.927 44.876 1.00 30.28 220 GLY C C 1
ATOM 3612 O O . GLY C 2 233 ? 13.048 75.329 44.099 1.00 35.70 220 GLY C O 1
ATOM 3613 N N . TYR C 2 234 ? 12.339 74.960 46.196 1.00 28.71 221 TYR C N 1
ATOM 3614 C CA . TYR C 2 234 ? 13.547 75.546 46.758 1.00 28.42 221 TYR C CA 1
ATOM 3615 C C . TYR C 2 234 ? 13.776 75.006 48.162 1.00 33.24 221 TYR C C 1
ATOM 3616 O O . TYR C 2 234 ? 12.879 74.435 48.789 1.00 30.83 221 TYR C O 1
ATOM 3625 N N . VAL C 2 235 ? 15.000 75.203 48.643 1.00 29.70 222 VAL C N 1
ATOM 3626 C CA . VAL C 2 235 ? 15.367 74.987 50.037 1.00 30.60 222 VAL C CA 1
ATOM 3627 C C . VAL C 2 235 ? 15.973 76.284 50.555 1.00 33.61 222 VAL C C 1
ATOM 3628 O O . VAL C 2 235 ? 16.874 76.845 49.923 1.00 30.93 222 VAL C O 1
ATOM 3632 N N . ALA C 2 236 ? 15.475 76.765 51.695 1.00 30.41 223 ALA C N 1
ATOM 3633 C CA . ALA C 2 236 ? 15.884 78.050 52.247 1.00 31.82 223 ALA C CA 1
ATOM 3634 C C . ALA C 2 236 ? 16.401 77.886 53.670 1.00 29.44 223 ALA C C 1
ATOM 3635 O O . ALA C 2 236 ? 15.874 77.086 54.449 1.00 29.09 223 ALA C O 1
ATOM 3637 N N . PHE C 2 237 ? 17.432 78.659 54.000 1.00 27.35 224 PHE C N 1
ATOM 3638 C CA . PHE C 2 237 ? 18.070 78.631 55.307 1.00 27.13 224 PHE C CA 1
ATOM 3639 C C . PHE C 2 237 ? 18.092 80.042 55.877 1.00 32.92 224 PHE C C 1
ATOM 3640 O O . PHE C 2 237 ? 18.273 81.022 55.144 1.00 31.20 224 PHE C O 1
ATOM 3648 N N . LYS C 2 238 ? 17.921 80.136 57.193 1.00 31.22 225 LYS C N 1
ATOM 3649 C CA . LYS C 2 238 ? 17.848 81.422 57.859 1.00 32.19 225 LYS C CA 1
ATOM 3650 C C . LYS C 2 238 ? 18.249 81.202 59.305 1.00 34.13 225 LYS C C 1
ATOM 3651 O O . LYS C 2 238 ? 17.846 80.189 59.895 1.00 33.34 225 LYS C O 1
ATOM 3657 N N . PRO C 2 239 ? 19.052 82.086 59.892 1.00 36.77 226 PRO C N 1
ATOM 3658 C CA . PRO C 2 239 ? 19.443 81.908 61.295 1.00 40.02 226 PRO C CA 1
ATOM 3659 C C . PRO C 2 239 ? 18.230 81.891 62.215 1.00 39.99 226 PRO C C 1
ATOM 3660 O O . PRO C 2 239 ? 17.280 82.656 62.035 1.00 38.83 226 PRO C O 1
ATOM 3664 N N . ALA C 2 240 ? 18.266 80.995 63.202 1.00 39.42 227 ALA C N 1
ATOM 3665 C CA . ALA C 2 240 ? 17.169 80.830 64.146 1.00 39.96 227 ALA C CA 1
ATOM 3666 C C . ALA C 2 240 ? 17.295 81.712 65.380 1.00 45.82 227 ALA C C 1
ATOM 3667 O O . ALA C 2 240 ? 16.327 81.827 66.141 1.00 47.52 227 ALA C O 1
ATOM 3669 N N . HIS C 2 241 ? 18.452 82.335 65.601 1.00 42.84 228 HIS C N 1
ATOM 3670 C CA . HIS C 2 241 ? 18.701 83.086 66.820 1.00 44.89 228 HIS C CA 1
ATOM 3671 C C . HIS C 2 241 ? 18.939 84.573 66.608 1.00 43.05 228 HIS C C 1
ATOM 3672 O O . HIS C 2 241 ? 18.859 85.328 67.581 1.00 50.46 228 HIS C O 1
ATOM 3679 N N . VAL C 2 242 ? 19.227 85.016 65.388 1.00 43.22 229 VAL C N 1
ATOM 3680 C CA . VAL C 2 242 ? 19.524 86.425 65.137 1.00 43.21 229 VAL C CA 1
ATOM 3681 C C . VAL C 2 242 ? 18.719 86.885 63.930 1.00 46.91 229 VAL C C 1
ATOM 3682 O O . VAL C 2 242 ? 18.255 86.066 63.122 1.00 44.86 229 VAL C O 1
ATOM 3686 N N . PRO C 2 243 ? 18.560 88.208 63.810 1.00 51.36 230 PRO C N 1
ATOM 3687 C CA . PRO C 2 243 ? 17.853 88.763 62.682 1.00 49.48 230 PRO C CA 1
ATOM 3688 C C . PRO C 2 243 ? 18.680 88.496 61.419 1.00 47.65 230 PRO C C 1
ATOM 3689 O O . PRO C 2 243 ? 19.875 88.644 61.442 1.00 51.55 230 PRO C O 1
ATOM 3693 N N . GLY C 2 244 ? 18.008 88.064 60.365 1.00 48.29 231 GLY C N 1
ATOM 3694 C CA . GLY C 2 244 ? 18.707 87.781 59.109 1.00 48.98 231 GLY C CA 1
ATOM 3695 C C . GLY C 2 244 ? 17.774 87.655 57.930 1.00 48.09 231 GLY C C 1
ATOM 3696 O O . GLY C 2 244 ? 16.567 87.756 58.116 1.00 47.90 231 GLY C O 1
ATOM 3697 N N . SER C 2 245 ? 18.342 87.462 56.755 1.00 42.12 232 SER C N 1
ATOM 3698 C CA . SER C 2 245 ? 17.544 87.280 55.531 1.00 46.86 232 SER C CA 1
ATOM 3699 C C . SER C 2 245 ? 17.784 85.859 55.001 1.00 45.33 232 SER C C 1
ATOM 3700 O O . SER C 2 245 ? 18.900 85.360 55.156 1.00 40.18 232 SER C O 1
ATOM 3703 N N . PRO C 2 246 ? 16.783 85.166 54.426 1.00 40.48 233 PRO C N 1
ATOM 3704 C CA . PRO C 2 246 ? 16.990 83.779 53.992 1.00 39.07 233 PRO C CA 1
ATOM 3705 C C . PRO C 2 246 ? 17.942 83.680 52.811 1.00 41.38 233 PRO C C 1
ATOM 3706 O O . PRO C 2 246 ? 17.988 84.553 51.939 1.00 39.70 233 PRO C O 1
ATOM 3710 N N . LYS C 2 247 ? 18.705 82.591 52.797 1.00 40.59 234 LYS C N 1
ATOM 3711 C CA . LYS C 2 247 ? 19.526 82.214 51.656 1.00 39.69 234 LYS C CA 1
ATOM 3712 C C . LYS C 2 247 ? 18.821 81.067 50.941 1.00 39.65 234 LYS C C 1
ATOM 3713 O O . LYS C 2 247 ? 18.555 80.025 51.551 1.00 32.31 234 LYS C O 1
ATOM 3719 N N . ILE C 2 248 ? 18.495 81.271 49.663 1.00 33.54 235 ILE C N 1
ATOM 3720 C CA . ILE C 2 248 ? 17.588 80.394 48.931 1.00 36.31 235 ILE C CA 1
ATOM 3721 C C . ILE C 2 248 ? 18.387 79.518 47.977 1.00 36.95 235 ILE C C 1
ATOM 3722 O O . ILE C 2 248 ? 19.310 79.990 47.301 1.00 39.22 235 ILE C O 1
ATOM 3727 N N . PHE C 2 249 ? 18.024 78.238 47.918 1.00 35.29 236 PHE C N 1
ATOM 3728 C CA . PHE C 2 249 ? 18.654 77.261 47.032 1.00 33.36 236 PHE C CA 1
ATOM 3729 C C . PHE C 2 249 ? 17.543 76.586 46.237 1.00 32.25 236 PHE C C 1
ATOM 3730 O O . PHE C 2 249 ? 16.846 75.707 46.750 1.00 30.78 236 PHE C O 1
ATOM 3738 N N . SER C 2 250 ? 17.375 77.011 44.990 1.00 30.17 237 SER C N 1
ATOM 3739 C CA . SER C 2 250 ? 16.369 76.425 44.123 1.00 34.10 237 SER C CA 1
ATOM 3740 C C . SER C 2 250 ? 16.721 74.974 43.803 1.00 33.43 237 SER C C 1
ATOM 3741 O O . SER C 2 250 ? 17.886 74.567 43.840 1.00 30.29 237 SER C O 1
ATOM 3744 N N . TRP C 2 251 ? 15.685 74.182 43.506 1.00 33.94 238 TRP C N 1
ATOM 3745 C CA . TRP C 2 251 ? 15.906 72.854 42.938 1.00 31.44 238 TRP C CA 1
ATOM 3746 C C . TRP C 2 251 ? 16.627 72.937 41.597 1.00 34.69 238 TRP C C 1
ATOM 3747 O O . TRP C 2 251 ? 17.297 71.980 41.192 1.00 32.79 238 TRP C O 1
ATOM 3758 N N . GLU C 2 252 ? 16.494 74.067 40.892 1.00 34.61 239 GLU C N 1
ATOM 3759 C CA . GLU C 2 252 ? 17.146 74.231 39.597 1.00 35.59 239 GLU C CA 1
ATOM 3760 C C . GLU C 2 252 ? 18.663 74.198 39.700 1.00 33.25 239 GLU C C 1
ATOM 3761 O O . GLU C 2 252 ? 19.338 74.071 38.674 1.00 35.51 239 GLU C O 1
ATOM 3767 N N . LEU C 2 253 ? 19.215 74.330 40.907 1.00 31.87 240 LEU C N 1
ATOM 3768 C CA . LEU C 2 253 ? 20.652 74.181 41.087 1.00 32.21 240 LEU C CA 1
ATOM 3769 C C . LEU C 2 253 ? 21.111 72.739 40.932 1.00 32.28 240 LEU C C 1
ATOM 3770 O O . LEU C 2 253 ? 22.305 72.506 40.709 1.00 34.44 240 LEU C O 1
ATOM 3775 N N . PHE C 2 254 ? 20.199 71.772 41.048 1.00 29.72 241 PHE C N 1
ATOM 3776 C CA . PHE C 2 254 ? 20.553 70.359 41.086 1.00 31.72 241 PHE C CA 1
ATOM 3777 C C . PHE C 2 254 ? 19.880 69.520 40.012 1.00 33.60 241 PHE C C 1
ATOM 3778 O O . PHE C 2 254 ? 20.444 68.499 39.616 1.00 37.50 241 PHE C O 1
ATOM 3786 N N . LEU C 2 255 ? 18.696 69.919 39.546 1.00 35.20 242 LEU C N 1
ATOM 3787 C CA . LEU C 2 255 ? 17.957 69.154 38.549 1.00 42.63 242 LEU C CA 1
ATOM 3788 C C . LEU C 2 255 ? 18.722 69.075 37.234 1.00 38.56 242 LEU C C 1
ATOM 3789 O O . LEU C 2 255 ? 19.415 70.014 36.834 1.00 37.42 242 LEU C O 1
ATOM 3794 N N . VAL C 2 256 ? 18.578 67.941 36.553 1.00 41.22 243 VAL C N 1
ATOM 3795 C CA . VAL C 2 256 ? 19.233 67.733 35.268 1.00 46.69 243 VAL C CA 1
ATOM 3796 C C . VAL C 2 256 ? 18.201 67.849 34.157 1.00 53.49 243 VAL C C 1
ATOM 3797 O O . VAL C 2 256 ? 18.171 68.840 33.420 1.00 65.46 243 VAL C O 1
ATOM 3801 N N . ASP C 2 257 ? 17.347 66.841 34.030 1.00 48.23 244 ASP C N 1
ATOM 3802 C CA . ASP C 2 257 ? 16.281 66.914 33.044 1.00 52.52 244 ASP C CA 1
ATOM 3803 C C . ASP C 2 257 ? 14.935 66.849 33.745 1.00 49.08 244 ASP C C 1
ATOM 3804 O O . ASP C 2 257 ? 14.143 65.938 33.493 1.00 50.49 244 ASP C O 1
ATOM 3809 N N . GLY C 2 258 ? 14.671 67.799 34.636 1.00 41.97 245 GLY C N 1
ATOM 3810 C CA . GLY C 2 258 ? 13.452 67.731 35.412 1.00 42.01 245 GLY C CA 1
ATOM 3811 C C . GLY C 2 258 ? 13.444 66.667 36.484 1.00 45.93 245 GLY C C 1
ATOM 3812 O O . GLY C 2 258 ? 12.406 66.452 37.115 1.00 46.79 245 GLY C O 1
ATOM 3813 N N . LYS C 2 259 ? 14.568 65.993 36.716 1.00 44.16 246 LYS C N 1
ATOM 3814 C CA . LYS C 2 259 ? 14.654 64.957 37.733 1.00 45.90 246 LYS C CA 1
ATOM 3815 C C . LYS C 2 259 ? 15.888 65.199 38.589 1.00 43.08 246 LYS C C 1
ATOM 3816 O O . LYS C 2 259 ? 16.896 65.735 38.119 1.00 34.30 246 LYS C O 1
ATOM 3822 N N . LEU C 2 260 ? 15.796 64.818 39.854 1.00 40.52 247 LEU C N 1
ATOM 3823 C CA . LEU C 2 260 ? 16.938 64.977 40.741 1.00 44.00 247 LEU C CA 1
ATOM 3824 C C . LEU C 2 260 ? 17.919 63.831 40.525 1.00 39.85 247 LEU C C 1
ATOM 3825 O O . LEU C 2 260 ? 17.533 62.663 40.636 1.00 42.59 247 LEU C O 1
ATOM 3830 N N . PRO C 2 261 ? 19.182 64.116 40.228 1.00 39.75 248 PRO C N 1
ATOM 3831 C CA . PRO C 2 261 ? 20.136 63.035 39.962 1.00 42.09 248 PRO C CA 1
ATOM 3832 C C . PRO C 2 261 ? 20.643 62.398 41.246 1.00 43.47 248 PRO C C 1
ATOM 3833 O O . PRO C 2 261 ? 20.875 63.073 42.253 1.00 41.46 248 PRO C O 1
ATOM 3837 N N . HIS C 2 262 ? 20.802 61.076 41.201 1.00 44.35 249 HIS C N 1
ATOM 3838 C CA . HIS C 2 262 ? 21.412 60.325 42.290 1.00 48.80 249 HIS C CA 1
ATOM 3839 C C . HIS C 2 262 ? 21.927 59.012 41.725 1.00 51.99 249 HIS C C 1
ATOM 3840 O O . HIS C 2 262 ? 21.330 58.471 40.786 1.00 45.03 249 HIS C O 1
ATOM 3847 N N . PRO C 2 263 ? 23.036 58.477 42.259 1.00 53.81 250 PRO C N 1
ATOM 3848 C CA . PRO C 2 263 ? 23.631 57.229 41.763 1.00 53.69 250 PRO C CA 1
ATOM 3849 C C . PRO C 2 263 ? 22.783 55.996 42.060 1.00 56.85 250 PRO C C 1
ATOM 3850 O O . PRO C 2 263 ? 21.628 56.089 42.477 1.00 55.09 250 PRO C O 1
ATOM 3854 N N . ASP D 1 3 ? 26.600 82.509 38.097 1.00 44.40 -4 ASP D N 1
ATOM 3855 C CA . ASP D 1 3 ? 25.618 82.648 37.029 1.00 42.31 -4 ASP D CA 1
ATOM 3856 C C . ASP D 1 3 ? 24.425 81.709 37.230 1.00 49.27 -4 ASP D C 1
ATOM 3857 O O . ASP D 1 3 ? 23.274 82.103 37.044 1.00 49.27 -4 ASP D O 1
ATOM 3862 N N . LEU D 1 4 ? 24.710 80.460 37.605 1.00 43.57 -3 LEU D N 1
ATOM 3863 C CA . LEU D 1 4 ? 23.637 79.517 37.903 1.00 43.90 -3 LEU D CA 1
ATOM 3864 C C . LEU D 1 4 ? 22.868 79.936 39.150 1.00 41.30 -3 LEU D C 1
ATOM 3865 O O . LEU D 1 4 ? 21.632 79.890 39.168 1.00 40.64 -3 LEU D O 1
ATOM 3870 N N . ASN D 1 5 ? 23.563 80.351 40.189 1.00 40.32 -2 ASN D N 1
ATOM 3871 C CA . ASN D 1 5 ? 22.861 80.820 41.403 1.00 42.69 -2 ASN D CA 1
ATOM 3872 C C . ASN D 1 5 ? 22.079 82.106 41.103 1.00 44.10 -2 ASN D C 1
ATOM 3873 O O . ASN D 1 5 ? 20.966 82.231 41.598 1.00 42.56 -2 ASN D O 1
ATOM 3878 N N . TRP D 1 6 ? 22.647 83.013 40.314 1.00 43.69 -1 TRP D N 1
ATOM 3879 C CA . TRP D 1 6 ? 21.968 84.281 40.072 1.00 49.93 -1 TRP D CA 1
ATOM 3880 C C . TRP D 1 6 ? 20.626 84.065 39.383 1.00 46.31 -1 TRP D C 1
ATOM 3881 O O . TRP D 1 6 ? 19.596 84.576 39.835 1.00 44.70 -1 TRP D O 1
ATOM 3892 N N . ILE D 1 7 ? 20.618 83.299 38.289 1.00 45.78 0 ILE D N 1
ATOM 3893 C CA . ILE D 1 7 ? 19.379 83.110 37.544 1.00 43.61 0 ILE D CA 1
ATOM 3894 C C . ILE D 1 7 ? 18.408 82.221 38.312 1.00 40.76 0 ILE D C 1
ATOM 3895 O O . ILE D 1 7 ? 17.189 82.398 38.212 1.00 44.12 0 ILE D O 1
ATOM 3900 N N . SER D 1 8 ? 18.917 81.259 39.087 1.00 41.93 1 SER D N 1
ATOM 3901 C CA . SER D 1 8 ? 18.023 80.381 39.835 1.00 41.67 1 SER D CA 1
ATOM 3902 C C . SER D 1 8 ? 17.274 81.152 40.908 1.00 42.01 1 SER D C 1
ATOM 3903 O O . SER D 1 8 ? 16.066 80.962 41.090 1.00 39.42 1 SER D O 1
ATOM 3906 N N . SER D 1 9 ? 17.977 82.026 41.627 1.00 40.73 2 SER D N 1
ATOM 3907 C CA . SER D 1 9 ? 17.324 82.836 42.646 1.00 44.42 2 SER D CA 1
ATOM 3908 C C . SER D 1 9 ? 16.377 83.857 42.028 1.00 47.05 2 SER D C 1
ATOM 3909 O O . SER D 1 9 ? 15.330 84.159 42.611 1.00 52.43 2 SER D O 1
ATOM 3912 N N . ALA D 1 10 ? 16.716 84.388 40.850 1.00 44.48 3 ALA D N 1
ATOM 3913 C CA . ALA D 1 10 ? 15.861 85.397 40.232 1.00 46.72 3 ALA D CA 1
ATOM 3914 C C . ALA D 1 10 ? 14.529 84.811 39.778 1.00 46.00 3 ALA D C 1
ATOM 3915 O O . ALA D 1 10 ? 13.513 85.515 39.784 1.00 50.23 3 ALA D O 1
ATOM 3917 N N . LEU D 1 11 ? 14.510 83.534 39.392 1.00 45.91 4 LEU D N 1
ATOM 3918 C CA . LEU D 1 11 ? 13.284 82.897 38.929 1.00 45.80 4 LEU D CA 1
ATOM 3919 C C . LEU D 1 11 ? 12.322 82.567 40.060 1.00 46.87 4 LEU D C 1
ATOM 3920 O O . LEU D 1 11 ? 11.134 82.355 39.800 1.00 51.60 4 LEU D O 1
ATOM 3925 N N . ILE D 1 12 ? 12.800 82.510 41.302 1.00 46.94 5 ILE D N 1
ATOM 3926 C CA . ILE D 1 12 ? 11.971 82.112 42.432 1.00 52.15 5 ILE D CA 1
ATOM 3927 C C . ILE D 1 12 ? 11.890 83.179 43.511 1.00 49.79 5 ILE D C 1
ATOM 3928 O O . ILE D 1 12 ? 11.250 82.949 44.543 1.00 51.43 5 ILE D O 1
ATOM 3933 N N . LYS D 1 13 ? 12.513 84.339 43.312 1.00 53.18 6 LYS D N 1
ATOM 3934 C CA . LYS D 1 13 ? 12.568 85.337 44.371 1.00 55.89 6 LYS D CA 1
ATOM 3935 C C . LYS D 1 13 ? 11.180 85.896 44.651 1.00 56.77 6 LYS D C 1
ATOM 3936 O O . LYS D 1 13 ? 10.438 86.251 43.729 1.00 48.09 6 LYS D O 1
ATOM 3942 N N . GLU D 1 14 ? 10.832 85.968 45.929 1.00 57.00 7 GLU D N 1
ATOM 3943 C CA . GLU D 1 14 ? 9.557 86.505 46.374 1.00 60.07 7 GLU D CA 1
ATOM 3944 C C . GLU D 1 14 ? 9.791 87.847 47.054 1.00 61.57 7 GLU D C 1
ATOM 3945 O O . GLU D 1 14 ? 10.673 87.967 47.912 1.00 66.12 7 GLU D O 1
ATOM 3951 N N . ARG D 1 15 ? 9.014 88.859 46.654 1.00 56.53 8 ARG D N 1
ATOM 3952 C CA . ARG D 1 15 ? 9.066 90.198 47.242 1.00 61.39 8 ARG D CA 1
ATOM 3953 C C . ARG D 1 15 ? 7.724 90.468 47.919 1.00 57.22 8 ARG D C 1
ATOM 3954 O O . ARG D 1 15 ? 6.840 91.119 47.338 1.00 57.91 8 ARG D O 1
ATOM 3962 N N . PRO D 1 16 ? 7.539 89.992 49.150 1.00 55.41 9 PRO D N 1
ATOM 3963 C CA . PRO D 1 16 ? 6.221 90.079 49.794 1.00 53.76 9 PRO D CA 1
ATOM 3964 C C . PRO D 1 16 ? 5.873 91.502 50.210 1.00 43.59 9 PRO D C 1
ATOM 3965 O O . PRO D 1 16 ? 6.739 92.344 50.460 1.00 38.93 9 PRO D O 1
ATOM 3969 N N . SER D 1 17 ? 4.568 91.752 50.291 1.00 49.91 10 SER D N 1
ATOM 3970 C CA . SER D 1 17 ? 4.053 93.050 50.708 1.00 49.81 10 SER D CA 1
ATOM 3971 C C . SER D 1 17 ? 4.032 93.160 52.227 1.00 42.05 10 SER D C 1
ATOM 3972 O O . SER D 1 17 ? 3.610 92.234 52.923 1.00 43.70 10 SER D O 1
ATOM 3975 N N . ALA D 1 18 ? 4.484 94.307 52.742 1.00 42.14 11 ALA D N 1
ATOM 3976 C CA . ALA D 1 18 ? 4.501 94.513 54.188 1.00 43.46 11 ALA D CA 1
ATOM 3977 C C . ALA D 1 18 ? 3.091 94.494 54.773 1.00 42.03 11 ALA D C 1
ATOM 3978 O O . ALA D 1 18 ? 2.844 93.827 55.785 1.00 38.02 11 ALA D O 1
ATOM 3980 N N . ASP D 1 19 ? 2.149 95.209 54.145 1.00 41.30 12 ASP D N 1
ATOM 3981 C CA . ASP D 1 19 ? 0.781 95.249 54.661 1.00 43.65 12 ASP D CA 1
ATOM 3982 C C . ASP D 1 19 ? 0.111 93.881 54.583 1.00 41.29 12 ASP D C 1
ATOM 3983 O O . ASP D 1 19 ? -0.665 93.514 55.474 1.00 45.65 12 ASP D O 1
ATOM 3988 N N . ALA D 1 20 ? 0.393 93.115 53.523 1.00 40.39 13 ALA D N 1
ATOM 3989 C CA . ALA D 1 20 ? -0.198 91.786 53.382 1.00 41.01 13 ALA D CA 1
ATOM 3990 C C . ALA D 1 20 ? 0.413 90.798 54.368 1.00 36.36 13 ALA D C 1
ATOM 3991 O O . ALA D 1 20 ? -0.285 89.921 54.889 1.00 40.30 13 ALA D O 1
ATOM 3993 N N . VAL D 1 21 ? 1.717 90.916 54.621 1.00 38.70 14 VAL D N 1
ATOM 3994 C CA . VAL D 1 21 ? 2.376 90.026 55.571 1.00 40.55 14 VAL D CA 1
ATOM 3995 C C . VAL D 1 21 ? 1.860 90.273 56.985 1.00 41.24 14 VAL D C 1
ATOM 3996 O O . VAL D 1 21 ? 1.583 89.327 57.732 1.00 43.91 14 VAL D O 1
ATOM 4000 N N . LEU D 1 22 ? 1.717 91.544 57.375 1.00 40.85 15 LEU D N 1
ATOM 4001 C CA . LEU D 1 22 ? 1.201 91.848 58.707 1.00 35.25 15 LEU D CA 1
ATOM 4002 C C . LEU D 1 22 ? -0.238 91.375 58.862 1.00 38.23 15 LEU D C 1
ATOM 4003 O O . LEU D 1 22 ? -0.605 90.824 59.906 1.00 38.22 15 LEU D O 1
ATOM 4008 N N . ALA D 1 23 ? -1.070 91.580 57.838 1.00 39.23 16 ALA D N 1
ATOM 4009 C CA . ALA D 1 23 ? -2.454 91.124 57.921 1.00 41.52 16 ALA D CA 1
ATOM 4010 C C . ALA D 1 23 ? -2.522 89.611 58.090 1.00 39.94 16 ALA D C 1
ATOM 4011 O O . ALA D 1 23 ? -3.294 89.105 58.913 1.00 39.87 16 ALA D O 1
ATOM 4013 N N . LYS D 1 24 ? -1.706 88.874 57.332 1.00 42.99 17 LYS D N 1
ATOM 4014 C CA . LYS D 1 24 ? -1.653 87.424 57.490 1.00 42.44 17 LYS D CA 1
ATOM 4015 C C . LYS D 1 24 ? -1.120 87.024 58.861 1.00 39.39 17 LYS D C 1
ATOM 4016 O O . LYS D 1 24 ? -1.612 86.059 59.455 1.00 36.93 17 LYS D O 1
ATOM 4022 N N . ALA D 1 25 ? -0.143 87.766 59.390 1.00 37.90 18 ALA D N 1
ATOM 4023 C CA . ALA D 1 25 ? 0.460 87.401 60.669 1.00 40.36 18 ALA D CA 1
ATOM 4024 C C . ALA D 1 25 ? -0.503 87.611 61.832 1.00 33.00 18 ALA D C 1
ATOM 4025 O O . ALA D 1 25 ? -0.549 86.790 62.753 1.00 36.70 18 ALA D O 1
ATOM 4027 N N . VAL D 1 26 ? -1.268 88.706 61.823 1.00 33.82 19 VAL D N 1
ATOM 4028 C CA . VAL D 1 26 ? -2.141 88.974 62.964 1.00 37.75 19 VAL D CA 1
ATOM 4029 C C . VAL D 1 26 ? -3.357 88.058 62.947 1.00 39.42 19 VAL D C 1
ATOM 4030 O O . VAL D 1 26 ? -3.859 87.664 64.008 1.00 42.31 19 VAL D O 1
ATOM 4034 N N . LEU D 1 27 ? -3.849 87.699 61.758 1.00 36.40 20 LEU D N 1
ATOM 4035 C CA . LEU D 1 27 ? -4.947 86.744 61.673 1.00 41.59 20 LEU D CA 1
ATOM 4036 C C . LEU D 1 27 ? -4.491 85.353 62.084 1.00 39.82 20 LEU D C 1
ATOM 4037 O O . LEU D 1 27 ? -5.260 84.593 62.683 1.00 45.62 20 LEU D O 1
ATOM 4042 N N . ALA D 1 28 ? -3.245 84.999 61.764 1.00 40.68 21 ALA D N 1
ATOM 4043 C CA . ALA D 1 28 ? -2.723 83.712 62.203 1.00 45.75 21 ALA D CA 1
ATOM 4044 C C . ALA D 1 28 ? -2.492 83.707 63.710 1.00 40.83 21 ALA D C 1
ATOM 4045 O O . ALA D 1 28 ? -2.748 82.700 64.380 1.00 38.28 21 ALA D O 1
ATOM 4047 N N . ALA D 1 29 ? -2.021 84.829 64.262 1.00 41.93 22 ALA D N 1
ATOM 4048 C CA . ALA D 1 29 ? -1.874 84.936 65.710 1.00 40.22 22 ALA D CA 1
ATOM 4049 C C . ALA D 1 29 ? -3.228 84.888 66.406 1.00 40.97 22 ALA D C 1
ATOM 4050 O O . ALA D 1 29 ? -3.355 84.305 67.489 1.00 41.40 22 ALA D O 1
ATOM 4052 N N . ARG D 1 30 ? -4.252 85.496 65.799 1.00 40.74 23 ARG D N 1
ATOM 4053 C CA . ARG D 1 30 ? -5.598 85.435 66.363 1.00 47.90 23 ARG D CA 1
ATOM 4054 C C . ARG D 1 30 ? -6.105 83.998 66.431 1.00 51.96 23 ARG D C 1
ATOM 4055 O O . ARG D 1 30 ? -6.710 83.589 67.431 1.00 45.56 23 ARG D O 1
ATOM 4063 N N . GLU D 1 31 ? -5.869 83.222 65.369 1.00 45.99 24 GLU D N 1
ATOM 4064 C CA . GLU D 1 31 ? -6.279 81.821 65.343 1.00 46.61 24 GLU D CA 1
ATOM 4065 C C . GLU D 1 31 ? -5.596 81.023 66.444 1.00 47.80 24 GLU D C 1
ATOM 4066 O O . GLU D 1 31 ? -6.252 80.303 67.206 1.00 51.92 24 GLU D O 1
ATOM 4072 N N . GLN D 1 32 ? -4.268 81.124 66.529 1.00 44.99 25 GLN D N 1
ATOM 4073 C CA . GLN D 1 32 ? -3.527 80.273 67.452 1.00 51.26 25 GLN D CA 1
ATOM 4074 C C . GLN D 1 32 ? -3.784 80.655 68.903 1.00 42.76 25 GLN D C 1
ATOM 4075 O O . GLN D 1 32 ? -3.797 79.783 69.779 1.00 45.99 25 GLN D O 1
ATOM 4081 N N . LEU D 1 33 ? -3.997 81.940 69.179 1.00 45.04 26 LEU D N 1
ATOM 4082 C CA . LEU D 1 33 ? -4.293 82.384 70.534 1.00 46.45 26 LEU D CA 1
ATOM 4083 C C . LEU D 1 33 ? -5.759 82.204 70.912 1.00 47.29 26 LEU D C 1
ATOM 4084 O O . LEU D 1 33 ? -6.120 82.475 72.061 1.00 43.39 26 LEU D O 1
ATOM 4089 N N . GLY D 1 34 ? -6.604 81.755 69.986 1.00 47.99 27 GLY D N 1
ATOM 4090 C CA . GLY D 1 34 ? -8.005 81.535 70.296 1.00 48.71 27 GLY D CA 1
ATOM 4091 C C . GLY D 1 34 ? -8.819 82.793 70.503 1.00 53.10 27 GLY D C 1
ATOM 4092 O O . GLY D 1 34 ? -9.819 82.763 71.227 1.00 48.15 27 GLY D O 1
ATOM 4093 N N . LEU D 1 35 ? -8.423 83.902 69.883 1.00 51.52 28 LEU D N 1
ATOM 4094 C CA . LEU D 1 35 ? -9.161 85.148 70.026 1.00 51.21 28 LEU D CA 1
ATOM 4095 C C . LEU D 1 35 ? -10.331 85.188 69.052 1.00 53.43 28 LEU D C 1
ATOM 4096 O O . LEU D 1 35 ? -10.219 84.748 67.904 1.00 49.95 28 LEU D O 1
ATOM 4101 N N . THR D 1 36 ? -11.460 85.715 69.517 1.00 51.41 29 THR D N 1
ATOM 4102 C CA . THR D 1 36 ? -12.591 85.913 68.628 1.00 52.94 29 THR D CA 1
ATOM 4103 C C . THR D 1 36 ? -12.355 87.134 67.745 1.00 52.86 29 THR D C 1
ATOM 4104 O O . THR D 1 36 ? -11.423 87.917 67.950 1.00 49.89 29 THR D O 1
ATOM 4108 N N . GLN D 1 37 ? -13.236 87.303 66.759 1.00 57.20 30 GLN D N 1
ATOM 4109 C CA . GLN D 1 37 ? -13.128 88.449 65.867 1.00 58.77 30 GLN D CA 1
ATOM 4110 C C . GLN D 1 37 ? -13.328 89.757 66.622 1.00 59.29 30 GLN D C 1
ATOM 4111 O O . GLN D 1 37 ? -12.774 90.792 66.232 1.00 57.70 30 GLN D O 1
ATOM 4117 N N . LEU D 1 38 ? -14.104 89.730 67.708 1.00 52.66 31 LEU D N 1
ATOM 4118 C CA . LEU D 1 38 ? -14.343 90.937 68.490 1.00 55.24 31 LEU D CA 1
ATOM 4119 C C . LEU D 1 38 ? -13.235 91.192 69.507 1.00 54.53 31 LEU D C 1
ATOM 4120 O O . LEU D 1 38 ? -12.918 92.353 69.791 1.00 49.69 31 LEU D O 1
ATOM 4125 N N . GLU D 1 39 ? -12.635 90.133 70.061 1.00 49.43 32 GLU D N 1
ATOM 4126 C CA . GLU D 1 39 ? -11.494 90.317 70.955 1.00 50.33 32 GLU D CA 1
ATOM 4127 C C . GLU D 1 39 ? -10.308 90.926 70.216 1.00 50.39 32 GLU D C 1
ATOM 4128 O O . GLU D 1 39 ? -9.653 91.839 70.731 1.00 45.28 32 GLU D O 1
ATOM 4134 N N . LEU D 1 40 ? -10.016 90.436 69.009 1.00 45.01 33 LEU D N 1
ATOM 4135 C CA . LEU D 1 40 ? -8.973 91.058 68.201 1.00 45.43 33 LEU D CA 1
ATOM 4136 C C . LEU D 1 40 ? -9.326 92.503 67.874 1.00 50.15 33 LEU D C 1
ATOM 4137 O O . LEU D 1 40 ? -8.467 93.389 67.936 1.00 44.35 33 LEU D O 1
ATOM 4142 N N . ALA D 1 41 ? -10.593 92.761 67.539 1.00 49.42 34 ALA D N 1
ATOM 4143 C CA . ALA D 1 41 ? -11.002 94.114 67.179 1.00 50.14 34 ALA D CA 1
ATOM 4144 C C . ALA D 1 41 ? -10.817 95.079 68.344 1.00 50.25 34 ALA D C 1
ATOM 4145 O O . ALA D 1 41 ? -10.469 96.248 68.143 1.00 52.81 34 ALA D O 1
ATOM 4147 N N . GLY D 1 42 ? -11.042 94.608 69.572 1.00 48.10 35 GLY D N 1
ATOM 4148 C CA . GLY D 1 42 ? -10.859 95.464 70.730 1.00 45.97 35 GLY D CA 1
ATOM 4149 C C . GLY D 1 42 ? -9.414 95.686 71.111 1.00 49.37 35 GLY D C 1
ATOM 4150 O O . GLY D 1 42 ? -9.111 96.646 71.833 1.00 55.73 35 GLY D O 1
ATOM 4151 N N . ILE D 1 43 ? -8.514 94.823 70.648 1.00 44.26 36 ILE D N 1
ATOM 4152 C CA . ILE D 1 43 ? -7.090 94.982 70.936 1.00 44.03 36 ILE D CA 1
ATOM 4153 C C . ILE D 1 43 ? -6.429 95.946 69.959 1.00 46.31 36 ILE D C 1
ATOM 4154 O O . ILE D 1 43 ? -5.616 96.781 70.360 1.00 45.91 36 ILE D O 1
ATOM 4159 N N . VAL D 1 44 ? -6.758 95.846 68.672 1.00 44.65 37 VAL D N 1
ATOM 4160 C CA . VAL D 1 44 ? -6.157 96.723 67.673 1.00 47.16 37 VAL D CA 1
ATOM 4161 C C . VAL D 1 44 ? -6.995 97.968 67.398 1.00 49.70 37 VAL D C 1
ATOM 4162 O O . VAL D 1 44 ? -6.487 98.919 66.785 1.00 52.15 37 VAL D O 1
ATOM 4166 N N . GLY D 1 45 ? -8.256 97.985 67.822 1.00 54.89 38 GLY D N 1
ATOM 4167 C CA . GLY D 1 45 ? -9.067 99.182 67.727 1.00 54.01 38 GLY D CA 1
ATOM 4168 C C . GLY D 1 45 ? -9.797 99.411 66.424 1.00 53.38 38 GLY D C 1
ATOM 4169 O O . GLY D 1 45 ? -9.988 100.568 66.033 1.00 56.33 38 GLY D O 1
ATOM 4170 N N . VAL D 1 46 ? -10.217 98.351 65.734 1.00 51.56 39 VAL D N 1
ATOM 4171 C CA . VAL D 1 46 ? -11.025 98.485 64.525 1.00 54.01 39 VAL D CA 1
ATOM 4172 C C . VAL D 1 46 ? -12.318 97.709 64.730 1.00 63.12 39 VAL D C 1
ATOM 4173 O O . VAL D 1 46 ? -12.532 97.113 65.791 1.00 66.84 39 VAL D O 1
ATOM 4177 N N . ASP D 1 47 ? -13.191 97.710 63.728 1.00 64.43 40 ASP D N 1
ATOM 4178 C CA . ASP D 1 47 ? -14.395 96.899 63.775 1.00 69.29 40 ASP D CA 1
ATOM 4179 C C . ASP D 1 47 ? -14.169 95.611 62.983 1.00 71.04 40 ASP D C 1
ATOM 4180 O O . ASP D 1 47 ? -13.124 95.408 62.360 1.00 71.71 40 ASP D O 1
ATOM 4185 N N . ARG D 1 48 ? -15.165 94.723 63.012 1.00 73.08 41 ARG D N 1
ATOM 4186 C CA . ARG D 1 48 ? -15.034 93.436 62.339 1.00 74.49 41 ARG D CA 1
ATOM 4187 C C . ARG D 1 48 ? -15.140 93.543 60.822 1.00 72.42 41 ARG D C 1
ATOM 4188 O O . ARG D 1 48 ? -14.716 92.617 60.121 1.00 70.75 41 ARG D O 1
ATOM 4196 N N . SER D 1 49 ? -15.689 94.642 60.298 1.00 72.12 42 SER D N 1
ATOM 4197 C CA . SER D 1 49 ? -15.683 94.837 58.851 1.00 75.69 42 SER D CA 1
ATOM 4198 C C . SER D 1 49 ? -14.275 95.114 58.344 1.00 73.91 42 SER D C 1
ATOM 4199 O O . SER D 1 49 ? -13.885 94.626 57.277 1.00 78.68 42 SER D O 1
ATOM 4202 N N . ALA D 1 50 ? -13.497 95.895 59.097 1.00 72.17 43 ALA D N 1
ATOM 4203 C CA . ALA D 1 50 ? -12.115 96.157 58.720 1.00 71.43 43 ALA D CA 1
ATOM 4204 C C . ALA D 1 50 ? -11.230 94.930 58.887 1.00 67.94 43 ALA D C 1
ATOM 4205 O O . ALA D 1 50 ? -10.197 94.834 58.217 1.00 72.24 43 ALA D O 1
ATOM 4207 N N . ILE D 1 51 ? -11.609 93.991 59.758 1.00 66.55 44 ILE D N 1
ATOM 4208 C CA . ILE D 1 51 ? -10.814 92.779 59.935 1.00 67.30 44 ILE D CA 1
ATOM 4209 C C . ILE D 1 51 ? -10.902 91.900 58.693 1.00 73.53 44 ILE D C 1
ATOM 4210 O O . ILE D 1 51 ? -9.881 91.453 58.158 1.00 74.24 44 ILE D O 1
ATOM 4215 N N . SER D 1 52 ? -12.121 91.634 58.219 1.00 77.53 45 SER D N 1
ATOM 4216 C CA . SER D 1 52 ? -12.278 90.891 56.975 1.00 75.31 45 SER D CA 1
ATOM 4217 C C . SER D 1 52 ? -11.761 91.675 55.779 1.00 73.57 45 SER D C 1
ATOM 4218 O O . SER D 1 52 ? -11.396 91.071 54.766 1.00 77.07 45 SER D O 1
ATOM 4221 N N . ARG D 1 53 ? -11.721 93.004 55.877 1.00 71.97 46 ARG D N 1
ATOM 4222 C CA . ARG D 1 53 ? -11.177 93.824 54.804 1.00 70.56 46 ARG D CA 1
ATOM 4223 C C . ARG D 1 53 ? -9.657 93.744 54.720 1.00 73.77 46 ARG D C 1
ATOM 4224 O O . ARG D 1 53 ? -9.086 94.199 53.723 1.00 73.39 46 ARG D O 1
ATOM 4232 N N . TRP D 1 54 ? -8.992 93.175 55.731 1.00 71.80 47 TRP D N 1
ATOM 4233 C CA . TRP D 1 54 ? -7.539 93.039 55.681 1.00 65.10 47 TRP D CA 1
ATOM 4234 C C . TRP D 1 54 ? -7.098 92.081 54.582 1.00 71.06 47 TRP D C 1
ATOM 4235 O O . TRP D 1 54 ? -6.037 92.279 53.980 1.00 60.49 47 TRP D O 1
ATOM 4246 N N . LYS D 1 55 ? -7.892 91.044 54.304 1.00 74.43 48 LYS D N 1
ATOM 4247 C CA . LYS D 1 55 ? -7.512 90.058 53.299 1.00 71.52 48 LYS D CA 1
ATOM 4248 C C . LYS D 1 55 ? -7.480 90.641 51.890 1.00 68.70 48 LYS D C 1
ATOM 4249 O O . LYS D 1 55 ? -6.821 90.073 51.015 1.00 69.01 48 LYS D O 1
ATOM 4255 N N . THR D 1 56 ? -8.170 91.754 51.650 1.00 76.04 49 THR D N 1
ATOM 4256 C CA . THR D 1 56 ? -8.167 92.383 50.336 1.00 75.02 49 THR D CA 1
ATOM 4257 C C . THR D 1 56 ? -7.122 93.481 50.223 1.00 71.88 49 THR D C 1
ATOM 4258 O O . THR D 1 56 ? -6.576 93.702 49.134 1.00 64.72 49 THR D O 1
ATOM 4262 N N . GLN D 1 57 ? -6.823 94.158 51.329 1.00 71.05 50 GLN D N 1
ATOM 4263 C CA . GLN D 1 57 ? -5.917 95.298 51.345 1.00 69.21 50 GLN D CA 1
ATOM 4264 C C . GLN D 1 57 ? -4.645 95.064 52.141 1.00 63.00 50 GLN D C 1
ATOM 4265 O O . GLN D 1 57 ? -3.609 95.648 51.813 1.00 68.38 50 GLN D O 1
ATOM 4271 N N . GLY D 1 58 ? -4.684 94.222 53.161 1.00 54.93 51 GLY D N 1
ATOM 4272 C CA . GLY D 1 58 ? -3.593 94.165 54.108 1.00 54.96 51 GLY D CA 1
ATOM 4273 C C . GLY D 1 58 ? -3.827 95.154 55.225 1.00 56.61 51 GLY D C 1
ATOM 4274 O O . GLY D 1 58 ? -4.791 95.921 55.240 1.00 53.01 51 GLY D O 1
ATOM 4275 N N . LEU D 1 59 ? -2.925 95.131 56.192 1.00 47.58 52 LEU D N 1
ATOM 4276 C CA . LEU D 1 59 ? -2.997 96.035 57.326 1.00 44.65 52 LEU D CA 1
ATOM 4277 C C . LEU D 1 59 ? -1.862 97.039 57.203 1.00 44.81 52 LEU D C 1
ATOM 4278 O O . LEU D 1 59 ? -0.688 96.656 57.204 1.00 43.82 52 LEU D O 1
ATOM 4283 N N . ARG D 1 60 ? -2.219 98.317 57.076 1.00 43.05 53 ARG D N 1
ATOM 4284 C CA . ARG D 1 60 ? -1.246 99.393 56.940 1.00 44.37 53 ARG D CA 1
ATOM 4285 C C . ARG D 1 60 ? -0.273 99.387 58.112 1.00 44.73 53 ARG D C 1
ATOM 4286 O O . ARG D 1 60 ? -0.659 99.673 59.251 1.00 43.66 53 ARG D O 1
ATOM 4294 N N . VAL D 1 61 ? 0.989 99.057 57.836 1.00 44.39 54 VAL D N 1
ATOM 4295 C CA . VAL D 1 61 ? 1.977 98.912 58.900 1.00 44.23 54 VAL D CA 1
ATOM 4296 C C . VAL D 1 61 ? 2.268 100.255 59.556 1.00 43.83 54 VAL D C 1
ATOM 4297 O O . VAL D 1 61 ? 2.383 100.347 60.785 1.00 45.30 54 VAL D O 1
ATOM 4301 N N . ASP D 1 62 ? 2.383 101.317 58.758 1.00 48.46 55 ASP D N 1
ATOM 4302 C CA . ASP D 1 62 ? 2.722 102.641 59.269 1.00 53.50 55 ASP D CA 1
ATOM 4303 C C . ASP D 1 62 ? 1.561 103.327 59.989 1.00 57.24 55 ASP D C 1
ATOM 4304 O O . ASP D 1 62 ? 1.699 104.493 60.373 1.00 66.00 55 ASP D O 1
ATOM 4309 N N . SER D 1 63 ? 0.435 102.646 60.173 1.00 53.26 56 SER D N 1
ATOM 4310 C CA . SER D 1 63 ? -0.708 103.217 60.869 1.00 47.94 56 SER D CA 1
ATOM 4311 C C . SER D 1 63 ? -0.668 102.849 62.348 1.00 48.26 56 SER D C 1
ATOM 4312 O O . SER D 1 63 ? 0.063 101.950 62.772 1.00 48.56 56 SER D O 1
ATOM 4315 N N . LYS D 1 64 ? -1.476 103.562 63.137 1.00 45.12 57 LYS D N 1
ATOM 4316 C CA . LYS D 1 64 ? -1.539 103.276 64.565 1.00 47.71 57 LYS D CA 1
ATOM 4317 C C . LYS D 1 64 ? -2.145 101.904 64.828 1.00 46.14 57 LYS D C 1
ATOM 4318 O O . LYS D 1 64 ? -1.764 101.231 65.793 1.00 44.10 57 LYS D O 1
ATOM 4324 N N . THR D 1 65 ? -3.081 101.476 63.979 1.00 44.32 58 THR D N 1
ATOM 4325 C CA . THR D 1 65 ? -3.593 100.113 64.056 1.00 38.81 58 THR D CA 1
ATOM 4326 C C . THR D 1 65 ? -2.495 99.088 63.796 1.00 36.43 58 THR D C 1
ATOM 4327 O O . THR D 1 65 ? -2.502 98.006 64.392 1.00 40.60 58 THR D O 1
ATOM 4331 N N . GLY D 1 66 ? -1.540 99.413 62.920 1.00 46.78 59 GLY D N 1
ATOM 4332 C CA . GLY D 1 66 ? -0.455 98.486 62.646 1.00 41.58 59 GLY D CA 1
ATOM 4333 C C . GLY D 1 66 ? 0.420 98.235 63.859 1.00 40.94 59 GLY D C 1
ATOM 4334 O O . GLY D 1 66 ? 0.818 97.098 64.123 1.00 41.46 59 GLY D O 1
ATOM 4335 N N . GLU D 1 67 ? 0.727 99.295 64.616 1.00 43.61 60 GLU D N 1
ATOM 4336 C CA . GLU D 1 67 ? 1.531 99.154 65.828 1.00 45.35 60 GLU D CA 1
ATOM 4337 C C . GLU D 1 67 ? 0.863 98.231 66.834 1.00 38.86 60 GLU D C 1
ATOM 4338 O O . GLU D 1 67 ? 1.493 97.305 67.361 1.00 42.18 60 GLU D O 1
ATOM 4344 N N . LEU D 1 68 ? -0.411 98.490 67.136 1.00 38.47 61 LEU D N 1
ATOM 4345 C CA . LEU D 1 68 ? -1.144 97.623 68.047 1.00 38.89 61 LEU D CA 1
ATOM 4346 C C . LEU D 1 68 ? -1.140 96.184 67.553 1.00 35.92 61 LEU D C 1
ATOM 4347 O O . LEU D 1 68 ? -1.024 95.253 68.355 1.00 38.27 61 LEU D O 1
ATOM 4352 N N . ALA D 1 69 ? -1.234 95.985 66.238 1.00 36.37 62 ALA D N 1
ATOM 4353 C CA . ALA D 1 69 ? -1.143 94.638 65.689 1.00 36.78 62 ALA D CA 1
ATOM 4354 C C . ALA D 1 69 ? 0.270 94.088 65.822 1.00 36.69 62 ALA D C 1
ATOM 4355 O O . ALA D 1 69 ? 0.453 92.900 66.110 1.00 35.21 62 ALA D O 1
ATOM 4357 N N . LEU D 1 70 ? 1.282 94.938 65.615 1.00 33.62 63 LEU D N 1
ATOM 4358 C CA . LEU D 1 70 ? 2.664 94.511 65.815 1.00 36.06 63 LEU D CA 1
ATOM 4359 C C . LEU D 1 70 ? 2.923 94.149 67.274 1.00 38.55 63 LEU D C 1
ATOM 4360 O O . LEU D 1 70 ? 3.597 93.152 67.565 1.00 33.03 63 LEU D O 1
ATOM 4365 N N . LEU D 1 71 ? 2.399 94.948 68.211 1.00 36.36 64 LEU D N 1
ATOM 4366 C CA . LEU D 1 71 ? 2.528 94.599 69.623 1.00 36.06 64 LEU D CA 1
ATOM 4367 C C . LEU D 1 71 ? 1.805 93.293 69.928 1.00 32.09 64 LEU D C 1
ATOM 4368 O O . LEU D 1 71 ? 2.289 92.474 70.718 1.00 35.55 64 LEU D O 1
ATOM 4373 N N . LEU D 1 72 ? 0.647 93.076 69.302 1.00 32.98 65 LEU D N 1
ATOM 4374 C CA . LEU D 1 72 ? -0.078 91.829 69.517 1.00 37.11 65 LEU D CA 1
ATOM 4375 C C . LEU D 1 72 ? 0.713 90.629 69.000 1.00 37.89 65 LEU D C 1
ATOM 4376 O O . LEU D 1 72 ? 0.749 89.580 69.652 1.00 38.14 65 LEU D O 1
ATOM 4381 N N . VAL D 1 73 ? 1.370 90.768 67.842 1.00 34.24 66 VAL D N 1
ATOM 4382 C CA . VAL D 1 73 ? 2.218 89.689 67.335 1.00 35.34 66 VAL D CA 1
ATOM 4383 C C . VAL D 1 73 ? 3.396 89.442 68.274 1.00 35.31 66 VAL D C 1
ATOM 4384 O O . VAL D 1 73 ? 3.768 88.291 68.535 1.00 36.38 66 VAL D O 1
ATOM 4388 N N . ARG D 1 74 ? 3.992 90.513 68.808 1.00 27.86 67 ARG D N 1
ATOM 4389 C CA . ARG D 1 74 ? 5.087 90.354 69.762 1.00 29.58 67 ARG D CA 1
ATOM 4390 C C . ARG D 1 74 ? 4.635 89.649 71.037 1.00 36.42 67 ARG D C 1
ATOM 4391 O O . ARG D 1 74 ? 5.429 88.931 71.655 1.00 34.17 67 ARG D O 1
ATOM 4399 N N . VAL D 1 75 ? 3.380 89.843 71.451 1.00 35.45 68 VAL D N 1
ATOM 4400 C CA . VAL D 1 75 ? 2.863 89.117 72.610 1.00 36.36 68 VAL D CA 1
ATOM 4401 C C . VAL D 1 75 ? 2.801 87.623 72.312 1.00 33.73 68 VAL D C 1
ATOM 4402 O O . VAL D 1 75 ? 3.300 86.797 73.087 1.00 34.76 68 VAL D O 1
ATOM 4406 N N . TYR D 1 76 ? 2.195 87.255 71.179 1.00 36.17 69 TYR D N 1
ATOM 4407 C CA . TYR D 1 76 ? 2.202 85.860 70.749 1.00 40.20 69 TYR D CA 1
ATOM 4408 C C . TYR D 1 76 ? 3.624 85.326 70.625 1.00 35.24 69 TYR D C 1
ATOM 4409 O O . TYR D 1 76 ? 3.899 84.177 70.989 1.00 33.67 69 TYR D O 1
ATOM 4418 N N . ARG D 1 77 ? 4.536 86.149 70.099 1.00 32.62 70 ARG D N 1
ATOM 4419 C CA . ARG D 1 77 ? 5.917 85.724 69.887 1.00 34.87 70 ARG D CA 1
ATOM 4420 C C . ARG D 1 77 ? 6.599 85.387 71.206 1.00 33.49 70 ARG D C 1
ATOM 4421 O O . ARG D 1 77 ? 7.241 84.337 71.335 1.00 32.54 70 ARG D O 1
ATOM 4429 N N . ALA D 1 78 ? 6.457 86.261 72.204 1.00 35.24 71 ALA D N 1
ATOM 4430 C CA . ALA D 1 78 ? 7.083 86.009 73.497 1.00 36.13 71 ALA D CA 1
ATOM 4431 C C . ALA D 1 78 ? 6.408 84.852 74.226 1.00 33.80 71 ALA D C 1
ATOM 4432 O O . ALA D 1 78 ? 7.081 84.057 74.893 1.00 33.44 71 ALA D O 1
ATOM 4434 N N . LEU D 1 79 ? 5.082 84.736 74.108 1.00 36.96 72 LEU D N 1
ATOM 4435 C CA . LEU D 1 79 ? 4.376 83.624 74.740 1.00 40.17 72 LEU D CA 1
ATOM 4436 C C . LEU D 1 79 ? 4.807 82.288 74.152 1.00 33.90 72 LEU D C 1
ATOM 4437 O O . LEU D 1 79 ? 4.958 81.299 74.881 1.00 33.14 72 LEU D O 1
ATOM 4442 N N . TYR D 1 80 ? 4.987 82.236 72.830 1.00 34.59 73 TYR D N 1
ATOM 4443 C CA . TYR D 1 80 ? 5.461 81.013 72.192 1.00 33.47 73 TYR D CA 1
ATOM 4444 C C . TYR D 1 80 ? 6.821 80.602 72.745 1.00 29.98 73 TYR D C 1
ATOM 4445 O O . TYR D 1 80 ? 7.019 79.445 73.134 1.00 31.11 73 TYR D O 1
ATOM 4454 N N . ALA D 1 81 ? 7.759 81.548 72.817 1.00 32.67 74 ALA D N 1
ATOM 4455 C CA . ALA D 1 81 ? 9.098 81.231 73.301 1.00 35.98 74 ALA D CA 1
ATOM 4456 C C . ALA D 1 81 ? 9.086 80.836 74.775 1.00 34.92 74 ALA D C 1
ATOM 4457 O O . ALA D 1 81 ? 9.812 79.921 75.179 1.00 40.53 74 ALA D O 1
ATOM 4459 N N . LEU D 1 82 ? 8.263 81.503 75.593 1.00 40.44 75 LEU D N 1
ATOM 4460 C CA . LEU D 1 82 ? 8.232 81.210 77.026 1.00 35.51 75 LEU D CA 1
ATOM 4461 C C . LEU D 1 82 ? 7.575 79.869 77.327 1.00 40.42 75 LEU D C 1
ATOM 4462 O O . LEU D 1 82 ? 7.946 79.202 78.302 1.00 40.59 75 LEU D O 1
ATOM 4467 N N . PHE D 1 83 ? 6.585 79.467 76.532 1.00 36.75 76 PHE D N 1
ATOM 4468 C CA . PHE D 1 83 ? 5.849 78.235 76.779 1.00 39.84 76 PHE D CA 1
ATOM 4469 C C . PHE D 1 83 ? 6.187 77.141 75.771 1.00 38.18 76 PHE D C 1
ATOM 4470 O O . PHE D 1 83 ? 5.438 76.168 75.647 1.00 38.17 76 PHE D O 1
ATOM 4478 N N . GLY D 1 84 ? 7.299 77.282 75.051 1.00 35.63 77 GLY D N 1
ATOM 4479 C CA . GLY D 1 84 ? 7.737 76.248 74.127 1.00 35.91 77 GLY D CA 1
ATOM 4480 C C . GLY D 1 84 ? 6.736 75.890 73.052 1.00 34.63 77 GLY D C 1
ATOM 4481 O O . GLY D 1 84 ? 6.678 74.731 72.628 1.00 36.50 77 GLY D O 1
ATOM 4482 N N . GLY D 1 85 ? 5.938 76.854 72.599 1.00 37.66 78 GLY D N 1
ATOM 4483 C CA . GLY D 1 85 ? 4.963 76.601 71.558 1.00 40.68 78 GLY D CA 1
ATOM 4484 C C . GLY D 1 85 ? 3.742 75.814 71.981 1.00 40.50 78 GLY D C 1
ATOM 4485 O O . GLY D 1 85 ? 2.896 75.511 71.129 1.00 37.92 78 GLY D O 1
ATOM 4486 N N . GLN D 1 86 ? 3.614 75.471 73.259 1.00 42.42 79 GLN D N 1
ATOM 4487 C CA . GLN D 1 86 ? 2.456 74.711 73.723 1.00 40.51 79 GLN D CA 1
ATOM 4488 C C . GLN D 1 86 ? 1.233 75.621 73.710 1.00 43.93 79 GLN D C 1
ATOM 4489 O O . GLN D 1 86 ? 1.078 76.485 74.579 1.00 36.36 79 GLN D O 1
ATOM 4495 N N . GLN D 1 87 ? 0.367 75.425 72.712 1.00 39.77 80 GLN D N 1
ATOM 4496 C CA . GLN D 1 87 ? -0.664 76.409 72.399 1.00 42.72 80 GLN D CA 1
ATOM 4497 C C . GLN D 1 87 ? -1.622 76.623 73.566 1.00 50.19 80 GLN D C 1
ATOM 4498 O O . GLN D 1 87 ? -1.967 77.764 73.895 1.00 46.89 80 GLN D O 1
ATOM 4504 N N . GLU D 1 88 ? -2.082 75.539 74.196 1.00 49.60 81 GLU D N 1
ATOM 4505 C CA . GLU D 1 88 ? -3.108 75.708 75.220 1.00 51.50 81 GLU D CA 1
ATOM 4506 C C . GLU D 1 88 ? -2.553 76.324 76.499 1.00 47.50 81 GLU D C 1
ATOM 4507 O O . GLU D 1 88 ? -3.316 76.919 77.266 1.00 50.73 81 GLU D O 1
ATOM 4513 N N . ASP D 1 89 ? -1.246 76.202 76.740 1.00 46.58 82 ASP D N 1
ATOM 4514 C CA . ASP D 1 89 ? -0.626 76.938 77.836 1.00 42.48 82 ASP D CA 1
ATOM 4515 C C . ASP D 1 89 ? -0.502 78.419 77.507 1.00 50.38 82 ASP D C 1
ATOM 4516 O O . ASP D 1 89 ? -0.626 79.264 78.401 1.00 45.99 82 ASP D O 1
ATOM 4521 N N . MET D 1 90 ? -0.256 78.749 76.237 1.00 44.83 83 MET D N 1
ATOM 4522 C CA . MET D 1 90 ? -0.278 80.147 75.820 1.00 44.55 83 MET D CA 1
ATOM 4523 C C . MET D 1 90 ? -1.680 80.727 75.937 1.00 42.58 83 MET D C 1
ATOM 4524 O O . MET D 1 90 ? -1.854 81.848 76.429 1.00 40.92 83 MET D O 1
ATOM 4529 N N . ARG D 1 91 ? -2.690 79.977 75.487 1.00 45.42 84 ARG D N 1
ATOM 4530 C CA . ARG D 1 91 ? -4.074 80.406 75.660 1.00 46.81 84 ARG D CA 1
ATOM 4531 C C . ARG D 1 91 ? -4.435 80.519 77.135 1.00 44.33 84 ARG D C 1
ATOM 4532 O O . ARG D 1 91 ? -5.179 81.423 77.533 1.00 46.48 84 ARG D O 1
ATOM 4540 N N . HIS D 1 92 ? -3.922 79.604 77.961 1.00 44.10 85 HIS D N 1
ATOM 4541 C CA . HIS D 1 92 ? -4.231 79.642 79.386 1.00 45.67 85 HIS D CA 1
ATOM 4542 C C . HIS D 1 92 ? -3.711 80.920 80.028 1.00 50.24 85 HIS D C 1
ATOM 4543 O O . HIS D 1 92 ? -4.412 81.548 80.828 1.00 50.72 85 HIS D O 1
ATOM 4550 N N . PHE D 1 93 ? -2.488 81.326 79.680 1.00 48.06 86 PHE D N 1
ATOM 4551 C CA . PHE D 1 93 ? -1.913 82.526 80.278 1.00 43.91 86 PHE D CA 1
ATOM 4552 C C . PHE D 1 93 ? -2.766 83.756 79.990 1.00 43.00 86 PHE D C 1
ATOM 4553 O O . PHE D 1 93 ? -2.960 84.604 80.868 1.00 41.76 86 PHE D O 1
ATOM 4561 N N . LEU D 1 94 ? -3.295 83.867 78.769 1.00 42.66 87 LEU D N 1
ATOM 4562 C CA . LEU D 1 94 ? -4.025 85.074 78.394 1.00 46.09 87 LEU D CA 1
ATOM 4563 C C . LEU D 1 94 ? -5.396 85.139 79.052 1.00 50.45 87 LEU D C 1
ATOM 4564 O O . LEU D 1 94 ? -5.910 86.236 79.301 1.00 48.64 87 LEU D O 1
ATOM 4569 N N . ARG D 1 95 ? -5.999 83.989 79.344 1.00 50.08 88 ARG D N 1
ATOM 4570 C CA . ARG D 1 95 ? -7.356 83.931 79.869 1.00 52.41 88 ARG D CA 1
ATOM 4571 C C . ARG D 1 95 ? -7.412 83.582 81.351 1.00 54.54 88 ARG D C 1
ATOM 4572 O O . ARG D 1 95 ? -8.498 83.297 81.867 1.00 53.46 88 ARG D O 1
ATOM 4580 N N . THR D 1 96 ? -6.275 83.605 82.050 1.00 50.43 89 THR D N 1
ATOM 4581 C CA . THR D 1 96 ? -6.236 83.329 83.480 1.00 52.33 89 THR D CA 1
ATOM 4582 C C . THR D 1 96 ? -5.786 84.567 84.235 1.00 53.67 89 THR D C 1
ATOM 4583 O O . THR D 1 96 ? -4.814 85.215 83.821 1.00 49.13 89 THR D O 1
ATOM 4587 N N . PRO D 1 97 ? -6.465 84.935 85.323 1.00 49.37 90 PRO D N 1
ATOM 4588 C CA . PRO D 1 97 ? -6.005 86.074 86.128 1.00 49.34 90 PRO D CA 1
ATOM 4589 C C . PRO D 1 97 ? -4.569 85.874 86.592 1.00 44.70 90 PRO D C 1
ATOM 4590 O O . PRO D 1 97 ? -4.160 84.769 86.955 1.00 47.67 90 PRO D O 1
ATOM 4594 N N . ASN D 1 98 ? -3.800 86.958 86.565 1.00 45.35 91 ASN D N 1
ATOM 4595 C CA . ASN D 1 98 ? -2.371 86.915 86.832 1.00 48.27 91 ASN D CA 1
ATOM 4596 C C . ASN D 1 98 ? -2.043 87.755 88.058 1.00 45.89 91 ASN D C 1
ATOM 4597 O O . ASN D 1 98 ? -2.553 88.869 88.214 1.00 46.46 91 ASN D O 1
ATOM 4602 N N . HIS D 1 99 ? -1.179 87.217 88.923 1.00 46.84 92 HIS D N 1
ATOM 4603 C CA . HIS D 1 99 ? -0.787 87.943 90.127 1.00 51.27 92 HIS D CA 1
ATOM 4604 C C . HIS D 1 99 ? 0.095 89.137 89.794 1.00 51.06 92 HIS D C 1
ATOM 4605 O O . HIS D 1 99 ? -0.085 90.225 90.355 1.00 50.64 92 HIS D O 1
ATOM 4612 N N . HIS D 1 100 ? 1.062 88.946 88.895 1.00 50.44 93 HIS D N 1
ATOM 4613 C CA . HIS D 1 100 ? 2.031 89.990 88.583 1.00 47.11 93 HIS D CA 1
ATOM 4614 C C . HIS D 1 100 ? 1.432 91.090 87.719 1.00 47.01 93 HIS D C 1
ATOM 4615 O O . HIS D 1 100 ? 1.860 92.246 87.810 1.00 50.11 93 HIS D O 1
ATOM 4622 N N . LEU D 1 101 ? 0.463 90.755 86.876 1.00 47.34 94 LEU D N 1
ATOM 4623 C CA . LEU D 1 101 ? -0.248 91.743 86.087 1.00 49.62 94 LEU D CA 1
ATOM 4624 C C . LEU D 1 101 ? -1.493 92.207 86.837 1.00 50.09 94 LEU D C 1
ATOM 4625 O O . LEU D 1 101 ? -1.872 91.656 87.874 1.00 52.30 94 LEU D O 1
ATOM 4630 N N . ALA D 1 102 ? -2.138 93.243 86.299 1.00 46.75 95 ALA D N 1
ATOM 4631 C CA . ALA D 1 102 ? -3.294 93.818 86.974 1.00 66.29 95 ALA D CA 1
ATOM 4632 C C . ALA D 1 102 ? -4.507 92.891 86.976 1.00 55.80 95 ALA D C 1
ATOM 4633 O O . ALA D 1 102 ? -5.457 93.149 87.722 1.00 59.04 95 ALA D O 1
ATOM 4635 N N . GLY D 1 103 ? -4.499 91.829 86.173 1.00 54.95 96 GLY D N 1
ATOM 4636 C CA . GLY D 1 103 ? -5.635 90.934 86.072 1.00 48.03 96 GLY D CA 1
ATOM 4637 C C . GLY D 1 103 ? -5.472 89.929 84.950 1.00 47.27 96 GLY D C 1
ATOM 4638 O O . GLY D 1 103 ? -4.371 89.414 84.729 1.00 48.88 96 GLY D O 1
ATOM 4639 N N . GLU D 1 104 ? -6.553 89.637 84.239 1.00 44.45 97 GLU D N 1
ATOM 4640 C CA . GLU D 1 104 ? -6.483 88.735 83.092 1.00 51.60 97 GLU D CA 1
ATOM 4641 C C . GLU D 1 104 ? -5.760 89.425 81.940 1.00 48.37 97 GLU D C 1
ATOM 4642 O O . GLU D 1 104 ? -6.193 90.503 81.511 1.00 43.67 97 GLU D O 1
ATOM 4648 N N . PRO D 1 105 ? -4.670 88.855 81.415 1.00 47.98 98 PRO D N 1
ATOM 4649 C CA . PRO D 1 105 ? -3.912 89.561 80.363 1.00 47.38 98 PRO D CA 1
ATOM 4650 C C . PRO D 1 105 ? -4.745 89.926 79.148 1.00 41.87 98 PRO D C 1
ATOM 4651 O O . PRO D 1 105 ? -4.631 91.052 78.648 1.00 43.14 98 PRO D O 1
ATOM 4655 N N . LEU D 1 106 ? -5.593 89.013 78.667 1.00 46.88 99 LEU D N 1
ATOM 4656 C CA . LEU D 1 106 ? -6.420 89.316 77.503 1.00 48.55 99 LEU D CA 1
ATOM 4657 C C . LEU D 1 106 ? -7.364 90.483 77.779 1.00 47.62 99 LEU D C 1
ATOM 4658 O O . LEU D 1 106 ? -7.627 91.301 76.889 1.00 49.27 99 LEU D O 1
ATOM 4663 N N . ALA D 1 107 ? -7.885 90.579 79.004 1.00 45.37 100 ALA D N 1
ATOM 4664 C CA . ALA D 1 107 ? -8.708 91.732 79.354 1.00 51.14 100 ALA D CA 1
ATOM 4665 C C . ALA D 1 107 ? -7.872 93.004 79.406 1.00 48.62 100 ALA D C 1
ATOM 4666 O O . ALA D 1 107 ? -8.319 94.066 78.958 1.00 47.91 100 ALA D O 1
ATOM 4668 N N . LEU D 1 108 ? -6.651 92.915 79.939 1.00 44.66 101 LEU D N 1
ATOM 4669 C CA . LEU D 1 108 ? -5.762 94.072 79.949 1.00 45.26 101 LEU D CA 1
ATOM 4670 C C . LEU D 1 108 ? -5.400 94.509 78.534 1.00 47.28 101 LEU D C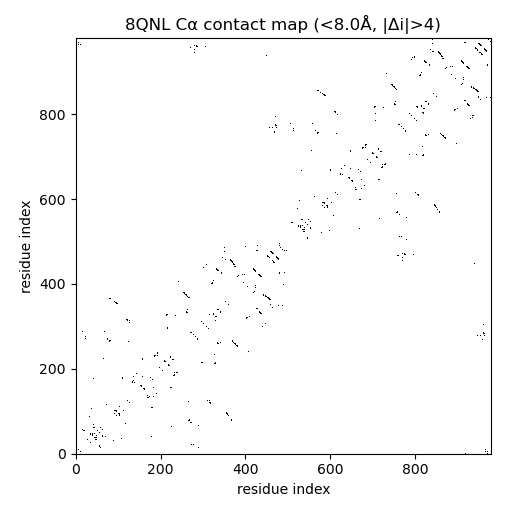 1
ATOM 4671 O O . LEU D 1 108 ? -5.331 95.711 78.250 1.00 42.06 101 LEU D O 1
ATOM 4676 N N . MET D 1 109 ? -5.176 93.553 77.629 1.00 45.23 102 MET D N 1
ATOM 4677 C CA . MET D 1 109 ? -4.771 93.880 76.267 1.00 44.78 102 MET D CA 1
ATOM 4678 C C . MET D 1 109 ? -5.868 94.575 75.472 1.00 46.62 102 MET D C 1
ATOM 4679 O O . MET D 1 109 ? -5.575 95.144 74.415 1.00 44.91 102 MET D O 1
ATOM 4684 N N . GLY D 1 110 ? -7.115 94.541 75.951 1.00 45.56 103 GLY D N 1
ATOM 4685 C CA . GLY D 1 110 ? -8.179 95.323 75.346 1.00 45.17 103 GLY D CA 1
ATOM 4686 C C . GLY D 1 110 ? -7.957 96.823 75.415 1.00 47.08 103 GLY D C 1
ATOM 4687 O O . GLY D 1 110 ? -8.615 97.570 74.685 1.00 50.77 103 GLY D O 1
ATOM 4688 N N . GLN D 1 111 ? -7.052 97.280 76.278 1.00 40.97 104 GLN D N 1
ATOM 4689 C CA . GLN D 1 111 ? -6.677 98.685 76.363 1.00 51.90 104 GLN D CA 1
ATOM 4690 C C . GLN D 1 111 ? -5.197 98.833 76.039 1.00 47.19 104 GLN D C 1
ATOM 4691 O O . GLN D 1 111 ? -4.397 97.926 76.294 1.00 47.11 104 GLN D O 1
ATOM 4697 N N . VAL D 1 112 ? -4.835 99.990 75.477 1.00 45.14 105 VAL D N 1
ATOM 4698 C CA . VAL D 1 112 ? -3.472 100.177 74.988 1.00 46.55 105 VAL D CA 1
ATOM 4699 C C . VAL D 1 112 ? -2.474 100.147 76.140 1.00 46.08 105 VAL D C 1
ATOM 4700 O O . VAL D 1 112 ? -1.392 99.559 76.023 1.00 46.25 105 VAL D O 1
ATOM 4704 N N . GLN D 1 113 ? -2.823 100.756 77.277 1.00 48.20 106 GLN D N 1
ATOM 4705 C CA . GLN D 1 113 ? -1.917 100.751 78.420 1.00 50.52 106 GLN D CA 1
ATOM 4706 C C . GLN D 1 113 ? -1.771 99.354 79.012 1.00 47.19 106 GLN D C 1
ATOM 4707 O O . GLN D 1 113 ? -0.689 98.995 79.493 1.00 49.44 106 GLN D O 1
ATOM 4713 N N . GLY D 1 114 ? -2.836 98.549 78.977 1.00 43.40 107 GLY D N 1
ATOM 4714 C CA . GLY D 1 114 ? -2.726 97.169 79.413 1.00 42.50 107 GLY D CA 1
ATOM 4715 C C . GLY D 1 114 ? -1.996 96.277 78.431 1.00 46.94 107 GLY D C 1
ATOM 4716 O O . GLY D 1 114 ? -1.304 95.340 78.841 1.00 41.45 107 GLY D O 1
ATOM 4717 N N . LEU D 1 115 ? -2.137 96.546 77.131 1.00 42.81 108 LEU D N 1
ATOM 4718 C CA . LEU D 1 115 ? -1.420 95.756 76.133 1.00 45.36 108 LEU D CA 1
ATOM 4719 C C . LEU D 1 115 ? 0.086 95.933 76.275 1.00 44.26 108 LEU D C 1
ATOM 4720 O O . LEU D 1 115 ? 0.846 94.959 76.203 1.00 41.70 108 LEU D O 1
ATOM 4725 N N . VAL D 1 116 ? 0.533 97.173 76.485 1.00 43.14 109 VAL D N 1
ATOM 4726 C CA . VAL D 1 116 ? 1.950 97.433 76.713 1.00 39.84 109 VAL D CA 1
ATOM 4727 C C . VAL D 1 116 ? 2.416 96.769 78.003 1.00 44.69 109 VAL D C 1
ATOM 4728 O O . VAL D 1 116 ? 3.536 96.250 78.079 1.00 42.11 109 VAL D O 1
ATOM 4732 N N . HIS D 1 117 ? 1.568 96.767 79.036 1.00 44.71 110 HIS D N 1
ATOM 4733 C CA . HIS D 1 117 ? 1.957 96.140 80.296 1.00 46.59 110 HIS D CA 1
ATOM 4734 C C . HIS D 1 117 ? 2.139 94.636 80.130 1.00 42.41 110 HIS D C 1
ATOM 4735 O O . HIS D 1 117 ? 3.109 94.065 80.642 1.00 43.28 110 HIS D O 1
ATOM 4742 N N . VAL D 1 118 ? 1.224 93.976 79.416 1.00 38.80 111 VAL D N 1
ATOM 4743 C CA . VAL D 1 118 ? 1.365 92.540 79.195 1.00 42.75 111 VAL D CA 1
ATOM 4744 C C . VAL D 1 118 ? 2.613 92.250 78.373 1.00 37.92 111 VAL D C 1
ATOM 4745 O O . VAL D 1 118 ? 3.379 91.330 78.686 1.00 41.98 111 VAL D O 1
ATOM 4749 N N . LEU D 1 119 ? 2.850 93.042 77.324 1.00 40.77 112 LEU D N 1
ATOM 4750 C CA . LEU D 1 119 ? 4.010 92.817 76.467 1.00 37.24 112 LEU D CA 1
ATOM 4751 C C . LEU D 1 119 ? 5.314 93.096 77.203 1.00 37.31 112 LEU D C 1
ATOM 4752 O O . LEU D 1 119 ? 6.291 92.355 77.044 1.00 37.86 112 LEU D O 1
ATOM 4757 N N . GLU D 1 120 ? 5.358 94.169 77.997 1.00 38.59 113 GLU D N 1
ATOM 4758 C CA . GLU D 1 120 ? 6.580 94.480 78.731 1.00 39.71 113 GLU D CA 1
ATOM 4759 C C . GLU D 1 120 ? 6.896 93.406 79.762 1.00 36.57 113 GLU D C 1
ATOM 4760 O O . GLU D 1 120 ? 8.073 93.110 80.005 1.00 37.05 113 GLU D O 1
ATOM 4766 N N . TYR D 1 121 ? 5.865 92.806 80.363 1.00 37.89 114 TYR D N 1
ATOM 4767 C CA . TYR D 1 121 ? 6.082 91.708 81.300 1.00 37.80 114 TYR D CA 1
ATOM 4768 C C . TYR D 1 121 ? 6.656 90.485 80.594 1.00 36.88 114 TYR D C 1
ATOM 4769 O O . TYR D 1 121 ? 7.589 89.851 81.100 1.00 37.75 114 TYR D O 1
ATOM 4778 N N . LEU D 1 122 ? 6.114 90.137 79.424 1.00 34.72 115 LEU D N 1
ATOM 4779 C CA . LEU D 1 122 ? 6.592 88.956 78.712 1.00 40.06 115 LEU D CA 1
ATOM 4780 C C . LEU D 1 122 ? 8.000 89.155 78.165 1.00 38.53 115 LEU D C 1
ATOM 4781 O O . LEU D 1 122 ? 8.784 88.200 78.121 1.00 39.25 115 LEU D O 1
ATOM 4786 N N . ASP D 1 123 ? 8.339 90.378 77.749 1.00 34.72 116 ASP D N 1
ATOM 4787 C CA . ASP D 1 123 ? 9.697 90.650 77.288 1.00 40.06 116 ASP D CA 1
ATOM 4788 C C . ASP D 1 123 ? 10.697 90.578 78.441 1.00 43.91 116 ASP D C 1
ATOM 4789 O O . ASP D 1 123 ? 11.778 89.996 78.294 1.00 43.30 116 ASP D O 1
ATOM 4794 N N . ALA D 1 124 ? 10.343 91.146 79.600 1.00 39.98 117 ALA D N 1
ATOM 4795 C CA . ALA D 1 124 ? 11.281 91.227 80.718 1.00 40.23 117 ALA D CA 1
ATOM 4796 C C . ALA D 1 124 ? 11.526 89.862 81.350 1.00 41.17 117 ALA D C 1
ATOM 4797 O O . ALA D 1 124 ? 12.654 89.553 81.753 1.00 42.09 117 ALA D O 1
ATOM 4799 N N . ILE D 1 125 ? 10.482 89.035 81.462 1.00 41.79 118 ILE D N 1
ATOM 4800 C CA . ILE D 1 125 ? 10.651 87.712 82.061 1.00 41.11 118 ILE D CA 1
ATOM 4801 C C . ILE D 1 125 ? 11.354 86.738 81.128 1.00 39.86 118 ILE D C 1
ATOM 4802 O O . ILE D 1 125 ? 11.656 85.609 81.534 1.00 38.95 118 ILE D O 1
ATOM 4807 N N . ARG D 1 126 ? 11.640 87.131 79.892 1.00 43.67 119 ARG D N 1
ATOM 4808 C CA . ARG D 1 126 ? 12.490 86.309 79.044 1.00 48.52 119 ARG D CA 1
ATOM 4809 C C . ARG D 1 126 ? 13.943 86.498 79.454 1.00 46.91 119 ARG D C 1
ATOM 4810 O O . ARG D 1 126 ? 14.390 87.626 79.683 1.00 49.40 119 ARG D O 1
ATOM 4818 N N . GLY D 1 127 ? 14.676 85.390 79.567 1.00 52.09 120 GLY D N 1
ATOM 4819 C CA . GLY D 1 127 ? 16.109 85.475 79.791 1.00 51.85 120 GLY D CA 1
ATOM 4820 C C . GLY D 1 127 ? 16.838 86.256 78.717 1.00 57.30 120 GLY D C 1
ATOM 4821 O O . GLY D 1 127 ? 17.967 86.704 78.947 1.00 55.10 120 GLY D O 1
ATOM 4822 N N . LYS D 1 128 ? 16.218 86.425 77.543 1.00 54.54 121 LYS D N 1
ATOM 4823 C CA . LYS D 1 128 ? 16.775 87.303 76.519 1.00 57.54 121 LYS D CA 1
ATOM 4824 C C . LYS D 1 128 ? 16.807 88.750 76.986 1.00 51.56 121 LYS D C 1
ATOM 4825 O O . LYS D 1 128 ? 17.666 89.521 76.542 1.00 55.69 121 LYS D O 1
ATOM 4831 N N . VAL D 1 129 ? 15.899 89.124 77.888 0.00 51.03 122 VAL D N 1
ATOM 4832 C CA . VAL D 1 129 ? 15.749 90.497 78.369 0.00 49.64 122 VAL D CA 1
ATOM 4833 C C . VAL D 1 129 ? 15.558 91.414 77.160 0.00 47.42 122 VAL D C 1
ATOM 4834 O O . VAL D 1 129 ? 15.987 92.565 77.105 0.00 46.08 122 VAL D O 1
ATOM 4839 N N . GLU E 1 14 ? -22.743 122.397 74.018 0.00 74.22 7 GLU E N 1
ATOM 4840 C CA . GLU E 1 14 ? -23.013 123.585 74.821 0.00 74.22 7 GLU E CA 1
ATOM 4841 C C . GLU E 1 14 ? -23.048 123.252 76.309 0.00 74.23 7 GLU E C 1
ATOM 4842 O O . GLU E 1 14 ? -22.744 124.099 77.151 0.00 74.23 7 GLU E O 1
ATOM 4848 N N . ARG E 1 15 ? -23.431 122.017 76.625 0.00 74.26 8 ARG E N 1
ATOM 4849 C CA . ARG E 1 15 ? -23.342 121.470 77.968 0.00 74.30 8 ARG E CA 1
ATOM 4850 C C . ARG E 1 15 ? -22.398 120.270 77.961 0.00 74.36 8 ARG E C 1
ATOM 4851 O O . ARG E 1 15 ? -22.332 119.540 76.966 0.00 74.57 8 ARG E O 1
ATOM 4859 N N . PRO E 1 16 ? -21.662 120.036 79.052 0.00 74.42 9 PRO E N 1
ATOM 4860 C CA . PRO E 1 16 ? -20.481 119.166 78.972 0.00 74.57 9 PRO E CA 1
ATOM 4861 C C . PRO E 1 16 ? -20.802 117.737 78.558 0.00 74.80 9 PRO E C 1
ATOM 4862 O O . PRO E 1 16 ? -21.869 117.195 78.857 0.00 74.86 9 PRO E O 1
ATOM 4866 N N . SER E 1 17 ? -19.846 117.139 77.849 1.00 73.78 10 SER E N 1
ATOM 4867 C CA . SER E 1 17 ? -19.858 115.730 77.488 1.00 77.04 10 SER E CA 1
ATOM 4868 C C . SER E 1 17 ? -18.460 115.168 77.705 1.00 76.43 10 SER E C 1
ATOM 4869 O O . SER E 1 17 ? -17.472 115.907 77.732 1.00 70.02 10 SER E O 1
ATOM 4872 N N . ALA E 1 18 ? -18.385 113.842 77.858 1.00 75.80 11 ALA E N 1
ATOM 4873 C CA . ALA E 1 18 ? -17.098 113.202 78.116 1.00 74.78 11 ALA E CA 1
ATOM 4874 C C . ALA E 1 18 ? -16.133 113.361 76.944 1.00 71.46 11 ALA E C 1
ATOM 4875 O O . ALA E 1 18 ? -14.921 113.488 77.156 1.00 65.42 11 ALA E O 1
ATOM 4877 N N . ASP E 1 19 ? -16.643 113.369 75.708 1.00 69.48 12 ASP E N 1
ATOM 4878 C CA . ASP E 1 19 ? -15.775 113.526 74.546 1.00 67.24 12 ASP E CA 1
ATOM 4879 C C . ASP E 1 19 ? -15.282 114.958 74.376 1.00 72.16 12 ASP E C 1
ATOM 4880 O O . ASP E 1 19 ? -14.182 115.167 73.851 1.00 71.37 12 ASP E O 1
ATOM 4885 N N . ALA E 1 20 ? -16.067 115.947 74.815 1.00 72.81 13 ALA E N 1
ATOM 4886 C CA . ALA E 1 20 ? -15.682 117.346 74.650 1.00 69.17 13 ALA E CA 1
ATOM 4887 C C . ALA E 1 20 ? -14.573 117.757 75.612 1.00 62.56 13 ALA E C 1
ATOM 4888 O O . ALA E 1 20 ? -13.675 118.515 75.231 1.00 61.51 13 ALA E O 1
ATOM 4890 N N . VAL E 1 21 ? -14.619 117.278 76.857 1.00 61.02 14 VAL E N 1
ATOM 4891 C CA . VAL E 1 21 ? -13.601 117.659 77.834 1.00 59.80 14 VAL E CA 1
ATOM 4892 C C . VAL E 1 21 ? -12.257 117.030 77.479 1.00 58.76 14 VAL E C 1
ATOM 4893 O O . VAL E 1 21 ? -11.207 117.678 77.581 1.00 56.50 14 VAL E O 1
ATOM 4897 N N . LEU E 1 22 ? -12.265 115.768 77.045 1.00 57.53 15 LEU E N 1
ATOM 4898 C CA . LEU E 1 22 ? -11.019 115.133 76.626 1.00 61.60 15 LEU E CA 1
ATOM 4899 C C . LEU E 1 22 ? -10.401 115.867 75.441 1.00 58.73 15 LEU E C 1
ATOM 4900 O O . LEU E 1 22 ? -9.175 116.009 75.361 1.00 52.42 15 LEU E O 1
ATOM 4905 N N . ALA E 1 23 ? -11.237 116.363 74.525 1.00 56.27 16 ALA E N 1
ATOM 4906 C CA . ALA E 1 23 ? -10.737 117.115 73.377 1.00 56.91 16 ALA E CA 1
ATOM 4907 C C . ALA E 1 23 ? -9.923 118.326 73.821 1.00 61.50 16 ALA E C 1
ATOM 4908 O O . ALA E 1 23 ? -8.758 118.480 73.439 1.00 60.28 16 ALA E O 1
ATOM 4910 N N . LYS E 1 24 ? -10.524 119.197 74.640 1.00 63.62 17 LYS E N 1
ATOM 4911 C CA . LYS E 1 24 ? -9.826 120.399 75.093 1.00 60.81 17 LYS E CA 1
ATOM 4912 C C . LYS E 1 24 ? -8.548 120.053 75.845 1.00 58.06 17 LYS E C 1
ATOM 4913 O O . LYS E 1 24 ? -7.541 120.761 75.729 1.00 58.92 17 LYS E O 1
ATOM 4919 N N . ALA E 1 25 ? -8.570 118.969 76.625 1.00 54.81 18 ALA E N 1
ATOM 4920 C CA . ALA E 1 25 ? -7.365 118.546 77.329 1.00 59.38 18 ALA E CA 1
ATOM 4921 C C . ALA E 1 25 ? -6.245 118.208 76.350 1.00 60.82 18 ALA E C 1
ATOM 4922 O O . ALA E 1 25 ? -5.072 118.500 76.613 1.00 59.43 18 ALA E O 1
ATOM 4924 N N . VAL E 1 26 ? -6.588 117.606 75.209 1.00 58.38 19 VAL E N 1
ATOM 4925 C CA . VAL E 1 26 ? -5.580 117.295 74.199 1.00 58.20 19 VAL E CA 1
ATOM 4926 C C . VAL E 1 26 ? -5.166 118.552 73.443 1.00 59.33 19 VAL E C 1
ATOM 4927 O O . VAL E 1 26 ? -3.975 118.772 73.193 1.00 59.76 19 VAL E O 1
ATOM 4931 N N . LEU E 1 27 ? -6.133 119.395 73.066 1.00 61.26 20 LEU E N 1
ATOM 4932 C CA . LEU E 1 27 ? -5.801 120.641 72.382 1.00 58.60 20 LEU E CA 1
ATOM 4933 C C . LEU E 1 27 ? -4.955 121.551 73.266 1.00 59.29 20 LEU E C 1
ATOM 4934 O O . LEU E 1 27 ? -3.984 122.156 72.796 1.00 66.68 20 LEU E O 1
ATOM 4939 N N . ALA E 1 28 ? -5.300 121.654 74.552 1.00 62.22 21 ALA E N 1
ATOM 4940 C CA . ALA E 1 28 ? -4.535 122.515 75.450 1.00 64.88 21 ALA E CA 1
ATOM 4941 C C . ALA E 1 28 ? -3.130 121.969 75.680 1.00 63.95 21 ALA E C 1
ATOM 4942 O O . ALA E 1 28 ? -2.164 122.739 75.749 1.00 61.54 21 ALA E O 1
ATOM 4944 N N . ALA E 1 29 ? -2.995 120.645 75.800 1.00 64.24 22 ALA E N 1
ATOM 4945 C CA . ALA E 1 29 ? -1.670 120.053 75.949 1.00 62.46 22 ALA E CA 1
ATOM 4946 C C . ALA E 1 29 ? -0.814 120.272 74.708 1.00 63.12 22 ALA E C 1
ATOM 4947 O O . ALA E 1 29 ? 0.407 120.425 74.821 1.00 61.32 22 ALA E O 1
ATOM 4949 N N . ARG E 1 30 ? -1.430 120.295 73.523 1.00 65.36 23 ARG E N 1
ATOM 4950 C CA . ARG E 1 30 ? -0.672 120.550 72.301 1.00 66.30 23 ARG E CA 1
ATOM 4951 C C . ARG E 1 30 ? -0.162 121.985 72.258 1.00 64.72 23 ARG E C 1
ATOM 4952 O O . ARG E 1 30 ? 0.978 122.233 71.847 1.00 64.01 23 ARG E O 1
ATOM 4960 N N . GLU E 1 31 ? -0.993 122.945 72.673 1.00 66.05 24 GLU E N 1
ATOM 4961 C CA . GLU E 1 31 ? -0.558 124.337 72.721 1.00 71.01 24 GLU E CA 1
ATOM 4962 C C . GLU E 1 31 ? 0.525 124.538 73.771 1.00 70.52 24 GLU E C 1
ATOM 4963 O O . GLU E 1 31 ? 1.493 125.274 73.544 1.00 77.63 24 GLU E O 1
ATOM 4969 N N . GLN E 1 32 ? 0.378 123.888 74.926 1.00 71.21 25 GLN E N 1
ATOM 4970 C CA . GLN E 1 32 ? 1.313 124.100 76.025 1.00 71.86 25 GLN E CA 1
ATOM 4971 C C . GLN E 1 32 ? 2.678 123.496 75.714 1.00 70.93 25 GLN E C 1
ATOM 4972 O O . GLN E 1 32 ? 3.711 124.119 75.980 1.00 72.82 25 GLN E O 1
ATOM 4978 N N . LEU E 1 33 ? 2.704 122.294 75.139 1.00 71.74 26 LEU E N 1
ATOM 4979 C CA . LEU E 1 33 ? 3.962 121.624 74.830 1.00 68.78 26 LEU E CA 1
ATOM 4980 C C . LEU E 1 33 ? 4.567 122.064 73.503 1.00 64.68 26 LEU E C 1
ATOM 4981 O O . LEU E 1 33 ? 5.666 121.611 73.164 1.00 66.41 26 LEU E O 1
ATOM 4986 N N . GLY E 1 34 ? 3.892 122.926 72.747 1.00 65.30 27 GLY E N 1
ATOM 4987 C CA . GLY E 1 34 ? 4.430 123.372 71.475 1.00 65.61 27 GLY E CA 1
ATOM 4988 C C . GLY E 1 34 ? 4.497 122.301 70.410 1.00 60.20 27 GLY E C 1
ATOM 4989 O O . GLY E 1 34 ? 5.374 122.353 69.541 1.00 60.44 27 GLY E O 1
ATOM 4990 N N . LEU E 1 35 ? 3.595 121.325 70.454 1.00 60.89 28 LEU E N 1
ATOM 4991 C CA . LEU E 1 35 ? 3.579 120.264 69.459 1.00 59.31 28 LEU E CA 1
ATOM 4992 C C . LEU E 1 35 ? 2.970 120.759 68.155 1.00 61.72 28 LEU E C 1
ATOM 4993 O O . LEU E 1 35 ? 2.023 121.550 68.155 1.00 53.06 28 LEU E O 1
ATOM 4998 N N . THR E 1 36 ? 3.521 120.290 67.039 1.00 59.03 29 THR E N 1
ATOM 4999 C CA . THR E 1 36 ? 2.926 120.581 65.746 1.00 58.67 29 THR E CA 1
ATOM 5000 C C . THR E 1 36 ? 1.722 119.672 65.513 1.00 62.45 29 THR E C 1
ATOM 5001 O O . THR E 1 36 ? 1.476 118.713 66.252 1.00 55.87 29 THR E O 1
ATOM 5005 N N . GLN E 1 37 ? 0.956 119.987 64.469 1.00 56.40 30 GLN E N 1
ATOM 5006 C CA . GLN E 1 37 ? -0.219 119.178 64.166 1.00 57.43 30 GLN E CA 1
ATOM 5007 C C . GLN E 1 37 ? 0.176 117.787 63.684 1.00 59.95 30 GLN E C 1
ATOM 5008 O O . GLN E 1 37 ? -0.579 116.827 63.877 1.00 54.74 30 GLN E O 1
ATOM 5014 N N . LEU E 1 38 ? 1.356 117.656 63.076 1.00 56.09 31 LEU E N 1
ATOM 5015 C CA . LEU E 1 38 ? 1.822 116.346 62.638 1.00 57.75 31 LEU E CA 1
ATOM 5016 C C . LEU E 1 38 ? 2.407 115.536 63.790 1.00 51.77 31 LEU E C 1
ATOM 5017 O O . LEU E 1 38 ? 2.235 114.312 63.830 1.00 47.17 31 LEU E O 1
ATOM 5022 N N . GLU E 1 39 ? 3.090 116.189 64.733 1.00 50.96 32 GLU E N 1
ATOM 5023 C CA . GLU E 1 39 ? 3.600 115.471 65.897 1.00 55.35 32 GLU E CA 1
ATOM 5024 C C . GLU E 1 39 ? 2.458 114.929 66.750 1.00 53.21 32 GLU E C 1
ATOM 5025 O O . GLU E 1 39 ? 2.508 113.781 67.208 1.00 53.04 32 GLU E O 1
ATOM 5031 N N . LEU E 1 40 ? 1.416 115.734 66.964 1.00 47.57 33 LEU E N 1
ATOM 5032 C CA . LEU E 1 40 ? 0.263 115.258 67.720 1.00 51.51 33 LEU E CA 1
ATOM 5033 C C . LEU E 1 40 ? -0.449 114.128 66.986 1.00 54.35 33 LEU E C 1
ATOM 5034 O O . LEU E 1 40 ? -0.920 113.171 67.613 1.00 48.08 33 LEU E O 1
ATOM 5039 N N . ALA E 1 41 ? -0.518 114.212 65.655 1.00 55.41 34 ALA E N 1
ATOM 5040 C CA . ALA E 1 41 ? -1.203 113.186 64.875 1.00 51.47 34 ALA E CA 1
ATOM 5041 C C . ALA E 1 41 ? -0.491 111.842 64.973 1.00 45.91 34 ALA E C 1
ATOM 5042 O O . ALA E 1 41 ? -1.143 110.795 65.060 1.00 47.06 34 ALA E O 1
ATOM 5044 N N . GLY E 1 42 ? 0.845 111.850 64.975 1.00 45.56 35 GLY E N 1
ATOM 5045 C CA . GLY E 1 42 ? 1.605 110.619 65.109 1.00 43.76 35 GLY E CA 1
ATOM 5046 C C . GLY E 1 42 ? 1.575 109.990 66.488 1.00 52.85 35 GLY E C 1
ATOM 5047 O O . GLY E 1 42 ? 1.871 108.799 66.614 1.00 54.87 35 GLY E O 1
ATOM 5048 N N . ILE E 1 43 ? 1.225 110.754 67.524 1.00 47.75 36 ILE E N 1
ATOM 5049 C CA . ILE E 1 43 ? 1.213 110.209 68.879 1.00 51.33 36 ILE E CA 1
ATOM 5050 C C . ILE E 1 43 ? -0.104 109.499 69.165 1.00 50.42 36 ILE E C 1
ATOM 5051 O O . ILE E 1 43 ? -0.120 108.385 69.701 1.00 50.24 36 ILE E O 1
ATOM 5056 N N . VAL E 1 44 ? -1.229 110.130 68.815 1.00 47.87 37 VAL E N 1
ATOM 5057 C CA . VAL E 1 44 ? -2.543 109.560 69.102 1.00 49.54 37 VAL E CA 1
ATOM 5058 C C . VAL E 1 44 ? -3.114 108.762 67.935 1.00 56.65 37 VAL E C 1
ATOM 5059 O O . VAL E 1 44 ? -4.138 108.081 68.109 1.00 56.08 37 VAL E O 1
ATOM 5063 N N . GLY E 1 45 ? -2.498 108.824 66.758 1.00 51.78 38 GLY E N 1
ATOM 5064 C CA . GLY E 1 45 ? -2.866 107.936 65.672 1.00 53.19 38 GLY E CA 1
ATOM 5065 C C . GLY E 1 45 ? -4.081 108.334 64.863 1.00 58.65 38 GLY E C 1
ATOM 5066 O O . GLY E 1 45 ? -4.911 107.475 64.538 1.00 61.55 38 GLY E O 1
ATOM 5067 N N . VAL E 1 46 ? -4.210 109.613 64.518 1.00 58.08 39 VAL E N 1
ATOM 5068 C CA . VAL E 1 46 ? -5.258 110.084 63.625 1.00 59.78 39 VAL E CA 1
ATOM 5069 C C . VAL E 1 46 ? -4.624 110.972 62.563 1.00 61.31 39 VAL E C 1
ATOM 5070 O O . VAL E 1 46 ? -3.441 111.308 62.625 1.00 59.09 39 VAL E O 1
ATOM 5074 N N . ASP E 1 47 ? -5.435 111.348 61.579 1.00 64.74 40 ASP E N 1
ATOM 5075 C CA . ASP E 1 47 ? -5.001 112.290 60.562 1.00 62.62 40 ASP E CA 1
ATOM 5076 C C . ASP E 1 47 ? -5.219 113.722 61.036 1.00 61.63 40 ASP E C 1
ATOM 5077 O O . ASP E 1 47 ? -5.939 113.984 62.000 1.00 62.24 40 ASP E O 1
ATOM 5082 N N . ARG E 1 48 ? -4.569 114.655 60.341 1.00 60.31 41 ARG E N 1
ATOM 5083 C CA . ARG E 1 48 ? -4.626 116.055 60.741 1.00 59.22 41 ARG E CA 1
ATOM 5084 C C . ARG E 1 48 ? -6.014 116.660 60.568 1.00 59.30 41 ARG E C 1
ATOM 5085 O O . ARG E 1 48 ? -6.332 117.646 61.242 1.00 59.86 41 ARG E O 1
ATOM 5093 N N . SER E 1 49 ? -6.852 116.096 59.693 1.00 54.74 42 SER E N 1
ATOM 5094 C CA . SER E 1 49 ? -8.214 116.606 59.564 1.00 58.91 42 SER E CA 1
ATOM 5095 C C . SER E 1 49 ? -9.050 116.289 60.798 1.00 60.23 42 SER E C 1
ATOM 5096 O O . SER E 1 49 ? -9.945 117.065 61.153 1.00 59.98 42 SER E O 1
ATOM 5099 N N . ALA E 1 50 ? -8.783 115.159 61.458 1.00 61.44 43 ALA E N 1
ATOM 5100 C CA . ALA E 1 50 ? -9.537 114.797 62.653 1.00 62.27 43 ALA E CA 1
ATOM 5101 C C . ALA E 1 50 ? -9.189 115.675 63.845 1.00 59.02 43 ALA E C 1
ATOM 5102 O O . ALA E 1 50 ? -9.992 115.775 64.778 1.00 58.36 43 ALA E O 1
ATOM 5104 N N . ILE E 1 51 ? -8.012 116.304 63.838 1.00 62.34 44 ILE E N 1
ATOM 5105 C CA . ILE E 1 51 ? -7.636 117.196 64.932 1.00 64.24 44 ILE E CA 1
ATOM 5106 C C . ILE E 1 51 ? -8.600 118.375 65.006 1.00 69.72 44 ILE E C 1
ATOM 5107 O O . ILE E 1 51 ? -9.129 118.705 66.075 1.00 67.31 44 ILE E O 1
ATOM 5112 N N . SER E 1 52 ? -8.850 119.023 63.864 1.00 64.46 45 SER E N 1
ATOM 5113 C CA . SER E 1 52 ? -9.760 120.162 63.824 1.00 65.98 45 SER E CA 1
ATOM 5114 C C . SER E 1 52 ? -11.200 119.771 64.128 1.00 67.39 45 SER E C 1
ATOM 5115 O O . SER E 1 52 ? -11.972 120.614 64.598 1.00 70.76 45 SER E O 1
ATOM 5118 N N . ARG E 1 53 ? -11.581 118.517 63.877 1.00 66.40 46 ARG E N 1
ATOM 5119 C CA . ARG E 1 53 ? -12.936 118.076 64.179 1.00 64.47 46 ARG E CA 1
ATOM 5120 C C . ARG E 1 53 ? -13.163 117.820 65.663 1.00 69.50 46 ARG E C 1
ATOM 5121 O O . ARG E 1 53 ? -14.308 117.587 66.065 1.00 73.32 46 ARG E O 1
ATOM 5129 N N . TRP E 1 54 ? -12.112 117.859 66.485 1.00 64.89 47 TRP E N 1
ATOM 5130 C CA . TRP E 1 54 ? -12.303 117.695 67.922 1.00 71.02 47 TRP E CA 1
ATOM 5131 C C . TRP E 1 54 ? -12.927 118.935 68.545 1.00 77.23 47 TRP E C 1
ATOM 5132 O O . TRP E 1 54 ? -13.697 118.825 69.507 1.00 79.77 47 TRP E O 1
ATOM 5143 N N . LYS E 1 55 ? -12.616 120.119 68.014 1.00 77.78 48 LYS E N 1
ATOM 5144 C CA . LYS E 1 55 ? -13.163 121.343 68.584 1.00 81.86 48 LYS E CA 1
ATOM 5145 C C . LYS E 1 55 ? -14.629 121.535 68.221 1.00 83.41 48 LYS E C 1
ATOM 5146 O O . LYS E 1 55 ? -15.382 122.122 69.005 1.00 84.85 48 LYS E O 1
ATOM 5152 N N . THR E 1 56 ? -15.052 121.056 67.050 1.00 85.29 49 THR E N 1
ATOM 5153 C CA . THR E 1 56 ? -16.458 121.144 66.674 1.00 85.56 49 THR E CA 1
ATOM 5154 C C . THR E 1 56 ? -17.288 120.005 67.249 1.00 85.98 49 THR E C 1
ATOM 5155 O O . THR E 1 56 ? -18.514 120.132 67.335 1.00 89.34 49 THR E O 1
ATOM 5159 N N . GLN E 1 57 ? -16.653 118.904 67.644 1.00 84.87 50 GLN E N 1
ATOM 5160 C CA . GLN E 1 57 ? -17.371 117.784 68.236 1.00 85.11 50 GLN E CA 1
ATOM 5161 C C . GLN E 1 57 ? -16.687 117.348 69.525 1.00 87.66 50 GLN E C 1
ATOM 5162 O O . GLN E 1 57 ? -17.073 117.771 70.620 1.00 95.46 50 GLN E O 1
ATOM 5168 N N . GLY E 1 58 ? -15.673 116.507 69.399 1.00 77.68 51 GLY E N 1
ATOM 5169 C CA . GLY E 1 58 ? -14.964 115.987 70.548 1.00 74.32 51 GLY E CA 1
ATOM 5170 C C . GLY E 1 58 ? -14.172 114.759 70.155 1.00 72.42 51 GLY E C 1
ATOM 5171 O O . GLY E 1 58 ? -14.166 114.336 68.999 1.00 67.94 51 GLY E O 1
ATOM 5172 N N . LEU E 1 59 ? -13.502 114.191 71.152 1.00 69.20 52 LEU E N 1
ATOM 5173 C CA . LEU E 1 59 ? -12.682 113.001 70.969 1.00 65.41 52 LEU E CA 1
ATOM 5174 C C . LEU E 1 59 ? -13.305 111.843 71.735 1.00 65.52 52 LEU E C 1
ATOM 5175 O O . LEU E 1 59 ? -13.460 111.915 72.958 1.00 68.39 52 LEU E O 1
ATOM 5180 N N . ARG E 1 60 ? -13.646 110.778 71.014 1.00 69.53 53 ARG E N 1
ATOM 5181 C CA . ARG E 1 60 ? -14.286 109.617 71.618 1.00 65.91 53 ARG E CA 1
ATOM 5182 C C . ARG E 1 60 ? -13.379 109.000 72.677 1.00 69.78 53 ARG E C 1
ATOM 5183 O O . ARG E 1 60 ? -12.284 108.517 72.367 1.00 62.56 53 ARG E O 1
ATOM 5191 N N . VAL E 1 61 ? -13.837 109.027 73.933 1.00 66.57 54 VAL E N 1
ATOM 5192 C CA . VAL E 1 61 ? -13.031 108.522 75.042 1.00 61.03 54 VAL E CA 1
ATOM 5193 C C . VAL E 1 61 ? -12.822 107.018 74.916 1.00 67.56 54 VAL E C 1
ATOM 5194 O O . VAL E 1 61 ? -11.724 106.506 75.170 1.00 65.84 54 VAL E O 1
ATOM 5198 N N . ASP E 1 62 ? -13.866 106.288 74.524 1.00 69.65 55 ASP E N 1
ATOM 5199 C CA . ASP E 1 62 ? -13.794 104.833 74.380 1.00 70.11 55 ASP E CA 1
ATOM 5200 C C . ASP E 1 62 ? -13.339 104.453 72.968 1.00 72.68 55 ASP E C 1
ATOM 5201 O O . ASP E 1 62 ? -14.014 103.745 72.221 1.00 76.32 55 ASP E O 1
ATOM 5206 N N . SER E 1 63 ? -12.158 104.953 72.616 1.00 68.18 56 SER E N 1
ATOM 5207 C CA . SER E 1 63 ? -11.505 104.627 71.359 1.00 58.71 56 SER E CA 1
ATOM 5208 C C . SER E 1 63 ? -10.006 104.566 71.602 1.00 59.07 56 SER E C 1
ATOM 5209 O O . SER E 1 63 ? -9.502 105.086 72.599 1.00 59.21 56 SER E O 1
ATOM 5212 N N . LYS E 1 64 ? -9.291 103.917 70.678 1.00 55.94 57 LYS E N 1
ATOM 5213 C CA . LYS E 1 64 ? -7.838 103.850 70.797 1.00 54.46 57 LYS E CA 1
ATOM 5214 C C . LYS E 1 64 ? -7.218 105.239 70.738 1.00 48.99 57 LYS E C 1
ATOM 5215 O O . LYS E 1 64 ? -6.235 105.519 71.435 1.00 50.66 57 LYS E O 1
ATOM 5221 N N . THR E 1 65 ? -7.774 106.123 69.906 1.00 52.94 58 THR E N 1
ATOM 5222 C CA . THR E 1 65 ? -7.287 107.498 69.869 1.00 54.97 58 THR E CA 1
ATOM 5223 C C . THR E 1 65 ? -7.513 108.192 71.206 1.00 52.85 58 THR E C 1
ATOM 5224 O O . THR E 1 65 ? -6.627 108.894 71.710 1.00 47.09 58 THR E O 1
ATOM 5228 N N . GLY E 1 66 ? -8.690 107.990 71.806 1.00 54.03 59 GLY E N 1
ATOM 5229 C CA . GLY E 1 66 ? -8.948 108.540 73.126 1.00 53.72 59 GLY E CA 1
ATOM 5230 C C . GLY E 1 66 ? -8.044 107.967 74.202 1.00 51.29 59 GLY E C 1
ATOM 5231 O O . GLY E 1 66 ? -7.646 108.681 75.127 1.00 51.15 59 GLY E O 1
ATOM 5232 N N . GLU E 1 67 ? -7.706 106.678 74.099 1.00 52.17 60 GLU E N 1
ATOM 5233 C CA . GLU E 1 67 ? -6.774 106.073 75.048 1.00 56.71 60 GLU E CA 1
ATOM 5234 C C . GLU E 1 67 ? -5.385 106.685 74.922 1.00 49.30 60 GLU E C 1
ATOM 5235 O O . GLU E 1 67 ? -4.761 107.044 75.927 1.00 51.35 60 GLU E O 1
ATOM 5241 N N . LEU E 1 68 ? -4.874 106.791 73.693 1.00 50.73 61 LEU E N 1
ATOM 5242 C CA . LEU E 1 68 ? -3.570 107.416 73.493 1.00 52.64 61 LEU E CA 1
ATOM 5243 C C . LEU E 1 68 ? -3.608 108.885 73.888 1.00 47.52 61 LEU E C 1
ATOM 5244 O O . LEU E 1 68 ? -2.633 109.417 74.433 1.00 47.04 61 LEU E O 1
ATOM 5249 N N . ALA E 1 69 ? -4.730 109.557 73.625 1.00 42.76 62 ALA E N 1
ATOM 5250 C CA . ALA E 1 69 ? -4.849 110.964 73.987 1.00 52.11 62 ALA E CA 1
ATOM 5251 C C . ALA E 1 69 ? -4.824 111.149 75.499 1.00 53.05 62 ALA E C 1
ATOM 5252 O O . ALA E 1 69 ? -4.211 112.096 76.004 1.00 54.27 62 ALA E O 1
ATOM 5254 N N . LEU E 1 70 ? -5.486 110.254 76.236 1.00 48.22 63 LEU E N 1
ATOM 5255 C CA . LEU E 1 70 ? -5.450 110.322 77.693 1.00 56.37 63 LEU E CA 1
ATOM 5256 C C . LEU E 1 70 ? -4.035 110.133 78.218 1.00 56.12 63 LEU E C 1
ATOM 5257 O O . LEU E 1 70 ? -3.621 110.809 79.167 1.00 62.19 63 LEU E O 1
ATOM 5262 N N . LEU E 1 71 ? -3.275 109.219 77.612 1.00 51.93 64 LEU E N 1
ATOM 5263 C CA . LEU E 1 71 ? -1.903 108.994 78.055 1.00 56.87 64 LEU E CA 1
ATOM 5264 C C . LEU E 1 71 ? -1.017 110.192 77.743 1.00 52.76 64 LEU E C 1
ATOM 5265 O O . LEU E 1 71 ? -0.194 110.594 78.573 1.00 53.42 64 LEU E O 1
ATOM 5270 N N . LEU E 1 72 ? -1.166 110.774 76.549 1.00 52.79 65 LEU E N 1
ATOM 5271 C CA . LEU E 1 72 ? -0.408 111.977 76.218 1.00 54.22 65 LEU E CA 1
ATOM 5272 C C . LEU E 1 72 ? -0.758 113.116 77.163 1.00 58.01 65 LEU E C 1
ATOM 5273 O O . LEU E 1 72 ? 0.119 113.871 77.599 1.00 58.13 65 LEU E O 1
ATOM 5278 N N . VAL E 1 73 ? -2.040 113.250 77.493 1.00 55.17 66 VAL E N 1
ATOM 5279 C CA . VAL E 1 73 ? -2.467 114.288 78.419 1.00 59.56 66 VAL E CA 1
ATOM 5280 C C . VAL E 1 73 ? -1.902 114.027 79.814 1.00 68.30 66 VAL E C 1
ATOM 5281 O O . VAL E 1 73 ? -1.538 114.964 80.536 1.00 62.59 66 VAL E O 1
ATOM 5285 N N . ARG E 1 74 ? -1.785 112.753 80.205 1.00 63.74 67 ARG E N 1
ATOM 5286 C CA . ARG E 1 74 ? -1.117 112.429 81.464 1.00 57.48 67 ARG E CA 1
ATOM 5287 C C . ARG E 1 74 ? 0.370 112.764 81.417 1.00 60.56 67 ARG E C 1
ATOM 5288 O O . ARG E 1 74 ? 0.966 113.071 82.455 1.00 63.84 67 ARG E O 1
ATOM 5296 N N . VAL E 1 75 ? 0.987 112.702 80.234 1.00 58.00 68 VAL E N 1
ATOM 5297 C CA . VAL E 1 75 ? 2.390 113.092 80.113 1.00 59.86 68 VAL E CA 1
ATOM 5298 C C . VAL E 1 75 ? 2.542 114.593 80.323 1.00 60.77 68 VAL E C 1
ATOM 5299 O O . VAL E 1 75 ? 3.470 115.049 81.003 1.00 56.57 68 VAL E O 1
ATOM 5303 N N . TYR E 1 76 ? 1.640 115.385 79.736 1.00 56.26 69 TYR E N 1
ATOM 5304 C CA . TYR E 1 76 ? 1.627 116.816 80.013 1.00 63.88 69 TYR E CA 1
ATOM 5305 C C . TYR E 1 76 ? 1.403 117.087 81.494 1.00 65.31 69 TYR E C 1
ATOM 5306 O O . TYR E 1 76 ? 1.958 118.046 82.043 1.00 61.19 69 TYR E O 1
ATOM 5315 N N . ARG E 1 77 ? 0.602 116.249 82.156 1.00 58.55 70 ARG E N 1
ATOM 5316 C CA . ARG E 1 77 ? 0.417 116.372 83.597 1.00 65.58 70 ARG E CA 1
ATOM 5317 C C . ARG E 1 77 ? 1.726 116.141 84.342 1.00 70.08 70 ARG E C 1
ATOM 5318 O O . ARG E 1 77 ? 2.145 116.970 85.158 1.00 68.96 70 ARG E O 1
ATOM 5326 N N . ALA E 1 78 ? 2.383 115.008 84.078 1.00 69.76 71 ALA E N 1
ATOM 5327 C CA . ALA E 1 78 ? 3.645 114.709 84.745 1.00 64.77 71 ALA E CA 1
ATOM 5328 C C . ALA E 1 78 ? 4.701 115.760 84.436 1.00 61.79 71 ALA E C 1
ATOM 5329 O O . ALA E 1 78 ? 5.543 116.062 85.288 1.00 66.37 71 ALA E O 1
ATOM 5331 N N . LEU E 1 79 ? 4.668 116.330 83.231 1.00 63.49 72 LEU E N 1
ATOM 5332 C CA . LEU E 1 79 ? 5.583 117.417 82.906 1.00 66.61 72 LEU E CA 1
ATOM 5333 C C . LEU E 1 79 ? 5.232 118.681 83.680 1.00 68.43 72 LEU E C 1
ATOM 5334 O O . LEU E 1 79 ? 6.125 119.401 84.141 1.00 65.07 72 LEU E O 1
ATOM 5339 N N . TYR E 1 80 ? 3.935 118.958 83.843 1.00 68.74 73 TYR E N 1
ATOM 5340 C CA . TYR E 1 80 ? 3.509 120.141 84.585 1.00 71.53 73 TYR E CA 1
ATOM 5341 C C . TYR E 1 80 ? 3.883 120.036 86.060 1.00 73.30 73 TYR E C 1
ATOM 5342 O O . TYR E 1 80 ? 4.342 121.014 86.660 1.00 73.07 73 TYR E O 1
ATOM 5351 N N . ALA E 1 81 ? 3.693 118.857 86.659 1.00 66.80 74 ALA E N 1
ATOM 5352 C CA . ALA E 1 81 ? 4.031 118.672 88.067 1.00 66.01 74 ALA E CA 1
ATOM 5353 C C . ALA E 1 81 ? 5.537 118.573 88.282 1.00 71.11 74 ALA E C 1
ATOM 5354 O O . ALA E 1 81 ? 6.038 119.004 89.327 1.00 76.35 74 ALA E O 1
ATOM 5356 N N . LEU E 1 82 ? 6.273 118.016 87.312 1.00 70.70 75 LEU E N 1
ATOM 5357 C CA . LEU E 1 82 ? 7.724 117.891 87.443 1.00 70.20 75 LEU E CA 1
ATOM 5358 C C . LEU E 1 82 ? 8.437 119.226 87.259 1.00 72.44 75 LEU E C 1
ATOM 5359 O O . LEU E 1 82 ? 9.437 119.492 87.933 1.00 76.65 75 LEU E O 1
ATOM 5364 N N . PHE E 1 83 ? 7.953 120.072 86.350 1.00 73.01 76 PHE E N 1
ATOM 5365 C CA . PHE E 1 83 ? 8.567 121.367 86.087 1.00 74.49 76 PHE E CA 1
ATOM 5366 C C . PHE E 1 83 ? 7.795 122.522 86.710 1.00 71.99 76 PHE E C 1
ATOM 5367 O O . PHE E 1 83 ? 8.072 123.682 86.388 1.00 75.55 76 PHE E O 1
ATOM 5375 N N . GLY E 1 84 ? 6.836 122.230 87.586 1.00 77.07 77 GLY E N 1
ATOM 5376 C CA . GLY E 1 84 ? 6.101 123.268 88.284 1.00 76.09 77 GLY E CA 1
ATOM 5377 C C . GLY E 1 84 ? 5.321 124.207 87.396 1.00 75.72 77 GLY E C 1
ATOM 5378 O O . GLY E 1 84 ? 5.002 125.320 87.818 1.00 74.50 77 GLY E O 1
ATOM 5379 N N . GLY E 1 85 ? 5.005 123.792 86.172 1.00 78.65 78 GLY E N 1
ATOM 5380 C CA . GLY E 1 85 ? 4.297 124.642 85.241 1.00 73.22 78 GLY E CA 1
ATOM 5381 C C . GLY E 1 85 ? 5.171 125.513 84.368 1.00 80.22 78 GLY E C 1
ATOM 5382 O O . GLY E 1 85 ? 4.637 126.253 83.532 1.00 85.46 78 GLY E O 1
ATOM 5383 N N . GLN E 1 86 ? 6.491 125.459 84.531 1.00 79.03 79 GLN E N 1
ATOM 5384 C CA . GLN E 1 86 ? 7.389 126.243 83.689 1.00 84.71 79 GLN E CA 1
ATOM 5385 C C . GLN E 1 86 ? 7.369 125.670 82.277 1.00 87.32 79 GLN E C 1
ATOM 5386 O O . GLN E 1 86 ? 7.891 124.578 82.032 1.00 87.29 79 GLN E O 1
ATOM 5392 N N . GLN E 1 87 ? 6.771 126.415 81.344 1.00 87.08 80 GLN E N 1
ATOM 5393 C CA . GLN E 1 87 ? 6.455 125.860 80.032 1.00 84.87 80 GLN E CA 1
ATOM 5394 C C . GLN E 1 87 ? 7.711 125.532 79.229 1.00 82.79 80 GLN E C 1
ATOM 5395 O O . GLN E 1 87 ? 7.745 124.524 78.515 1.00 82.09 80 GLN E O 1
ATOM 5401 N N . GLU E 1 88 ? 8.752 126.363 79.327 1.00 84.76 81 GLU E N 1
ATOM 5402 C CA . GLU E 1 88 ? 9.908 126.182 78.451 1.00 84.68 81 GLU E CA 1
ATOM 5403 C C . GLU E 1 88 ? 10.666 124.902 78.780 1.00 84.74 81 GLU E C 1
ATOM 5404 O O . GLU E 1 88 ? 11.158 124.217 77.875 1.00 81.28 81 GLU E O 1
ATOM 5410 N N . ASP E 1 89 ? 10.769 124.560 80.067 1.00 85.48 82 ASP E N 1
ATOM 5411 C CA . ASP E 1 89 ? 11.503 123.359 80.450 1.00 85.01 82 ASP E CA 1
ATOM 5412 C C . ASP E 1 89 ? 10.711 122.096 80.135 1.00 80.55 82 ASP E C 1
ATOM 5413 O O . ASP E 1 89 ? 11.305 121.034 79.915 1.00 78.50 82 ASP E O 1
ATOM 5418 N N . MET E 1 90 ? 9.379 122.185 80.116 1.00 79.08 83 MET E N 1
ATOM 5419 C CA . MET E 1 90 ? 8.577 121.068 79.628 1.00 78.55 83 MET E CA 1
ATOM 5420 C C . MET E 1 90 ? 8.817 120.838 78.142 1.00 74.97 83 MET E C 1
ATOM 5421 O O . MET E 1 90 ? 8.945 119.691 77.697 1.00 70.56 83 MET E O 1
ATOM 5426 N N . ARG E 1 91 ? 8.886 121.918 77.360 1.00 75.07 84 ARG E N 1
ATOM 5427 C CA . ARG E 1 91 ? 9.196 121.787 75.940 1.00 74.89 84 ARG E CA 1
ATOM 5428 C C . ARG E 1 91 ? 10.643 121.363 75.731 1.00 73.33 84 ARG E C 1
ATOM 5429 O O . ARG E 1 91 ? 10.938 120.565 74.834 1.00 72.80 84 ARG E O 1
ATOM 5437 N N . HIS E 1 92 ? 11.561 121.896 76.542 1.00 75.61 85 HIS E N 1
ATOM 5438 C CA . HIS E 1 92 ? 12.968 121.541 76.395 1.00 70.97 85 HIS E CA 1
ATOM 5439 C C . HIS E 1 92 ? 13.206 120.075 76.733 1.00 72.86 85 HIS E C 1
ATOM 5440 O O . HIS E 1 92 ? 14.032 119.412 76.096 1.00 73.64 85 HIS E O 1
ATOM 5447 N N . PHE E 1 93 ? 12.487 119.551 77.730 1.00 70.43 86 PHE E N 1
ATOM 5448 C CA . PHE E 1 93 ? 12.618 118.138 78.071 1.00 68.90 86 PHE E CA 1
ATOM 5449 C C . PHE E 1 93 ? 12.157 117.250 76.923 1.00 67.38 86 PHE E C 1
ATOM 5450 O O . PHE E 1 93 ? 12.762 116.207 76.654 1.00 66.29 86 PHE E O 1
ATOM 5458 N N . LEU E 1 94 ? 11.086 117.649 76.234 1.00 69.46 87 LEU E N 1
ATOM 5459 C CA . LEU E 1 94 ? 10.522 116.813 75.180 1.00 64.87 87 LEU E CA 1
ATOM 5460 C C . LEU E 1 94 ? 11.445 116.707 73.973 1.00 62.82 87 LEU E C 1
ATOM 5461 O O . LEU E 1 94 ? 11.473 115.664 73.310 1.00 65.55 87 LEU E O 1
ATOM 5466 N N . ARG E 1 95 ? 12.211 117.757 73.671 1.00 65.13 88 ARG E N 1
ATOM 5467 C CA . ARG E 1 95 ? 12.979 117.817 72.433 1.00 69.81 88 ARG E CA 1
ATOM 5468 C C . ARG E 1 95 ? 14.485 117.715 72.658 1.00 73.50 88 ARG E C 1
ATOM 5469 O O . ARG E 1 95 ? 15.265 118.047 71.760 1.00 74.53 88 ARG E O 1
ATOM 5477 N N . THR E 1 96 ? 14.912 117.254 73.832 1.00 72.38 89 THR E N 1
ATOM 5478 C CA . THR E 1 96 ? 16.328 117.086 74.119 1.00 75.72 89 THR E CA 1
ATOM 5479 C C . THR E 1 96 ? 16.641 115.612 74.304 1.00 76.09 89 THR E C 1
ATOM 5480 O O . THR E 1 96 ? 15.900 114.920 75.015 1.00 73.03 89 THR E O 1
ATOM 5484 N N . PRO E 1 97 ? 17.695 115.089 73.677 1.00 80.64 90 PRO E N 1
ATOM 5485 C CA . PRO E 1 97 ? 18.052 113.681 73.892 1.00 80.80 90 PRO E CA 1
ATOM 5486 C C . PRO E 1 97 ? 18.327 113.404 75.364 1.00 82.20 90 PRO E C 1
ATOM 5487 O O . PRO E 1 97 ? 18.983 114.189 76.052 1.00 83.11 90 PRO E O 1
ATOM 5491 N N . ASN E 1 98 ? 17.809 112.275 75.846 1.00 83.25 91 ASN E N 1
ATOM 5492 C CA . ASN E 1 98 ? 17.811 111.948 77.266 1.00 86.02 91 ASN E CA 1
ATOM 5493 C C . ASN E 1 98 ? 18.718 110.756 77.545 1.00 91.03 91 ASN E C 1
ATOM 5494 O O . ASN E 1 98 ? 18.774 109.806 76.756 1.00 87.68 91 ASN E O 1
ATOM 5499 N N . HIS E 1 99 ? 19.420 110.810 78.680 1.00 95.37 92 HIS E N 1
ATOM 5500 C CA . HIS E 1 99 ? 20.265 109.694 79.093 1.00 92.93 92 HIS E CA 1
ATOM 5501 C C . HIS E 1 99 ? 19.422 108.485 79.479 1.00 89.71 92 HIS E C 1
ATOM 5502 O O . HIS E 1 99 ? 19.578 107.394 78.919 1.00 84.31 92 HIS E O 1
ATOM 5509 N N . HIS E 1 100 ? 18.510 108.669 80.437 1.00 90.25 93 HIS E N 1
ATOM 5510 C CA . HIS E 1 100 ? 17.773 107.553 81.019 1.00 86.77 93 HIS E CA 1
ATOM 5511 C C . HIS E 1 100 ? 16.720 106.987 80.075 1.00 83.20 93 HIS E C 1
ATOM 5512 O O . HIS E 1 100 ? 16.229 105.877 80.309 1.00 78.19 93 HIS E O 1
ATOM 5519 N N . LEU E 1 101 ? 16.361 107.717 79.026 1.00 81.82 94 LEU E N 1
ATOM 5520 C CA . LEU E 1 101 ? 15.515 107.199 77.963 1.00 80.77 94 LEU E CA 1
ATOM 5521 C C . LEU E 1 101 ? 16.383 106.757 76.791 1.00 79.10 94 LEU E C 1
ATOM 5522 O O . LEU E 1 101 ? 17.534 107.177 76.645 1.00 81.76 94 LEU E O 1
ATOM 5527 N N . ALA E 1 102 ? 15.817 105.895 75.949 1.00 72.80 95 ALA E N 1
ATOM 5528 C CA . ALA E 1 102 ? 16.574 105.395 74.810 1.00 80.73 95 ALA E CA 1
ATOM 5529 C C . ALA E 1 102 ? 16.709 106.419 73.690 1.00 75.53 95 ALA E C 1
ATOM 5530 O O . ALA E 1 102 ? 17.362 106.123 72.683 1.00 74.33 95 ALA E O 1
ATOM 5532 N N . GLY E 1 103 ? 16.121 107.605 73.837 1.00 74.54 96 GLY E N 1
ATOM 5533 C CA . GLY E 1 103 ? 16.238 108.643 72.832 1.00 68.54 96 GLY E CA 1
ATOM 5534 C C . GLY E 1 103 ? 15.540 109.931 73.217 1.00 71.40 96 GLY E C 1
ATOM 5535 O O . GLY E 1 103 ? 15.412 110.248 74.403 1.00 72.46 96 GLY E O 1
ATOM 5536 N N . GLU E 1 104 ? 15.088 110.686 72.232 1.00 71.23 97 GLU E N 1
ATOM 5537 C CA . GLU E 1 104 ? 14.414 111.941 72.539 1.00 67.81 97 GLU E CA 1
ATOM 5538 C C . GLU E 1 104 ? 12.977 111.654 72.961 1.00 65.53 97 GLU E C 1
ATOM 5539 O O . GLU E 1 104 ? 12.296 110.852 72.310 1.00 62.32 97 GLU E O 1
ATOM 5545 N N . PRO E 1 105 ? 12.492 112.265 74.046 1.00 64.44 98 PRO E N 1
ATOM 5546 C CA . PRO E 1 105 ? 11.162 111.892 74.564 1.00 62.51 98 PRO E CA 1
ATOM 5547 C C . PRO E 1 105 ? 10.027 112.113 73.579 1.00 59.94 98 PRO E C 1
ATOM 5548 O O . PRO E 1 105 ? 9.133 111.263 73.479 1.00 56.37 98 PRO E O 1
ATOM 5552 N N . LEU E 1 106 ? 10.024 113.233 72.853 1.00 53.57 99 LEU E N 1
ATOM 5553 C CA . LEU E 1 106 ? 8.945 113.471 71.899 1.00 58.63 99 LEU E CA 1
ATOM 5554 C C . LEU E 1 106 ? 8.994 112.469 70.753 1.00 55.68 99 LEU E C 1
ATOM 5555 O O . LEU E 1 106 ? 7.948 112.037 70.255 1.00 52.44 99 LEU E O 1
ATOM 5560 N N . ALA E 1 107 ? 10.199 112.081 70.329 1.00 57.92 100 ALA E N 1
ATOM 5561 C CA . ALA E 1 107 ? 10.321 111.046 69.308 1.00 59.02 100 ALA E CA 1
ATOM 5562 C C . ALA E 1 107 ? 9.843 109.698 69.831 1.00 52.74 100 ALA E C 1
ATOM 5563 O O . ALA E 1 107 ? 9.231 108.920 69.091 1.00 54.87 100 ALA E O 1
ATOM 5565 N N . LEU E 1 108 ? 10.112 109.404 71.106 1.00 56.67 101 LEU E N 1
ATOM 5566 C CA . LEU E 1 108 ? 9.619 108.163 71.693 1.00 56.06 101 LEU E CA 1
ATOM 5567 C C . LEU E 1 108 ? 8.099 108.144 71.774 1.00 52.86 101 LEU E C 1
ATOM 5568 O O . LEU E 1 108 ? 7.484 107.085 71.603 1.00 49.59 101 LEU E O 1
ATOM 5573 N N . MET E 1 109 ? 7.476 109.296 72.025 1.00 49.01 102 MET E N 1
ATOM 5574 C CA . MET E 1 109 ? 6.025 109.347 72.147 1.00 51.34 102 MET E CA 1
ATOM 5575 C C . MET E 1 109 ? 5.313 109.110 70.822 1.00 47.98 102 MET E C 1
ATOM 5576 O O . MET E 1 109 ? 4.100 108.879 70.826 1.00 47.60 102 MET E O 1
ATOM 5581 N N . GLY E 1 110 ? 6.032 109.153 69.697 1.00 52.71 103 GLY E N 1
ATOM 5582 C CA . GLY E 1 110 ? 5.432 108.808 68.420 1.00 50.15 103 GLY E CA 1
ATOM 5583 C C . GLY E 1 110 ? 5.045 107.350 68.299 1.00 50.84 103 GLY E C 1
ATOM 5584 O O . GLY E 1 110 ? 4.214 107.005 67.451 1.00 49.28 103 GLY E O 1
ATOM 5585 N N . GLN E 1 111 ? 5.626 106.487 69.127 1.00 51.70 104 GLN E N 1
ATOM 5586 C CA . GLN E 1 111 ? 5.297 105.072 69.150 1.00 54.52 104 GLN E CA 1
ATOM 5587 C C . GLN E 1 111 ? 4.539 104.739 70.430 1.00 54.17 104 GLN E C 1
ATOM 5588 O O . GLN E 1 111 ? 4.592 105.472 71.421 1.00 50.52 104 GLN E O 1
ATOM 5594 N N . VAL E 1 112 ? 3.829 103.612 70.395 1.00 52.96 105 VAL E N 1
ATOM 5595 C CA . VAL E 1 112 ? 2.939 103.257 71.496 1.00 51.34 105 VAL E CA 1
ATOM 5596 C C . VAL E 1 112 ? 3.735 102.923 72.751 1.00 51.81 105 VAL E C 1
ATOM 5597 O O . VAL E 1 112 ? 3.477 103.466 73.833 1.00 46.58 105 VAL E O 1
ATOM 5601 N N . GLN E 1 113 ? 4.714 102.027 72.628 1.00 50.08 106 GLN E N 1
ATOM 5602 C CA . GLN E 1 113 ? 5.479 101.615 73.803 1.00 49.63 106 GLN E CA 1
ATOM 5603 C C . GLN E 1 113 ? 6.324 102.762 74.352 1.00 51.03 106 GLN E C 1
ATOM 5604 O O . GLN E 1 113 ? 6.584 102.817 75.560 1.00 50.41 106 GLN E O 1
ATOM 5610 N N . GLY E 1 114 ? 6.742 103.692 73.489 1.00 52.80 107 GLY E N 1
ATOM 5611 C CA . GLY E 1 114 ? 7.504 104.850 73.912 1.00 55.25 107 GLY E CA 1
ATOM 5612 C C . GLY E 1 114 ? 6.677 105.863 74.673 1.00 51.26 107 GLY E C 1
ATOM 5613 O O . GLY E 1 114 ? 7.157 106.456 75.644 1.00 51.97 107 GLY E O 1
ATOM 5614 N N . LEU E 1 115 ? 5.432 106.076 74.238 1.00 50.59 108 LEU E N 1
ATOM 5615 C CA . LEU E 1 115 ? 4.530 106.960 74.971 1.00 47.84 108 LEU E CA 1
ATOM 5616 C C . LEU E 1 115 ? 4.294 106.454 76.388 1.00 49.08 108 LEU E C 1
ATOM 5617 O O . LEU E 1 115 ? 4.314 107.236 77.347 1.00 46.84 108 LEU E O 1
ATOM 5622 N N . VAL E 1 116 ? 4.056 105.151 76.539 1.00 44.57 109 VAL E N 1
ATOM 5623 C CA . VAL E 1 116 ? 3.931 104.572 77.872 1.00 51.09 109 VAL E CA 1
ATOM 5624 C C . VAL E 1 116 ? 5.253 104.675 78.620 1.00 52.33 109 VAL E C 1
ATOM 5625 O O . VAL E 1 116 ? 5.280 104.931 79.830 1.00 54.54 109 VAL E O 1
ATOM 5629 N N . HIS E 1 117 ? 6.372 104.501 77.911 1.00 50.86 110 HIS E N 1
ATOM 5630 C CA . HIS E 1 117 ? 7.680 104.542 78.559 1.00 55.73 110 HIS E CA 1
ATOM 5631 C C . HIS E 1 117 ? 7.990 105.932 79.102 1.00 52.17 110 HIS E C 1
ATOM 5632 O O . HIS E 1 117 ? 8.532 106.066 80.206 1.00 50.78 110 HIS E O 1
ATOM 5639 N N . VAL E 1 118 ? 7.661 106.978 78.343 1.00 49.32 111 VAL E N 1
ATOM 5640 C CA . VAL E 1 118 ? 7.914 108.335 78.815 1.00 50.87 111 VAL E CA 1
ATOM 5641 C C . VAL E 1 118 ? 7.044 108.646 80.027 1.00 51.21 111 VAL E C 1
ATOM 5642 O O . VAL E 1 118 ? 7.504 109.262 80.996 1.00 47.89 111 VAL E O 1
ATOM 5646 N N . LEU E 1 119 ? 5.787 108.196 80.006 1.00 49.91 112 LEU E N 1
ATOM 5647 C CA . LEU E 1 119 ? 4.887 108.441 81.129 1.00 55.13 112 LEU E CA 1
ATOM 5648 C C . LEU E 1 119 ? 5.354 107.720 82.388 1.00 57.64 112 LEU E C 1
ATOM 5649 O O . LEU E 1 119 ? 5.310 108.288 83.486 1.00 56.54 112 LEU E O 1
ATOM 5654 N N . GLU E 1 120 ? 5.801 106.468 82.253 1.00 56.36 113 GLU E N 1
ATOM 5655 C CA . GLU E 1 120 ? 6.303 105.735 83.412 1.00 57.88 113 GLU E CA 1
ATOM 5656 C C . GLU E 1 120 ? 7.572 106.368 83.969 1.00 55.37 113 GLU E C 1
ATOM 5657 O O . GLU E 1 120 ? 7.778 106.370 85.188 1.00 60.08 113 GLU E O 1
ATOM 5663 N N . TYR E 1 121 ? 8.427 106.912 83.100 1.00 51.98 114 TYR E N 1
ATOM 5664 C CA . TYR E 1 121 ? 9.638 107.579 83.568 1.00 55.43 114 TYR E CA 1
ATOM 5665 C C . TYR E 1 121 ? 9.309 108.872 84.308 1.00 60.38 114 TYR E C 1
ATOM 5666 O O . TYR E 1 121 ? 9.888 109.156 85.363 1.00 57.28 114 TYR E O 1
ATOM 5675 N N . LEU E 1 122 ? 8.376 109.663 83.776 1.00 58.40 115 LEU E N 1
ATOM 5676 C CA . LEU E 1 122 ? 8.014 110.918 84.426 1.00 57.22 115 LEU E CA 1
ATOM 5677 C C . LEU E 1 122 ? 7.277 110.673 85.738 1.00 59.42 115 LEU E C 1
ATOM 5678 O O . LEU E 1 122 ? 7.451 111.427 86.703 1.00 58.74 115 LEU E O 1
ATOM 5683 N N . ASP E 1 123 ? 6.452 109.622 85.794 1.00 58.84 116 ASP E N 1
ATOM 5684 C CA . ASP E 1 123 ? 5.698 109.330 87.011 1.00 60.27 116 ASP E CA 1
ATOM 5685 C C . ASP E 1 123 ? 6.607 108.884 88.149 1.00 62.04 116 ASP E C 1
ATOM 5686 O O . ASP E 1 123 ? 6.313 109.163 89.320 1.00 65.11 116 ASP E O 1
ATOM 5691 N N . ALA E 1 124 ? 7.716 108.209 87.833 1.00 58.73 117 ALA E N 1
ATOM 5692 C CA . ALA E 1 124 ? 8.599 107.700 88.881 1.00 62.02 117 ALA E CA 1
ATOM 5693 C C . ALA E 1 124 ? 9.451 108.815 89.486 1.00 63.09 117 ALA E C 1
ATOM 5694 O O . ALA E 1 124 ? 9.739 108.797 90.688 1.00 63.01 117 ALA E O 1
ATOM 5696 N N . ILE E 1 125 ? 9.836 109.810 88.683 1.00 68.02 118 ILE E N 1
ATOM 5697 C CA . ILE E 1 125 ? 10.695 110.906 89.141 1.00 66.04 118 ILE E CA 1
ATOM 5698 C C . ILE E 1 125 ? 9.898 112.123 89.606 1.00 65.45 118 ILE E C 1
ATOM 5699 O O . ILE E 1 125 ? 10.491 113.177 89.869 1.00 68.85 118 ILE E O 1
ATOM 5704 N N . ARG E 1 126 ? 8.574 112.019 89.686 1.00 62.57 119 ARG E N 1
ATOM 5705 C CA . ARG E 1 126 ? 7.764 113.123 90.205 1.00 65.36 119 ARG E CA 1
ATOM 5706 C C . ARG E 1 126 ? 7.192 112.787 91.562 1.00 61.54 119 ARG E C 1
ATOM 5707 O O . ARG E 1 126 ? 7.474 111.744 92.149 1.00 60.82 119 ARG E O 1
ATOM 5715 N N . PRO F 2 14 ? 18.723 108.317 98.466 1.00 92.08 1 PRO F N 1
ATOM 5716 C CA . PRO F 2 14 ? 20.066 107.863 98.087 1.00 90.27 1 PRO F CA 1
ATOM 5717 C C . PRO F 2 14 ? 20.538 106.658 98.902 1.00 87.72 1 PRO F C 1
ATOM 5718 O O . PRO F 2 14 ? 19.997 106.387 99.975 1.00 88.57 1 PRO F O 1
ATOM 5722 N N . SER F 2 15 ? 21.541 105.947 98.392 1.00 86.39 2 SER F N 1
ATOM 5723 C CA . SER F 2 15 ? 22.045 104.746 99.048 1.00 84.20 2 SER F CA 1
ATOM 5724 C C . SER F 2 15 ? 23.028 105.122 100.149 1.00 88.18 2 SER F C 1
ATOM 5725 O O . SER F 2 15 ? 24.090 105.691 99.873 1.00 84.10 2 SER F O 1
ATOM 5728 N N . GLU F 2 16 ? 22.677 104.801 101.394 1.00 87.26 3 GLU F N 1
ATOM 5729 C CA . GLU F 2 16 ? 23.599 104.980 102.507 1.00 92.19 3 GLU F CA 1
ATOM 5730 C C . GLU F 2 16 ? 24.520 103.784 102.704 1.00 86.08 3 GLU F C 1
ATOM 5731 O O . GLU F 2 16 ? 25.544 103.912 103.386 1.00 87.11 3 GLU F O 1
ATOM 5737 N N . ILE F 2 17 ? 24.184 102.631 102.126 1.00 84.46 4 ILE F N 1
ATOM 5738 C CA . ILE F 2 17 ? 25.121 101.514 102.118 1.00 83.20 4 ILE F CA 1
ATOM 5739 C C . ILE F 2 17 ? 26.310 101.835 101.222 1.00 77.70 4 ILE F C 1
ATOM 5740 O O . ILE F 2 17 ? 27.454 101.474 101.527 1.00 79.11 4 ILE F O 1
ATOM 5745 N N . TRP F 2 18 ? 26.063 102.531 100.110 1.00 75.76 5 TRP F N 1
ATOM 5746 C CA . TRP F 2 18 ? 27.154 103.052 99.295 1.00 78.95 5 TRP F CA 1
ATOM 5747 C C . TRP F 2 18 ? 27.941 104.134 100.024 1.00 80.79 5 TRP F C 1
ATOM 5748 O O . TRP F 2 18 ? 29.089 104.404 99.658 1.00 78.08 5 TRP F O 1
ATOM 5759 N N . ARG F 2 19 ? 27.355 104.743 101.053 1.00 85.00 6 ARG F N 1
ATOM 5760 C CA . ARG F 2 19 ? 28.023 105.786 101.820 1.00 86.09 6 ARG F CA 1
ATOM 5761 C C . ARG F 2 19 ? 28.852 105.219 102.964 1.00 80.21 6 ARG F C 1
ATOM 5762 O O . ARG F 2 19 ? 29.972 105.683 103.203 1.00 81.83 6 ARG F O 1
ATOM 5770 N N . GLN F 2 20 ? 28.323 104.220 103.674 1.00 80.41 7 GLN F N 1
ATOM 5771 C CA . GLN F 2 20 ? 29.091 103.586 104.741 1.00 85.77 7 GLN F CA 1
ATOM 5772 C C . GLN F 2 20 ? 30.349 102.930 104.194 1.00 86.28 7 GLN F C 1
ATOM 5773 O O . GLN F 2 20 ? 31.435 103.067 104.772 1.00 89.83 7 GLN F O 1
ATOM 5779 N N . CYS F 2 21 ? 30.224 102.222 103.071 1.00 85.38 8 CYS F N 1
ATOM 5780 C CA . CYS F 2 21 ? 31.377 101.605 102.428 1.00 80.87 8 CYS F CA 1
ATOM 5781 C C . CYS F 2 21 ? 32.270 102.610 101.713 1.00 82.11 8 CYS F C 1
ATOM 5782 O O . CYS F 2 21 ? 33.443 102.307 101.478 1.00 84.84 8 CYS F O 1
ATOM 5785 N N . LYS F 2 22 ? 31.753 103.792 101.370 1.00 83.51 9 LYS F N 1
ATOM 5786 C CA . LYS F 2 22 ? 32.500 104.772 100.580 1.00 84.20 9 LYS F CA 1
ATOM 5787 C C . LYS F 2 22 ? 33.067 104.126 99.314 1.00 84.29 9 LYS F C 1
ATOM 5788 O O . LYS F 2 22 ? 34.246 104.266 98.983 1.00 81.64 9 LYS F O 1
ATOM 5794 N N . GLY F 2 23 ? 32.195 103.406 98.605 1.00 81.97 10 GLY F N 1
ATOM 5795 C CA . GLY F 2 23 ? 32.534 102.637 97.416 1.00 77.49 10 GLY F CA 1
ATOM 5796 C C . GLY F 2 23 ? 33.217 103.418 96.313 1.00 72.28 10 GLY F C 1
ATOM 5797 O O . GLY F 2 23 ? 33.853 102.797 95.455 1.00 80.71 10 GLY F O 1
ATOM 5798 N N . GLU F 2 24 ? 33.105 104.749 96.303 1.00 72.04 11 GLU F N 1
ATOM 5799 C CA . GLU F 2 24 ? 33.804 105.533 95.288 1.00 76.04 11 GLU F CA 1
ATOM 5800 C C . GLU F 2 24 ? 35.309 105.310 95.354 1.00 76.21 11 GLU F C 1
ATOM 5801 O O . GLU F 2 24 ? 36.005 105.468 94.346 1.00 76.45 11 GLU F O 1
ATOM 5807 N N . ARG F 2 25 ? 35.827 104.946 96.529 1.00 80.23 12 ARG F N 1
ATOM 5808 C CA . ARG F 2 25 ? 37.236 104.601 96.665 1.00 82.37 12 ARG F CA 1
ATOM 5809 C C . ARG F 2 25 ? 37.539 103.183 96.203 1.00 81.13 12 ARG F C 1
ATOM 5810 O O . ARG F 2 25 ? 38.699 102.876 95.908 1.00 80.36 12 ARG F O 1
ATOM 5818 N N . HIS F 2 26 ? 36.529 102.317 96.145 1.00 76.55 13 HIS F N 1
ATOM 5819 C CA . HIS F 2 26 ? 36.703 100.918 95.780 1.00 75.08 13 HIS F CA 1
ATOM 5820 C C . HIS F 2 26 ? 36.436 100.656 94.304 1.00 74.78 13 HIS F C 1
ATOM 5821 O O . HIS F 2 26 ? 36.452 99.496 93.877 1.00 75.50 13 HIS F O 1
ATOM 5828 N N . ILE F 2 27 ? 36.183 101.701 93.520 1.00 70.85 14 ILE F N 1
ATOM 5829 C CA . ILE F 2 27 ? 36.002 101.546 92.080 1.00 68.57 14 ILE F CA 1
ATOM 5830 C C . ILE F 2 27 ? 37.366 101.253 91.455 1.00 70.18 14 ILE F C 1
ATOM 5831 O O . ILE F 2 27 ? 38.262 102.103 91.465 1.00 71.11 14 ILE F O 1
ATOM 5836 N N . ARG F 2 28 ? 37.522 100.053 90.915 1.00 72.85 15 ARG F N 1
ATOM 5837 C CA . ARG F 2 28 ? 38.790 99.555 90.410 1.00 72.05 15 ARG F CA 1
ATOM 5838 C C . ARG F 2 28 ? 38.550 98.765 89.135 1.00 73.57 15 ARG F C 1
ATOM 5839 O O . ARG F 2 28 ? 37.454 98.237 88.923 1.00 72.68 15 ARG F O 1
ATOM 5847 N N . PRO F 2 29 ? 39.556 98.661 88.269 1.00 75.06 16 PRO F N 1
ATOM 5848 C CA . PRO F 2 29 ? 39.400 97.864 87.049 1.00 74.54 16 PRO F CA 1
ATOM 5849 C C . PRO F 2 29 ? 39.206 96.389 87.362 1.00 73.01 16 PRO F C 1
ATOM 5850 O O . PRO F 2 29 ? 39.706 95.868 88.362 1.00 75.00 16 PRO F O 1
ATOM 5854 N N . LEU F 2 30 ? 38.465 95.717 86.483 1.00 71.84 17 LEU F N 1
ATOM 5855 C CA . LEU F 2 30 ? 38.143 94.314 86.684 1.00 72.67 17 LEU F CA 1
ATOM 5856 C C . LEU F 2 30 ? 37.784 93.680 85.347 1.00 68.22 17 LEU F C 1
ATOM 5857 O O . LEU F 2 30 ? 37.129 94.305 84.510 1.00 65.67 17 LEU F O 1
ATOM 5862 N N . GLN F 2 31 ? 38.227 92.442 85.159 1.00 71.27 18 GLN F N 1
ATOM 5863 C CA . GLN F 2 31 ? 37.930 91.626 83.990 1.00 65.49 18 GLN F CA 1
ATOM 5864 C C . GLN F 2 31 ? 37.146 90.393 84.434 1.00 62.76 18 GLN F C 1
ATOM 5865 O O . GLN F 2 31 ? 36.849 90.212 85.618 1.00 62.89 18 GLN F O 1
ATOM 5871 N N . GLY F 2 32 ? 36.813 89.543 83.478 1.00 62.95 19 GLY F N 1
ATOM 5872 C CA . GLY F 2 32 ? 36.177 88.277 83.789 1.00 58.60 19 GLY F CA 1
ATOM 5873 C C . GLY F 2 32 ? 35.324 87.794 82.634 1.00 53.04 19 GLY F C 1
ATOM 5874 O O . GLY F 2 32 ? 35.181 88.457 81.610 1.00 46.87 19 GLY F O 1
ATOM 5875 N N . ARG F 2 33 ? 34.756 86.609 82.830 1.00 50.35 20 ARG F N 1
ATOM 5876 C CA . ARG F 2 33 ? 33.846 85.986 81.881 1.00 54.18 20 ARG F CA 1
ATOM 5877 C C . ARG F 2 33 ? 32.441 85.948 82.466 1.00 50.82 20 ARG F C 1
ATOM 5878 O O . ARG F 2 33 ? 32.247 86.023 83.682 1.00 53.56 20 ARG F O 1
ATOM 5886 N N . LEU F 2 34 ? 31.454 85.835 81.582 1.00 48.88 21 LEU F N 1
ATOM 5887 C CA . LEU F 2 34 ? 30.069 85.707 82.005 1.00 46.32 21 LEU F CA 1
ATOM 5888 C C . LEU F 2 34 ? 29.386 84.647 81.156 1.00 48.01 21 LEU F C 1
ATOM 5889 O O . LEU F 2 34 ? 29.766 84.407 80.008 1.00 45.84 21 LEU F O 1
ATOM 5894 N N . VAL F 2 35 ? 28.378 84.012 81.738 1.00 45.12 22 VAL F N 1
ATOM 5895 C CA . VAL F 2 35 ? 27.567 83.019 81.051 1.00 47.99 22 VAL F CA 1
ATOM 5896 C C . VAL F 2 35 ? 26.110 83.371 81.298 1.00 45.07 22 VAL F C 1
ATOM 5897 O O . VAL F 2 35 ? 25.748 83.832 82.386 1.00 43.91 22 VAL F O 1
ATOM 5901 N N . ARG F 2 36 ? 25.277 83.176 80.282 1.00 44.80 23 ARG F N 1
ATOM 5902 C CA . ARG F 2 36 ? 23.920 83.693 80.319 1.00 44.24 23 ARG F CA 1
ATOM 5903 C C . ARG F 2 36 ? 23.006 82.736 79.575 1.00 46.79 23 ARG F C 1
ATOM 5904 O O . ARG F 2 36 ? 23.361 82.258 78.494 1.00 41.26 23 ARG F O 1
ATOM 5912 N N . LEU F 2 37 ? 21.845 82.451 80.157 1.00 44.02 24 LEU F N 1
ATOM 5913 C CA . LEU F 2 37 ? 20.874 81.537 79.571 1.00 39.46 24 LEU F CA 1
ATOM 5914 C C . LEU F 2 37 ? 19.694 82.351 79.053 1.00 44.17 24 LEU F C 1
ATOM 5915 O O . LEU F 2 37 ? 19.087 83.121 79.807 1.00 39.18 24 LEU F O 1
ATOM 5920 N N . VAL F 2 38 ? 19.383 82.193 77.766 1.00 45.39 25 VAL F N 1
ATOM 5921 C CA . VAL F 2 38 ? 18.330 82.954 77.108 1.00 48.06 25 VAL F CA 1
ATOM 5922 C C . VAL F 2 38 ? 17.405 81.985 76.383 1.00 49.11 25 VAL F C 1
ATOM 5923 O O . VAL F 2 38 ? 17.729 80.815 76.178 1.00 45.55 25 VAL F O 1
ATOM 5927 N N . GLU F 2 39 ? 16.242 82.491 75.989 1.00 49.49 26 GLU F N 1
ATOM 5928 C CA . GLU F 2 39 ? 15.289 81.697 75.235 1.00 48.92 26 GLU F CA 1
ATOM 5929 C C . GLU F 2 39 ? 15.586 81.782 73.745 1.00 54.65 26 GLU F C 1
ATOM 5930 O O . GLU F 2 39 ? 16.142 82.764 73.249 1.00 58.40 26 GLU F O 1
ATOM 5936 N N . SER F 2 40 ? 15.225 80.720 73.032 1.00 47.34 27 SER F N 1
ATOM 5937 C CA . SER F 2 40 ? 15.167 80.700 71.581 1.00 52.34 27 SER F CA 1
ATOM 5938 C C . SER F 2 40 ? 13.699 80.588 71.168 1.00 49.51 27 SER F C 1
ATOM 5939 O O . SER F 2 40 ? 12.813 80.998 71.939 1.00 60.80 27 SER F O 1
ATOM 5942 N N . GLN F 2 41 ? 13.442 80.051 69.976 1.00 49.43 28 GLN F N 1
ATOM 5943 C CA . GLN F 2 41 ? 12.102 79.804 69.453 1.00 42.67 28 GLN F CA 1
ATOM 5944 C C . GLN F 2 41 ? 11.318 81.077 69.141 1.00 40.73 28 GLN F C 1
ATOM 5945 O O . GLN F 2 41 ? 10.176 80.979 68.682 1.00 40.45 28 GLN F O 1
ATOM 5951 N N . GLU F 2 42 ? 11.877 82.264 69.380 1.00 40.92 29 GLU F N 1
ATOM 5952 C CA . GLU F 2 42 ? 11.210 83.492 68.952 1.00 44.89 29 GLU F CA 1
ATOM 5953 C C . GLU F 2 42 ? 11.052 83.537 67.437 1.00 41.61 29 GLU F C 1
ATOM 5954 O O . GLU F 2 42 ? 9.985 83.901 66.929 1.00 36.05 29 GLU F O 1
ATOM 5960 N N . GLN F 2 43 ? 12.104 83.177 66.696 1.00 39.36 30 GLN F N 1
ATOM 5961 C CA . GLN F 2 43 ? 12.003 83.173 65.241 1.00 40.73 30 GLN F CA 1
ATOM 5962 C C . GLN F 2 43 ? 11.139 82.023 64.747 1.00 37.30 30 GLN F C 1
ATOM 5963 O O . GLN F 2 43 ? 10.441 82.165 63.736 1.00 35.38 30 GLN F O 1
ATOM 5969 N N . VAL F 2 44 ? 11.185 80.879 65.435 1.00 34.63 31 VAL F N 1
ATOM 5970 C CA . VAL F 2 44 ? 10.282 79.780 65.115 1.00 38.94 31 VAL F CA 1
ATOM 5971 C C . VAL F 2 44 ? 8.837 80.214 65.300 1.00 38.09 31 VAL F C 1
ATOM 5972 O O . VAL F 2 44 ? 7.959 79.829 64.519 1.00 36.50 31 VAL F O 1
ATOM 5976 N N . ALA F 2 45 ? 8.569 81.036 66.320 1.00 35.30 32 ALA F N 1
ATOM 5977 C CA . ALA F 2 45 ? 7.207 81.492 66.581 1.00 31.22 32 ALA F CA 1
ATOM 5978 C C . ALA F 2 45 ? 6.631 82.240 65.383 1.00 31.85 32 ALA F C 1
ATOM 5979 O O . ALA F 2 45 ? 5.528 81.933 64.918 1.00 33.30 32 ALA F O 1
ATOM 5981 N N . THR F 2 46 ? 7.360 83.235 64.872 1.00 32.32 33 THR F N 1
ATOM 5982 C CA . THR F 2 46 ? 6.834 84.014 63.757 1.00 36.97 33 THR F CA 1
ATOM 5983 C C . THR F 2 46 ? 6.790 83.216 62.460 1.00 34.97 33 THR F C 1
ATOM 5984 O O . THR F 2 46 ? 5.988 83.541 61.577 1.00 35.47 33 THR F O 1
ATOM 5988 N N . LEU F 2 47 ? 7.619 82.177 62.329 1.00 31.32 34 LEU F N 1
ATOM 5989 C CA . LEU F 2 47 ? 7.551 81.332 61.142 1.00 36.65 34 LEU F CA 1
ATOM 5990 C C . LEU F 2 47 ? 6.228 80.574 61.069 1.00 37.42 34 LEU F C 1
ATOM 5991 O O . LEU F 2 47 ? 5.776 80.229 59.971 1.00 38.48 34 LEU F O 1
ATOM 5996 N N . GLN F 2 48 ? 5.587 80.320 62.218 1.00 30.76 35 GLN F N 1
ATOM 5997 C CA . GLN F 2 48 ? 4.268 79.690 62.228 1.00 34.94 35 GLN F CA 1
ATOM 5998 C C . GLN F 2 48 ? 3.173 80.613 61.703 1.00 40.22 35 GLN F C 1
ATOM 5999 O O . GLN F 2 48 ? 2.123 80.121 61.269 1.00 41.40 35 GLN F O 1
ATOM 6005 N N . LEU F 2 49 ? 3.391 81.932 61.736 1.00 39.87 36 LEU F N 1
ATOM 6006 C CA . LEU F 2 49 ? 2.384 82.904 61.324 1.00 40.12 36 LEU F CA 1
ATOM 6007 C C . LEU F 2 49 ? 2.350 83.150 59.822 1.00 39.61 36 LEU F C 1
ATOM 6008 O O . LEU F 2 49 ? 1.318 83.594 59.310 1.00 41.75 36 LEU F O 1
ATOM 6013 N N . VAL F 2 50 ? 3.451 82.897 59.112 1.00 36.98 37 VAL F N 1
ATOM 6014 C CA . VAL F 2 50 ? 3.542 83.200 57.687 1.00 40.81 37 VAL F CA 1
ATOM 6015 C C . VAL F 2 50 ? 3.838 81.924 56.909 1.00 44.65 37 VAL F C 1
ATOM 6016 O O . VAL F 2 50 ? 3.883 80.830 57.482 1.00 45.28 37 VAL F O 1
ATOM 6020 N N . ASP F 2 51 ? 4.055 82.057 55.601 1.00 44.91 38 ASP F N 1
ATOM 6021 C CA . ASP F 2 51 ? 4.211 80.904 54.725 1.00 49.12 38 ASP F CA 1
ATOM 6022 C C . ASP F 2 51 ? 5.635 80.665 54.250 1.00 50.35 38 ASP F C 1
ATOM 6023 O O . ASP F 2 51 ? 5.994 79.516 53.989 1.00 52.48 38 ASP F O 1
ATOM 6028 N N . THR F 2 52 ? 6.454 81.706 54.127 1.00 43.41 39 THR F N 1
ATOM 6029 C CA . THR F 2 52 ? 7.814 81.565 53.627 1.00 40.48 39 THR F CA 1
ATOM 6030 C C . THR F 2 52 ? 8.792 82.200 54.604 1.00 41.80 39 THR F C 1
ATOM 6031 O O . THR F 2 52 ? 8.422 83.035 55.433 1.00 39.99 39 THR F O 1
ATOM 6035 N N . LEU F 2 53 ? 10.060 81.791 54.494 1.00 38.94 40 LEU F N 1
ATOM 6036 C CA . LEU F 2 53 ? 11.109 82.455 55.259 1.00 35.16 40 LEU F CA 1
ATOM 6037 C C . LEU F 2 53 ? 11.274 83.902 54.820 1.00 38.90 40 LEU F C 1
ATOM 6038 O O . LEU F 2 53 ? 11.627 84.763 55.635 1.00 33.05 40 LEU F O 1
ATOM 6043 N N . GLU F 2 54 ? 11.025 84.188 53.539 1.00 35.63 41 GLU F N 1
ATOM 6044 C CA . GLU F 2 54 ? 11.107 85.564 53.062 1.00 40.44 41 GLU F CA 1
ATOM 6045 C C . GLU F 2 54 ? 10.040 86.433 53.717 1.00 36.15 41 GLU F C 1
ATOM 6046 O O . GLU F 2 54 ? 10.307 87.586 54.073 1.00 40.06 41 GLU F O 1
ATOM 6052 N N . GLU F 2 55 ? 8.826 85.901 53.885 1.00 39.56 42 GLU F N 1
ATOM 6053 C CA . GLU F 2 55 ? 7.802 86.643 54.611 1.00 39.00 42 GLU F CA 1
ATOM 6054 C C . GLU F 2 55 ? 8.139 86.756 56.091 1.00 34.13 42 GLU F C 1
ATOM 6055 O O . GLU F 2 55 ? 7.873 87.793 56.709 1.00 34.23 42 GLU F O 1
ATOM 6061 N N . GLN F 2 56 ? 8.735 85.711 56.671 1.00 33.09 43 GLN F N 1
ATOM 6062 C CA . GLN F 2 56 ? 9.089 85.751 58.086 1.00 35.54 43 GLN F CA 1
ATOM 6063 C C . GLN F 2 56 ? 10.170 86.793 58.355 1.00 37.57 43 GLN F C 1
ATOM 6064 O O . GLN F 2 56 ? 10.142 87.469 59.390 1.00 35.01 43 GLN F O 1
ATOM 6070 N N . ALA F 2 57 ? 11.126 86.942 57.433 1.00 33.56 44 ALA F N 1
ATOM 6071 C CA . ALA F 2 57 ? 12.177 87.940 57.617 1.00 40.13 44 ALA F CA 1
ATOM 6072 C C . ALA F 2 57 ? 11.615 89.353 57.535 1.00 37.75 44 ALA F C 1
ATOM 6073 O O . ALA F 2 57 ? 12.071 90.253 58.250 1.00 41.72 44 ALA F O 1
ATOM 6075 N N . LEU F 2 58 ? 10.627 89.570 56.664 1.00 40.03 45 LEU F N 1
ATOM 6076 C CA . LEU F 2 58 ? 9.977 90.874 56.598 1.00 39.96 45 LEU F CA 1
ATOM 6077 C C . LEU F 2 58 ? 9.125 91.126 57.840 1.00 39.44 45 LEU F C 1
ATOM 6078 O O . LEU F 2 58 ? 9.112 92.242 58.374 1.00 36.88 45 LEU F O 1
ATOM 6083 N N . LEU F 2 59 ? 8.415 90.101 58.319 1.00 34.99 46 LEU F N 1
ATOM 6084 C CA . LEU F 2 59 ? 7.647 90.253 59.553 1.00 37.26 46 LEU F CA 1
ATOM 6085 C C . LEU F 2 59 ? 8.551 90.612 60.727 1.00 34.30 46 LEU F C 1
ATOM 6086 O O . LEU F 2 59 ? 8.231 91.513 61.511 1.00 37.12 46 LEU F O 1
ATOM 6091 N N . GLU F 2 60 ? 9.696 89.934 60.851 1.00 35.62 47 GLU F N 1
ATOM 6092 C CA . GLU F 2 60 ? 10.635 90.255 61.922 1.00 36.92 47 GLU F CA 1
ATOM 6093 C C . GLU F 2 60 ? 11.169 91.679 61.796 1.00 40.59 47 GLU F C 1
ATOM 6094 O O . GLU F 2 60 ? 11.466 92.318 62.813 1.00 36.87 47 GLU F O 1
ATOM 6100 N N . GLU F 2 61 ? 11.283 92.203 60.570 1.00 34.22 48 GLU F N 1
ATOM 6101 C CA . GLU F 2 61 ? 11.654 93.608 60.402 1.00 37.28 48 GLU F CA 1
ATOM 6102 C C . GLU F 2 61 ? 10.530 94.538 60.848 1.00 37.90 48 GLU F C 1
ATOM 6103 O O . GLU F 2 61 ? 10.790 95.596 61.434 1.00 37.56 48 GLU F O 1
ATOM 6109 N N . LEU F 2 62 ? 9.274 94.173 60.574 1.00 36.34 49 LEU F N 1
ATOM 6110 C CA . LEU F 2 62 ? 8.164 94.997 61.042 1.00 37.24 49 LEU F CA 1
ATOM 6111 C C . LEU F 2 62 ? 8.090 94.997 62.563 1.00 38.73 49 LEU F C 1
ATOM 6112 O O . LEU F 2 62 ? 7.871 96.047 63.178 1.00 40.04 49 LEU F O 1
ATOM 6117 N N . LEU F 2 63 ? 8.278 93.830 63.185 1.00 33.93 50 LEU F N 1
ATOM 6118 C CA . LEU F 2 63 ? 8.245 93.748 64.641 1.00 42.27 50 LEU F CA 1
ATOM 6119 C C . LEU F 2 63 ? 9.373 94.548 65.278 1.00 46.24 50 LEU F C 1
ATOM 6120 O O . LEU F 2 63 ? 9.205 95.085 66.380 1.00 44.69 50 LEU F O 1
ATOM 6125 N N . GLU F 2 64 ? 10.521 94.647 64.601 1.00 41.36 51 GLU F N 1
ATOM 6126 C CA . GLU F 2 64 ? 11.637 95.426 65.129 1.00 46.28 51 GLU F CA 1
ATOM 6127 C C . GLU F 2 64 ? 11.289 96.906 65.245 1.00 44.75 51 GLU F C 1
ATOM 6128 O O . GLU F 2 64 ? 11.734 97.571 66.186 1.00 46.16 51 GLU F O 1
ATOM 6134 N N . SER F 2 65 ? 10.486 97.435 64.314 1.00 42.71 52 SER F N 1
ATOM 6135 C CA . SER F 2 65 ? 10.150 98.856 64.323 1.00 45.94 52 SER F CA 1
ATOM 6136 C C . SER F 2 65 ? 9.274 99.250 65.507 1.00 43.14 52 SER F C 1
ATOM 6137 O O . SER F 2 65 ? 9.202 100.438 65.835 1.00 41.48 52 SER F O 1
ATOM 6140 N N . SER F 2 66 ? 8.594 98.295 66.143 1.00 44.31 53 SER F N 1
ATOM 6141 C CA . SER F 2 66 ? 7.753 98.596 67.294 1.00 38.35 53 SER F CA 1
ATOM 6142 C C . SER F 2 66 ? 8.468 98.391 68.622 1.00 42.72 53 SER F C 1
ATOM 6143 O O . SER F 2 66 ? 7.903 98.727 69.669 1.00 42.49 53 SER F O 1
ATOM 6146 N N . LYS F 2 67 ? 9.683 97.856 68.607 1.00 36.73 54 LYS F N 1
ATOM 6147 C CA . LYS F 2 67 ? 10.417 97.604 69.833 1.00 41.76 54 LYS F CA 1
ATOM 6148 C C . LYS F 2 67 ? 11.012 98.899 70.373 1.00 43.52 54 LYS F C 1
ATOM 6149 O O . LYS F 2 67 ? 11.194 99.868 69.632 1.00 44.33 54 LYS F O 1
ATOM 6155 N N . PRO F 2 68 ? 11.305 98.951 71.668 1.00 47.00 55 PRO F N 1
ATOM 6156 C CA . PRO F 2 68 ? 12.043 100.092 72.209 1.00 48.05 55 PRO F CA 1
ATOM 6157 C C . PRO F 2 68 ? 13.401 100.205 71.544 1.00 48.11 55 PRO F C 1
ATOM 6158 O O . PRO F 2 68 ? 14.069 99.187 71.302 1.00 44.97 55 PRO F O 1
ATOM 6162 N N . PRO F 2 69 ? 13.831 101.420 71.218 1.00 52.17 56 PRO F N 1
ATOM 6163 C CA . PRO F 2 69 ? 15.080 101.584 70.466 1.00 47.80 56 PRO F CA 1
ATOM 6164 C C . PRO F 2 69 ? 16.298 101.151 71.270 1.00 48.92 56 PRO F C 1
ATOM 6165 O O . PRO F 2 69 ? 16.352 101.290 72.492 1.00 52.57 56 PRO F O 1
ATOM 6169 N N . VAL F 2 70 ? 17.284 100.623 70.557 1.00 48.40 57 VAL F N 1
ATOM 6170 C CA . VAL F 2 70 ? 18.530 100.177 71.189 1.00 46.24 57 VAL F CA 1
ATOM 6171 C C . VAL F 2 70 ? 19.363 101.403 71.551 1.00 49.06 57 VAL F C 1
ATOM 6172 O O . VAL F 2 70 ? 19.426 102.364 70.751 1.00 52.75 57 VAL F O 1
ATOM 6176 N N . PRO F 2 71 ? 19.995 101.446 72.730 1.00 50.56 58 PRO F N 1
ATOM 6177 C CA . PRO F 2 71 ? 20.951 102.525 73.011 1.00 52.30 58 PRO F CA 1
ATOM 6178 C C . PRO F 2 71 ? 22.036 102.575 71.949 1.00 52.07 58 PRO F C 1
ATOM 6179 O O . PRO F 2 71 ? 22.483 101.546 71.441 1.00 52.27 58 PRO F O 1
ATOM 6183 N N . ALA F 2 72 ? 22.470 103.798 71.631 1.00 54.81 59 ALA F N 1
ATOM 6184 C CA . ALA F 2 72 ? 23.349 104.005 70.482 1.00 61.76 59 ALA F CA 1
ATOM 6185 C C . ALA F 2 72 ? 24.657 103.239 70.626 1.00 58.65 59 ALA F C 1
ATOM 6186 O O . ALA F 2 72 ? 25.191 102.719 69.639 1.00 63.74 59 ALA F O 1
ATOM 6188 N N . ASP F 2 73 ? 25.184 103.146 71.848 1.00 49.80 60 ASP F N 1
ATOM 6189 C CA . ASP F 2 73 ? 26.444 102.443 72.061 1.00 61.64 60 ASP F CA 1
ATOM 6190 C C . ASP F 2 73 ? 26.304 100.930 71.970 1.00 59.87 60 ASP F C 1
ATOM 6191 O O . ASP F 2 73 ? 27.311 100.242 71.770 1.00 58.80 60 ASP F O 1
ATOM 6196 N N . ALA F 2 74 ? 25.092 100.400 72.109 1.00 55.78 61 ALA F N 1
ATOM 6197 C CA . ALA F 2 74 ? 24.848 98.973 71.949 1.00 58.67 61 ALA F CA 1
ATOM 6198 C C . ALA F 2 74 ? 24.516 98.589 70.513 1.00 56.74 61 ALA F C 1
ATOM 6199 O O . ALA F 2 74 ? 24.383 97.396 70.225 1.00 58.90 61 ALA F O 1
ATOM 6201 N N . GLU F 2 75 ? 24.376 99.563 69.614 1.00 54.50 62 GLU F N 1
ATOM 6202 C CA . GLU F 2 75 ? 24.020 99.257 68.229 1.00 57.42 62 GLU F CA 1
ATOM 6203 C C . GLU F 2 75 ? 25.032 98.363 67.521 1.00 59.68 62 GLU F C 1
ATOM 6204 O O . GLU F 2 75 ? 24.608 97.396 66.865 1.00 59.27 62 GLU F O 1
ATOM 6210 N N . PRO F 2 76 ? 26.347 98.604 67.591 1.00 64.23 63 PRO F N 1
ATOM 6211 C CA . PRO F 2 76 ? 27.279 97.741 66.848 1.00 63.85 63 PRO F CA 1
ATOM 6212 C C . PRO F 2 76 ? 27.479 96.361 67.457 1.00 59.07 63 PRO F C 1
ATOM 6213 O O . PRO F 2 76 ? 28.264 95.576 66.913 1.00 60.85 63 PRO F O 1
ATOM 6217 N N . LEU F 2 77 ? 26.802 96.033 68.554 1.00 53.93 64 LEU F N 1
ATOM 6218 C CA . LEU F 2 77 ? 26.999 94.747 69.202 1.00 49.33 64 LEU F CA 1
ATOM 6219 C C . LEU F 2 77 ? 26.168 93.658 68.524 1.00 50.28 64 LEU F C 1
ATOM 6220 O O . LEU F 2 77 ? 25.282 93.922 67.707 1.00 49.77 64 LEU F O 1
ATOM 6225 N N . HIS F 2 78 ? 26.475 92.414 68.878 1.00 52.64 65 HIS F N 1
ATOM 6226 C CA . HIS F 2 78 ? 25.691 91.274 68.436 1.00 44.24 65 HIS F CA 1
ATOM 6227 C C . HIS F 2 78 ? 24.277 91.351 69.010 1.00 46.26 65 HIS F C 1
ATOM 6228 O O . HIS F 2 78 ? 24.030 91.983 70.041 1.00 46.15 65 HIS F O 1
ATOM 6235 N N . TYR F 2 79 ? 23.340 90.693 68.317 1.00 49.90 66 TYR F N 1
ATOM 6236 C CA . TYR F 2 79 ? 21.944 90.698 68.750 1.00 44.66 66 TYR F CA 1
ATOM 6237 C C . TYR F 2 79 ? 21.798 90.218 70.192 1.00 43.62 66 TYR F C 1
ATOM 6238 O O . TYR F 2 79 ? 21.046 90.810 70.976 1.00 43.58 66 TYR F O 1
ATOM 6247 N N . LEU F 2 80 ? 22.506 89.148 70.566 1.00 36.06 67 LEU F N 1
ATOM 6248 C CA . LEU F 2 80 ? 22.377 88.619 71.920 1.00 44.68 67 LEU F CA 1
ATOM 6249 C C . LEU F 2 80 ? 23.002 89.531 72.966 1.00 46.40 67 LEU F C 1
ATOM 6250 O O . LEU F 2 80 ? 22.652 89.429 74.147 1.00 48.46 67 LEU F O 1
ATOM 6255 N N . LEU F 2 81 ? 23.915 90.413 72.566 1.00 41.51 68 LEU F N 1
ATOM 6256 C CA . LEU F 2 81 ? 24.552 91.317 73.513 1.00 47.03 68 LEU F CA 1
ATOM 6257 C C . LEU F 2 81 ? 23.819 92.645 73.645 1.00 41.74 68 LEU F C 1
ATOM 6258 O O . LEU F 2 81 ? 23.834 93.240 74.726 1.00 41.74 68 LEU F O 1
ATOM 6263 N N . LYS F 2 82 ? 23.174 93.121 72.578 1.00 41.15 69 LYS F N 1
ATOM 6264 C CA . LYS F 2 82 ? 22.497 94.413 72.612 1.00 44.09 69 LYS F CA 1
ATOM 6265 C C . LYS F 2 82 ? 21.078 94.332 73.157 1.00 49.04 69 LYS F C 1
ATOM 6266 O O . LYS F 2 82 ? 20.588 95.311 73.737 1.00 44.64 69 LYS F O 1
ATOM 6272 N N . THR F 2 83 ? 20.411 93.191 72.982 1.00 41.28 70 THR F N 1
ATOM 6273 C CA . THR F 2 83 ? 18.994 93.100 73.322 1.00 46.25 70 THR F CA 1
ATOM 6274 C C . THR F 2 83 ? 18.690 93.385 74.790 1.00 38.22 70 THR F C 1
ATOM 6275 O O . THR F 2 83 ? 17.701 94.092 75.052 1.00 42.33 70 THR F O 1
ATOM 6279 N N . PRO F 2 84 ? 19.455 92.896 75.776 1.00 42.95 71 PRO F N 1
ATOM 6280 C CA . PRO F 2 84 ? 19.103 93.206 77.174 1.00 43.54 71 PRO F CA 1
ATOM 6281 C C . PRO F 2 84 ? 19.111 94.691 77.499 1.00 43.45 71 PRO F C 1
ATOM 6282 O O . PRO F 2 84 ? 18.394 95.115 78.414 1.00 51.81 71 PRO F O 1
ATOM 6286 N N . PHE F 2 85 ? 19.885 95.501 76.775 1.00 41.88 72 PHE F N 1
ATOM 6287 C CA . PHE F 2 85 ? 19.942 96.930 77.054 1.00 45.21 72 PHE F CA 1
ATOM 6288 C C . PHE F 2 85 ? 18.728 97.702 76.546 1.00 44.26 72 PHE F C 1
ATOM 6289 O O . PHE F 2 85 ? 18.577 98.876 76.900 1.00 41.51 72 PHE F O 1
ATOM 6297 N N . ARG F 2 86 ? 17.857 97.090 75.739 1.00 47.22 73 ARG F N 1
ATOM 6298 C CA . ARG F 2 86 ? 16.754 97.825 75.130 1.00 45.13 73 ARG F CA 1
ATOM 6299 C C . ARG F 2 86 ? 15.419 97.628 75.836 1.00 43.28 73 ARG F C 1
ATOM 6300 O O . ARG F 2 86 ? 14.531 98.476 75.690 1.00 42.96 73 ARG F O 1
ATOM 6308 N N . TYR F 2 87 ? 15.251 96.545 76.588 1.00 41.51 74 TYR F N 1
ATOM 6309 C CA . TYR F 2 87 ? 13.922 96.375 77.159 1.00 44.79 74 TYR F CA 1
ATOM 6310 C C . TYR F 2 87 ? 13.904 96.799 78.621 1.00 45.66 74 TYR F C 1
ATOM 6311 O O . TYR F 2 87 ? 14.869 96.548 79.353 1.00 42.75 74 TYR F O 1
ATOM 6320 N N . PRO F 2 88 ? 12.820 97.432 79.072 1.00 44.73 75 PRO F N 1
ATOM 6321 C CA . PRO F 2 88 ? 12.713 97.760 80.491 1.00 45.52 75 PRO F CA 1
ATOM 6322 C C . PRO F 2 88 ? 12.556 96.504 81.317 1.00 43.77 75 PRO F C 1
ATOM 6323 O O . PRO F 2 88 ? 12.051 95.476 80.827 1.00 45.62 75 PRO F O 1
ATOM 6327 N N . PRO F 2 89 ? 12.975 96.521 82.586 1.00 49.39 76 PRO F N 1
ATOM 6328 C CA . PRO F 2 89 ? 12.827 95.329 83.430 1.00 43.87 76 PRO F CA 1
ATOM 6329 C C . PRO F 2 89 ? 11.386 95.099 83.849 1.00 40.87 76 PRO F C 1
ATOM 6330 O O . PRO F 2 89 ? 10.479 95.804 83.395 1.00 41.68 76 PRO F O 1
ATOM 6334 N N . LEU F 2 90 ? 11.168 94.108 84.709 1.00 42.01 77 LEU F N 1
ATOM 6335 C CA . LEU F 2 90 ? 9.858 93.927 85.316 1.00 43.68 77 LEU F CA 1
ATOM 6336 C C . LEU F 2 90 ? 9.470 95.188 86.084 1.00 45.59 77 LEU F C 1
ATOM 6337 O O . LEU F 2 90 ? 10.325 95.936 86.565 1.00 40.79 77 LEU F O 1
ATOM 6342 N N . ARG F 2 91 ? 8.163 95.437 86.182 1.00 44.37 78 ARG F N 1
ATOM 6343 C CA . ARG F 2 91 ? 7.714 96.733 86.676 1.00 52.03 78 ARG F CA 1
ATOM 6344 C C . ARG F 2 91 ? 8.011 96.958 88.154 1.00 51.59 78 ARG F C 1
ATOM 6345 O O . ARG F 2 91 ? 7.912 98.101 88.613 1.00 53.66 78 ARG F O 1
ATOM 6353 N N . TRP F 2 92 ? 8.378 95.920 88.903 1.00 48.11 79 TRP F N 1
ATOM 6354 C CA . TRP F 2 92 ? 8.946 96.108 90.231 1.00 51.71 79 TRP F CA 1
ATOM 6355 C C . TRP F 2 92 ? 10.461 96.235 90.187 1.00 52.57 79 TRP F C 1
ATOM 6356 O O . TRP F 2 92 ? 11.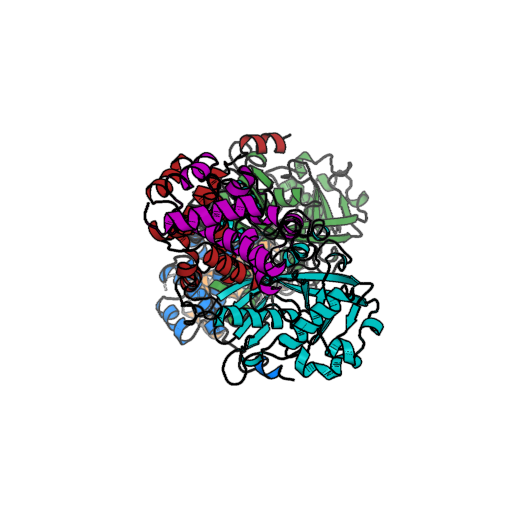111 96.173 91.235 1.00 55.14 79 TRP F O 1
ATOM 6367 N N . GLY F 2 93 ? 11.028 96.403 89.000 1.00 46.45 80 GLY F N 1
ATOM 6368 C CA . GLY F 2 93 ? 12.447 96.621 88.842 1.00 46.23 80 GLY F CA 1
ATOM 6369 C C . GLY F 2 93 ? 13.262 95.352 89.015 1.00 46.15 80 GLY F C 1
ATOM 6370 O O . GLY F 2 93 ? 12.799 94.335 89.530 1.00 48.83 80 GLY F O 1
ATOM 6371 N N . SER F 2 94 ? 14.505 95.421 88.550 1.00 50.20 81 SER F N 1
ATOM 6372 C CA . SER F 2 94 ? 15.467 94.365 88.803 1.00 49.00 81 SER F CA 1
ATOM 6373 C C . SER F 2 94 ? 16.122 94.603 90.160 1.00 50.44 81 SER F C 1
ATOM 6374 O O . SER F 2 94 ? 15.779 95.539 90.887 1.00 52.05 81 SER F O 1
ATOM 6377 N N . ARG F 2 95 ? 17.084 93.748 90.512 1.00 48.08 82 ARG F N 1
ATOM 6378 C CA . ARG F 2 95 ? 17.689 93.849 91.835 1.00 52.12 82 ARG F CA 1
ATOM 6379 C C . ARG F 2 95 ? 18.444 95.162 92.001 1.00 50.37 82 ARG F C 1
ATOM 6380 O O . ARG F 2 95 ? 18.397 95.777 93.072 1.00 48.25 82 ARG F O 1
ATOM 6388 N N . PHE F 2 96 ? 19.122 95.624 90.951 1.00 45.89 83 PHE F N 1
ATOM 6389 C CA . PHE F 2 96 ? 19.930 96.835 91.027 1.00 48.31 83 PHE F CA 1
ATOM 6390 C C . PHE F 2 96 ? 19.458 97.919 90.069 1.00 48.49 83 PHE F C 1
ATOM 6391 O O . PHE F 2 96 ? 20.162 98.919 89.882 1.00 52.00 83 PHE F O 1
ATOM 6399 N N . GLY F 2 97 ? 18.290 97.754 89.468 1.00 48.67 84 GLY F N 1
ATOM 6400 C CA . GLY F 2 97 ? 17.781 98.726 88.522 1.00 45.47 84 GLY F CA 1
ATOM 6401 C C . GLY F 2 97 ? 16.275 98.804 88.618 1.00 49.68 84 GLY F C 1
ATOM 6402 O O . GLY F 2 97 ? 15.594 97.807 88.869 1.00 55.37 84 GLY F O 1
ATOM 6403 N N . ARG F 2 98 ? 15.758 100.008 88.422 1.00 52.76 85 ARG F N 1
ATOM 6404 C CA . ARG F 2 98 ? 14.336 100.264 88.562 1.00 55.93 85 ARG F CA 1
ATOM 6405 C C . ARG F 2 98 ? 13.718 100.565 87.204 1.00 58.09 85 ARG F C 1
ATOM 6406 O O . ARG F 2 98 ? 14.412 100.815 86.214 1.00 53.59 85 ARG F O 1
ATOM 6414 N N . ARG F 2 99 ? 12.383 100.535 87.181 1.00 61.07 86 ARG F N 1
ATOM 6415 C CA . ARG F 2 99 ? 11.641 100.579 85.925 1.00 61.99 86 ARG F CA 1
ATOM 6416 C C . ARG F 2 99 ? 11.969 101.819 85.101 1.00 60.70 86 ARG F C 1
ATOM 6417 O O . ARG F 2 99 ? 11.962 101.759 83.866 1.00 65.25 86 ARG F O 1
ATOM 6425 N N . HIS F 2 100 ? 12.274 102.938 85.752 1.00 60.21 87 HIS F N 1
ATOM 6426 C CA . HIS F 2 100 ? 12.537 104.186 85.047 1.00 61.66 87 HIS F CA 1
ATOM 6427 C C . HIS F 2 100 ? 14.002 104.369 84.671 1.00 60.69 87 HIS F C 1
ATOM 6428 O O . HIS F 2 100 ? 14.350 105.396 84.077 1.00 64.57 87 HIS F O 1
ATOM 6435 N N . GLU F 2 101 ? 14.866 103.416 85.003 1.00 62.60 88 GLU F N 1
ATOM 6436 C CA . GLU F 2 101 ? 16.284 103.515 84.698 1.00 62.09 88 GLU F CA 1
ATOM 6437 C C . GLU F 2 101 ? 16.647 102.626 83.518 1.00 60.33 88 GLU F C 1
ATOM 6438 O O . GLU F 2 101 ? 15.933 101.669 83.204 1.00 58.96 88 GLU F O 1
ATOM 6444 N N . PRO F 2 102 ? 17.748 102.926 82.827 1.00 56.54 89 PRO F N 1
ATOM 6445 C CA . PRO F 2 102 ? 18.193 102.044 81.743 1.00 57.56 89 PRO F CA 1
ATOM 6446 C C . PRO F 2 102 ? 18.442 100.631 82.251 1.00 51.16 89 PRO F C 1
ATOM 6447 O O . PRO F 2 102 ? 18.939 100.426 83.360 1.00 49.34 89 PRO F O 1
ATOM 6451 N N . SER F 2 103 ? 18.082 99.655 81.423 1.00 54.86 90 SER F N 1
ATOM 6452 C CA . SER F 2 103 ? 18.204 98.256 81.804 1.00 47.51 90 SER F CA 1
ATOM 6453 C C . SER F 2 103 ? 19.668 97.855 81.956 1.00 44.36 90 SER F C 1
ATOM 6454 O O . SER F 2 103 ? 20.563 98.426 81.327 1.00 41.15 90 SER F O 1
ATOM 6457 N N . LEU F 2 104 ? 19.903 96.853 82.798 1.00 40.27 91 LEU F N 1
ATOM 6458 C CA . LEU F 2 104 ? 21.233 96.309 83.023 1.00 46.94 91 LEU F CA 1
ATOM 6459 C C . LEU F 2 104 ? 21.374 94.961 82.328 1.00 48.46 91 LEU F C 1
ATOM 6460 O O . LEU F 2 104 ? 20.390 94.251 82.103 1.00 48.98 91 LEU F O 1
ATOM 6465 N N . PHE F 2 105 ? 22.614 94.614 81.998 1.00 41.49 92 PHE F N 1
ATOM 6466 C CA . PHE F 2 105 ? 22.940 93.308 81.432 1.00 41.95 92 PHE F CA 1
ATOM 6467 C C . PHE F 2 105 ? 23.275 92.386 82.596 1.00 41.85 92 PHE F C 1
ATOM 6468 O O . PHE F 2 105 ? 24.361 92.463 83.172 1.00 43.92 92 PHE F O 1
ATOM 6476 N N . TYR F 2 106 ? 22.342 91.511 82.950 1.00 40.60 93 TYR F N 1
ATOM 6477 C CA . TYR F 2 106 ? 22.541 90.587 84.057 1.00 43.57 93 TYR F CA 1
ATOM 6478 C C . TYR F 2 106 ? 23.024 89.242 83.531 1.00 41.69 93 TYR F C 1
ATOM 6479 O O . TYR F 2 106 ? 22.465 88.705 82.568 1.00 44.52 93 TYR F O 1
ATOM 6488 N N . ALA F 2 107 ? 24.063 88.706 84.165 1.00 37.20 94 ALA F N 1
ATOM 6489 C CA . ALA F 2 107 ? 24.589 87.393 83.820 1.00 42.91 94 ALA F CA 1
ATOM 6490 C C . ALA F 2 107 ? 25.276 86.819 85.050 1.00 41.86 94 ALA F C 1
ATOM 6491 O O . ALA F 2 107 ? 25.437 87.495 86.066 1.00 46.51 94 ALA F O 1
ATOM 6493 N N . ALA F 2 108 ? 25.675 85.556 84.947 1.00 40.70 95 ALA F N 1
ATOM 6494 C CA . ALA F 2 108 ? 26.342 84.854 86.032 1.00 40.99 95 ALA F CA 1
ATOM 6495 C C . ALA F 2 108 ? 27.803 84.602 85.681 1.00 44.21 95 ALA F C 1
ATOM 6496 O O . ALA F 2 108 ? 28.214 84.699 84.522 1.00 44.61 95 ALA F O 1
ATOM 6498 N N . LEU F 2 109 ? 28.591 84.280 86.711 1.00 47.31 96 LEU F N 1
ATOM 6499 C CA . LEU F 2 109 ? 30.001 83.965 86.505 1.00 50.76 96 LEU F CA 1
ATOM 6500 C C . LEU F 2 109 ? 30.206 82.511 86.103 1.00 46.23 96 LEU F C 1
ATOM 6501 O O . LEU F 2 109 ? 31.157 82.202 85.376 1.00 42.45 96 LEU F O 1
ATOM 6506 N N . LYS F 2 110 ? 29.335 81.614 86.561 1.00 49.70 97 LYS F N 1
ATOM 6507 C CA . LYS F 2 110 ? 29.415 80.197 86.241 1.00 48.14 97 LYS F CA 1
ATOM 6508 C C . LYS F 2 110 ? 28.072 79.712 85.716 1.00 52.68 97 LYS F C 1
ATOM 6509 O O . LYS F 2 110 ? 27.022 80.288 86.019 1.00 49.20 97 LYS F O 1
ATOM 6515 N N . LEU F 2 111 ? 28.122 78.648 84.911 1.00 51.91 98 LEU F N 1
ATOM 6516 C CA . LEU F 2 111 ? 26.918 78.145 84.257 1.00 45.35 98 LEU F CA 1
ATOM 6517 C C . LEU F 2 111 ? 25.888 77.666 85.273 1.00 46.62 98 LEU F C 1
ATOM 6518 O O . LEU F 2 111 ? 24.682 77.867 85.083 1.00 49.25 98 LEU F O 1
ATOM 6523 N N . GLU F 2 112 ? 26.339 77.027 86.358 1.00 49.40 99 GLU F N 1
ATOM 6524 C CA . GLU F 2 112 ? 25.401 76.537 87.363 1.00 50.29 99 GLU F CA 1
ATOM 6525 C C . GLU F 2 112 ? 24.611 77.677 87.994 1.00 46.46 99 GLU F C 1
ATOM 6526 O O . GLU F 2 112 ? 23.437 77.503 88.341 1.00 47.82 99 GLU F O 1
ATOM 6532 N N . THR F 2 113 ? 25.230 78.850 88.141 1.00 48.41 100 THR F N 1
ATOM 6533 C CA . THR F 2 113 ? 24.521 80.000 88.693 1.00 44.99 100 THR F CA 1
ATOM 6534 C C . THR F 2 113 ? 23.531 80.569 87.682 1.00 47.87 100 THR F C 1
ATOM 6535 O O . THR F 2 113 ? 22.432 81.000 88.054 1.00 45.60 100 THR F O 1
ATOM 6539 N N . ALA F 2 114 ? 23.896 80.566 86.397 1.00 45.95 101 ALA F N 1
ATOM 6540 C CA . ALA F 2 114 ? 22.980 81.047 85.369 1.00 42.05 101 ALA F CA 1
ATOM 6541 C C . ALA F 2 114 ? 21.745 80.158 85.269 1.00 43.86 101 ALA F C 1
ATOM 6542 O O . ALA F 2 114 ? 20.636 80.653 85.039 1.00 45.00 101 ALA F O 1
ATOM 6544 N N . MET F 2 115 ? 21.912 78.845 85.447 1.00 39.85 102 MET F N 1
ATOM 6545 C CA . MET F 2 115 ? 20.751 77.960 85.441 1.00 44.59 102 MET F CA 1
ATOM 6546 C C . MET F 2 115 ? 19.869 78.189 86.663 1.00 44.23 102 MET F C 1
ATOM 6547 O O . MET F 2 115 ? 18.639 78.103 86.571 1.00 40.72 102 MET F O 1
ATOM 6552 N N . ALA F 2 116 ? 20.476 78.476 87.818 1.00 40.88 103 ALA F N 1
ATOM 6553 C CA . ALA F 2 116 ? 19.685 78.734 89.017 1.00 43.55 103 ALA F CA 1
ATOM 6554 C C . ALA F 2 116 ? 18.856 80.002 88.862 1.00 40.88 103 ALA F C 1
ATOM 6555 O O . ALA F 2 116 ? 17.660 80.016 89.180 1.00 43.79 103 ALA F O 1
ATOM 6557 N N . GLU F 2 117 ? 19.477 81.080 88.372 1.00 37.92 104 GLU F N 1
ATOM 6558 C CA . GLU F 2 117 ? 18.742 82.315 88.115 1.00 35.06 104 GLU F CA 1
ATOM 6559 C C . GLU F 2 117 ? 17.647 82.094 87.081 1.00 45.03 104 GLU F C 1
ATOM 6560 O O . GLU F 2 117 ? 16.523 82.588 87.236 1.00 44.12 104 GLU F O 1
ATOM 6566 N N . SER F 2 118 ? 17.961 81.354 86.015 1.00 41.37 105 SER F N 1
ATOM 6567 C CA . SER F 2 118 ? 16.967 81.059 84.991 1.00 39.78 105 SER F CA 1
ATOM 6568 C C . SER F 2 118 ? 15.860 80.162 85.537 1.00 37.78 105 SER F C 1
ATOM 6569 O O . SER F 2 118 ? 14.679 80.377 85.241 1.00 41.88 105 SER F O 1
ATOM 6572 N N . ALA F 2 119 ? 16.215 79.160 86.347 1.00 38.56 106 ALA F N 1
ATOM 6573 C CA . ALA F 2 119 ? 15.189 78.310 86.949 1.00 41.67 106 ALA F CA 1
ATOM 6574 C C . ALA F 2 119 ? 14.264 79.100 87.869 1.00 41.82 106 ALA F C 1
ATOM 6575 O O . ALA F 2 119 ? 13.068 78.797 87.949 1.00 44.69 106 ALA F O 1
ATOM 6577 N N . TYR F 2 120 ? 14.788 80.111 88.564 1.00 41.46 107 TYR F N 1
ATOM 6578 C CA . TYR F 2 120 ? 13.938 80.907 89.442 1.00 40.01 107 TYR F CA 1
ATOM 6579 C C . TYR F 2 120 ? 12.887 81.674 88.645 1.00 42.08 107 TYR F C 1
ATOM 6580 O O . TYR F 2 120 ? 11.708 81.699 89.017 1.00 45.94 107 TYR F O 1
ATOM 6589 N N . TYR F 2 121 ? 13.291 82.299 87.535 1.00 43.33 108 TYR F N 1
ATOM 6590 C CA . TYR F 2 121 ? 12.335 83.071 86.749 1.00 42.53 108 TYR F CA 1
ATOM 6591 C C . TYR F 2 121 ? 11.383 82.182 85.957 1.00 38.86 108 TYR F C 1
ATOM 6592 O O . TYR F 2 121 ? 10.318 82.652 85.538 1.00 35.15 108 TYR F O 1
ATOM 6601 N N . ARG F 2 122 ? 11.727 80.908 85.751 1.00 37.02 109 ARG F N 1
ATOM 6602 C CA . ARG F 2 122 ? 10.727 79.966 85.261 1.00 40.98 109 ARG F CA 1
ATOM 6603 C C . ARG F 2 122 ? 9.617 79.776 86.292 1.00 42.41 109 ARG F C 1
ATOM 6604 O O . ARG F 2 122 ? 8.432 79.741 85.937 1.00 40.96 109 ARG F O 1
ATOM 6612 N N . CYS F 2 123 ? 9.979 79.676 87.577 1.00 38.05 110 CYS F N 1
ATOM 6613 C CA . CYS F 2 123 ? 8.964 79.593 88.623 1.00 46.93 110 CYS F CA 1
ATOM 6614 C C . CYS F 2 123 ? 8.189 80.899 88.754 1.00 43.02 110 CYS F C 1
ATOM 6615 O O . CYS F 2 123 ? 6.988 80.877 89.045 1.00 39.03 110 CYS F O 1
ATOM 6618 N N . VAL F 2 124 ? 8.853 82.039 88.543 1.00 43.59 111 VAL F N 1
ATOM 6619 C CA . VAL F 2 124 ? 8.161 83.324 88.601 1.00 42.79 111 VAL F CA 1
ATOM 6620 C C . VAL F 2 124 ? 7.063 83.386 87.548 1.00 43.62 111 VAL F C 1
ATOM 6621 O O . VAL F 2 124 ? 5.931 83.796 87.835 1.00 42.36 111 VAL F O 1
ATOM 6625 N N . LEU F 2 125 ? 7.373 82.971 86.318 1.00 42.40 112 LEU F N 1
ATOM 6626 C CA . LEU F 2 125 ? 6.354 82.932 85.274 1.00 40.25 112 LEU F CA 1
ATOM 6627 C C . LEU F 2 125 ? 5.231 81.974 85.643 1.00 41.93 112 LEU F C 1
ATOM 6628 O O . LEU F 2 125 ? 4.048 82.284 85.453 1.00 41.52 112 LEU F O 1
ATOM 6633 N N . TRP F 2 126 ? 5.583 80.802 86.174 1.00 37.93 113 TRP F N 1
ATOM 6634 C CA . TRP F 2 126 ? 4.566 79.842 86.584 1.00 42.49 113 TRP F CA 1
ATOM 6635 C C . TRP F 2 126 ? 3.704 80.402 87.711 1.00 39.90 113 TRP F C 1
ATOM 6636 O O . TRP F 2 126 ? 2.474 80.278 87.680 1.00 45.20 113 TRP F O 1
ATOM 6647 N N . SER F 2 127 ? 4.329 81.043 88.702 1.00 41.63 114 SER F N 1
ATOM 6648 C CA . SER F 2 127 ? 3.599 81.500 89.880 1.00 44.40 114 SER F CA 1
ATOM 6649 C C . SER F 2 127 ? 2.701 82.699 89.593 1.00 47.86 114 SER F C 1
ATOM 6650 O O . SER F 2 127 ? 1.782 82.965 90.375 1.00 49.09 114 SER F O 1
ATOM 6653 N N . GLY F 2 128 ? 2.944 83.426 88.500 1.00 44.57 115 GLY F N 1
ATOM 6654 C CA . GLY F 2 128 ? 2.094 84.559 88.178 1.00 41.01 115 GLY F CA 1
ATOM 6655 C C . GLY F 2 128 ? 0.664 84.156 87.872 1.00 47.26 115 GLY F C 1
ATOM 6656 O O . GLY F 2 128 ? -0.278 84.887 88.186 1.00 46.09 115 GLY F O 1
ATOM 6657 N N . MET F 2 129 ? 0.479 82.997 87.247 1.00 45.92 116 MET F N 1
ATOM 6658 C CA . MET F 2 129 ? -0.870 82.536 86.956 1.00 49.06 116 MET F CA 1
ATOM 6659 C C . MET F 2 129 ? -1.510 81.994 88.229 1.00 50.81 116 MET F C 1
ATOM 6660 O O . MET F 2 129 ? -0.908 81.183 88.940 1.00 44.87 116 MET F O 1
ATOM 6665 N N . VAL F 2 130 ? -2.722 82.466 88.536 1.00 48.78 117 VAL F N 1
ATOM 6666 C CA . VAL F 2 130 ? -3.387 82.010 89.753 1.00 54.69 117 VAL F CA 1
ATOM 6667 C C . VAL F 2 130 ? -3.729 80.528 89.652 1.00 54.71 117 VAL F C 1
ATOM 6668 O O . VAL F 2 130 ? -3.715 79.811 90.659 1.00 62.45 117 VAL F O 1
ATOM 6672 N N . VAL F 2 131 ? -4.019 80.044 88.454 1.00 51.75 118 VAL F N 1
ATOM 6673 C CA . VAL F 2 131 ? -4.238 78.624 88.185 1.00 52.65 118 VAL F CA 1
ATOM 6674 C C . VAL F 2 131 ? -3.098 78.144 87.296 1.00 58.67 118 VAL F C 1
ATOM 6675 O O . VAL F 2 131 ? -2.832 78.769 86.263 1.00 58.92 118 VAL F O 1
ATOM 6679 N N . PRO F 2 132 ? -2.402 77.065 87.652 1.00 58.45 119 PRO F N 1
ATOM 6680 C CA . PRO F 2 132 ? -1.243 76.622 86.855 1.00 50.40 119 PRO F CA 1
ATOM 6681 C C . PRO F 2 132 ? -1.661 76.211 85.455 1.00 54.63 119 PRO F C 1
ATOM 6682 O O . PRO F 2 132 ? -2.839 75.903 85.219 1.00 53.02 119 PRO F O 1
ATOM 6686 N N . PRO F 2 133 ? -0.731 76.206 84.499 1.00 59.01 120 PRO F N 1
ATOM 6687 C CA . PRO F 2 133 ? -1.089 75.826 83.136 1.00 52.94 120 PRO F CA 1
ATOM 6688 C C . PRO F 2 133 ? -1.611 74.394 83.095 1.00 55.51 120 PRO F C 1
ATOM 6689 O O . PRO F 2 133 ? -1.156 73.531 83.864 1.00 54.39 120 PRO F O 1
ATOM 6693 N N . PRO F 2 134 ? -2.568 74.118 82.208 1.00 50.37 121 PRO F N 1
ATOM 6694 C CA . PRO F 2 134 ? -3.242 72.809 82.252 1.00 53.68 121 PRO F CA 1
ATOM 6695 C C . PRO F 2 134 ? -2.331 71.642 81.926 1.00 57.03 121 PRO F C 1
ATOM 6696 O O . PRO F 2 134 ? -2.549 70.542 82.450 1.00 59.52 121 PRO F O 1
ATOM 6700 N N . SER F 2 135 ? -1.320 71.837 81.078 1.00 60.33 122 SER F N 1
ATOM 6701 C CA . SER F 2 135 ? -0.452 70.725 80.709 1.00 56.45 122 SER F CA 1
ATOM 6702 C C . SER F 2 135 ? 0.359 70.207 81.889 1.00 55.39 122 SER F C 1
ATOM 6703 O O . SER F 2 135 ? 0.837 69.068 81.842 1.00 57.91 122 SER F O 1
ATOM 6706 N N . GLY F 2 136 ? 0.519 71.006 82.943 1.00 53.98 123 GLY F N 1
ATOM 6707 C CA . GLY F 2 136 ? 1.315 70.614 84.087 1.00 46.82 123 GLY F CA 1
ATOM 6708 C C . GLY F 2 136 ? 2.804 70.513 83.841 1.00 49.07 123 GLY F C 1
ATOM 6709 O O . GLY F 2 136 ? 3.537 70.131 84.760 1.00 48.88 123 GLY F O 1
ATOM 6710 N N . ARG F 2 137 ? 3.278 70.846 82.641 1.00 46.44 124 ARG F N 1
ATOM 6711 C CA . ARG F 2 137 ? 4.692 70.714 82.310 1.00 49.85 124 ARG F CA 1
ATOM 6712 C C . ARG F 2 137 ? 4.971 71.504 81.040 1.00 48.23 124 ARG F C 1
ATOM 6713 O O . ARG F 2 137 ? 4.304 71.300 80.022 1.00 46.61 124 ARG F O 1
ATOM 6721 N N . ILE F 2 138 ? 5.955 72.396 81.100 1.00 45.01 125 ILE F N 1
ATOM 6722 C CA . ILE F 2 138 ? 6.304 73.261 79.980 1.00 41.59 125 ILE F CA 1
ATOM 6723 C C . ILE F 2 138 ? 7.657 72.818 79.441 1.00 43.78 125 ILE F C 1
ATOM 6724 O O . ILE F 2 138 ? 8.661 72.846 80.163 1.00 42.79 125 ILE F O 1
ATOM 6729 N N . LEU F 2 139 ? 7.683 72.407 78.175 1.00 40.77 126 LEU F N 1
ATOM 6730 C CA . LEU F 2 139 ? 8.917 72.031 77.493 1.00 39.85 126 LEU F CA 1
ATOM 6731 C C . LEU F 2 139 ? 9.308 73.176 76.566 1.00 43.08 126 LEU F C 1
ATOM 6732 O O . LEU F 2 139 ? 8.636 73.426 75.560 1.00 48.72 126 LEU F O 1
ATOM 6737 N N . SER F 2 140 ? 10.389 73.872 76.908 1.00 37.60 127 SER F N 1
ATOM 6738 C CA . SER F 2 140 ? 10.878 74.999 76.133 1.00 39.69 127 SER F CA 1
ATOM 6739 C C . SER F 2 140 ? 12.327 74.761 75.729 1.00 42.80 127 SER F C 1
ATOM 6740 O O . SER F 2 140 ? 13.013 73.886 76.267 1.00 37.00 127 SER F O 1
ATOM 6743 N N . GLU F 2 141 ? 12.786 75.555 74.765 1.00 39.93 128 GLU F N 1
ATOM 6744 C CA . GLU F 2 141 ? 14.148 75.477 74.256 1.00 46.43 128 GLU F CA 1
ATOM 6745 C C . GLU F 2 141 ? 14.890 76.754 74.616 1.00 41.11 128 GLU F C 1
ATOM 6746 O O . GLU F 2 141 ? 14.361 77.857 74.442 1.00 41.66 128 GLU F O 1
ATOM 6752 N N . HIS F 2 142 ? 16.109 76.601 75.119 1.00 41.86 129 HIS F N 1
ATOM 6753 C CA . HIS F 2 142 ? 16.919 77.720 75.565 1.00 39.53 129 HIS F CA 1
ATOM 6754 C C . HIS F 2 142 ? 18.309 77.603 74.963 1.00 41.06 129 HIS F C 1
ATOM 6755 O O . HIS F 2 142 ? 18.688 76.568 74.409 1.00 40.71 129 HIS F O 1
ATOM 6762 N N . ALA F 2 143 ? 19.075 78.680 75.087 1.00 39.99 130 ALA F N 1
ATOM 6763 C CA . ALA F 2 143 ? 20.453 78.691 74.631 1.00 41.41 130 ALA F CA 1
ATOM 6764 C C . ALA F 2 143 ? 21.302 79.470 75.622 1.00 42.51 130 ALA F C 1
ATOM 6765 O O . ALA F 2 143 ? 20.887 80.524 76.111 1.00 42.06 130 ALA F O 1
ATOM 6767 N N . SER F 2 144 ? 22.486 78.943 75.921 1.00 38.26 131 SER F N 1
ATOM 6768 C CA . SER F 2 144 ? 23.466 79.633 76.744 1.00 38.95 131 SER F CA 1
ATOM 6769 C C . SER F 2 144 ? 24.622 80.112 75.875 1.00 41.52 131 SER F C 1
ATOM 6770 O O . SER F 2 144 ? 24.969 79.480 74.873 1.00 40.05 131 SER F O 1
ATOM 6773 N N . PHE F 2 145 ? 25.211 81.241 76.264 1.00 37.87 132 PHE F N 1
ATOM 6774 C CA . PHE F 2 145 ? 26.389 81.766 75.591 1.00 40.54 132 PHE F CA 1
ATOM 6775 C C . PHE F 2 145 ? 27.310 82.411 76.616 1.00 43.75 132 PHE F C 1
ATOM 6776 O O . PHE F 2 145 ? 26.893 82.778 77.719 1.00 43.29 132 PHE F O 1
ATOM 6784 N N . GLU F 2 146 ? 28.577 82.540 76.237 1.00 41.21 133 GLU F N 1
ATOM 6785 C CA . GLU F 2 146 ? 29.596 83.142 77.079 1.00 44.43 133 GLU F CA 1
ATOM 6786 C C . GLU F 2 146 ? 30.111 84.413 76.422 1.00 43.84 133 GLU F C 1
ATOM 6787 O O . GLU F 2 146 ? 30.010 84.592 75.206 1.00 44.27 133 GLU F O 1
ATOM 6793 N N . ALA F 2 147 ? 30.654 85.308 77.243 1.00 42.31 134 ALA F N 1
ATOM 6794 C CA . ALA F 2 147 ? 31.202 86.559 76.738 1.00 43.64 134 ALA F CA 1
ATOM 6795 C C . ALA F 2 147 ? 32.260 87.063 77.707 1.00 46.28 134 ALA F C 1
ATOM 6796 O O . ALA F 2 147 ? 32.144 86.863 78.919 1.00 51.18 134 ALA F O 1
ATOM 6798 N N . GLY F 2 148 ? 33.295 87.700 77.167 1.00 52.97 135 GLY F N 1
ATOM 6799 C CA . GLY F 2 148 ? 34.301 88.345 77.990 1.00 57.04 135 GLY F CA 1
ATOM 6800 C C . GLY F 2 148 ? 33.918 89.789 78.274 1.00 54.44 135 GLY F C 1
ATOM 6801 O O . GLY F 2 148 ? 33.454 90.510 77.392 1.00 55.19 135 GLY F O 1
ATOM 6802 N N . TRP F 2 149 ? 34.120 90.204 79.524 1.00 50.98 136 TRP F N 1
ATOM 6803 C CA . TRP F 2 149 ? 33.835 91.570 79.941 1.00 57.07 136 TRP F CA 1
ATOM 6804 C C . TRP F 2 149 ? 35.017 92.145 80.710 1.00 61.23 136 TRP F C 1
ATOM 6805 O O . TRP F 2 149 ? 35.628 91.459 81.535 1.00 60.04 136 TRP F O 1
ATOM 6816 N N . LYS F 2 150 ? 35.329 93.410 80.432 1.00 59.25 137 LYS F N 1
ATOM 6817 C CA . LYS F 2 150 ? 36.450 94.103 81.063 1.00 66.08 137 LYS F CA 1
ATOM 6818 C C . LYS F 2 150 ? 36.076 95.567 81.227 1.00 63.82 137 LYS F C 1
ATOM 6819 O O . LYS F 2 150 ? 35.754 96.238 80.242 1.00 61.47 137 LYS F O 1
ATOM 6825 N N . VAL F 2 151 ? 36.116 96.061 82.462 1.00 65.91 138 VAL F N 1
ATOM 6826 C CA . VAL F 2 151 ? 35.728 97.431 82.773 1.00 66.55 138 VAL F CA 1
ATOM 6827 C C . VAL F 2 151 ? 36.843 98.110 83.549 1.00 70.06 138 VAL F C 1
ATOM 6828 O O . VAL F 2 151 ? 37.523 97.479 84.364 1.00 68.36 138 VAL F O 1
ATOM 6832 N N . GLU F 2 152 ? 37.019 99.405 83.301 1.00 67.79 139 GLU F N 1
ATOM 6833 C CA . GLU F 2 152 ? 37.989 100.187 84.047 1.00 73.27 139 GLU F CA 1
ATOM 6834 C C . GLU F 2 152 ? 37.442 100.642 85.391 1.00 69.07 139 GLU F C 1
ATOM 6835 O O . GLU F 2 152 ? 38.226 100.912 86.308 1.00 71.89 139 GLU F O 1
ATOM 6841 N N . ARG F 2 153 ? 36.120 100.702 85.531 1.00 65.56 140 ARG F N 1
ATOM 6842 C CA . ARG F 2 153 ? 35.454 101.164 86.744 1.00 64.01 140 ARG F CA 1
ATOM 6843 C C . ARG F 2 153 ? 34.524 100.057 87.237 1.00 61.07 140 ARG F C 1
ATOM 6844 O O . ARG F 2 153 ? 33.359 99.983 86.840 1.00 58.88 140 ARG F O 1
ATOM 6852 N N . GLY F 2 154 ? 35.038 99.207 88.124 1.00 59.17 141 GLY F N 1
ATOM 6853 C CA . GLY F 2 154 ? 34.261 98.087 88.618 1.00 57.80 141 GLY F CA 1
ATOM 6854 C C . GLY F 2 154 ? 34.106 98.056 90.124 1.00 63.56 141 GLY F C 1
ATOM 6855 O O . GLY F 2 154 ? 34.840 98.734 90.848 1.00 66.40 141 GLY F O 1
ATOM 6856 N N . ILE F 2 155 ? 33.153 97.263 90.606 1.00 55.97 142 ILE F N 1
ATOM 6857 C CA . ILE F 2 155 ? 32.854 97.149 92.029 1.00 61.85 142 ILE F CA 1
ATOM 6858 C C . ILE F 2 155 ? 32.513 95.695 92.322 1.00 64.04 142 ILE F C 1
ATOM 6859 O O . ILE F 2 155 ? 31.857 95.029 91.516 1.00 61.46 142 ILE F O 1
ATOM 6864 N N . ARG F 2 156 ? 32.975 95.191 93.462 1.00 65.09 143 ARG F N 1
ATOM 6865 C CA . ARG F 2 156 ? 32.682 93.823 93.882 1.00 63.06 143 ARG F CA 1
ATOM 6866 C C . ARG F 2 156 ? 31.855 93.886 95.161 1.00 68.06 143 ARG F C 1
ATOM 6867 O O . ARG F 2 156 ? 32.401 94.057 96.255 1.00 74.24 143 ARG F O 1
ATOM 6875 N N . LEU F 2 157 ? 30.534 93.757 95.020 1.00 68.57 144 LEU F N 1
ATOM 6876 C CA . LEU F 2 157 ? 29.646 93.735 96.176 1.00 66.49 144 LEU F CA 1
ATOM 6877 C C . LEU F 2 157 ? 29.830 92.490 97.029 1.00 68.71 144 LEU F C 1
ATOM 6878 O O . LEU F 2 157 ? 29.328 92.451 98.158 1.00 69.47 144 LEU F O 1
ATOM 6883 N N . GLN F 2 158 ? 30.523 91.475 96.517 1.00 69.92 145 GLN F N 1
ATOM 6884 C CA . GLN F 2 158 ? 30.881 90.323 97.327 1.00 72.82 145 GLN F CA 1
ATOM 6885 C C . GLN F 2 158 ? 32.129 90.560 98.164 1.00 72.09 145 GLN F C 1
ATOM 6886 O O . GLN F 2 158 ? 32.482 89.700 98.979 1.00 73.93 145 GLN F O 1
ATOM 6892 N N . ALA F 2 159 ? 32.797 91.698 97.996 1.00 77.77 146 ALA F N 1
ATOM 6893 C CA . ALA F 2 159 ? 34.024 91.955 98.732 1.00 78.37 146 ALA F CA 1
ATOM 6894 C C . ALA F 2 159 ? 33.700 92.335 100.179 1.00 80.99 146 ALA F C 1
ATOM 6895 O O . ALA F 2 159 ? 32.614 92.850 100.463 1.00 79.43 146 ALA F O 1
ATOM 6897 N N . PRO F 2 160 ? 34.629 92.091 101.105 1.00 85.66 147 PRO F N 1
ATOM 6898 C CA . PRO F 2 160 ? 34.362 92.325 102.537 1.00 84.73 147 PRO F CA 1
ATOM 6899 C C . PRO F 2 160 ? 33.823 93.717 102.832 1.00 84.11 147 PRO F C 1
ATOM 6900 O O . PRO F 2 160 ? 32.932 93.850 103.685 1.00 84.51 147 PRO F O 1
ATOM 6904 N N . PRO F 2 161 ? 34.325 94.786 102.183 1.00 82.52 148 PRO F N 1
ATOM 6905 C CA . PRO F 2 161 ? 33.729 96.108 102.461 1.00 77.92 148 PRO F CA 1
ATOM 6906 C C . PRO F 2 161 ? 32.238 96.168 102.179 1.00 76.84 148 PRO F C 1
ATOM 6907 O O . PRO F 2 161 ? 31.485 96.753 102.968 1.00 81.03 148 PRO F O 1
ATOM 6911 N N . PHE F 2 162 ? 31.785 95.567 101.081 1.00 77.85 149 PHE F N 1
ATOM 6912 C CA . PHE F 2 162 ? 30.365 95.520 100.760 1.00 74.00 149 PHE F CA 1
ATOM 6913 C C . PHE F 2 162 ? 29.692 94.234 101.224 1.00 73.52 149 PHE F C 1
ATOM 6914 O O . PHE F 2 162 ? 28.457 94.183 101.265 1.00 75.00 149 PHE F O 1
ATOM 6922 N N . SER F 2 163 ? 30.467 93.201 101.572 1.00 74.94 150 SER F N 1
ATOM 6923 C CA . SER F 2 163 ? 29.905 91.946 102.064 1.00 74.90 150 SER F CA 1
ATOM 6924 C C . SER F 2 163 ? 29.257 92.076 103.434 1.00 80.20 150 SER F C 1
ATOM 6925 O O . SER F 2 163 ? 28.506 91.178 103.827 1.00 79.65 150 SER F O 1
ATOM 6928 N N . ASP F 2 164 ? 29.532 93.152 104.176 1.00 82.32 151 ASP F N 1
ATOM 6929 C CA . ASP F 2 164 ? 28.882 93.335 105.469 1.00 85.28 151 ASP F CA 1
ATOM 6930 C C . ASP F 2 164 ? 27.390 93.598 105.325 1.00 83.02 151 ASP F C 1
ATOM 6931 O O . ASP F 2 164 ? 26.654 93.479 106.309 1.00 80.40 151 ASP F O 1
ATOM 6936 N N . HIS F 2 165 ? 26.933 93.953 104.124 1.00 80.98 152 HIS F N 1
ATOM 6937 C CA . HIS F 2 165 ? 25.521 94.176 103.845 1.00 80.20 152 HIS F CA 1
ATOM 6938 C C . HIS F 2 165 ? 24.943 93.098 102.935 1.00 76.04 152 HIS F C 1
ATOM 6939 O O . HIS F 2 165 ? 23.925 93.329 102.276 1.00 75.15 152 HIS F O 1
ATOM 6946 N N . GLU F 2 166 ? 25.575 91.921 102.892 1.00 76.94 153 GLU F N 1
ATOM 6947 C CA . GLU F 2 166 ? 25.154 90.882 101.957 1.00 73.76 153 GLU F CA 1
ATOM 6948 C C . GLU F 2 166 ? 23.750 90.374 102.264 1.00 71.88 153 GLU F C 1
ATOM 6949 O O . GLU F 2 166 ? 23.045 89.925 101.352 1.00 70.72 153 GLU F O 1
ATOM 6955 N N . ALA F 2 167 ? 23.323 90.437 103.529 1.00 71.47 154 ALA F N 1
ATOM 6956 C CA . ALA F 2 167 ? 21.972 90.006 103.874 1.00 69.41 154 ALA F CA 1
ATOM 6957 C C . ALA F 2 167 ? 20.914 90.909 103.247 1.00 70.94 154 ALA F C 1
ATOM 6958 O O . ALA F 2 167 ? 19.821 90.438 102.911 1.00 68.34 154 ALA F O 1
ATOM 6960 N N . ALA F 2 168 ? 21.216 92.200 103.083 1.00 67.91 155 ALA F N 1
ATOM 6961 C CA . ALA F 2 168 ? 20.301 93.131 102.432 1.00 68.20 155 ALA F CA 1
ATOM 6962 C C . ALA F 2 168 ? 20.471 93.165 100.920 1.00 72.00 155 ALA F C 1
ATOM 6963 O O . ALA F 2 168 ? 19.506 93.457 100.203 1.00 68.48 155 ALA F O 1
ATOM 6965 N N . LEU F 2 169 ? 21.677 92.887 100.420 1.00 69.48 156 LEU F N 1
ATOM 6966 C CA . LEU F 2 169 ? 21.907 92.887 98.981 1.00 66.08 156 LEU F CA 1
ATOM 6967 C C . LEU F 2 169 ? 21.368 91.629 98.316 1.00 67.31 156 LEU F C 1
ATOM 6968 O O . LEU F 2 169 ? 20.931 91.682 97.161 1.00 67.75 156 LEU F O 1
ATOM 6973 N N . THR F 2 170 ? 21.391 90.497 99.017 1.00 66.69 157 THR F N 1
ATOM 6974 C CA . THR F 2 170 ? 20.908 89.235 98.475 1.00 68.02 157 THR F CA 1
ATOM 6975 C C . THR F 2 170 ? 19.572 88.823 99.080 1.00 65.57 157 THR F C 1
ATOM 6976 O O . THR F 2 170 ? 19.251 87.630 99.107 1.00 67.52 157 THR F O 1
ATOM 6980 N N . ASP F 2 171 ? 18.789 89.781 99.569 1.00 64.57 158 ASP F N 1
ATOM 6981 C CA . ASP F 2 171 ? 17.506 89.449 100.170 1.00 72.58 158 ASP F CA 1
ATOM 6982 C C . ASP F 2 171 ? 16.554 88.913 99.109 1.00 73.04 158 ASP F C 1
ATOM 6983 O O . ASP F 2 171 ? 16.564 89.354 97.956 1.00 64.76 158 ASP F O 1
ATOM 6988 N N . ILE F 2 172 ? 15.719 87.956 99.514 1.00 73.39 159 ILE F N 1
ATOM 6989 C CA . ILE F 2 172 ? 14.967 87.157 98.556 1.00 66.14 159 ILE F CA 1
ATOM 6990 C C . ILE F 2 172 ? 13.745 87.880 98.001 1.00 68.72 159 ILE F C 1
ATOM 6991 O O . ILE F 2 172 ? 13.269 87.524 96.916 1.00 71.01 159 ILE F O 1
ATOM 6996 N N . ALA F 2 173 ? 13.220 88.895 98.699 1.00 69.22 160 ALA F N 1
ATOM 6997 C CA . ALA F 2 173 ? 11.920 89.422 98.299 1.00 71.40 160 ALA F CA 1
ATOM 6998 C C . ALA F 2 173 ? 11.787 90.937 98.426 1.00 72.58 160 ALA F C 1
ATOM 6999 O O . ALA F 2 173 ? 10.659 91.439 98.502 1.00 75.26 160 ALA F O 1
ATOM 7001 N N . ASP F 2 174 ? 12.886 91.687 98.451 1.00 69.41 161 ASP F N 1
ATOM 7002 C CA . ASP F 2 174 ? 12.772 93.140 98.432 1.00 67.71 161 ASP F CA 1
ATOM 7003 C C . ASP F 2 174 ? 14.019 93.746 97.813 1.00 62.03 161 ASP F C 1
ATOM 7004 O O . ASP F 2 174 ? 15.140 93.402 98.197 1.00 63.58 161 ASP F O 1
ATOM 7009 N N . TYR F 2 175 ? 13.809 94.662 96.872 1.00 58.88 162 TYR F N 1
ATOM 7010 C CA . TYR F 2 175 ? 14.881 95.234 96.075 1.00 59.00 162 TYR F CA 1
ATOM 7011 C C . TYR F 2 175 ? 15.267 96.643 96.504 1.00 58.89 162 TYR F C 1
ATOM 7012 O O . TYR F 2 175 ? 16.146 97.237 95.874 1.00 57.08 162 TYR F O 1
ATOM 7021 N N . ARG F 2 176 ? 14.648 97.186 97.556 1.00 60.16 163 ARG F N 1
ATOM 7022 C CA . ARG F 2 176 ? 14.825 98.599 97.888 1.00 58.99 163 ARG F CA 1
ATOM 7023 C C . ARG F 2 176 ? 16.293 98.939 98.113 1.00 54.48 163 ARG F C 1
ATOM 7024 O O . ARG F 2 176 ? 16.843 99.837 97.466 1.00 53.65 163 ARG F O 1
ATOM 7032 N N . ALA F 2 177 ? 16.946 98.227 99.029 1.00 57.24 164 ALA F N 1
ATOM 7033 C CA . ALA F 2 177 ? 18.350 98.515 99.319 1.00 59.16 164 ALA F CA 1
ATOM 7034 C C . ALA F 2 177 ? 19.263 98.259 98.126 1.00 57.25 164 ALA F C 1
ATOM 7035 O O . ALA F 2 177 ? 20.118 99.116 97.841 1.00 56.17 164 ALA F O 1
ATOM 7037 N N . PRO F 2 178 ? 19.160 97.141 97.396 1.00 59.12 165 PRO F N 1
ATOM 7038 C CA . PRO F 2 178 ? 20.029 96.987 96.218 1.00 54.63 165 PRO F CA 1
ATOM 7039 C C . PRO F 2 178 ? 19.697 97.949 95.088 1.00 48.46 165 PRO F C 1
ATOM 7040 O O . PRO F 2 178 ? 20.609 98.360 94.361 1.00 48.76 165 PRO F O 1
ATOM 7044 N N . GLN F 2 179 ? 18.428 98.332 94.919 1.00 48.98 166 GLN F N 1
ATOM 7045 C CA . GLN F 2 179 ? 18.082 99.250 93.836 1.00 53.44 166 GLN F CA 1
ATOM 7046 C C . GLN F 2 179 ? 18.653 100.640 94.083 1.00 57.73 166 GLN F C 1
ATOM 7047 O O . GLN F 2 179 ? 19.127 101.295 93.147 1.00 59.02 166 GLN F O 1
ATOM 7053 N N . GLU F 2 180 ? 18.616 101.109 95.333 1.00 58.41 167 GLU F N 1
ATOM 7054 C CA . GLU F 2 180 ? 19.233 102.392 95.656 1.00 61.27 167 GLU F CA 1
ATOM 7055 C C . GLU F 2 180 ? 20.748 102.320 95.509 1.00 53.77 167 GLU F C 1
ATOM 7056 O O . GLU F 2 180 ? 21.383 103.287 95.072 1.00 62.22 167 GLU F O 1
ATOM 7062 N N . LEU F 2 181 ? 21.343 101.179 95.862 1.00 51.29 168 LEU F N 1
ATOM 7063 C CA . LEU F 2 181 ? 22.769 100.984 95.625 1.00 54.85 168 LEU F CA 1
ATOM 7064 C C . LEU F 2 181 ? 23.088 100.981 94.134 1.00 58.67 168 LEU F C 1
ATOM 7065 O O . LEU F 2 181 ? 24.137 101.485 93.717 1.00 56.35 168 LEU F O 1
ATOM 7070 N N . GLY F 2 182 ? 22.192 100.424 93.316 1.00 57.55 169 GLY F N 1
ATOM 7071 C CA . GLY F 2 182 ? 22.419 100.428 91.880 1.00 54.56 169 GLY F CA 1
ATOM 7072 C C . GLY F 2 182 ? 22.416 101.826 91.292 1.00 53.60 169 GLY F C 1
ATOM 7073 O O . GLY F 2 182 ? 23.275 102.165 90.473 1.00 54.10 169 GLY F O 1
ATOM 7074 N N . SER F 2 183 ? 21.451 102.655 91.698 1.00 58.92 170 SER F N 1
ATOM 7075 C CA . SER F 2 183 ? 21.419 104.036 91.229 1.00 58.50 170 SER F CA 1
ATOM 7076 C C . SER F 2 183 ? 22.619 104.824 91.732 1.00 57.65 170 SER F C 1
ATOM 7077 O O . SER F 2 183 ? 23.090 105.739 91.047 1.00 57.22 170 SER F O 1
ATOM 7080 N N . ALA F 2 184 ? 23.124 104.485 92.920 1.00 55.78 171 ALA F N 1
ATOM 7081 C CA . ALA F 2 184 ? 24.305 105.163 93.440 1.00 63.14 171 ALA F CA 1
ATOM 7082 C C . ALA F 2 184 ? 25.549 104.783 92.648 1.00 59.59 171 ALA F C 1
ATOM 7083 O O . ALA F 2 184 ? 26.377 105.645 92.331 1.00 59.55 171 ALA F O 1
ATOM 7085 N N . MET F 2 185 ? 25.695 103.498 92.314 1.00 61.87 172 MET F N 1
ATOM 7086 C CA . MET F 2 185 ? 26.823 103.071 91.492 1.00 59.24 172 MET F CA 1
ATOM 7087 C C . MET F 2 185 ? 26.725 103.637 90.080 1.00 59.13 172 MET F C 1
ATOM 7088 O O . MET F 2 185 ? 27.744 104.005 89.482 1.00 58.08 172 MET F O 1
ATOM 7093 N N . ARG F 2 186 ? 25.510 103.720 89.531 1.00 55.46 173 ARG F N 1
ATOM 7094 C CA . ARG F 2 186 ? 25.346 104.269 88.188 1.00 58.53 173 ARG F CA 1
ATOM 7095 C C . ARG F 2 186 ? 25.753 105.737 88.140 1.00 61.44 173 ARG F C 1
ATOM 7096 O O . ARG F 2 186 ? 26.450 106.165 87.212 1.00 64.90 173 ARG F O 1
ATOM 7104 N N . SER F 2 187 ? 25.329 106.523 89.135 1.00 63.94 174 SER F N 1
ATOM 7105 C CA . SER F 2 187 ? 25.686 107.938 89.176 1.00 60.32 174 SER F CA 1
ATOM 7106 C C . SER F 2 187 ? 27.171 108.139 89.457 1.00 63.24 174 SER F C 1
ATOM 7107 O O . SER F 2 187 ? 27.755 109.129 89.003 1.00 62.64 174 SER F O 1
ATOM 7110 N N . ALA F 2 188 ? 27.792 107.222 90.201 1.00 62.01 175 ALA F N 1
ATOM 7111 C CA . ALA F 2 188 ? 29.212 107.302 90.521 1.00 61.78 175 ALA F CA 1
ATOM 7112 C C . ALA F 2 188 ? 30.115 106.856 89.377 1.00 65.07 175 ALA F C 1
ATOM 7113 O O . ALA F 2 188 ? 31.338 106.837 89.550 1.00 68.90 175 ALA F O 1
ATOM 7115 N N . GLY F 2 189 ? 29.556 106.488 88.227 1.00 66.46 176 GLY F N 1
ATOM 7116 C CA . GLY F 2 189 ? 30.357 106.119 87.078 1.00 62.56 176 GLY F CA 1
ATOM 7117 C C . GLY F 2 189 ? 30.763 104.665 86.995 1.00 63.20 176 GLY F C 1
ATOM 7118 O O . GLY F 2 189 ? 31.579 104.318 86.131 1.00 58.27 176 GLY F O 1
ATOM 7119 N N . VAL F 2 190 ? 30.226 103.803 87.859 1.00 58.37 177 VAL F N 1
ATOM 7120 C CA . VAL F 2 190 ? 30.559 102.385 87.810 1.00 60.53 177 VAL F CA 1
ATOM 7121 C C . VAL F 2 190 ? 30.026 101.785 86.516 1.00 60.44 177 VAL F C 1
ATOM 7122 O O . VAL F 2 190 ? 28.847 101.951 86.174 1.00 59.29 177 VAL F O 1
ATOM 7126 N N . GLN F 2 191 ? 30.896 101.089 85.786 1.00 59.79 178 GLN F N 1
ATOM 7127 C CA . GLN F 2 191 ? 30.518 100.490 84.513 1.00 59.35 178 GLN F CA 1
ATOM 7128 C C . GLN F 2 191 ? 29.986 99.072 84.664 1.00 54.71 178 GLN F C 1
ATOM 7129 O O . GLN F 2 191 ? 29.091 98.669 83.911 1.00 51.19 178 GLN F O 1
ATOM 7135 N N . ALA F 2 192 ? 30.512 98.309 85.617 1.00 48.73 179 ALA F N 1
ATOM 7136 C CA . ALA F 2 192 ? 30.047 96.951 85.856 1.00 51.37 179 ALA F CA 1
ATOM 7137 C C . ALA F 2 192 ? 30.370 96.580 87.294 1.00 50.74 179 ALA F C 1
ATOM 7138 O O . ALA F 2 192 ? 31.245 97.176 87.925 1.00 55.20 179 ALA F O 1
ATOM 7140 N N . PHE F 2 193 ? 29.652 95.584 87.805 1.00 47.14 180 PHE F N 1
ATOM 7141 C CA . PHE F 2 193 ? 29.893 95.139 89.168 1.00 47.79 180 PHE F CA 1
ATOM 7142 C C . PHE F 2 193 ? 29.448 93.692 89.316 1.00 53.59 180 PHE F C 1
ATOM 7143 O O . PHE F 2 193 ? 28.530 93.236 88.629 1.00 50.93 180 PHE F O 1
ATOM 7151 N N . GLU F 2 194 ? 30.121 92.979 90.215 1.00 52.42 181 GLU F N 1
ATOM 7152 C CA . GLU F 2 194 ? 29.774 91.617 90.589 1.00 52.01 181 GLU F CA 1
ATOM 7153 C C . GLU F 2 194 ? 29.043 91.617 91.925 1.00 54.77 181 GLU F C 1
ATOM 7154 O O . GLU F 2 194 ? 29.163 92.549 92.723 1.00 59.67 181 GLU F O 1
ATOM 7160 N N . TYR F 2 195 ? 28.283 90.552 92.167 1.00 53.28 182 TYR F N 1
ATOM 7161 C CA . TYR F 2 195 ? 27.530 90.447 93.410 1.00 55.33 182 TYR F CA 1
ATOM 7162 C C . TYR F 2 195 ? 27.153 88.996 93.649 1.00 55.33 182 TYR F C 1
ATOM 7163 O O . TYR F 2 195 ? 27.187 88.166 92.737 1.00 54.38 182 TYR F O 1
ATOM 7172 N N . ARG F 2 196 ? 26.781 88.705 94.889 1.00 56.63 183 ARG F N 1
ATOM 7173 C CA . ARG F 2 196 ? 26.389 87.351 95.248 1.00 54.57 183 ARG F CA 1
ATOM 7174 C C . ARG F 2 196 ? 24.982 87.059 94.737 1.00 56.76 183 ARG F C 1
ATOM 7175 O O . ARG F 2 196 ? 24.075 87.884 94.884 1.00 59.09 183 ARG F O 1
ATOM 7183 N N . SER F 2 197 ? 24.803 85.890 94.127 1.00 59.23 184 SER F N 1
ATOM 7184 C CA . SER F 2 197 ? 23.484 85.500 93.649 1.00 55.31 184 SER F CA 1
ATOM 7185 C C . SER F 2 197 ? 22.567 85.169 94.817 1.00 53.22 184 SER F C 1
ATOM 7186 O O . SER F 2 197 ? 22.980 84.536 95.791 1.00 58.09 184 SER F O 1
ATOM 7189 N N . ALA F 2 198 ? 21.309 85.594 94.710 1.00 49.64 185 ALA F N 1
ATOM 7190 C CA . ALA F 2 198 ? 20.316 85.334 95.743 1.00 52.58 185 ALA F CA 1
ATOM 7191 C C . ALA F 2 198 ? 19.548 84.039 95.521 1.00 54.34 185 ALA F C 1
ATOM 7192 O O . ALA F 2 198 ? 18.735 83.667 96.373 1.00 56.50 185 ALA F O 1
ATOM 7194 N N . ARG F 2 199 ? 19.781 83.347 94.406 1.00 55.34 186 ARG F N 1
ATOM 7195 C CA . ARG F 2 199 ? 19.060 82.124 94.092 1.00 49.23 186 ARG F CA 1
ATOM 7196 C C . ARG F 2 199 ? 19.949 80.899 93.954 1.00 52.10 186 ARG F C 1
ATOM 7197 O O . ARG F 2 199 ? 19.444 79.779 94.088 1.00 52.92 186 ARG F O 1
ATOM 7205 N N . CYS F 2 200 ? 21.240 81.073 93.701 1.00 50.23 187 CYS F N 1
ATOM 7206 C CA . CYS F 2 200 ? 22.107 79.936 93.418 1.00 57.79 187 CYS F CA 1
ATOM 7207 C C . CYS F 2 200 ? 22.386 79.152 94.695 1.00 57.41 187 CYS F C 1
ATOM 7208 O O . CYS F 2 200 ? 22.814 79.739 95.695 1.00 53.61 187 CYS F O 1
ATOM 7211 N N . PRO F 2 201 ? 22.166 77.833 94.704 1.00 63.08 188 PRO F N 1
ATOM 7212 C CA . PRO F 2 201 ? 22.457 77.065 95.923 1.00 63.36 188 PRO F CA 1
ATOM 7213 C C . PRO F 2 201 ? 23.944 76.971 96.220 1.00 67.00 188 PRO F C 1
ATOM 7214 O O . PRO F 2 201 ? 24.321 76.804 97.386 1.00 72.82 188 PRO F O 1
ATOM 7218 N N . GLU F 2 202 ? 24.799 77.074 95.204 1.00 63.93 189 GLU F N 1
ATOM 7219 C CA . GLU F 2 202 ? 26.244 77.048 95.393 1.00 62.88 189 GLU F CA 1
ATOM 7220 C C . GLU F 2 202 ? 26.816 78.409 95.784 1.00 64.83 189 GLU F C 1
ATOM 7221 O O . GLU F 2 202 ? 28.041 78.548 95.844 1.00 60.35 189 GLU F O 1
ATOM 7227 N N . ARG F 2 203 ? 25.956 79.397 96.042 1.00 64.93 190 ARG F N 1
ATOM 7228 C CA . ARG F 2 203 ? 26.376 80.759 96.379 1.00 63.11 190 ARG F CA 1
ATOM 7229 C C . ARG F 2 203 ? 27.308 81.328 95.312 1.00 64.65 190 ARG F C 1
ATOM 7230 O O . ARG F 2 203 ? 28.288 82.020 95.610 1.00 67.52 190 ARG F O 1
ATOM 7238 N N . GLY F 2 204 ? 26.996 81.033 94.051 1.00 60.73 191 GLY F N 1
ATOM 7239 C CA . GLY F 2 204 ? 27.731 81.610 92.951 1.00 53.82 191 GLY F CA 1
ATOM 7240 C C . GLY F 2 204 ? 27.521 83.106 92.848 1.00 56.47 191 GLY F C 1
ATOM 7241 O O . GLY F 2 204 ? 26.609 83.690 93.436 1.00 57.92 191 GLY F O 1
ATOM 7242 N N . CYS F 2 205 ? 28.401 83.740 92.082 1.00 49.96 192 CYS F N 1
ATOM 7243 C CA . CYS F 2 205 ? 28.380 85.180 91.897 1.00 52.50 192 CYS F CA 1
ATOM 7244 C C . CYS F 2 205 ? 27.860 85.534 90.510 1.00 53.74 192 CYS F C 1
ATOM 7245 O O . CYS F 2 205 ? 28.093 84.815 89.534 1.00 52.52 192 CYS F O 1
ATOM 7248 N N . ASN F 2 206 ? 27.148 86.653 90.440 1.00 50.49 193 ASN F N 1
ATOM 7249 C CA . ASN F 2 206 ? 26.649 87.225 89.201 1.00 44.58 193 ASN F CA 1
ATOM 7250 C C . ASN F 2 206 ? 27.472 88.454 88.836 1.00 45.42 193 ASN F C 1
ATOM 7251 O O . ASN F 2 206 ? 28.387 88.861 89.558 1.00 42.70 193 ASN F O 1
ATOM 7256 N N . VAL F 2 207 ? 27.133 89.045 87.694 1.00 47.10 194 VAL F N 1
ATOM 7257 C CA . VAL F 2 207 ? 27.771 90.268 87.221 1.00 44.31 194 VAL F CA 1
ATOM 7258 C C . VAL F 2 207 ? 26.734 91.069 86.448 1.00 47.19 194 VAL F C 1
ATOM 7259 O O . VAL F 2 207 ? 25.916 90.507 85.713 1.00 52.44 194 VAL F O 1
ATOM 7263 N N . ALA F 2 208 ? 26.751 92.383 86.640 1.00 45.49 195 ALA F N 1
ATOM 7264 C CA . ALA F 2 208 ? 25.825 93.288 85.979 1.00 48.37 195 ALA F CA 1
ATOM 7265 C C . ALA F 2 208 ? 26.616 94.364 85.254 1.00 49.50 195 ALA F C 1
ATOM 7266 O O . ALA F 2 208 ? 27.633 94.846 85.761 1.00 51.78 195 ALA F O 1
ATOM 7268 N N . LEU F 2 209 ? 26.151 94.730 84.064 1.00 49.78 196 LEU F N 1
ATOM 7269 C CA . LEU F 2 209 ? 26.835 95.697 83.216 1.00 47.84 196 LEU F CA 1
ATOM 7270 C C . LEU F 2 209 ? 25.918 96.890 83.010 1.00 49.42 196 LEU F C 1
ATOM 7271 O O . LEU F 2 209 ? 24.800 96.736 82.507 1.00 51.18 196 LEU F O 1
ATOM 7276 N N . PHE F 2 210 ? 26.390 98.074 83.398 1.00 48.56 197 PHE F N 1
ATOM 7277 C CA . PHE F 2 210 ? 25.625 99.287 83.139 1.00 48.38 197 PHE F CA 1
ATOM 7278 C C . PHE F 2 210 ? 25.758 99.747 81.693 1.00 47.83 197 PHE F C 1
ATOM 7279 O O . PHE F 2 210 ? 24.829 100.358 81.153 1.00 50.74 197 PHE F O 1
ATOM 7287 N N . THR F 2 211 ? 26.890 99.472 81.056 1.00 43.89 198 THR F N 1
ATOM 7288 C CA . THR F 2 211 ? 27.175 99.993 79.730 1.00 46.53 198 THR F CA 1
ATOM 7289 C C . THR F 2 211 ? 27.539 98.860 78.783 1.00 51.55 198 THR F C 1
ATOM 7290 O O . THR F 2 211 ? 28.153 97.869 79.196 1.00 48.08 198 THR F O 1
ATOM 7294 N N . PRO F 2 212 ? 27.165 98.975 77.504 1.00 49.88 199 PRO F N 1
ATOM 7295 C CA . PRO F 2 212 ? 27.588 97.957 76.531 1.00 48.81 199 PRO F CA 1
ATOM 7296 C C . PRO F 2 212 ? 29.081 97.968 76.259 1.00 54.89 199 PRO F C 1
ATOM 7297 O O . PRO F 2 212 ? 29.594 96.998 75.688 1.00 58.38 199 PRO F O 1
ATOM 7301 N N . ALA F 2 213 ? 29.795 99.025 76.653 1.00 54.83 200 ALA F N 1
ATOM 7302 C CA . ALA F 2 213 ? 31.240 99.069 76.468 1.00 54.93 200 ALA F CA 1
ATOM 7303 C C . ALA F 2 213 ? 31.978 98.100 77.382 1.00 51.77 200 ALA F C 1
ATOM 7304 O O . ALA F 2 213 ? 33.198 97.960 77.250 1.00 55.03 200 ALA F O 1
ATOM 7306 N N . ALA F 2 214 ? 31.269 97.426 78.292 1.00 47.18 201 ALA F N 1
ATOM 7307 C CA . ALA F 2 214 ? 31.904 96.445 79.166 1.00 48.40 201 ALA F CA 1
ATOM 7308 C C . ALA F 2 214 ? 32.388 95.220 78.398 1.00 59.21 201 ALA F C 1
ATOM 7309 O O . ALA F 2 214 ? 33.324 94.546 78.844 1.00 58.40 201 ALA F O 1
ATOM 7311 N N . PHE F 2 215 ? 31.771 94.911 77.259 1.00 54.01 202 PHE F N 1
ATOM 7312 C CA . PHE F 2 215 ? 32.135 93.710 76.518 1.00 58.51 202 PHE F CA 1
ATOM 7313 C C . PHE F 2 215 ? 33.500 93.872 75.864 1.00 54.63 202 PHE F C 1
ATOM 7314 O O . PHE F 2 215 ? 33.777 94.890 75.223 1.00 54.97 202 PHE F O 1
ATOM 7322 N N . THR F 2 216 ? 34.355 92.860 76.027 1.00 54.90 203 THR F N 1
ATOM 7323 C CA . THR F 2 216 ? 35.640 92.869 75.336 1.00 58.59 203 THR F CA 1
ATOM 7324 C C . THR F 2 216 ? 35.449 92.629 73.845 1.00 62.06 203 THR F C 1
ATOM 7325 O O . THR F 2 216 ? 35.972 93.375 73.010 1.00 58.71 203 THR F O 1
ATOM 7329 N N . GLU F 2 217 ? 34.689 91.598 73.495 1.00 64.14 204 GLU F N 1
ATOM 7330 C CA . GLU F 2 217 ? 34.407 91.246 72.113 1.00 59.72 204 GLU F CA 1
ATOM 7331 C C . GLU F 2 217 ? 33.060 91.831 71.694 1.00 61.55 204 GLU F C 1
ATOM 7332 O O . GLU F 2 217 ? 32.332 92.429 72.492 1.00 62.83 204 GLU F O 1
ATOM 7338 N N . LYS F 2 218 ? 32.722 91.644 70.422 1.00 61.84 205 LYS F N 1
ATOM 7339 C CA . LYS F 2 218 ? 31.416 92.025 69.906 1.00 65.84 205 LYS F CA 1
ATOM 7340 C C . LYS F 2 218 ? 30.530 90.818 69.635 1.00 61.01 205 LYS F C 1
ATOM 7341 O O . LYS F 2 218 ? 29.376 90.990 69.235 1.00 56.27 205 LYS F O 1
ATOM 7347 N N . ARG F 2 219 ? 31.038 89.605 69.858 1.00 57.65 206 ARG F N 1
ATOM 7348 C CA . ARG F 2 219 ? 30.336 88.373 69.563 1.00 57.53 206 ARG F CA 1
ATOM 7349 C C . ARG F 2 219 ? 30.229 87.502 70.811 1.00 57.97 206 ARG F C 1
ATOM 7350 O O . ARG F 2 219 ? 31.137 87.492 71.652 1.00 59.42 206 ARG F O 1
ATOM 7358 N N . PRO F 2 220 ? 29.130 86.774 70.964 1.00 51.70 207 PRO F N 1
ATOM 7359 C CA . PRO F 2 220 ? 29.041 85.779 72.033 1.00 52.24 207 PRO F CA 1
ATOM 7360 C C . PRO F 2 220 ? 29.800 84.515 71.661 1.00 50.58 207 PRO F C 1
ATOM 7361 O O . PRO F 2 220 ? 30.063 84.234 70.491 1.00 54.89 207 PRO F O 1
ATOM 7365 N N . ARG F 2 221 ? 30.160 83.753 72.688 1.00 43.32 208 ARG F N 1
ATOM 7366 C CA . ARG F 2 221 ? 30.983 82.569 72.517 1.00 44.97 208 ARG F CA 1
ATOM 7367 C C . ARG F 2 221 ? 30.286 81.353 73.113 1.00 46.19 208 ARG F C 1
ATOM 7368 O O . ARG F 2 221 ? 29.536 81.463 74.087 1.00 42.20 208 ARG F O 1
ATOM 7376 N N . ASN F 2 222 ? 30.530 80.196 72.494 1.00 45.44 209 ASN F N 1
ATOM 7377 C CA . ASN F 2 222 ? 30.073 78.901 72.999 1.00 45.87 209 ASN F CA 1
ATOM 7378 C C . ASN F 2 222 ? 28.550 78.839 73.126 1.00 40.27 209 ASN F C 1
ATOM 7379 O O . ASN F 2 222 ? 28.006 78.443 74.158 1.00 42.88 209 ASN F O 1
ATOM 7384 N N . LEU F 2 223 ? 27.860 79.217 72.052 1.00 39.04 210 LEU F N 1
ATOM 7385 C CA . LEU F 2 223 ? 26.407 79.104 72.013 1.00 37.24 210 LEU F CA 1
ATOM 7386 C C . LEU F 2 223 ? 25.998 77.636 72.113 1.00 39.28 210 LEU F C 1
ATOM 7387 O O . LEU F 2 223 ? 26.381 76.818 71.271 1.00 41.50 210 LEU F O 1
ATOM 7392 N N . THR F 2 224 ? 25.212 77.308 73.137 1.00 42.11 211 THR F N 1
ATOM 7393 C CA . THR F 2 224 ? 24.849 75.927 73.450 1.00 41.13 211 THR F CA 1
ATOM 7394 C C . THR F 2 224 ? 23.338 75.834 73.614 1.00 44.06 211 THR F C 1
ATOM 7395 O O . THR F 2 224 ? 22.763 76.577 74.434 1.00 42.28 211 THR F O 1
ATOM 7399 N N . PRO F 2 225 ? 22.655 74.958 72.883 1.00 43.50 212 PRO F N 1
ATOM 7400 C CA . PRO F 2 225 ? 21.211 74.803 73.081 1.00 36.79 212 PRO F CA 1
ATOM 7401 C C . PRO F 2 225 ? 20.901 73.934 74.290 1.00 37.01 212 PRO F C 1
ATOM 7402 O O . PRO F 2 225 ? 21.646 73.014 74.638 1.00 38.94 212 PRO F O 1
ATOM 7406 N N . TRP F 2 226 ? 19.779 74.248 74.937 1.00 37.64 213 TRP F N 1
ATOM 7407 C CA . TRP F 2 226 ? 19.342 73.544 76.134 1.00 40.01 213 TRP F CA 1
ATOM 7408 C C . TRP F 2 226 ? 17.863 73.208 76.029 1.00 35.47 213 TRP F C 1
ATOM 7409 O O . TRP F 2 226 ? 17.075 73.992 75.491 1.00 37.97 213 TRP F O 1
ATOM 7420 N N . LEU F 2 227 ? 17.499 72.033 76.538 1.00 37.38 214 LEU F N 1
ATOM 7421 C CA . LEU F 2 227 ? 16.109 71.653 76.735 1.00 41.61 214 LEU F CA 1
ATOM 7422 C C . LEU F 2 227 ? 15.711 71.997 78.164 1.00 37.60 214 LEU F C 1
ATOM 7423 O O . LEU F 2 227 ? 16.445 71.682 79.106 1.00 38.14 214 LEU F O 1
ATOM 7428 N N . CYS F 2 228 ? 14.560 72.648 78.324 1.00 35.77 215 CYS F N 1
ATOM 7429 C CA . CYS F 2 228 ? 14.071 73.063 79.632 1.00 39.15 215 CYS F CA 1
ATOM 7430 C C . CYS F 2 228 ? 12.725 72.417 79.921 1.00 38.68 215 CYS F C 1
ATOM 7431 O O . CYS F 2 228 ? 11.843 72.373 79.056 1.00 36.78 215 CYS F O 1
ATOM 7434 N N . GLU F 2 229 ? 12.576 71.923 81.147 1.00 39.69 216 GLU F N 1
ATOM 7435 C CA . GLU F 2 229 ? 11.343 71.302 81.617 1.00 42.99 216 GLU F CA 1
ATOM 7436 C C . GLU F 2 229 ? 10.921 72.020 82.891 1.00 41.55 216 GLU F C 1
ATOM 7437 O O . GLU F 2 229 ? 11.619 71.948 83.907 1.00 40.43 216 GLU F O 1
ATOM 7443 N N . THR F 2 230 ? 9.792 72.718 82.835 1.00 39.09 217 THR F N 1
ATOM 7444 C CA . THR F 2 230 ? 9.268 73.465 83.970 1.00 44.46 217 THR F CA 1
ATOM 7445 C C . THR F 2 230 ? 7.965 72.819 84.421 1.00 44.37 217 THR F C 1
ATOM 7446 O O . THR F 2 230 ? 7.034 72.672 83.623 1.00 45.72 217 THR F O 1
ATOM 7450 N N . THR F 2 231 ? 7.912 72.417 85.686 1.00 42.82 218 THR F N 1
ATOM 7451 C CA . THR F 2 231 ? 6.710 71.875 86.307 1.00 45.89 218 THR F CA 1
ATOM 7452 C C . THR F 2 231 ? 6.368 72.699 87.542 1.00 48.75 218 THR F C 1
ATOM 7453 O O . THR F 2 231 ? 7.067 73.650 87.899 1.00 50.07 218 THR F O 1
ATOM 7457 N N . ALA F 2 232 ? 5.279 72.317 88.207 1.00 47.97 219 ALA F N 1
ATOM 7458 C CA . ALA F 2 232 ? 4.942 72.940 89.478 1.00 52.34 219 ALA F CA 1
ATOM 7459 C C . ALA F 2 232 ? 5.933 72.591 90.580 1.00 51.19 219 ALA F C 1
ATOM 7460 O O . ALA F 2 232 ? 5.927 73.253 91.623 1.00 56.48 219 ALA F O 1
ATOM 7462 N N . GLY F 2 233 ? 6.790 71.593 90.373 1.00 49.88 220 GLY F N 1
ATOM 7463 C CA . GLY F 2 233 ? 7.700 71.159 91.414 1.00 53.60 220 GLY F CA 1
ATOM 7464 C C . GLY F 2 233 ? 9.172 71.411 91.153 1.00 51.54 220 GLY F C 1
ATOM 7465 O O . GLY F 2 233 ? 9.948 71.556 92.102 1.00 47.89 220 GLY F O 1
ATOM 7466 N N . TYR F 2 234 ? 9.580 71.474 89.887 1.00 48.84 221 TYR F N 1
ATOM 7467 C CA . TYR F 2 234 ? 10.999 71.608 89.582 1.00 47.95 221 TYR F CA 1
ATOM 7468 C C . TYR F 2 234 ? 11.186 72.224 88.206 1.00 40.24 221 TYR F C 1
ATOM 7469 O O . TYR F 2 234 ? 10.259 72.305 87.398 1.00 46.32 221 TYR F O 1
ATOM 7478 N N . VAL F 2 235 ? 12.422 72.639 87.951 1.00 42.33 222 VAL F N 1
ATOM 7479 C CA . VAL F 2 235 ? 12.873 73.085 86.641 1.00 43.45 222 VAL F CA 1
ATOM 7480 C C . VAL F 2 235 ? 14.121 72.291 86.293 1.00 45.65 222 VAL F C 1
ATOM 7481 O O . VAL F 2 235 ? 15.060 72.225 87.094 1.00 43.02 222 VAL F O 1
ATOM 7485 N N . ALA F 2 236 ? 14.133 71.681 85.110 1.00 43.57 223 ALA F N 1
ATOM 7486 C CA . ALA F 2 236 ? 15.240 70.835 84.690 1.00 47.10 223 ALA F CA 1
ATOM 7487 C C . ALA F 2 236 ? 15.792 71.312 83.354 1.00 41.73 223 ALA F C 1
ATOM 7488 O O . ALA F 2 236 ? 15.033 71.682 82.452 1.00 37.29 223 ALA F O 1
ATOM 7490 N N . PHE F 2 237 ? 17.118 71.300 83.236 1.00 42.70 224 PHE F N 1
ATOM 7491 C CA . PHE F 2 237 ? 17.817 71.705 82.024 1.00 40.26 224 PHE F CA 1
ATOM 7492 C C . PHE F 2 237 ? 18.681 70.557 81.524 1.00 44.44 224 PHE F C 1
ATOM 7493 O O . PHE F 2 237 ? 19.278 69.825 82.319 1.00 41.71 224 PHE F O 1
ATOM 7501 N N . LYS F 2 238 ? 18.760 70.419 80.198 1.00 41.74 225 LYS F N 1
ATOM 7502 C CA . LYS F 2 238 ? 19.552 69.374 79.573 1.00 41.55 225 LYS F CA 1
ATOM 7503 C C . LYS F 2 238 ? 20.049 69.873 78.223 1.00 38.32 225 LYS F C 1
ATOM 7504 O O . LYS F 2 238 ? 19.288 70.537 77.501 1.00 33.37 225 LYS F O 1
ATOM 7510 N N . PRO F 2 239 ? 21.300 69.589 77.859 1.00 39.17 226 PRO F N 1
ATOM 7511 C CA . PRO F 2 239 ? 21.775 69.965 76.520 1.00 41.91 226 PRO F CA 1
ATOM 7512 C C . PRO F 2 239 ? 20.882 69.376 75.436 1.00 39.80 226 PRO F C 1
ATOM 7513 O O . PRO F 2 239 ? 20.440 68.227 75.524 1.00 40.01 226 PRO F O 1
ATOM 7517 N N . ALA F 2 240 ? 20.595 70.188 74.421 1.00 37.38 227 ALA F N 1
ATOM 7518 C CA . ALA F 2 240 ? 19.722 69.780 73.328 1.00 40.22 227 ALA F CA 1
ATOM 7519 C C . ALA F 2 240 ? 20.470 69.159 72.154 1.00 43.60 227 ALA F C 1
ATOM 7520 O O . ALA F 2 240 ? 19.826 68.590 71.265 1.00 49.41 227 ALA F O 1
ATOM 7522 N N . HIS F 2 241 ? 21.802 69.246 72.127 1.00 42.90 228 HIS F N 1
ATOM 7523 C CA . HIS F 2 241 ? 22.589 68.797 70.986 1.00 48.83 228 HIS F CA 1
ATOM 7524 C C . HIS F 2 241 ? 23.532 67.641 71.284 1.00 47.39 228 HIS F C 1
ATOM 7525 O O . HIS F 2 241 ? 24.021 67.016 70.337 1.00 53.73 228 HIS F O 1
ATOM 7532 N N . VAL F 2 242 ? 23.814 67.351 72.551 1.00 50.00 229 VAL F N 1
ATOM 7533 C CA . VAL F 2 242 ? 24.731 66.274 72.918 1.00 48.79 229 VAL F CA 1
ATOM 7534 C C . VAL F 2 242 ? 24.077 65.435 74.006 1.00 52.67 229 VAL F C 1
ATOM 7535 O O . VAL F 2 242 ? 23.153 65.895 74.696 1.00 51.61 229 VAL F O 1
ATOM 7539 N N . PRO F 2 243 ? 24.556 64.181 74.190 1.00 51.14 230 PRO F N 1
ATOM 7540 C CA . PRO F 2 243 ? 24.028 63.346 75.238 1.00 53.81 230 PRO F CA 1
ATOM 7541 C C . PRO F 2 243 ? 24.400 63.923 76.606 1.00 52.11 230 PRO F C 1
ATOM 7542 O O . PRO F 2 243 ? 25.483 64.405 76.760 1.00 53.55 230 PRO F O 1
ATOM 7546 N N . GLY F 2 244 ? 23.479 63.837 77.556 1.00 50.77 231 GLY F N 1
ATOM 7547 C CA . GLY F 2 244 ? 23.736 64.355 78.902 1.00 52.76 231 GLY F CA 1
ATOM 7548 C C . GLY F 2 244 ? 22.626 64.027 79.866 1.00 51.18 231 GLY F C 1
ATOM 7549 O O . GLY F 2 244 ? 21.611 63.500 79.427 1.00 54.69 231 GLY F O 1
ATOM 7550 N N . SER F 2 245 ? 22.846 64.309 81.141 1.00 52.03 232 SER F N 1
ATOM 7551 C CA . SER F 2 245 ? 21.839 64.048 82.193 1.00 54.06 232 SER F CA 1
ATOM 7552 C C . SER F 2 245 ? 21.252 65.380 82.648 1.00 50.14 232 SER F C 1
ATOM 7553 O O . SER F 2 245 ? 21.997 66.353 82.691 1.00 48.62 232 SER F O 1
ATOM 7556 N N . PRO F 2 246 ? 19.955 65.467 82.986 1.00 49.97 233 PRO F N 1
ATOM 7557 C CA . PRO F 2 246 ? 19.370 66.771 83.323 1.00 50.95 233 PRO F CA 1
ATOM 7558 C C . PRO F 2 246 ? 19.917 67.324 84.630 1.00 49.75 233 PRO F C 1
ATOM 7559 O O . PRO F 2 246 ? 20.174 66.587 85.584 1.00 51.31 233 PRO F O 1
ATOM 7563 N N . LYS F 2 247 ? 20.101 68.640 84.659 1.00 51.39 234 LYS F N 1
ATOM 7564 C CA . LYS F 2 247 ? 20.418 69.369 85.880 1.00 50.99 234 LYS F CA 1
ATOM 7565 C C . LYS F 2 247 ? 19.106 69.914 86.431 1.00 50.00 234 LYS F C 1
ATOM 7566 O O . LYS F 2 247 ? 18.482 70.784 85.814 1.00 50.32 234 LYS F O 1
ATOM 7572 N N . ILE F 2 248 ? 18.678 69.396 87.582 1.00 53.60 235 ILE F N 1
ATOM 7573 C CA . ILE F 2 248 ? 17.349 69.671 88.121 1.00 55.57 235 ILE F CA 1
ATOM 7574 C C . ILE F 2 248 ? 17.450 70.704 89.235 1.00 51.24 235 ILE F C 1
ATOM 7575 O O . ILE F 2 248 ? 18.354 70.647 90.080 1.00 48.13 235 ILE F O 1
ATOM 7580 N N . PHE F 2 249 ? 16.514 71.652 89.235 1.00 47.11 236 PHE F N 1
ATOM 7581 C CA . PHE F 2 249 ? 16.422 72.713 90.237 1.00 46.59 236 PHE F CA 1
ATOM 7582 C C . PHE F 2 249 ? 15.022 72.664 90.841 1.00 46.67 236 PHE F C 1
ATOM 7583 O O . PHE F 2 249 ? 14.051 73.097 90.212 1.00 42.76 236 PHE F O 1
ATOM 7591 N N . SER F 2 250 ? 14.917 72.131 92.055 1.00 51.76 237 SER F N 1
ATOM 7592 C CA . SER F 2 250 ? 13.634 72.076 92.740 1.00 51.61 237 SER F CA 1
ATOM 7593 C C . SER F 2 250 ? 13.155 73.476 93.107 1.00 45.31 237 SER F C 1
ATOM 7594 O O . SER F 2 250 ? 13.952 74.384 93.357 1.00 48.44 237 SER F O 1
ATOM 7597 N N . TRP F 2 251 ? 11.830 73.645 93.136 1.00 49.88 238 TRP F N 1
ATOM 7598 C CA . TRP F 2 251 ? 11.260 74.916 93.574 1.00 53.92 238 TRP F CA 1
ATOM 7599 C C . TRP F 2 251 ? 11.691 75.270 94.992 1.00 60.70 238 TRP F C 1
ATOM 7600 O O . TRP F 2 251 ? 11.810 76.456 95.325 1.00 54.39 238 TRP F O 1
ATOM 7611 N N . GLU F 2 252 ? 11.936 74.261 95.833 1.00 59.52 239 GLU F N 1
ATOM 7612 C CA . GLU F 2 252 ? 12.332 74.481 97.220 1.00 64.48 239 GLU F CA 1
ATOM 7613 C C . GLU F 2 252 ? 13.659 75.222 97.361 1.00 62.31 239 GLU F C 1
ATOM 7614 O O . GLU F 2 252 ? 13.935 75.738 98.447 1.00 66.32 239 GLU F O 1
ATOM 7620 N N . LEU F 2 253 ? 14.480 75.295 96.307 1.00 58.02 240 LEU F N 1
ATOM 7621 C CA . LEU F 2 253 ? 15.673 76.136 96.357 1.00 57.98 240 LEU F CA 1
ATOM 7622 C C . LEU F 2 253 ? 15.334 77.611 96.519 1.00 50.53 240 LEU F C 1
ATOM 7623 O O . LEU F 2 253 ? 16.192 78.384 96.956 1.00 52.19 240 LEU F O 1
ATOM 7628 N N . PHE F 2 254 ? 14.116 78.022 96.161 1.00 54.24 241 PHE F N 1
ATOM 7629 C CA . PHE F 2 254 ? 13.732 79.427 96.205 1.00 57.22 241 PHE F CA 1
ATOM 7630 C C . PHE F 2 254 ? 12.486 79.707 97.033 1.00 63.76 241 PHE F C 1
ATOM 7631 O O . PHE F 2 254 ? 12.285 80.862 97.427 1.00 68.82 241 PHE F O 1
ATOM 7639 N N . LEU F 2 255 ? 11.643 78.711 97.298 1.00 67.72 242 LEU F N 1
ATOM 7640 C CA . LEU F 2 255 ? 10.457 78.925 98.115 1.00 71.78 242 LEU F CA 1
ATOM 7641 C C . LEU F 2 255 ? 10.850 79.267 99.547 1.00 75.33 242 LEU F C 1
ATOM 7642 O O . LEU F 2 255 ? 11.807 78.712 100.094 1.00 71.49 242 LEU F O 1
ATOM 7647 N N . VAL F 2 256 ? 10.109 80.191 100.156 1.00 79.26 243 VAL F N 1
ATOM 7648 C CA . VAL F 2 256 ? 10.314 80.555 101.553 1.00 85.05 243 VAL F CA 1
ATOM 7649 C C . VAL F 2 256 ? 8.980 80.421 102.278 1.00 89.61 243 VAL F C 1
ATOM 7650 O O . VAL F 2 256 ? 7.973 81.002 101.852 1.00 86.05 243 VAL F O 1
ATOM 7654 N N . ASP F 2 257 ? 8.969 79.624 103.349 1.00 91.26 244 ASP F N 1
ATOM 7655 C CA . ASP F 2 257 ? 7.790 79.436 104.198 1.00 91.48 244 ASP F CA 1
ATOM 7656 C C . ASP F 2 257 ? 6.548 79.078 103.383 1.00 92.12 244 ASP F C 1
ATOM 7657 O O . ASP F 2 257 ? 5.427 79.445 103.739 1.00 94.00 244 ASP F O 1
ATOM 7662 N N . GLY F 2 258 ? 6.735 78.368 102.275 1.00 90.15 245 GLY F N 1
ATOM 7663 C CA . GLY F 2 258 ? 5.593 77.912 101.511 1.00 89.84 245 GLY F CA 1
ATOM 7664 C C . GLY F 2 258 ? 5.647 78.220 100.032 1.00 82.94 245 GLY F C 1
ATOM 7665 O O . GLY F 2 258 ? 5.794 77.307 99.215 1.00 88.51 245 GLY F O 1
ATOM 7666 N N . LYS F 2 259 ? 5.518 79.493 99.667 1.00 82.15 246 LYS F N 1
ATOM 7667 C CA . LYS F 2 259 ? 5.387 79.895 98.275 1.00 84.33 246 LYS F CA 1
ATOM 7668 C C . LYS F 2 259 ? 6.520 80.840 97.886 1.00 80.30 246 LYS F C 1
ATOM 7669 O O . LYS F 2 259 ? 7.159 81.466 98.736 1.00 79.62 246 LYS F O 1
ATOM 7675 N N . LEU F 2 260 ? 6.762 80.920 96.579 1.00 77.87 247 LEU F N 1
ATOM 7676 C CA . LEU F 2 260 ? 7.847 81.728 96.039 1.00 75.13 247 LEU F CA 1
ATOM 7677 C C . LEU F 2 260 ? 7.660 83.199 96.402 1.00 70.45 247 LEU F C 1
ATOM 7678 O O . LEU F 2 260 ? 6.556 83.736 96.243 1.00 70.52 247 LEU F O 1
ATOM 7683 N N . PRO F 2 261 ? 8.698 83.879 96.882 1.00 67.99 248 PRO F N 1
ATOM 7684 C CA . PRO F 2 261 ? 8.595 85.315 97.151 1.00 73.40 248 PRO F CA 1
ATOM 7685 C C . PRO F 2 261 ? 9.001 86.159 95.953 1.00 75.88 248 PRO F C 1
ATOM 7686 O O . PRO F 2 261 ? 9.825 85.769 95.125 1.00 76.40 248 PRO F O 1
ATOM 7690 N N . HIS F 2 262 ? 8.406 87.351 95.876 1.00 74.99 249 HIS F N 1
ATOM 7691 C CA . HIS F 2 262 ? 8.770 88.299 94.837 1.00 77.91 249 HIS F CA 1
ATOM 7692 C C . HIS F 2 262 ? 8.521 89.696 95.385 1.00 76.94 249 HIS F C 1
ATOM 7693 O O . HIS F 2 262 ? 7.567 89.888 96.153 1.00 76.70 249 HIS F O 1
ATOM 7700 N N . PRO F 2 263 ? 9.356 90.685 95.026 1.00 75.85 250 PRO F N 1
ATOM 7701 C CA . PRO F 2 263 ? 9.215 92.042 95.564 1.00 76.55 250 PRO F CA 1
ATOM 7702 C C . PRO F 2 263 ? 8.182 92.874 94.812 1.00 77.49 250 PRO F C 1
ATOM 7703 O O . PRO F 2 263 ? 7.337 92.334 94.097 1.00 79.15 250 PRO F O 1
#

Secondary structure (DSSP, 8-state):
--THHHHSSS-----HHHHHHHHHHHHHHHTT--HHHHHHHHT--HHHHHHHTTT---TTSHHHHHHHHHHHHHHHHHHHTTT-HHHHHHHHHS-BSSSSS-HHHHTTSHHHHHHHHHHHHHTSTT-/----HHHHHHHHHHHHHHHHT--HHHHHHHHT--HHHHTTTTTT---TTSHHHHHHHHHHHHHHHHHHHTTT-HHHHHHHHHS--SSSSS-HHHHTTSHHHHHHHHHHHHHH-/--HHHHGGGGGGG-EEEEEEEEEEEE--HHHHHHTTSSSHHHHHHHHHHHHHTSPPPPTTTTTS-HHHHGGGTS---TT--SS--TTS---EEEESSHHHHHHHHHHHHHHHHHHBSSPPGGG-EEEEEEEEEEEEEEEEEEETTSHHHHTTHHHHT-SS--HHHHHHHHHHHHTT--EEEEE-SS-TT--EEEEESSGGGB-SSS-EEEEEEEEEE-SSEEEEEESSS----EEEEGGGT-SSSS----/-HHHHHHHHH-----HHHHHHHHHHHHHHHHT--HHHHHHHHT--HHHHHTHHHH---TTSHHHHHHHHHHHHHHHHHHHTTT-HHHHHHHHHS-BSSSSS-HHHHHTSHHHHHHHHHHHHHTSTT-/----HHHHHHHHHHHHHHHHT--HHHHHHHHT--HHHHHHHHHT---SSSHHHHHHHHHHHHHHHHHHHTTT-HHHHHHHHTS--SSSSS-HHHHTTSHHHHHHHHHHHHHT-/--SHHHHTTGGGS-EEEEEEEEEEEE--HHHHHHTTSSSHHHHHHHHHHHHHTSPPPPGGGTTS-HHHHGGGTS---TT--SS--TTSPP-EEEESSHHHHHHHHHHHHHHHHHHBSS--TTSEEEEEEEEEEEEEEEEEEEETTSHHHHTTHHHHT-SS--HHHHHHHHHHHHTT--EEEEE-SS-TT--EEEEESSGGGBSSSS-EEEEEEEEEEESSEEEEEESSS----EEEEGGGT-BTTB----

Radius of gyration: 32.65 Å; Cα contacts (8 Å, |Δi|>4): 1887; chains: 6; bounding box: 77×113×72 Å

Foldseek 3Di:
DCVVVCVDPPDDDDDPQLVLLVLLVVLCVLLVHDLVLSCLLLPHDSVVNVCCNVPGHDCPDSSNVSSVLSSLLSVLLCVVVVNPSVVSNCQQQAFDPVAPTRLSVLSSDPVSSVVSNVVSVVPDDVD/DDDDPQLVLLVLLVVLCVLLVHDLVLLCLLLVHDSVVNVCCNVPGHDCPDSSNVSSVLSSLLSVLLCVVVVNPSVVSNVQQQDFDPVDPGRLSVLSSDDVSSVVSSVVSVVVD/DAPLCVALVQLVFWFKDKAKWKAKFFDCPLVVQCVVDPDPVVSVVVVVVVVVPFADFPPQLVLADPVLRVQQRDADPQCHDLAAHRPAGGKDKTFRDDLLNVQVVFLVLVVVQQVDPDGDPPQKDKGKMKMWMFIFIDGTEEECCDPSNVVCLCVSLPQADRVNNNVVNVVCVVSPHAKYKHFHNQRPVRGIMMIGPGSNRTPDRDTHDIWMWIWMGGPFWIWIDTPPDDDDIDIGTCVSADDPNHGHYD/DVVVVVCVVPPDDDDPQLVLLVLLVVLCVLLVHDLVLLCLLLPHHSVVNVVCNVPGHDCPDSSNVSSVLSSLLSVLLCVVVVNPRVVSNCQQQAFDPVAPTRLSVLSSDPVSSVVSNVVSVVPDPVD/DDDDPFLVLLVLLVVLCVLLVPDLVLSCLLLPHDSVVNVVCNVPGHDCPDSSVVSSVLSSLLSVLLCVVVVNPRVVSNVQQQDFDDVDPGRLSVLSSDDVSSVVSSVVSVVND/DACLCVQLVCLVVFAKDKAKWKAKFFDCPLVVLCVVDPDVVVSVVVVVVVVVPFADFPPQLVLFDPVLGVQQRDFDPQPADLAAHRPDGGKDKTFRDPLLNVQVVFLVLQVVQVVDPDGDPVQKDKGKMKMWMFIFIDGTEEECCDPSNVVCLCVSLPQADRVNNNVVNVVCVVSPHAKYKHFHNQRPVRGIMMIGPGSNRTPDRDIHDIWMWIWMDGNFWIWIDTPPDDDDIDIGTPVSADDPHGHHYD

Solvent-accessible surface area: 38732 Å² total; per-residue (Å²): 108,98,41,167,53,13,78,42,167,34,84,69,207,36,66,34,24,54,4,0,4,82,0,0,29,30,0,46,120,32,1,30,7,74,54,114,53,0,4,36,3,0,30,34,86,136,59,27,0,50,130,13,133,115,122,9,8,125,26,119,35,16,32,0,33,0,0,2,2,0,0,4,0,0,11,1,0,27,0,2,0,16,21,35,70,86,0,0,79,33,0,1,103,8,57,7,110,5,7,86,22,74,0,21,69,32,0,24,106,1,57,11,0,0,49,0,0,16,12,0,2,8,7,6,18,6,38,224,209,115,56,66,44,47,93,15,3,159,35,0,26,48,0,58,110,61,0,28,3,72,72,113,54,0,7,38,4,0,29,42,75,142,62,12,3,62,135,16,140,135,133,9,5,130,67,118,14,23,28,1,34,0,0,94,6,0,18,90,0,38,171,7,0,106,66,61,55,71,20,94,53,112,56,0,83,120,21,0,94,50,91,31,171,90,14,43,23,73,0,23,71,10,0,33,33,2,3,4,1,4,38,0,2,57,9,0,56,51,62,170,174,5,100,11,18,149,77,16,123,0,106,177,64,41,112,91,19,116,31,104,0,15,16,9,2,7,32,18,7,11,20,0,0,5,90,7,12,66,17,0,33,24,0,10,36,0,18,122,20,0,63,78,6,11,16,48,17,35,90,109,0,90,117,36,44,34,3,2,31,5,0,12,24,6,17,18,12,136,33,2,19,19,1,1,77,29,38,22,47,14,4,0,47,10,2,55,131,62,81,0,6,4,0,40,21,0,3,67,8,0,1,2,15,17,0,7,73,81,73,5,48,89,33,57,2,29,2,33,5,14,6,0,54,2,3,2,116,8,114,88,0,0,89,2,22,10,108,38,1,37,112,34,36,89,41,5,32,52,65,37,74,12,136,15,0,14,46,0,0,29,18,0,54,109,40,26,6,34,0,0,8,14,49,7,21,12,9,26,97,136,14,20,5,0,0,0,19,33,12,80,1,18,72,31,154,69,8,83,68,20,19,41,16,3,0,0,0,17,64,35,30,0,0,0,0,20,13,27,25,83,32,66,16,105,20,8,3,20,94,15,9,48,83,130,68,115,6,14,63,41,150,82,31,180,73,3,25,59,128,50,77,49,214,39,62,36,42,50,2,0,4,71,0,0,28,22,0,55,127,35,2,26,6,59,92,109,48,0,3,34,2,2,38,40,61,109,69,31,9,70,171,14,145,126,142,8,9,145,24,116,19,23,30,0,32,1,0,2,2,0,0,4,0,0,11,1,0,28,0,1,0,16,19,43,72,95,0,0,82,26,0,1,104,10,70,8,120,26,7,87,20,52,0,14,56,28,0,25,84,2,61,10,0,0,29,0,0,3,9,0,3,14,8,6,24,7,24,236,196,113,62,67,37,41,99,9,3,155,34,0,23,52,0,49,115,27,0,28,10,73,76,108,52,0,7,38,3,0,27,39,85,128,66,12,3,77,124,12,170,111,126,10,9,139,48,100,30,27,21,0,32,1,0,72,9,0,29,97,0,50,158,0,0,114,59,59,57,69,23,115,77,123,46,0,86,119,24,1,98,50,100,37,175,72,7,39,23,61,0,15,76,11,0,30,31,3,4,1,0,2,31,0,5,39,19,0,50,61,64,125,163,2,109,32,1,125,122,14,95,0,74,183,63,41,110,86,24,110,31,113,2,10,12,10,3,7,25,17,4,9,18,0,0,5,90,7,3,70,23,0,33,24,0,4,38,0,19,109,19,0,65,80,6,12,12,47,21,40,75,110,0,98,100,21,49,31,4,1,44,6,0,13,22,4,12,14,13,69,57,2,18,18,1,2,76,19,32,13,42,10,2,0,46,10,2,61,137,64,56,0,7,9,0,38,18,0,3,70,9,0,1,2,14,13,0,7,65,83,68,4,80,52,35,66,1,41,3,35,3,13,7,0,52,3,6,2,108,5,131,98,1,0,74,2,33,20,104,46,2,41,119,34,30,87,42,4,27,57,69,38,65,9,149,9,0,15,49,0,0,21,17,0,46,104,38,28,5,34,0,1,4,15,48,6,25,11,10,19,88,103,15,22,4,0,0,0,21,32,16,73,1,17,70,54,141,112,18,34,44,23,20,42,22,2,0,1,0,8,64,32,26,0,1,1,1,22,16,33,25,81,33,88,14,101,15,6,4,13,97,22,7,37,75,155,60,111,18,17,78,38

InterPro domains:
  IPR024467 Antitoxin Xre/MbcA/ParS-like, toxin-binding domain [PF09722] (44-93)

Nearest PDB structures (foldseek):
  8qnl-assembly1_F  TM=1.004E+00  e=1.394E-58  Pseudomonas aeruginosa PAO1
  8qnq-assembly1_F  TM=1.000E+00  e=3.218E-53  Pseudomonas aeruginosa PAO1
  4o0d-assembly1_A  TM=2.351E-01  e=1.594E+00  Homo sapiens
  8qnl-assembly1_D  TM=1.008E+00  e=4.665E-20  Pseudomonas aeruginosa PAO1
  8qnq-assembly1_B  TM=9.648E-01  e=3.900E-16  Pseudomonas aeruginosa PAO1